Protein AF-0000000086527488 (afdb_homodimer)

Secondary structure (DSSP, 8-state):
-HHHHHHHHHHHHHHHHT--SEEEE-TTS-EEESS--SS-SEEEEE--GGGHHHHHS--HHHHHHHHHTTSEEEES-HHHHHHHHHHHHHHH---HHHHS---------HHHHHHHHHHHH-S-HHHHHTTS-TT---S----SSS---HHHHHHHHHHHHHHHTT--TT-EEEEET-TTSHHHHHHHHHH--EEEEEES-HHHHHHHHHHHHHHT-TTTEEEEE--GGG--S-EEEEEEES-GGGT-GGGHHHHHHHHHHHEEEEEEEEEEEEEESSTT-PPPGGGHHHHHHHHT-TT----BHHHHHHHHHHTTEEEEEEEE-HHHHHHHHHHHHHHHHHTHHHHHHHS-HHHHHHHHHHHHHHHHHHHTTSEEEEEEEEEETT--GGGS-S-GGGGTS-----/-HHHHHHHHHHHHHHHHT--SEEEE-TTS-EEESS--SS-SEEEEE--GGGHHHHHS--HHHHHHHHHTTSEEEEE-HHHHHHHHHHHHHHH---HHHHS---------HHHHHHHHHHHH-S-HHHHHTTS-TT---S----SSS---HHHHHHHHHHHHHHHTT--TT-EEEEET-TTSHHHHHHHHHH--EEEEEES-HHHHHHHHHHHHHHT-TTTEEEEE--GGG--S-EEEEEEES-GGGT-GGGHHHHHHHHHHHEEEEEEEEEEEEEESSTT-PPPGGGHHHHHHHHT-TT----BHHHHHHHHHHTTEEEEEEEE-HHHHHHHHHHHHHHHHHTHHHHHHHS-HHHHHHHHHHHHHHHHHHHTTSEEEEEEEEEETT--GGGS-S-GGGGTS-----

Foldseek 3Di:
DVLVVLVQVLLVQLQVPPAALEWEAECVGDIGGNHDDPHGQKYKYANDPVLRVLLQQLFVQSVLVCQLVVRIDMDHDLLSVLVVSVSSLVRRHDDPVQQDQDDDFDDADPVVLLVLQCQFQVLDPLLQPLQADPLSDPAFFADPPVPDDRNVRNLLRLLLQCLQQPQAAAFEEEEEACFLPSNVVCCCPQRNAAYEYEHQYPNSQVNSVVVCVVVVNVVRYDYYNDHLLPDDAAGQEYEYAACQQSQTLVCLLVVLLSVQRRYDQNHKYKYKYKAALDQQQGAFHSCLRVLCCVQHGPRTGHHHPVSNCVSNVSSQKDWDDKDWPLVRRLVSLVSSLVSCVVCLVVSCVSDPSSNSSSVNSNSSNVSVCSVVRRMTIMMTMIHGPPDDPVSDDPDCVSSPDPPRPD/DVLVVLVQVLLVQLQVQPAALEWEAECVGDIGGNHDDPHGQKYKYANDPVLRVLLQQLFVLSVLVCQLVPRIDMDHDLLSVLVVSVSSLVRRHDDPVQQDQDDDFDDADPVVLLVLQCQFQVLDPLLLCLQADPLSDPAFFADPPVPDDRNVRNLLRLLLQCLQQPQAAAFEEEEEACFLPSNVVCCCPQRNAAYEYEHQYPNSQVNSVVVCVVVVNVVRYDYYNDHLLPDDAAGQEYEYAACQQSQTLVCLLVVLLSVQRRYDQNHKYKYKYKAALDQQQGAFHSCLRVLCCVQHGPRTGHHHPVSNCVSNVSSQKDWDDKDWPLVRRLVSLVSSLVSCVVCVVVSCVSDPSSNSSSVNSNSSNVSVCSVVRRMTIMMTMIHGPPDDPVSDDPDCVSSPDPPRPD

Radius of gyration: 30.01 Å; Cα contacts (8 Å, |Δi|>4): 1661; chains: 2; bounding box: 63×93×67 Å

Solvent-accessible surface area (backbone atoms only — not comparable to full-atom values): 40622 Å² total; per-residue (Å²): 107,73,64,57,52,50,49,51,51,50,27,51,50,41,25,73,73,67,45,40,52,33,31,40,32,41,71,86,67,52,74,44,53,22,32,87,65,95,64,62,61,25,38,38,35,32,66,41,78,83,30,46,74,30,62,78,49,26,27,42,30,31,47,46,46,28,43,35,70,56,25,28,48,77,45,58,53,65,69,55,44,46,51,48,46,52,51,49,16,70,72,59,52,70,52,62,71,42,61,34,51,53,73,78,86,65,86,70,46,76,66,56,41,40,53,36,49,37,65,54,66,58,78,39,70,71,60,50,53,61,33,40,36,95,60,46,63,90,59,67,32,32,33,62,83,67,75,60,55,69,55,57,11,39,51,45,29,47,50,45,51,45,44,65,51,60,64,44,65,69,37,37,34,36,28,43,45,31,55,47,31,49,57,54,52,48,38,33,72,77,39,41,23,32,29,38,31,23,25,75,36,66,68,29,42,53,52,20,45,49,51,35,52,75,69,68,34,63,88,36,43,45,74,41,82,41,63,76,92,72,63,82,68,71,20,44,28,38,40,28,55,65,40,58,34,60,52,27,70,90,41,36,35,58,53,31,30,50,52,40,64,32,36,34,86,87,16,28,33,37,44,32,31,58,18,21,63,32,65,82,29,16,37,39,50,40,26,48,39,56,37,38,35,74,74,54,40,54,67,57,35,36,42,13,64,25,54,53,50,29,21,28,36,68,15,42,27,36,75,51,36,37,41,52,45,29,44,29,32,18,50,40,26,47,49,34,35,51,33,40,60,75,36,40,72,63,46,52,72,73,39,56,71,45,60,47,44,44,53,56,51,48,36,44,44,49,17,50,30,22,29,46,42,46,31,39,30,35,41,37,34,29,27,54,51,64,49,56,23,84,78,52,77,59,48,74,56,68,61,72,51,82,69,68,84,128,107,71,64,57,52,50,49,49,50,52,25,50,50,40,25,72,72,67,45,40,50,33,32,39,32,41,73,86,66,52,74,45,53,24,32,87,62,96,64,62,60,25,40,38,36,32,66,42,80,84,28,47,74,32,60,77,49,25,27,43,30,30,46,48,48,28,42,35,71,56,25,28,48,79,45,57,52,64,70,54,45,45,52,48,46,52,51,51,16,68,73,59,52,71,54,62,70,41,62,35,50,53,71,78,86,66,86,69,46,75,65,54,40,39,52,36,49,37,66,53,67,57,77,40,70,72,60,50,51,60,33,40,38,95,60,45,63,90,58,68,32,32,34,63,84,66,75,60,53,68,55,57,12,39,53,46,28,47,50,44,52,45,44,66,51,61,64,44,65,69,36,35,34,37,28,43,45,32,56,45,30,50,58,54,53,47,38,33,72,76,40,41,24,31,28,39,30,23,24,73,37,67,68,30,41,53,49,19,45,50,49,35,53,76,69,68,35,63,91,37,44,45,74,40,82,40,63,75,92,73,64,82,68,70,20,44,29,38,40,27,55,66,39,59,34,62,52,28,71,88,40,36,35,58,54,31,29,50,51,39,65,32,36,35,87,86,17,29,34,36,44,30,31,57,18,21,64,31,64,82,26,16,37,39,49,39,26,46,40,56,38,39,35,74,74,53,40,54,66,56,35,37,43,12,66,26,55,52,48,29,22,27,36,68,15,43,27,37,76,51,37,38,40,50,43,29,44,29,31,17,51,42,26,47,50,34,34,50,33,40,61,76,36,40,71,64,47,54,73,74,38,57,70,45,58,47,43,43,52,56,50,48,36,42,45,48,17,51,31,23,28,45,44,46,32,37,30,36,40,37,34,29,28,53,50,63,48,55,24,83,78,52,76,59,48,74,56,68,60,69,52,80,70,67,82,130

Sequence (812 aa):
MFWEKKLAQWADEVRAKANIPARLVLWNGDQLDFGTFSAPQVTLKVNSASALPLLLEPSLDNLGEAYVKGKIDIEGKLSDIINIGYSLARSTVTSASKLARVKRYFNHSKSTDKKAIQYHYDVSNEFYKLWLDENMVYSCAYFENGDEDLATAQIKKIDHILTKIRLQPGQRLLDIGCGWGALVLRAAQKFGAQCLGVTLSQNQFDLATARVKAAGLEDRIEIRLQDYREIDGQFDRITSVGMFEHVGRKNLPLYFSRIHDLLADDGIAMNHGITSTDAESGETALGGGEFIDRYVFPDGELPHISLALEAAQRGGLEAIDVESLRRHYARTLDIWTENFEAKADAARQLVDDEKFRIWRVYLAGCAYAFEHDDVSIFQIVCRKAGQSAKTLPWSRRYMYEHALPRMFWEKKLAQWADEVRAKANIPARLVLWNGDQLDFGTFSAPQVTLKVNSASALPLLLEPSLDNLGEAYVKGKIDIEGKLSDIINIGYSLARSTVTSASKLARVKRYFNHSKSTDKKAIQYHYDVSNEFYKLWLDENMVYSCAYFENGDEDLATAQIKKIDHILTKIRLQPGQRLLDIGCGWGALVLRAAQKFGAQCLGVTLSQNQFDLATARVKAAGLEDRIEIRLQDYREIDGQFDRITSVGMFEHVGRKNLPLYFSRIHDLLADDGIAMNHGITSTDAESGETALGGGEFIDRYVFPDGELPHISLALEAAQRGGLEAIDVESLRRHYARTLDIWTENFEAKADAARQLVDDEKFRIWRVYLAGCAYAFEHDDVSIFQIVCRKAGQSAKTLPWSRRYMYEHALPR

pLDDT: mean 93.49, std 8.95, range [26.16, 98.94]

InterPro domains:
  IPR003333 Cyclopropane mycolic acid synthase [PIRSF003085] (13-395)
  IPR029063 S-adenosyl-L-methionine-dependent methyltransferase superfamily [G3DSA:3.40.50.150] (101-384)
  IPR029063 S-adenosyl-L-methionine-dependent methyltransferase superfamily [SSF53335] (118-384)
  IPR050723 Cyclopropane Fatty Acid Synthase/Methyltransferase [PTHR43667] (60-387)
  IPR057206 Domain of unknown function DUF7884 [PF25371] (15-95)

Organism: NCBI:txid488447

Nearest PDB structures (foldseek):
  6p3m-assembly1_A-2  TM=7.517E-01  e=9.419E-21  Glaucium flavum
  6p3o-assembly1_A-2  TM=7.442E-01  e=7.537E-21  Glaucium flavum
  5kok-assembly1_B  TM=7.699E-01  e=1.156E-19  Thalictrum flavum subsp. glaucum
  6p3n-assembly1_A-2  TM=7.453E-01  e=7.828E-20  Glaucium flavum
  5koc-assembly1_A  TM=7.478E-01  e=6.153E-19  Thalictrum flavum subsp. glaucum

Structure (mmCIF, N/CA/C/O backbone):
data_AF-0000000086527488-model_v1
#
loop_
_entity.id
_entity.type
_entity.pdbx_description
1 polymer 'Class I SAM-dependent methyltransferase'
#
loop_
_atom_site.group_PDB
_atom_site.id
_atom_site.type_symbol
_atom_site.label_atom_id
_atom_site.label_alt_id
_atom_site.label_comp_id
_atom_site.label_asym_id
_atom_site.label_entity_id
_atom_site.label_seq_id
_atom_site.pdbx_PDB_ins_code
_atom_site.Cartn_x
_atom_site.Cartn_y
_atom_site.Cartn_z
_atom_site.occupancy
_atom_site.B_iso_or_equiv
_atom_site.auth_seq_id
_atom_site.auth_comp_id
_atom_site.auth_asym_id
_atom_site.auth_atom_id
_atom_site.pdbx_PDB_model_num
ATOM 1 N N . MET A 1 1 ? 17.203 -34.125 -41.031 1 71.44 1 MET A N 1
ATOM 2 C CA . MET A 1 1 ? 18.594 -33.688 -41.125 1 71.44 1 MET A CA 1
ATOM 3 C C . MET A 1 1 ? 18.719 -32.219 -40.812 1 71.44 1 MET A C 1
ATOM 5 O O . MET A 1 1 ? 19.422 -31.812 -39.875 1 71.44 1 MET A O 1
ATOM 9 N N . PHE A 1 2 ? 17.984 -31.391 -41.531 1 78.56 2 PHE A N 1
ATOM 10 C CA . PHE A 1 2 ? 18.094 -29.953 -41.344 1 78.56 2 PHE A CA 1
ATOM 11 C C . PHE A 1 2 ? 17.672 -29.547 -39.938 1 78.56 2 PHE A C 1
ATOM 13 O O . PHE A 1 2 ? 18.406 -28.844 -39.25 1 78.56 2 PHE A O 1
ATOM 20 N N . TRP A 1 3 ? 16.672 -30.156 -39.5 1 80.06 3 TRP A N 1
ATOM 21 C CA . TRP A 1 3 ? 16.125 -29.797 -38.188 1 80.06 3 TRP A CA 1
ATOM 22 C C . TRP A 1 3 ? 17 -30.312 -37.062 1 80.06 3 TRP A C 1
ATOM 24 O O . TRP A 1 3 ? 17.156 -29.656 -36.031 1 80.06 3 TRP A O 1
ATOM 34 N N . GLU A 1 4 ? 17.547 -31.422 -37.281 1 81.38 4 GLU A N 1
ATOM 35 C CA . GLU A 1 4 ? 18.438 -31.984 -36.281 1 81.38 4 GLU A CA 1
ATOM 36 C C . GLU A 1 4 ? 19.688 -31.125 -36.094 1 81.38 4 GLU A C 1
ATOM 38 O O . GLU A 1 4 ? 20.156 -30.938 -34.969 1 81.38 4 GLU A O 1
ATOM 43 N N . LYS A 1 5 ? 20.125 -30.641 -37.188 1 85.75 5 LYS A N 1
ATOM 44 C CA . LYS A 1 5 ? 21.281 -29.75 -37.125 1 85.75 5 LYS A CA 1
ATOM 45 C C . LYS A 1 5 ? 20.953 -28.453 -36.375 1 85.75 5 LYS A C 1
ATOM 47 O O . LYS A 1 5 ? 21.766 -27.953 -35.594 1 85.75 5 LYS A O 1
ATOM 52 N N . LYS A 1 6 ? 19.828 -28 -36.688 1 88.94 6 LYS A N 1
ATOM 53 C CA . LYS A 1 6 ? 19.391 -26.766 -36.031 1 88.94 6 LYS A CA 1
ATOM 54 C C . LYS A 1 6 ? 19.234 -26.984 -34.531 1 88.94 6 LYS A C 1
ATOM 56 O O . LYS A 1 6 ? 19.562 -26.109 -33.719 1 88.94 6 LYS A O 1
ATOM 61 N N . LEU A 1 7 ? 18.734 -28.047 -34.188 1 90.12 7 LEU A N 1
ATOM 62 C CA . LEU A 1 7 ? 18.562 -28.359 -32.75 1 90.12 7 LEU A CA 1
ATOM 63 C C . LEU A 1 7 ? 19.906 -28.531 -32.062 1 90.12 7 LEU A C 1
ATOM 65 O O . LEU A 1 7 ? 20.062 -28.125 -30.922 1 90.12 7 LEU A O 1
ATOM 69 N N . ALA A 1 8 ? 20.734 -29.172 -32.75 1 90.62 8 ALA A N 1
ATOM 70 C CA . ALA A 1 8 ? 22.078 -29.344 -32.219 1 90.62 8 ALA A CA 1
ATOM 71 C C . ALA A 1 8 ? 22.75 -28 -31.984 1 90.62 8 ALA A C 1
ATOM 73 O O . ALA A 1 8 ? 23.422 -27.797 -30.969 1 90.62 8 ALA A O 1
ATOM 74 N N . GLN A 1 9 ? 22.594 -27.141 -32.906 1 92.38 9 GLN A N 1
ATOM 75 C CA . GLN A 1 9 ? 23.141 -25.797 -32.781 1 92.38 9 GLN A CA 1
ATOM 76 C C . GLN A 1 9 ? 22.5 -25.062 -31.594 1 92.38 9 GLN A C 1
ATOM 78 O O . GLN A 1 9 ? 23.188 -24.375 -30.844 1 92.38 9 GLN A O 1
ATOM 83 N N . TRP A 1 10 ? 21.188 -25.172 -31.594 1 91.94 10 TRP A N 1
ATOM 84 C CA . TRP A 1 10 ? 20.469 -24.562 -30.484 1 91.94 10 TRP A CA 1
ATOM 85 C C . TRP A 1 10 ? 20.969 -25.094 -29.156 1 91.94 10 TRP A C 1
ATOM 87 O O . TRP A 1 10 ? 21.234 -24.328 -28.219 1 91.94 10 TRP A O 1
ATOM 97 N N . ALA A 1 11 ? 21.141 -26.312 -29 1 92.81 11 ALA A N 1
ATOM 98 C CA . ALA A 1 11 ? 21.609 -26.938 -27.766 1 92.81 11 ALA A CA 1
ATOM 99 C C . ALA A 1 11 ? 23.016 -26.438 -27.406 1 92.81 11 ALA A C 1
ATOM 101 O O . ALA A 1 11 ? 23.297 -26.188 -26.234 1 92.81 11 ALA A O 1
ATOM 102 N N . ASP A 1 12 ? 23.828 -26.312 -28.375 1 93.44 12 ASP A N 1
ATOM 103 C CA . ASP A 1 12 ? 25.188 -25.812 -28.172 1 93.44 12 ASP A CA 1
ATOM 104 C C . ASP A 1 12 ? 25.172 -24.375 -27.672 1 93.44 12 ASP A C 1
ATOM 106 O O . ASP A 1 12 ? 25.953 -24.016 -26.781 1 93.44 12 ASP A O 1
ATOM 110 N N . GLU A 1 13 ? 24.375 -23.672 -28.234 1 92.69 13 GLU A N 1
ATOM 111 C CA . GLU A 1 13 ? 24.266 -22.266 -27.828 1 92.69 13 GLU A CA 1
ATOM 112 C C . GLU A 1 13 ? 23.781 -22.141 -26.391 1 92.69 13 GLU A C 1
ATOM 114 O O . GLU A 1 13 ? 24.312 -21.328 -25.625 1 92.69 13 GLU A O 1
ATOM 119 N N . VAL A 1 14 ? 22.766 -22.875 -26.078 1 92.88 14 VAL A N 1
ATOM 120 C CA . VAL A 1 14 ? 22.219 -22.844 -24.719 1 92.88 14 VAL A CA 1
ATOM 121 C C . VAL A 1 14 ? 23.281 -23.328 -23.734 1 92.88 14 VAL A C 1
ATOM 123 O O . VAL A 1 14 ? 23.422 -22.766 -22.641 1 92.88 14 VAL A O 1
ATOM 126 N N . ARG A 1 15 ? 23.953 -24.344 -24.094 1 94 15 ARG A N 1
ATOM 127 C CA . ARG A 1 15 ? 25.016 -24.875 -23.234 1 94 15 ARG A CA 1
ATOM 128 C C . ARG A 1 15 ? 26.078 -23.812 -22.969 1 94 15 ARG A C 1
ATOM 130 O O . ARG A 1 15 ? 26.531 -23.656 -21.844 1 94 15 ARG A O 1
ATOM 137 N N . ALA A 1 16 ? 26.438 -23.047 -23.891 1 93.38 16 ALA A N 1
ATOM 138 C CA . ALA A 1 16 ? 27.453 -22.016 -23.781 1 93.38 16 ALA A CA 1
ATOM 139 C C . ALA A 1 16 ? 26.969 -2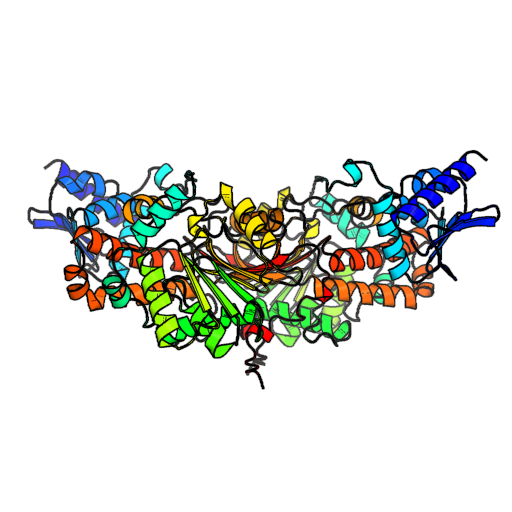0.844 -22.922 1 93.38 16 ALA A C 1
ATOM 141 O O . ALA A 1 16 ? 27.75 -20.281 -22.156 1 93.38 16 ALA A O 1
ATOM 142 N N . LYS A 1 17 ? 25.812 -20.594 -23.047 1 92.12 17 LYS A N 1
ATOM 143 C CA . LYS A 1 17 ? 25.281 -19.391 -22.422 1 92.12 17 LYS A CA 1
ATOM 144 C C . LYS A 1 17 ? 24.812 -19.672 -21 1 92.12 17 LYS A C 1
ATOM 146 O O . LYS A 1 17 ? 24.984 -18.828 -20.109 1 92.12 17 LYS A O 1
ATOM 151 N N . ALA A 1 18 ? 24.203 -20.812 -20.797 1 92.81 18 ALA A N 1
ATOM 152 C CA . ALA A 1 18 ? 23.484 -21 -19.531 1 92.81 18 ALA A CA 1
ATOM 153 C C . ALA A 1 18 ? 23.891 -22.297 -18.875 1 92.81 18 ALA A C 1
ATOM 155 O O . ALA A 1 18 ? 23.734 -22.469 -17.656 1 92.81 18 ALA A O 1
ATOM 156 N N . ASN A 1 19 ? 24.406 -23.281 -19.578 1 95.75 19 ASN A N 1
ATOM 157 C CA . ASN A 1 19 ? 24.844 -24.562 -19.047 1 95.75 19 ASN A CA 1
ATOM 158 C C . ASN A 1 19 ? 23.781 -25.203 -18.156 1 95.75 19 ASN A C 1
ATOM 160 O O . ASN A 1 19 ? 24.047 -25.484 -16.984 1 95.75 19 ASN A O 1
ATOM 164 N N . ILE A 1 20 ? 22.656 -25.578 -18.719 1 95.81 20 ILE A N 1
ATOM 165 C CA . ILE A 1 20 ? 21.453 -26.047 -18.016 1 95.81 20 ILE A CA 1
ATOM 166 C C . ILE A 1 20 ? 21.484 -27.562 -17.906 1 95.81 20 ILE A C 1
ATOM 168 O O . ILE A 1 20 ? 21.859 -28.266 -18.844 1 95.81 20 ILE A O 1
ATOM 172 N N . PRO A 1 21 ? 21.125 -28.109 -16.766 1 96.69 21 PRO A N 1
ATOM 173 C CA . PRO A 1 21 ? 21.141 -29.562 -16.594 1 96.69 21 PRO A CA 1
ATOM 174 C C . PRO A 1 21 ? 19.922 -30.25 -17.219 1 96.69 21 PRO A C 1
ATOM 176 O O . PRO A 1 21 ? 19.156 -30.922 -16.531 1 96.69 21 PRO A O 1
ATOM 179 N N . ALA A 1 22 ? 19.812 -30.141 -18.5 1 97.25 22 ALA A N 1
ATOM 180 C CA . ALA A 1 22 ? 18.688 -30.719 -19.234 1 97.25 22 ALA A CA 1
ATOM 181 C C . ALA A 1 22 ? 19.156 -31.406 -20.516 1 97.25 22 ALA A C 1
ATOM 183 O O . ALA A 1 22 ? 20.188 -31.031 -21.078 1 97.25 22 ALA A O 1
ATOM 184 N N . ARG A 1 23 ? 18.469 -32.438 -20.875 1 97.69 23 ARG A N 1
ATOM 185 C CA . ARG A 1 23 ? 18.75 -33.219 -22.078 1 97.69 23 ARG A CA 1
ATOM 186 C C . ARG A 1 23 ? 17.531 -33.281 -22.984 1 97.69 23 ARG A C 1
ATOM 188 O O . ARG A 1 23 ? 16.391 -33.406 -22.516 1 97.69 23 ARG A O 1
ATOM 195 N N . LEU A 1 24 ? 17.781 -33.062 -24.25 1 95.81 24 LEU A N 1
ATOM 196 C CA . LEU A 1 24 ? 16.766 -33.281 -25.281 1 95.81 24 LEU A CA 1
ATOM 197 C C . LEU A 1 24 ? 16.938 -34.625 -25.953 1 95.81 24 LEU A C 1
ATOM 199 O O . LEU A 1 24 ? 18.031 -34.969 -26.422 1 95.81 24 LEU A O 1
ATOM 203 N N . VAL A 1 25 ? 15.852 -35.406 -25.938 1 96.5 25 VAL A N 1
ATOM 204 C CA . VAL A 1 25 ? 15.852 -36.688 -26.625 1 96.5 25 VAL A CA 1
ATOM 205 C C . VAL A 1 25 ? 14.891 -36.625 -27.812 1 96.5 25 VAL A C 1
ATOM 207 O O . VAL A 1 25 ? 13.688 -36.438 -27.625 1 96.5 25 VAL A O 1
ATOM 210 N N . LEU A 1 26 ? 15.383 -36.906 -28.953 1 93.81 26 LEU A N 1
ATOM 211 C CA . LEU A 1 26 ? 14.586 -36.812 -30.172 1 93.81 26 LEU A CA 1
ATOM 212 C C . LEU A 1 26 ? 13.875 -38.125 -30.484 1 93.81 26 LEU A C 1
ATOM 214 O O . LEU A 1 26 ? 14.188 -39.156 -29.891 1 93.81 26 LEU A O 1
ATOM 218 N N . TRP A 1 27 ? 12.898 -38.094 -31.391 1 90.62 27 TRP A N 1
ATOM 219 C CA . TRP A 1 27 ? 12.062 -39.25 -31.734 1 90.62 27 TRP A CA 1
ATOM 220 C C . TRP A 1 27 ? 12.898 -40.375 -32.344 1 90.62 27 TRP A C 1
ATOM 222 O O . TRP A 1 27 ? 12.5 -41.531 -32.281 1 90.62 27 TRP A O 1
ATOM 232 N N . ASN A 1 28 ? 14.102 -40 -32.844 1 88.81 28 ASN A N 1
ATOM 233 C CA . ASN A 1 28 ? 14.969 -41 -33.438 1 88.81 28 ASN A CA 1
ATOM 234 C C . ASN A 1 28 ? 15.992 -41.531 -32.438 1 88.81 28 ASN A C 1
ATOM 236 O O . ASN A 1 28 ? 16.875 -42.312 -32.781 1 88.81 28 ASN A O 1
ATOM 240 N N . GLY A 1 29 ? 15.969 -41.031 -31.188 1 91.25 29 GLY A N 1
ATOM 241 C CA . GLY A 1 29 ? 16.844 -41.531 -30.141 1 91.25 29 GLY A CA 1
ATOM 242 C C . GLY A 1 29 ? 18.062 -40.656 -29.906 1 91.25 29 GLY A C 1
ATOM 243 O O . GLY A 1 29 ? 18.75 -40.781 -28.906 1 91.25 29 GLY A O 1
ATOM 244 N N . ASP A 1 30 ? 18.297 -39.719 -30.844 1 93.25 30 ASP A N 1
ATOM 245 C CA . ASP A 1 30 ? 19.406 -38.781 -30.656 1 93.25 30 ASP A CA 1
ATOM 246 C C . ASP A 1 30 ? 19.219 -37.969 -29.375 1 93.25 30 ASP A C 1
ATOM 248 O O . ASP A 1 30 ? 18.094 -37.594 -29.031 1 93.25 30 ASP A O 1
ATOM 252 N N . GLN A 1 31 ? 20.344 -37.75 -28.75 1 95.94 31 GLN A N 1
ATOM 253 C CA . GLN A 1 31 ? 20.328 -36.969 -27.5 1 95.94 31 GLN A CA 1
ATOM 254 C C . GLN A 1 31 ? 21.188 -35.719 -27.625 1 95.94 31 GLN A C 1
ATOM 256 O O . GLN A 1 31 ? 22.266 -35.75 -28.203 1 95.94 31 GLN A O 1
ATOM 261 N N . LEU A 1 32 ? 20.625 -34.594 -27.172 1 96 32 LEU A N 1
ATOM 262 C CA . LEU A 1 32 ? 21.312 -33.312 -27.109 1 96 32 LEU A CA 1
ATOM 263 C C . LEU A 1 32 ? 21.312 -32.719 -25.703 1 96 32 LEU A C 1
ATOM 265 O O . LEU A 1 32 ? 20.234 -32.531 -25.109 1 96 32 LEU A O 1
ATOM 269 N N . ASP A 1 33 ? 22.469 -32.406 -25.172 1 96.75 33 ASP A N 1
ATOM 270 C CA . ASP A 1 33 ? 22.562 -31.891 -23.812 1 96.75 33 ASP A CA 1
ATOM 271 C C . ASP A 1 33 ? 22.688 -30.375 -23.828 1 96.75 33 ASP A C 1
ATOM 273 O O . ASP A 1 33 ? 23.438 -29.797 -24.625 1 96.75 33 ASP A O 1
ATOM 277 N N . PHE A 1 34 ? 21.953 -29.703 -22.969 1 96.19 34 PHE A N 1
ATOM 278 C CA . PHE A 1 34 ? 21.984 -28.25 -22.859 1 96.19 34 PHE A CA 1
ATOM 279 C C . PHE A 1 34 ? 23.047 -27.797 -21.859 1 96.19 34 PHE A C 1
ATOM 281 O O . PHE A 1 34 ? 23.203 -26.594 -21.625 1 96.19 34 PHE A O 1
ATOM 288 N N . GLY A 1 35 ? 23.781 -28.688 -21.25 1 96.12 35 GLY A N 1
ATOM 289 C CA . GLY A 1 35 ? 24.828 -28.406 -20.281 1 96.12 35 GLY A CA 1
ATOM 290 C C . GLY A 1 35 ? 25.719 -29.594 -19.984 1 96.12 35 GLY A C 1
ATOM 291 O O . GLY A 1 35 ? 25.625 -30.625 -20.656 1 96.12 35 GLY A O 1
ATOM 292 N N . THR A 1 36 ? 26.672 -29.297 -19 1 95.81 36 THR A N 1
ATOM 293 C CA . THR A 1 36 ? 27.547 -30.359 -18.531 1 95.81 36 THR A CA 1
ATOM 294 C C . THR A 1 36 ? 27.062 -30.922 -17.203 1 95.81 36 THR A C 1
ATOM 296 O O . THR A 1 36 ? 26.969 -30.203 -16.203 1 95.81 36 THR A O 1
ATOM 299 N N . PHE A 1 37 ? 26.703 -32.219 -17.25 1 96.12 37 PHE A N 1
ATOM 300 C CA . PHE A 1 37 ? 26.172 -32.875 -16.062 1 96.12 37 PHE A CA 1
ATOM 301 C C . PHE A 1 37 ? 26.391 -34.375 -16.125 1 96.12 37 PHE A C 1
ATOM 303 O O . PHE A 1 37 ? 26.625 -34.938 -17.219 1 96.12 37 PHE A O 1
ATOM 310 N N . SER A 1 38 ? 26.469 -35.062 -14.984 1 96.25 38 SER A N 1
ATOM 311 C CA . SER A 1 38 ? 26.547 -36.5 -14.953 1 96.25 38 SER A CA 1
ATOM 312 C C . SER A 1 38 ? 25.219 -37.156 -15.367 1 96.25 38 SER A C 1
ATOM 314 O O . SER A 1 38 ? 25.203 -38.156 -16.094 1 96.25 38 SER A O 1
ATOM 316 N N . ALA A 1 39 ? 24.141 -36.594 -14.836 1 96.25 39 ALA A N 1
ATOM 317 C CA . ALA A 1 39 ? 22.781 -36.938 -15.227 1 96.25 39 ALA A CA 1
ATOM 318 C C . ALA A 1 39 ? 21.891 -35.719 -15.352 1 96.25 39 ALA A C 1
ATOM 320 O O . ALA A 1 39 ? 22.031 -34.75 -14.57 1 96.25 39 ALA A O 1
ATOM 321 N N . PRO A 1 40 ? 21.062 -35.719 -16.359 1 96.56 40 PRO A N 1
ATOM 322 C CA . PRO A 1 40 ? 20.188 -34.562 -16.484 1 96.56 40 PRO A CA 1
ATOM 323 C C . PRO A 1 40 ? 19.156 -34.469 -15.359 1 96.56 40 PRO A C 1
ATOM 325 O O . PRO A 1 40 ? 18.625 -35.5 -14.922 1 96.56 40 PRO A O 1
ATOM 328 N N . GLN A 1 41 ? 18.859 -33.281 -14.867 1 96.81 41 GLN A N 1
ATOM 329 C CA . GLN A 1 41 ? 17.766 -33.062 -13.938 1 96.81 41 GLN A CA 1
ATOM 330 C C . GLN A 1 41 ? 16.406 -33.188 -14.633 1 96.81 41 GLN A C 1
ATOM 332 O O . GLN A 1 41 ? 15.438 -33.625 -14.016 1 96.81 41 GLN A O 1
ATOM 337 N N . VAL A 1 42 ? 16.391 -32.719 -15.875 1 97.31 42 VAL A N 1
ATOM 338 C CA . VAL A 1 42 ? 15.172 -32.75 -16.672 1 97.31 42 VAL A CA 1
ATOM 339 C C . VAL A 1 42 ? 15.477 -33.312 -18.047 1 97.31 42 VAL A C 1
ATOM 341 O O . VAL A 1 42 ? 16.5 -33 -18.656 1 97.31 42 VAL A O 1
ATOM 344 N N . THR A 1 43 ? 14.672 -34.219 -18.516 1 97.75 43 THR A N 1
ATOM 345 C CA . THR A 1 43 ? 14.734 -34.719 -19.875 1 97.75 43 THR A CA 1
ATOM 346 C C . THR A 1 43 ? 13.492 -34.344 -20.672 1 97.75 43 THR A C 1
ATOM 348 O O . THR A 1 43 ? 12.367 -34.625 -20.25 1 97.75 43 THR A O 1
ATOM 351 N N . LEU A 1 44 ? 13.711 -33.656 -21.75 1 96.5 44 LEU A N 1
ATOM 352 C CA . LEU A 1 44 ? 12.648 -33.375 -22.703 1 96.5 44 LEU A CA 1
ATOM 353 C C . LEU A 1 44 ? 12.625 -34.406 -23.812 1 96.5 44 LEU A C 1
ATOM 355 O O . LEU A 1 44 ? 13.594 -34.531 -24.562 1 96.5 44 LEU A O 1
ATOM 359 N N . LYS A 1 45 ? 11.555 -35.094 -23.922 1 97.06 45 LYS A N 1
ATOM 360 C CA . LYS A 1 45 ? 11.391 -36.094 -24.984 1 97.06 45 LYS A CA 1
ATOM 36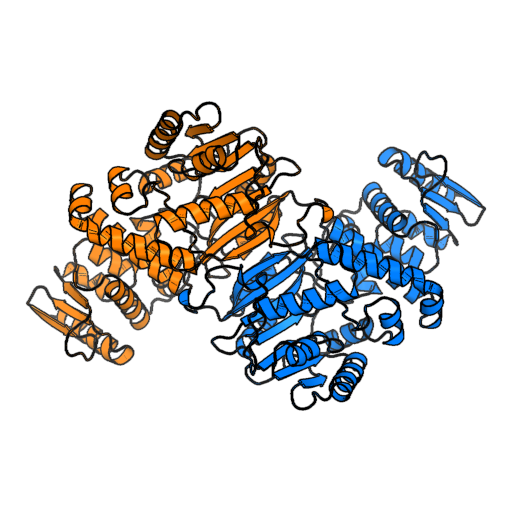1 C C . LYS A 1 45 ? 10.539 -35.531 -26.125 1 97.06 45 LYS A C 1
ATOM 363 O O . LYS A 1 45 ? 9.352 -35.25 -25.938 1 97.06 45 LYS A O 1
ATOM 368 N N . VAL A 1 46 ? 11.141 -35.438 -27.25 1 95.5 46 VAL A N 1
ATOM 369 C CA . VAL A 1 46 ? 10.445 -34.906 -28.422 1 95.5 46 VAL A CA 1
ATOM 370 C C . VAL A 1 46 ? 9.758 -36.062 -29.156 1 95.5 46 VAL A C 1
ATOM 372 O O . VAL A 1 46 ? 10.414 -36.875 -29.781 1 95.5 46 VAL A O 1
ATOM 375 N N . ASN A 1 47 ? 8.477 -36 -29.188 1 93.12 47 ASN A N 1
ATOM 376 C CA . ASN A 1 47 ? 7.695 -37.125 -29.719 1 93.12 47 ASN A CA 1
ATOM 377 C C . ASN A 1 47 ? 7.566 -37.031 -31.234 1 93.12 47 ASN A C 1
ATOM 379 O O . ASN A 1 47 ? 7.316 -38.031 -31.906 1 93.12 47 ASN A O 1
ATOM 383 N N . SER A 1 48 ? 7.578 -35.75 -31.688 1 86.75 48 SER A N 1
ATOM 384 C CA . SER A 1 48 ? 7.414 -35.594 -33.125 1 86.75 48 SER A CA 1
ATOM 385 C C . SER A 1 48 ? 8.141 -34.312 -33.625 1 86.75 48 SER A C 1
ATOM 387 O O . SER A 1 48 ? 8.328 -33.375 -32.844 1 86.75 48 SER A O 1
ATOM 389 N N . ALA A 1 49 ? 8.398 -34.312 -34.875 1 87.62 49 ALA A N 1
ATOM 390 C CA . ALA A 1 49 ? 9.078 -33.188 -35.5 1 87.62 49 ALA A CA 1
ATOM 391 C C . ALA A 1 49 ? 8.195 -31.938 -35.5 1 87.62 49 ALA A C 1
ATOM 393 O O . ALA A 1 49 ? 8.695 -30.812 -35.656 1 87.62 49 ALA A O 1
ATOM 394 N N . SER A 1 50 ? 6.969 -32.094 -35.281 1 89.44 50 SER A N 1
ATOM 395 C CA . SER A 1 50 ? 6.055 -30.969 -35.219 1 89.44 50 SER A CA 1
ATOM 396 C C . SER A 1 50 ? 6.332 -30.078 -34.031 1 89.44 50 SER A C 1
ATOM 398 O O . SER A 1 50 ? 5.848 -28.953 -33.969 1 89.44 50 SER A O 1
ATOM 400 N N . ALA A 1 51 ? 7.102 -30.5 -33.094 1 92.38 51 ALA A N 1
ATOM 401 C CA . ALA A 1 51 ? 7.465 -29.719 -31.906 1 92.38 51 ALA A CA 1
ATOM 402 C C . ALA A 1 51 ? 8.555 -28.703 -32.219 1 92.38 51 ALA A C 1
ATOM 404 O O . ALA A 1 51 ? 8.773 -27.766 -31.469 1 92.38 51 ALA A O 1
ATOM 405 N N . LEU A 1 52 ? 9.195 -28.875 -33.25 1 90.12 52 LEU A N 1
ATOM 406 C CA . LEU A 1 52 ? 10.469 -28.219 -33.5 1 90.12 52 LEU A CA 1
ATOM 407 C C . LEU A 1 52 ? 10.289 -26.703 -33.625 1 90.12 52 LEU A C 1
ATOM 409 O O . LEU A 1 52 ? 11.039 -25.938 -33 1 90.12 52 LEU A O 1
ATOM 413 N N . PRO A 1 53 ? 9.273 -26.234 -34.344 1 88.69 53 PRO A N 1
ATOM 414 C CA . PRO A 1 53 ? 9.117 -24.781 -34.406 1 88.69 53 PRO A CA 1
ATOM 415 C C . PRO A 1 53 ? 8.914 -24.141 -33.031 1 88.69 53 PRO A C 1
ATOM 417 O O . PRO A 1 53 ? 9.359 -23.031 -32.781 1 88.69 53 PRO A O 1
ATOM 420 N N . LEU A 1 54 ? 8.258 -24.781 -32.156 1 90.44 54 LEU A N 1
ATOM 421 C CA . LEU A 1 54 ? 8 -24.297 -30.797 1 90.44 54 LEU A CA 1
ATOM 422 C C . LEU A 1 54 ? 9.273 -24.344 -29.953 1 90.44 54 LEU A C 1
ATOM 424 O O . LEU A 1 54 ? 9.539 -23.422 -29.172 1 90.44 54 LEU A O 1
ATOM 428 N N . LEU A 1 55 ? 10.086 -25.344 -30.141 1 90.56 55 LEU A N 1
ATOM 429 C CA . LEU A 1 55 ? 11.281 -25.562 -29.328 1 90.56 55 LEU A CA 1
ATOM 430 C C . LEU A 1 55 ? 12.398 -24.594 -29.734 1 90.56 55 LEU A C 1
ATOM 432 O O . LEU A 1 55 ? 13.234 -24.219 -28.906 1 90.56 55 LEU A O 1
ATOM 436 N N . LEU A 1 56 ? 12.398 -24.219 -30.984 1 88.81 56 LEU A N 1
ATOM 437 C CA . LEU A 1 56 ? 13.453 -23.344 -31.484 1 88.81 56 LEU A CA 1
ATOM 438 C C . LEU A 1 56 ? 13.172 -21.891 -31.109 1 88.81 56 LEU A C 1
ATOM 440 O O . LEU A 1 56 ? 14.07 -21.031 -31.188 1 88.81 56 LEU A O 1
ATOM 444 N N . GLU A 1 57 ? 12.023 -21.547 -30.719 1 88.06 57 GLU A N 1
ATOM 445 C CA . GLU A 1 57 ? 11.633 -20.312 -30.047 1 88.06 57 GLU A CA 1
ATOM 446 C C . GLU A 1 57 ? 10.961 -20.594 -28.703 1 88.06 57 GLU A C 1
ATOM 448 O O . GLU A 1 57 ? 9.773 -20.328 -28.531 1 88.06 57 GLU A O 1
ATOM 453 N N . PRO A 1 58 ? 11.789 -20.922 -27.812 1 89.56 58 PRO A N 1
ATOM 454 C CA . PRO A 1 58 ? 11.25 -21.516 -26.594 1 89.56 58 PRO A CA 1
ATOM 455 C C . PRO A 1 58 ? 10.781 -20.469 -25.578 1 89.56 58 PRO A C 1
ATOM 457 O O . PRO A 1 58 ? 11.242 -20.469 -24.438 1 89.56 58 PRO A O 1
ATOM 460 N N . SER A 1 59 ? 9.766 -19.625 -26.031 1 90.25 59 SER A N 1
ATOM 461 C CA . SER A 1 59 ? 9.039 -18.875 -25.016 1 90.25 59 SER A CA 1
ATOM 462 C C . SER A 1 59 ? 8.266 -19.812 -24.094 1 90.25 59 SER A C 1
ATOM 464 O O . SER A 1 59 ? 8.055 -20.984 -24.422 1 90.25 59 SER A O 1
ATOM 466 N N . LEU A 1 60 ? 7.914 -19.328 -23 1 92.12 60 LEU A N 1
ATOM 467 C CA . LEU A 1 60 ? 7.148 -20.172 -22.078 1 92.12 60 LEU A CA 1
ATOM 468 C C . LEU A 1 60 ? 5.832 -20.594 -22.703 1 92.12 60 LEU A C 1
ATOM 470 O O . LEU A 1 60 ? 5.348 -21.703 -22.453 1 92.12 60 LEU A O 1
ATOM 474 N N . ASP A 1 61 ? 5.273 -19.734 -23.5 1 90.88 61 ASP A N 1
ATOM 475 C CA . ASP A 1 61 ? 4.055 -20.094 -24.219 1 90.88 61 ASP A CA 1
ATOM 476 C C . ASP A 1 61 ? 4.309 -21.234 -25.203 1 90.88 61 ASP A C 1
ATOM 478 O O . ASP A 1 61 ? 3.523 -22.172 -25.266 1 90.88 61 ASP A O 1
ATOM 482 N N . ASN A 1 62 ? 5.418 -21.141 -25.953 1 91.81 62 ASN A N 1
ATOM 483 C CA . ASN A 1 62 ? 5.746 -22.172 -26.922 1 91.81 62 ASN A CA 1
ATOM 484 C C . ASN A 1 62 ? 6.094 -23.484 -26.25 1 91.81 62 ASN A C 1
ATOM 486 O O . ASN A 1 62 ? 5.648 -24.562 -26.688 1 91.81 62 ASN A O 1
ATOM 490 N N . LEU A 1 63 ? 6.887 -23.375 -25.25 1 93.56 63 LEU A N 1
ATOM 491 C CA . LEU A 1 63 ? 7.223 -24.578 -24.5 1 93.56 63 LEU A CA 1
ATOM 492 C C . LEU A 1 63 ? 5.973 -25.203 -23.891 1 93.56 63 LEU A C 1
ATOM 494 O O . LEU A 1 63 ? 5.805 -26.422 -23.922 1 93.56 63 LEU A O 1
ATOM 498 N N . GLY A 1 64 ? 5.109 -24.359 -23.328 1 94.19 64 GLY A N 1
ATOM 499 C CA . GLY A 1 64 ? 3.834 -24.828 -22.797 1 94.19 64 GLY A CA 1
ATOM 500 C C . GLY A 1 64 ? 2.963 -25.5 -23.844 1 94.19 64 GLY A C 1
ATOM 501 O O . GLY A 1 64 ? 2.383 -26.562 -23.594 1 94.19 64 GLY A O 1
ATOM 502 N N . GLU A 1 65 ? 2.914 -24.891 -24.984 1 93.25 65 GLU A N 1
ATOM 503 C CA . GLU A 1 65 ? 2.121 -25.453 -26.062 1 93.25 65 GLU A CA 1
ATOM 504 C C . GLU A 1 65 ? 2.664 -26.828 -26.484 1 93.25 65 GLU A C 1
ATOM 506 O O . GLU A 1 65 ? 1.896 -27.766 -26.688 1 93.25 65 GLU A O 1
ATOM 511 N N . ALA A 1 66 ? 3.953 -26.922 -26.641 1 94.44 66 ALA A N 1
ATOM 512 C CA . ALA A 1 66 ? 4.574 -28.188 -27.016 1 94.44 66 ALA A CA 1
ATOM 513 C C . ALA A 1 66 ? 4.23 -29.297 -26.016 1 94.44 66 ALA A C 1
ATOM 515 O O . ALA A 1 66 ? 3.953 -30.422 -26.406 1 94.44 66 ALA A O 1
ATOM 516 N N . TYR A 1 67 ? 4.258 -28.984 -24.781 1 96 67 TYR A N 1
ATOM 517 C CA . TYR A 1 67 ? 3.957 -29.938 -23.719 1 96 67 TYR A CA 1
ATOM 518 C C . TYR A 1 67 ? 2.471 -30.266 -23.688 1 96 67 TYR A C 1
ATOM 520 O O . TYR A 1 67 ? 2.094 -31.438 -23.703 1 96 67 TYR A O 1
ATOM 528 N N . VAL A 1 68 ? 1.612 -29.266 -23.734 1 95.56 68 VAL A N 1
ATOM 529 C CA . VAL A 1 68 ? 0.167 -29.406 -23.594 1 95.56 68 VAL A CA 1
ATOM 530 C C . VAL A 1 68 ? -0.392 -30.219 -24.766 1 95.56 68 VAL A C 1
ATOM 532 O O . VAL A 1 68 ? -1.283 -31.047 -24.578 1 95.56 68 VAL A O 1
ATOM 535 N N . LYS A 1 69 ? 0.206 -30.031 -25.922 1 94.19 69 LYS A N 1
ATOM 536 C CA . LYS A 1 69 ? -0.284 -30.719 -27.109 1 94.19 69 LYS A CA 1
ATOM 537 C C . LYS A 1 69 ? 0.374 -32.062 -27.281 1 94.19 69 LYS A C 1
ATOM 539 O O . LYS A 1 69 ? 0.16 -32.75 -28.297 1 94.19 69 LYS A O 1
ATOM 544 N N . GLY A 1 70 ? 1.188 -32.438 -26.375 1 93.94 70 GLY A N 1
ATOM 545 C CA . GLY A 1 70 ? 1.774 -33.75 -26.391 1 93.94 70 GLY A CA 1
ATOM 546 C C . GLY A 1 70 ? 2.904 -33.906 -27.391 1 93.94 70 GLY A C 1
ATOM 547 O O . GLY A 1 70 ? 3.303 -35.031 -27.734 1 93.94 70 GLY A O 1
ATOM 548 N N . LYS A 1 71 ? 3.34 -32.844 -27.859 1 94.19 71 LYS A N 1
ATOM 549 C CA . LYS A 1 71 ? 4.457 -32.875 -28.797 1 94.19 71 LYS A CA 1
ATOM 550 C C . LYS A 1 71 ? 5.766 -33.188 -28.078 1 94.19 71 LYS A C 1
ATOM 552 O O . LYS A 1 71 ? 6.699 -33.719 -28.703 1 94.19 71 LYS A O 1
ATOM 557 N N . ILE A 1 72 ? 5.816 -32.812 -26.875 1 95.69 72 ILE A N 1
ATOM 558 C CA . ILE A 1 72 ? 6.945 -33.219 -26.031 1 95.69 72 ILE A CA 1
ATOM 559 C C . ILE A 1 72 ? 6.434 -33.781 -24.719 1 95.69 72 ILE A C 1
ATOM 561 O O . ILE A 1 72 ? 5.324 -33.469 -24.281 1 95.69 72 ILE A O 1
ATOM 565 N N . ASP A 1 73 ? 7.191 -34.625 -24.125 1 96.56 73 ASP A N 1
ATOM 566 C CA . ASP A 1 73 ? 7.055 -35.031 -22.75 1 96.56 73 ASP A CA 1
ATOM 567 C C . ASP A 1 73 ? 8.258 -34.625 -21.906 1 96.56 73 ASP A C 1
ATOM 569 O O . ASP A 1 73 ? 9.336 -34.344 -22.453 1 96.56 73 ASP A O 1
ATOM 573 N N . ILE A 1 74 ? 7.98 -34.5 -20.656 1 95.88 74 ILE A N 1
ATOM 574 C CA . ILE A 1 74 ? 9.047 -34 -19.797 1 95.88 74 ILE A CA 1
ATOM 575 C C . ILE A 1 74 ? 9.188 -34.906 -18.578 1 95.88 74 ILE A C 1
ATOM 577 O O . ILE A 1 74 ? 8.188 -35.281 -17.953 1 95.88 74 ILE A O 1
ATOM 581 N N . GLU A 1 75 ? 10.391 -35.219 -18.25 1 95.44 75 GLU A N 1
ATOM 582 C CA . GLU A 1 75 ? 10.727 -36.031 -17.078 1 95.44 75 GLU A CA 1
ATOM 583 C C . GLU A 1 75 ? 11.617 -35.25 -16.109 1 95.44 75 GLU A C 1
ATOM 585 O O . GLU A 1 75 ? 12.547 -34.562 -16.531 1 95.44 75 GLU A O 1
ATOM 590 N N . GLY A 1 76 ? 11.281 -35.375 -14.844 1 94.88 76 GLY A N 1
ATOM 591 C CA . GLY A 1 76 ? 11.992 -34.656 -13.789 1 94.88 76 GLY A CA 1
ATOM 592 C C . GLY A 1 76 ? 11.062 -34.062 -12.75 1 94.88 76 GLY A C 1
ATOM 593 O O . GLY A 1 76 ? 9.836 -34.156 -12.875 1 94.88 76 GLY A O 1
ATOM 594 N N . LYS A 1 77 ? 11.711 -33.5 -11.727 1 93.94 77 LYS A N 1
ATOM 595 C CA . LYS A 1 77 ? 10.906 -32.781 -10.742 1 93.94 77 LYS A CA 1
ATOM 596 C C . LYS A 1 77 ? 10.258 -31.562 -11.359 1 93.94 77 LYS A C 1
ATOM 598 O O . LYS A 1 77 ? 10.883 -30.828 -12.133 1 93.94 77 LYS A O 1
ATOM 603 N N . LEU A 1 78 ? 9.055 -31.438 -11.023 1 95 78 LEU A N 1
ATOM 604 C CA . LEU A 1 78 ? 8.281 -30.375 -11.664 1 95 78 LEU A CA 1
ATOM 605 C C . LEU A 1 78 ? 8.922 -29.016 -11.438 1 95 78 LEU A C 1
ATOM 607 O O . LEU A 1 78 ? 8.938 -28.172 -12.336 1 95 78 LEU A O 1
ATOM 611 N N . SER A 1 79 ? 9.445 -28.75 -10.242 1 94.25 79 SER A N 1
ATOM 612 C CA . SER A 1 79 ? 10.133 -27.5 -9.969 1 94.25 79 SER A CA 1
ATOM 613 C C . SER A 1 79 ? 11.336 -27.312 -10.898 1 94.25 79 SER A C 1
ATOM 615 O O . SER A 1 79 ? 11.586 -26.219 -11.391 1 94.25 79 SER A O 1
ATOM 617 N N . ASP A 1 80 ? 12.031 -28.391 -11.148 1 95.62 80 ASP A N 1
ATOM 618 C CA . ASP A 1 80 ? 13.172 -28.344 -12.062 1 95.62 80 ASP A CA 1
ATOM 619 C C . ASP A 1 80 ? 12.711 -28.078 -13.492 1 95.62 80 ASP A C 1
ATOM 621 O O . ASP A 1 80 ? 13.367 -27.359 -14.242 1 95.62 80 ASP A O 1
ATOM 625 N N . ILE A 1 81 ? 11.656 -28.734 -13.812 1 96.12 81 ILE A N 1
ATOM 626 C CA . ILE A 1 81 ? 11.094 -28.578 -15.148 1 96.12 81 ILE A CA 1
ATOM 627 C C . ILE A 1 81 ? 10.773 -27.109 -15.398 1 96.12 81 ILE A C 1
ATOM 629 O O . ILE A 1 81 ? 11.141 -26.562 -16.438 1 96.12 81 ILE A O 1
ATOM 633 N N . ILE A 1 82 ? 10.133 -26.484 -14.453 1 96.75 82 ILE A N 1
ATOM 634 C CA . ILE A 1 82 ? 9.75 -25.094 -14.594 1 96.75 82 ILE A CA 1
ATOM 635 C C . ILE A 1 82 ? 11.008 -24.219 -14.633 1 96.75 82 ILE A C 1
ATOM 637 O O . ILE A 1 82 ? 11.125 -23.328 -15.477 1 96.75 82 ILE A O 1
ATOM 641 N N . ASN A 1 83 ? 11.93 -24.453 -13.758 1 95.69 83 ASN A N 1
ATOM 642 C CA . ASN A 1 83 ? 13.188 -23.703 -13.742 1 95.69 83 ASN A CA 1
ATOM 643 C C . ASN A 1 83 ? 13.898 -23.781 -15.086 1 95.69 83 ASN A C 1
ATOM 645 O O . ASN A 1 83 ? 14.414 -22.781 -15.578 1 95.69 83 ASN A O 1
ATOM 649 N N . ILE A 1 84 ? 13.977 -24.922 -15.625 1 94.62 84 ILE A N 1
ATOM 650 C CA . ILE A 1 84 ? 14.641 -25.141 -16.906 1 94.62 84 ILE A CA 1
ATOM 651 C C . ILE A 1 84 ? 13.867 -24.422 -18.016 1 94.62 84 ILE A C 1
ATOM 653 O O . ILE A 1 84 ? 14.477 -23.844 -18.922 1 94.62 84 ILE A O 1
ATOM 657 N N . GLY A 1 85 ? 12.531 -24.578 -17.984 1 94.75 85 GLY A N 1
ATOM 658 C CA . GLY A 1 85 ? 11.734 -23.828 -18.938 1 94.75 85 GLY A CA 1
ATOM 659 C C . GLY A 1 85 ? 12.047 -22.344 -18.969 1 94.75 85 GLY A C 1
ATOM 660 O O . GLY A 1 85 ? 12.234 -21.75 -20.031 1 94.75 85 GLY A O 1
ATOM 661 N N . TYR A 1 86 ? 12.141 -21.75 -17.828 1 93.56 86 TYR A N 1
ATOM 662 C CA . TYR A 1 86 ? 12.469 -20.328 -17.719 1 93.56 86 TYR A CA 1
ATOM 663 C C . TYR A 1 86 ? 13.883 -20.047 -18.219 1 93.56 86 TYR A C 1
ATOM 665 O O . TYR A 1 86 ? 14.125 -19.047 -18.891 1 93.56 86 TYR A O 1
ATOM 673 N N . SER A 1 87 ? 14.789 -20.906 -17.891 1 93.31 87 SER A N 1
ATOM 674 C CA . SER A 1 87 ? 16.172 -20.734 -18.312 1 93.31 87 SER A CA 1
ATOM 675 C C . SER A 1 87 ? 16.297 -20.812 -19.828 1 93.31 87 SER A C 1
ATOM 677 O O . SER A 1 87 ? 17.047 -20.031 -20.438 1 93.31 87 SER A O 1
ATOM 679 N N . LEU A 1 88 ? 15.648 -21.781 -20.406 1 92.5 88 LEU A N 1
ATOM 680 C CA . LEU A 1 88 ? 15.648 -21.906 -21.859 1 92.5 88 LEU A CA 1
ATOM 681 C C . LEU A 1 88 ? 15.062 -20.672 -22.516 1 92.5 88 LEU A C 1
ATOM 683 O O . LEU A 1 88 ? 15.617 -20.141 -23.484 1 92.5 88 LEU A O 1
ATOM 687 N N . ALA A 1 89 ? 13.992 -20.219 -21.984 1 90.88 89 ALA A N 1
ATOM 688 C CA . ALA A 1 89 ? 13.344 -19.031 -22.531 1 90.88 89 ALA A CA 1
ATOM 689 C C . ALA A 1 89 ? 14.258 -17.812 -22.422 1 90.88 89 ALA A C 1
ATOM 691 O O . ALA A 1 89 ? 14.414 -17.062 -23.391 1 90.88 89 ALA A O 1
ATOM 692 N N . ARG A 1 90 ? 14.852 -17.594 -21.312 1 88.75 90 ARG A N 1
ATOM 693 C CA . ARG A 1 90 ? 15.719 -16.438 -21.062 1 88.75 90 ARG A CA 1
ATOM 694 C C . ARG A 1 90 ? 16.938 -16.469 -21.969 1 88.75 90 ARG A C 1
ATOM 696 O O . ARG A 1 90 ? 17.422 -15.414 -22.406 1 88.75 90 ARG A O 1
ATOM 703 N N . SER A 1 91 ? 17.406 -17.594 -22.266 1 86.38 91 SER A N 1
ATOM 704 C CA . SER A 1 91 ? 18.672 -17.75 -23 1 86.38 91 SER A CA 1
ATOM 705 C C . SER A 1 91 ? 18.453 -17.703 -24.5 1 86.38 91 SER A C 1
ATOM 707 O O . SER A 1 91 ? 19.391 -17.5 -25.266 1 86.38 91 SER A O 1
ATOM 709 N N . THR A 1 92 ? 17.266 -17.859 -24.906 1 82.88 92 THR A N 1
ATOM 710 C CA . THR A 1 92 ? 17.078 -18.094 -26.328 1 82.88 92 THR A CA 1
ATOM 711 C C . THR A 1 92 ? 16.156 -17.016 -26.938 1 82.88 92 THR A C 1
ATOM 713 O O . THR A 1 92 ? 16.406 -16.531 -28.047 1 82.88 92 THR A O 1
ATOM 716 N N . VAL A 1 93 ? 15.25 -16.609 -26.156 1 74.75 93 VAL A N 1
ATOM 717 C CA . VAL A 1 93 ? 14.242 -15.711 -26.734 1 74.75 93 VAL A CA 1
ATOM 718 C C . VAL A 1 93 ? 14.875 -14.352 -27.031 1 74.75 93 VAL A C 1
ATOM 720 O O . VAL A 1 93 ? 15.539 -13.766 -26.156 1 74.75 93 VAL A O 1
ATOM 723 N N . THR A 1 94 ? 14.75 -13.984 -28.156 1 71.31 94 THR A N 1
ATOM 724 C CA . THR A 1 94 ? 15.336 -12.719 -28.594 1 71.31 94 THR A CA 1
ATOM 725 C C . THR A 1 94 ? 14.242 -11.742 -29.016 1 71.31 94 THR A C 1
ATOM 727 O O . THR A 1 94 ? 14.492 -10.539 -29.141 1 71.31 94 THR A O 1
ATOM 730 N N . SER A 1 95 ? 13.094 -12.344 -29.266 1 64.44 95 SER A N 1
ATOM 731 C CA . SER A 1 95 ? 11.992 -11.484 -29.703 1 64.44 95 SER A CA 1
ATOM 732 C C . SER A 1 95 ? 11.633 -10.469 -28.609 1 64.44 95 SER A C 1
ATOM 734 O O . SER A 1 95 ? 11.375 -10.844 -27.469 1 64.44 95 SER A O 1
ATOM 736 N N . ALA A 1 96 ? 11.727 -9.258 -29.078 1 60.06 96 ALA A N 1
ATOM 737 C CA . ALA A 1 96 ? 11.469 -8.148 -28.156 1 60.06 96 ALA A CA 1
ATOM 738 C C . ALA A 1 96 ? 10.078 -8.266 -27.531 1 60.06 96 ALA A C 1
ATOM 740 O O . ALA A 1 96 ? 9.906 -7.988 -26.344 1 60.06 96 ALA A O 1
ATOM 741 N N . SER A 1 97 ? 9.172 -8.695 -28.312 1 58.59 97 SER A N 1
ATOM 742 C CA . SER A 1 97 ? 7.793 -8.781 -27.844 1 58.59 97 SER A CA 1
ATOM 743 C C . SER A 1 97 ? 7.648 -9.836 -26.75 1 58.59 97 SER A C 1
ATOM 745 O O . SER A 1 97 ? 6.871 -9.656 -25.812 1 58.59 97 SER A O 1
ATOM 747 N N . LYS A 1 98 ? 8.375 -10.805 -26.922 1 64.12 98 LYS A N 1
ATOM 748 C CA . LYS A 1 98 ? 8.273 -11.867 -25.938 1 64.12 98 LYS A CA 1
ATOM 749 C C . LYS A 1 98 ? 9.07 -11.523 -24.672 1 64.12 98 LYS A C 1
ATOM 751 O O . LYS A 1 98 ? 8.734 -11.969 -23.578 1 64.12 98 LYS A O 1
ATOM 756 N N . LEU A 1 99 ? 10 -10.742 -24.984 1 70.88 99 LEU A N 1
ATOM 757 C CA . LEU A 1 99 ? 10.844 -10.336 -23.859 1 70.88 99 LEU A CA 1
ATOM 758 C C . LEU A 1 99 ? 10.172 -9.242 -23.031 1 70.88 99 LEU A C 1
ATOM 760 O O . LEU A 1 99 ? 10.414 -9.117 -21.828 1 70.88 99 LEU A O 1
ATOM 764 N N . ALA A 1 100 ? 9.227 -8.633 -23.812 1 70.5 100 ALA A N 1
ATOM 765 C CA . ALA A 1 100 ? 8.617 -7.453 -23.203 1 70.5 100 ALA A CA 1
ATOM 766 C C . ALA A 1 100 ? 7.383 -7.832 -22.391 1 70.5 100 ALA A C 1
ATOM 768 O O . ALA A 1 100 ? 6.762 -8.867 -22.641 1 70.5 100 ALA A O 1
ATOM 769 N N . ARG A 1 101 ? 7.227 -7.125 -21.375 1 79.06 101 ARG A N 1
ATOM 770 C CA . ARG A 1 101 ? 5.961 -7.215 -20.641 1 79.06 101 ARG A CA 1
ATOM 771 C C . ARG A 1 101 ? 4.887 -6.355 -21.312 1 79.06 101 ARG A C 1
ATOM 773 O O . ARG A 1 101 ? 4.793 -5.16 -21.031 1 79.06 101 ARG A O 1
ATOM 780 N N . VAL A 1 102 ? 4.07 -7 -22.188 1 74.75 102 VAL A N 1
ATOM 781 C CA . VAL A 1 102 ? 3.117 -6.277 -23.016 1 74.75 102 VAL A CA 1
ATOM 782 C C . VAL A 1 102 ? 1.8 -6.102 -22.266 1 74.75 102 VAL A C 1
ATOM 784 O O . VAL A 1 102 ? 1.362 -7.004 -21.547 1 74.75 102 VAL A O 1
ATOM 787 N N . LYS A 1 103 ? 1.29 -4.91 -22.5 1 76.81 103 LYS A N 1
ATOM 788 C CA . LYS A 1 103 ? -0.049 -4.641 -21.984 1 76.81 103 LYS A CA 1
ATOM 789 C C . LYS A 1 103 ? -1.12 -5.125 -22.953 1 76.81 103 LYS A C 1
ATOM 791 O O . LYS A 1 103 ? -1.168 -4.684 -24.094 1 76.81 103 LYS A O 1
ATOM 796 N N . ARG A 1 104 ? -1.872 -6.121 -22.516 1 75 104 ARG A N 1
ATOM 797 C CA . ARG A 1 104 ? -2.998 -6.578 -23.312 1 75 104 ARG A CA 1
ATOM 798 C C . ARG A 1 104 ? -4.324 -6.164 -22.688 1 75 104 ARG A C 1
ATOM 800 O O . ARG A 1 104 ? -4.465 -6.152 -21.469 1 75 104 ARG A O 1
ATOM 807 N N . TYR A 1 105 ? -5.242 -5.645 -23.578 1 75.25 105 TYR A N 1
ATOM 808 C CA . TYR A 1 105 ? -6.57 -5.25 -23.125 1 75.25 105 TYR A CA 1
ATOM 809 C C . TYR A 1 105 ? -7.637 -6.203 -23.656 1 75.25 105 TYR A C 1
ATOM 811 O O . TYR A 1 105 ? -7.574 -6.621 -24.812 1 75.25 105 TYR A O 1
ATOM 819 N N . PHE A 1 106 ? -8.469 -6.504 -22.734 1 79.69 106 PHE A N 1
ATOM 820 C CA . PHE A 1 106 ? -9.602 -7.344 -23.094 1 79.69 106 PHE A CA 1
ATOM 821 C C . PHE A 1 106 ? -10.914 -6.656 -22.766 1 79.69 106 PHE A C 1
ATOM 823 O O . PHE A 1 106 ? -10.961 -5.785 -21.891 1 79.69 106 PHE A O 1
ATOM 830 N N . ASN A 1 107 ? -11.867 -6.996 -23.453 1 77.62 107 ASN A N 1
ATOM 831 C CA . ASN A 1 107 ? -13.195 -6.477 -23.156 1 77.62 107 ASN A CA 1
ATOM 832 C C . ASN A 1 107 ? -13.883 -7.293 -22.062 1 77.62 107 ASN A C 1
ATOM 834 O O . ASN A 1 107 ? -14.047 -8.508 -22.188 1 77.62 107 ASN A O 1
ATOM 838 N N . HIS A 1 108 ? -14.258 -6.656 -21.047 1 78.38 108 HIS A N 1
ATOM 839 C CA . HIS A 1 108 ? -14.93 -7.293 -19.922 1 78.38 108 HIS A CA 1
ATOM 840 C C . HIS A 1 108 ? -16.391 -6.852 -19.828 1 78.38 108 HIS A C 1
ATOM 842 O O . HIS A 1 108 ? -16.672 -5.652 -19.781 1 78.38 108 HIS A O 1
ATOM 848 N N . SER A 1 109 ? -17.25 -7.742 -19.906 1 81.31 109 SER A N 1
ATOM 849 C CA . SER A 1 109 ? -18.688 -7.598 -19.688 1 81.31 109 SER A CA 1
ATOM 850 C C . SER A 1 109 ? -19.219 -8.664 -18.734 1 81.31 109 SER A C 1
ATOM 852 O O . SER A 1 109 ? -18.5 -9.602 -18.391 1 81.31 109 SER A O 1
ATOM 854 N N . LYS A 1 110 ? -20.453 -8.508 -18.312 1 82.56 110 LYS A N 1
ATOM 855 C CA . LYS A 1 110 ? -21.047 -9.531 -17.453 1 82.56 110 LYS A CA 1
ATOM 856 C C . LYS A 1 110 ? -21.031 -10.898 -18.125 1 82.56 110 LYS A C 1
ATOM 858 O O . LYS A 1 110 ? -20.688 -11.898 -17.5 1 82.56 110 LYS A O 1
ATOM 863 N N . SER A 1 111 ? -21.344 -10.867 -19.328 1 82.38 111 SER A N 1
ATOM 864 C CA . SER A 1 111 ? -21.422 -12.117 -20.078 1 82.38 111 SER A CA 1
ATOM 865 C C . SER A 1 111 ? -20.047 -12.734 -20.281 1 82.38 111 SER A C 1
ATOM 867 O O . SER A 1 111 ? -19.859 -13.93 -20.031 1 82.38 111 SER A O 1
ATOM 869 N N . THR A 1 112 ? -19.078 -11.984 -20.703 1 82.25 112 THR A N 1
ATOM 870 C CA . THR A 1 112 ? -17.75 -12.516 -20.953 1 82.25 112 THR A CA 1
ATOM 871 C C . THR A 1 112 ? -17.078 -12.938 -19.656 1 82.25 112 THR A C 1
ATOM 873 O O . THR A 1 112 ? -16.375 -13.945 -19.625 1 82.25 112 THR A O 1
ATOM 876 N N . ASP A 1 113 ? -17.312 -12.195 -18.656 1 82.25 113 ASP A N 1
ATOM 877 C CA . ASP A 1 113 ? -16.734 -12.555 -17.359 1 82.25 113 ASP A CA 1
ATOM 878 C C . ASP A 1 113 ? -17.328 -13.875 -16.844 1 82.25 113 ASP A C 1
ATOM 880 O O . ASP A 1 113 ? -16.594 -14.711 -16.312 1 82.25 113 ASP A O 1
ATOM 884 N N . LYS A 1 114 ? -18.594 -14.008 -16.969 1 82.38 114 LYS A N 1
ATOM 885 C CA . LYS A 1 114 ? -19.234 -15.258 -16.562 1 82.38 114 LYS A CA 1
ATOM 886 C C . LYS A 1 114 ? -18.656 -16.453 -17.328 1 82.38 114 LYS A C 1
ATOM 888 O O . LYS A 1 114 ? -18.359 -17.484 -16.719 1 82.38 114 LYS A O 1
ATOM 893 N N . LYS A 1 115 ? -18.453 -16.328 -18.609 1 82.19 115 LYS A N 1
ATOM 894 C CA . LYS A 1 115 ? -17.906 -17.406 -19.438 1 82.19 115 LYS A CA 1
ATOM 895 C C . LYS A 1 115 ? -16.484 -17.766 -19 1 82.19 115 LYS A C 1
ATOM 897 O O . LYS A 1 115 ? -16.141 -18.938 -18.891 1 82.19 115 LYS A O 1
ATOM 902 N N . ALA A 1 116 ? -15.758 -16.797 -18.75 1 79.06 116 ALA A N 1
ATOM 903 C CA . ALA A 1 116 ? -14.383 -17.016 -18.312 1 79.06 116 ALA A CA 1
ATOM 904 C C . ALA A 1 116 ? -14.336 -17.719 -16.969 1 79.06 116 ALA A C 1
ATOM 906 O O . ALA A 1 116 ? -13.539 -18.641 -16.766 1 79.06 116 ALA A O 1
ATOM 907 N N . ILE A 1 117 ? -15.148 -17.281 -16.109 1 79.25 117 ILE A N 1
ATOM 908 C CA . ILE A 1 117 ? -15.211 -17.859 -14.773 1 79.25 117 ILE A CA 1
ATOM 909 C C . ILE A 1 117 ? -15.664 -19.312 -14.867 1 79.25 117 ILE A C 1
ATOM 911 O O . ILE A 1 117 ? -15.07 -20.188 -14.242 1 79.25 117 ILE A O 1
ATOM 915 N N . GLN A 1 118 ? -16.578 -19.594 -15.641 1 79.88 118 GLN A N 1
ATOM 916 C CA . GLN A 1 118 ? -17.078 -20.969 -15.812 1 79.88 118 GLN A CA 1
ATOM 917 C C . GLN A 1 118 ? -16.016 -21.859 -16.453 1 79.88 118 GLN A C 1
ATOM 919 O O . GLN A 1 118 ? -15.844 -23.016 -16.047 1 79.88 118 GLN A O 1
ATOM 924 N N . TYR A 1 119 ? -15.344 -21.312 -17.391 1 80.38 119 TYR A N 1
ATOM 925 C CA . TYR A 1 119 ? -14.273 -22.062 -18.047 1 80.38 119 TYR A CA 1
ATOM 926 C C . TYR A 1 119 ? -13.234 -22.531 -17.031 1 80.38 119 TYR A C 1
ATOM 928 O O . TYR A 1 119 ? -12.836 -23.703 -17.047 1 80.38 119 TYR A O 1
ATOM 936 N N . HIS A 1 120 ? -12.875 -21.75 -16.125 1 81.75 120 HIS A N 1
ATOM 937 C CA . HIS A 1 120 ? -11.789 -22.031 -15.195 1 81.75 120 HIS A CA 1
ATOM 938 C C . HIS A 1 120 ? -12.281 -22.844 -14.008 1 81.75 120 HIS A C 1
ATOM 940 O O . HIS A 1 120 ? -11.586 -23.75 -13.531 1 81.75 120 HIS A O 1
ATOM 946 N N . TYR A 1 121 ? -13.477 -22.547 -13.539 1 82.88 121 TYR A N 1
ATOM 947 C CA . TYR A 1 121 ? -13.867 -23.062 -12.234 1 82.88 121 TYR A CA 1
ATOM 948 C C . TYR A 1 121 ? -14.805 -24.25 -12.375 1 82.88 121 TYR A C 1
ATOM 950 O O . TYR A 1 121 ? -15.047 -24.969 -11.406 1 82.88 121 TYR A O 1
ATOM 958 N N . ASP A 1 122 ? -15.242 -24.5 -13.57 1 81.5 122 ASP A N 1
ATOM 959 C CA . ASP A 1 122 ? -16.219 -25.562 -13.695 1 81.5 122 ASP A CA 1
ATOM 960 C C . ASP A 1 122 ? -15.602 -26.812 -14.312 1 81.5 122 ASP A C 1
ATOM 962 O O . ASP A 1 122 ? -16.25 -27.531 -15.086 1 81.5 122 ASP A O 1
ATOM 966 N N . VAL A 1 123 ? -14.281 -27 -14.062 1 87.56 123 VAL A N 1
ATOM 967 C CA . VAL A 1 123 ? -13.711 -28.312 -14.391 1 87.56 123 VAL A CA 1
ATOM 968 C C . VAL A 1 123 ? -14.469 -29.406 -13.648 1 87.56 123 VAL A C 1
ATOM 970 O O . VAL A 1 123 ? -15.117 -30.25 -14.266 1 87.56 123 VAL A O 1
ATOM 973 N N . SER A 1 124 ? -14.461 -29.391 -12.352 1 90.69 124 SER A N 1
ATOM 974 C CA . SER A 1 124 ? -15.359 -30.125 -11.469 1 90.69 124 SER A CA 1
ATOM 975 C C . SER A 1 124 ? -14.93 -30.016 -10.016 1 90.69 124 SER A C 1
ATOM 977 O O . SER A 1 124 ? -13.75 -29.781 -9.727 1 90.69 124 SER A O 1
ATOM 979 N N . ASN A 1 125 ? -15.867 -30.109 -9.141 1 94.75 125 ASN A N 1
ATOM 980 C CA . ASN A 1 125 ? -15.547 -30.109 -7.719 1 94.75 125 ASN A CA 1
ATOM 981 C C . ASN A 1 125 ? -14.609 -31.25 -7.344 1 94.75 125 ASN A C 1
ATOM 983 O O . ASN A 1 125 ? -13.703 -31.078 -6.527 1 94.75 125 ASN A O 1
ATOM 987 N N . GLU A 1 126 ? -14.82 -32.375 -7.961 1 96 126 GLU A N 1
ATOM 988 C CA . GLU A 1 126 ? -13.992 -33.531 -7.695 1 96 126 GLU A CA 1
ATOM 989 C C . GLU A 1 126 ? -12.539 -33.281 -8.07 1 96 126 GLU A C 1
ATOM 991 O O . GLU A 1 126 ? -11.617 -33.719 -7.371 1 96 126 GLU A O 1
ATOM 996 N N . PHE A 1 127 ? -12.352 -32.625 -9.156 1 97.06 127 PHE A N 1
ATOM 997 C CA . PHE A 1 127 ? -11.016 -32.281 -9.625 1 97.06 127 PHE A CA 1
ATOM 998 C C . PHE A 1 127 ? -10.305 -31.375 -8.625 1 97.06 127 PHE A C 1
ATOM 1000 O O . PHE A 1 127 ? -9.164 -31.641 -8.242 1 97.06 127 PHE A O 1
ATOM 1007 N N . TYR A 1 128 ? -10.961 -30.297 -8.188 1 97.56 128 TYR A N 1
ATOM 1008 C CA . TYR A 1 128 ? -10.359 -29.312 -7.301 1 97.56 128 TYR A CA 1
ATOM 1009 C C . TYR A 1 128 ? -10.109 -29.906 -5.918 1 97.56 128 TYR A C 1
ATOM 1011 O O . TYR A 1 128 ? -9.141 -29.562 -5.246 1 97.56 128 TYR A O 1
ATOM 1019 N N . LYS A 1 129 ? -10.922 -30.812 -5.492 1 97.38 129 LYS A N 1
ATOM 1020 C CA . LYS A 1 129 ? -10.797 -31.453 -4.188 1 97.38 129 LYS A CA 1
ATOM 1021 C C . LYS A 1 129 ? -9.508 -32.25 -4.094 1 97.38 129 LYS A C 1
ATOM 1023 O O . LYS A 1 129 ? -9.008 -32.5 -2.996 1 97.38 129 LYS A O 1
ATOM 1028 N N . LEU A 1 130 ? -8.984 -32.656 -5.223 1 97.5 130 LEU A N 1
ATOM 1029 C CA . LEU A 1 130 ? -7.793 -33.5 -5.246 1 97.5 130 LEU A CA 1
ATOM 1030 C C . LEU A 1 130 ? -6.59 -32.75 -4.672 1 97.5 130 LEU A C 1
ATOM 1032 O O . LEU A 1 130 ? -5.699 -33.375 -4.082 1 97.5 130 LEU A O 1
ATOM 1036 N N . TRP A 1 131 ? -6.586 -31.438 -4.828 1 97.81 131 TRP A N 1
ATOM 1037 C CA . TRP A 1 131 ? -5.324 -30.766 -4.516 1 97.81 131 TRP A CA 1
ATOM 1038 C C . TRP A 1 131 ? -5.551 -29.531 -3.662 1 97.81 131 TRP A C 1
ATOM 1040 O O . TRP A 1 131 ? -4.605 -28.953 -3.115 1 97.81 131 TRP A O 1
ATOM 1050 N N . LEU A 1 132 ? -6.77 -29.078 -3.49 1 98.44 132 LEU A N 1
ATOM 1051 C CA . LEU A 1 132 ? -7.086 -28.016 -2.545 1 98.44 132 LEU A CA 1
ATOM 1052 C C . LEU A 1 132 ? -7.281 -28.578 -1.14 1 98.44 132 LEU A C 1
ATOM 1054 O O . LEU A 1 132 ? -7.16 -29.781 -0.927 1 98.44 132 LEU A O 1
ATOM 1058 N N . ASP A 1 133 ? -7.441 -27.703 -0.135 1 98.19 133 ASP A N 1
ATOM 1059 C CA . ASP A 1 133 ? -7.766 -28.125 1.227 1 98.19 133 ASP A CA 1
ATOM 1060 C C . ASP A 1 133 ? -9.219 -28.578 1.331 1 98.19 133 ASP A C 1
ATOM 1062 O O . ASP A 1 133 ? -9.977 -28.484 0.365 1 98.19 133 ASP A O 1
ATOM 1066 N N . GLU A 1 134 ? -9.602 -29.031 2.484 1 96.81 134 GLU A N 1
ATOM 1067 C CA . GLU A 1 134 ? -10.922 -29.625 2.688 1 96.81 134 GLU A CA 1
ATOM 1068 C C . GLU A 1 134 ? -12.031 -28.609 2.455 1 96.81 134 GLU A C 1
ATOM 1070 O O . GLU A 1 134 ? -13.141 -28.953 2.045 1 96.81 134 GLU A O 1
ATOM 1075 N N . ASN A 1 135 ? -11.711 -27.328 2.678 1 97.44 135 ASN A N 1
ATOM 1076 C CA . ASN A 1 135 ? -12.695 -26.281 2.477 1 97.44 135 ASN A CA 1
ATOM 1077 C C . ASN A 1 135 ? -12.672 -25.766 1.04 1 97.44 135 ASN A C 1
ATOM 1079 O O . ASN A 1 135 ? -13.477 -24.906 0.676 1 97.44 135 ASN A O 1
ATOM 1083 N N . MET A 1 136 ? -11.773 -26.266 0.214 1 97.88 136 MET A N 1
ATOM 1084 C CA . MET A 1 136 ? -11.633 -25.938 -1.202 1 97.88 136 MET A CA 1
ATOM 1085 C C . MET A 1 136 ? -11.445 -24.438 -1.397 1 97.88 136 MET A C 1
ATOM 1087 O O . MET A 1 136 ? -12.141 -23.828 -2.205 1 97.88 136 MET A O 1
ATOM 1091 N N . VAL A 1 137 ? -10.562 -23.906 -0.602 1 98.5 137 VAL A N 1
ATOM 1092 C CA . VAL A 1 137 ? -10.219 -22.5 -0.773 1 98.5 137 VAL A CA 1
ATOM 1093 C C . VAL A 1 137 ? -9.203 -22.359 -1.899 1 98.5 137 VAL A C 1
ATOM 1095 O O . VAL A 1 137 ? -8.055 -22.781 -1.765 1 98.5 137 VAL A O 1
ATOM 1098 N N . TYR A 1 138 ? -9.617 -21.797 -3 1 97.56 138 TYR A N 1
ATOM 1099 C CA . TYR A 1 138 ? -8.781 -21.656 -4.184 1 97.56 138 TYR A CA 1
ATOM 1100 C C . TYR A 1 138 ? -8.242 -20.234 -4.312 1 97.56 138 TYR A C 1
ATOM 1102 O O . TYR A 1 138 ? -8.516 -19.547 -5.297 1 97.56 138 TYR A O 1
ATOM 1110 N N . SER A 1 139 ? -7.504 -19.766 -3.314 1 98.12 139 SER A N 1
ATOM 1111 C CA . SER A 1 139 ? -6.777 -18.5 -3.219 1 98.12 139 SER A CA 1
ATOM 1112 C C . SER A 1 139 ? -5.59 -18.625 -2.271 1 98.12 139 SER A C 1
ATOM 1114 O O . SER A 1 139 ? -5.391 -19.656 -1.642 1 98.12 139 SER A O 1
ATOM 1116 N N . CYS A 1 140 ? -4.816 -17.625 -2.195 1 98.69 140 CYS A N 1
ATOM 1117 C CA . CYS A 1 140 ? -3.604 -17.562 -1.384 1 98.69 140 CYS A CA 1
ATOM 1118 C C . CYS A 1 140 ? -3.912 -17.875 0.076 1 98.69 140 CYS A C 1
ATOM 1120 O O . CYS A 1 140 ? -4.844 -17.312 0.653 1 98.69 140 CYS A O 1
ATOM 1122 N N . ALA A 1 141 ? -3.15 -18.797 0.665 1 98.88 141 ALA A N 1
ATOM 1123 C CA . ALA A 1 141 ? -3.221 -19.062 2.102 1 98.88 141 ALA A CA 1
ATOM 1124 C C . ALA A 1 141 ? -2.314 -18.109 2.873 1 98.88 141 ALA A C 1
ATOM 1126 O O . ALA A 1 141 ? -1.692 -17.219 2.285 1 98.88 141 ALA A O 1
ATOM 1127 N N . TYR A 1 142 ? -2.357 -18.172 4.188 1 98.81 142 TYR A N 1
ATOM 1128 C CA . TYR A 1 142 ? -1.525 -17.359 5.066 1 98.81 142 TYR A CA 1
ATOM 1129 C C . TYR A 1 142 ? -0.745 -18.234 6.039 1 98.81 142 TYR A C 1
ATOM 1131 O O . TYR A 1 142 ? -1.319 -18.797 6.973 1 98.81 142 TYR A O 1
ATOM 1139 N N . PHE A 1 143 ? 0.577 -18.328 5.793 1 98.56 143 PHE A N 1
ATOM 1140 C CA . PHE A 1 143 ? 1.485 -19.078 6.645 1 98.56 143 PHE A CA 1
ATOM 1141 C C . PHE A 1 143 ? 2.141 -18.172 7.68 1 98.56 143 PHE A C 1
ATOM 1143 O O . PHE A 1 143 ? 3.314 -17.812 7.547 1 98.56 143 PHE A O 1
ATOM 1150 N N . GLU A 1 144 ? 1.444 -17.938 8.734 1 96.56 144 GLU A N 1
ATOM 1151 C CA . GLU A 1 144 ? 1.832 -16.938 9.727 1 96.56 144 GLU A CA 1
ATOM 1152 C C . GLU A 1 144 ? 3.201 -17.25 10.32 1 96.56 144 GLU A C 1
ATOM 1154 O O . GLU A 1 144 ? 4.008 -16.344 10.547 1 96.56 144 GLU A O 1
ATOM 1159 N N . ASN A 1 145 ? 3.453 -18.531 10.602 1 95.88 145 ASN A N 1
ATOM 1160 C CA . ASN A 1 145 ? 4.699 -18.953 11.227 1 95.88 145 ASN A CA 1
ATOM 1161 C C . ASN A 1 145 ? 5.586 -19.719 10.242 1 95.88 145 ASN A C 1
ATOM 1163 O O . ASN A 1 145 ? 6.727 -20.047 10.562 1 95.88 145 ASN A O 1
ATOM 1167 N N . GLY A 1 146 ? 5.105 -20.047 9.141 1 96.94 146 GLY A N 1
ATOM 1168 C CA . GLY A 1 146 ? 5.875 -20.703 8.094 1 96.94 146 GLY A CA 1
ATOM 1169 C C . GLY A 1 146 ? 5.832 -22.219 8.172 1 96.94 146 GLY A C 1
ATOM 1170 O O . GLY A 1 146 ? 6.289 -22.906 7.262 1 96.94 146 GLY A O 1
ATOM 1171 N N . ASP A 1 147 ? 5.129 -22.75 9.219 1 97.44 147 ASP A N 1
ATOM 1172 C CA . ASP A 1 147 ? 5.172 -24.188 9.414 1 97.44 147 ASP A CA 1
ATOM 1173 C C . ASP A 1 147 ? 3.779 -24.797 9.297 1 97.44 147 ASP A C 1
ATOM 1175 O O . ASP A 1 147 ? 3.6 -26 9.531 1 97.44 147 ASP A O 1
ATOM 1179 N N . GLU A 1 148 ? 2.818 -24.094 8.883 1 98.25 148 GLU A N 1
ATOM 1180 C CA . GLU A 1 148 ? 1.447 -24.578 8.781 1 98.25 148 GLU A CA 1
ATOM 1181 C C . GLU A 1 148 ? 1.285 -25.531 7.602 1 98.25 148 GLU A C 1
ATOM 1183 O O . GLU A 1 148 ? 1.926 -25.344 6.562 1 98.25 148 GLU A O 1
ATOM 1188 N N . ASP A 1 149 ? 0.396 -26.484 7.809 1 98.44 149 ASP A N 1
ATOM 1189 C CA . ASP A 1 149 ? -0.097 -27.188 6.625 1 98.44 149 ASP A CA 1
ATOM 1190 C C . ASP A 1 149 ? -1.112 -26.328 5.867 1 98.44 149 ASP A C 1
ATOM 1192 O O . ASP A 1 149 ? -1.494 -25.266 6.332 1 98.44 149 ASP A O 1
ATOM 1196 N N . LEU A 1 150 ? -1.521 -26.75 4.691 1 98.75 150 LEU A N 1
ATOM 1197 C CA . LEU A 1 150 ? -2.367 -25.953 3.811 1 98.75 150 LEU A CA 1
ATOM 1198 C C . LEU A 1 150 ? -3.703 -25.641 4.473 1 98.75 150 LEU A C 1
ATOM 1200 O O . LEU A 1 150 ? -4.176 -24.5 4.434 1 98.75 150 LEU A O 1
ATOM 1204 N N . ALA A 1 151 ? -4.348 -26.688 5.031 1 98.69 151 ALA A N 1
ATOM 1205 C CA . ALA A 1 151 ? -5.66 -26.5 5.641 1 98.69 151 ALA A CA 1
ATOM 1206 C C . ALA A 1 151 ? -5.609 -25.438 6.742 1 98.69 151 ALA A C 1
ATOM 1208 O O . ALA A 1 151 ? -6.453 -24.547 6.797 1 98.69 151 ALA A O 1
ATOM 1209 N N . THR A 1 152 ? -4.609 -25.531 7.59 1 98.75 152 THR A N 1
ATOM 1210 C CA . THR A 1 152 ? -4.422 -24.578 8.68 1 98.75 152 THR A CA 1
ATOM 1211 C C . THR A 1 152 ? -4.141 -23.188 8.141 1 98.75 152 THR A C 1
ATOM 1213 O O . THR A 1 152 ? -4.703 -22.203 8.617 1 98.75 152 THR A O 1
ATOM 1216 N N . ALA A 1 153 ? -3.301 -23.078 7.164 1 98.81 153 ALA A N 1
ATOM 1217 C CA . ALA A 1 153 ? -2.916 -21.781 6.59 1 98.81 153 ALA A CA 1
ATOM 1218 C C . ALA A 1 153 ? -4.109 -21.109 5.93 1 98.81 153 ALA A C 1
ATOM 1220 O O . ALA A 1 153 ? -4.219 -19.875 5.953 1 98.81 153 ALA A O 1
ATOM 1221 N N . GLN A 1 154 ? -4.98 -21.922 5.332 1 98.88 154 GLN A N 1
ATOM 1222 C CA . GLN A 1 154 ? -6.168 -21.359 4.703 1 98.88 154 GLN A CA 1
ATOM 1223 C C . GLN A 1 154 ? -7.117 -20.766 5.742 1 98.88 154 GLN A C 1
ATOM 1225 O O . GLN A 1 154 ? -7.66 -19.688 5.547 1 98.88 154 GLN A O 1
ATOM 1230 N N . ILE A 1 155 ? -7.305 -21.453 6.816 1 98.62 155 ILE A N 1
ATOM 1231 C CA . ILE A 1 155 ? -8.148 -20.938 7.891 1 98.62 155 ILE A CA 1
ATOM 1232 C C . ILE A 1 155 ? -7.539 -19.672 8.469 1 98.62 155 ILE A C 1
ATOM 1234 O O . ILE A 1 155 ? -8.25 -18.688 8.719 1 98.62 155 ILE A O 1
ATOM 1238 N N . LYS A 1 156 ? -6.227 -19.656 8.664 1 98.38 156 LYS A N 1
ATOM 1239 C CA . LYS A 1 156 ? -5.543 -18.484 9.18 1 98.38 156 LYS A CA 1
ATOM 1240 C C . LYS A 1 156 ? -5.695 -17.297 8.234 1 98.38 156 LYS A C 1
ATOM 1242 O O . LYS A 1 156 ? -5.824 -16.141 8.68 1 98.38 156 LYS A O 1
ATOM 1247 N N . LYS A 1 157 ? -5.629 -17.594 6.965 1 98.75 157 LYS A N 1
ATOM 1248 C CA . LYS A 1 157 ? -5.836 -16.516 5.996 1 98.75 157 LYS A CA 1
ATOM 1249 C C . LYS A 1 157 ? -7.234 -15.914 6.125 1 98.75 157 LYS A C 1
ATOM 1251 O O . LYS A 1 157 ? -7.395 -14.695 6.129 1 98.75 157 LYS A O 1
ATOM 1256 N N . ILE A 1 158 ? -8.242 -16.75 6.211 1 98.81 158 ILE A N 1
ATOM 1257 C CA . ILE A 1 158 ? -9.617 -16.281 6.34 1 98.81 158 ILE A CA 1
ATOM 1258 C C . ILE A 1 158 ? -9.773 -15.477 7.633 1 98.81 158 ILE A C 1
ATOM 1260 O O . ILE A 1 158 ? -10.344 -14.383 7.629 1 98.81 158 ILE A O 1
ATOM 1264 N N . ASP A 1 159 ? -9.242 -16 8.711 1 98.5 159 ASP A N 1
ATOM 1265 C CA . ASP A 1 159 ? -9.289 -15.289 9.984 1 98.5 159 ASP A CA 1
ATOM 1266 C C . ASP A 1 159 ? -8.57 -13.945 9.891 1 98.5 159 ASP A C 1
ATOM 1268 O O . ASP A 1 159 ? -9.047 -12.938 10.43 1 98.5 159 ASP A O 1
ATOM 1272 N N . HIS A 1 160 ? -7.426 -13.953 9.258 1 98.5 160 HIS A N 1
ATOM 1273 C CA . HIS A 1 160 ? -6.645 -12.734 9.086 1 98.5 160 HIS A CA 1
ATOM 1274 C C . HIS A 1 160 ? -7.441 -11.672 8.336 1 98.5 160 HIS A C 1
ATOM 1276 O O . HIS A 1 160 ? -7.453 -10.508 8.727 1 98.5 160 HIS A O 1
ATOM 1282 N N . ILE A 1 161 ? -8.125 -12.094 7.328 1 98.75 161 ILE A N 1
ATOM 1283 C CA . ILE A 1 161 ? -8.953 -11.195 6.527 1 98.75 161 ILE A CA 1
ATOM 1284 C C . ILE A 1 161 ? -10.078 -10.625 7.391 1 98.75 161 ILE A C 1
ATOM 1286 O O . ILE A 1 161 ? -10.273 -9.406 7.438 1 98.75 161 ILE A O 1
ATOM 1290 N N . LEU A 1 162 ? -10.773 -11.477 8.062 1 98.81 162 LEU A N 1
ATOM 1291 C CA . LEU A 1 162 ? -11.945 -11.07 8.828 1 98.81 162 LEU A CA 1
ATOM 1292 C C . LEU A 1 162 ? -11.539 -10.203 10.016 1 98.81 162 LEU A C 1
ATOM 1294 O O . LEU A 1 162 ? -12.273 -9.289 10.406 1 98.81 162 LEU A O 1
ATOM 1298 N N . THR A 1 163 ? -10.367 -10.43 10.578 1 98.38 163 THR A N 1
ATOM 1299 C CA . THR A 1 163 ? -9.82 -9.602 11.648 1 98.38 163 THR A CA 1
ATOM 1300 C C . THR A 1 163 ? -9.406 -8.234 11.117 1 98.38 163 THR A C 1
ATOM 1302 O O . THR A 1 163 ? -9.656 -7.211 11.758 1 98.38 163 THR A O 1
ATOM 1305 N N . LYS A 1 164 ? -8.766 -8.211 9.969 1 98.19 164 LYS A N 1
ATOM 1306 C CA . LYS A 1 164 ? -8.328 -6.965 9.352 1 98.19 164 LYS A CA 1
ATOM 1307 C C . LYS A 1 164 ? -9.492 -6 9.172 1 98.19 164 LYS A C 1
ATOM 1309 O O . LYS A 1 164 ? -9.344 -4.793 9.375 1 98.19 164 LYS A O 1
ATOM 1314 N N . ILE A 1 165 ? -10.625 -6.555 8.828 1 98.62 165 ILE A N 1
ATOM 1315 C CA . ILE A 1 165 ? -11.75 -5.672 8.562 1 98.62 165 ILE A CA 1
ATOM 1316 C C . ILE A 1 165 ? -12.586 -5.504 9.836 1 98.62 165 ILE A C 1
ATOM 1318 O O . ILE A 1 165 ? -13.68 -4.941 9.797 1 98.62 165 ILE A O 1
ATOM 1322 N N . ARG A 1 166 ? -12.141 -6.078 10.93 1 97.75 166 ARG A N 1
ATOM 1323 C CA . ARG A 1 166 ? -12.742 -5.918 12.25 1 97.75 166 ARG A CA 1
ATOM 1324 C C . ARG A 1 166 ? -14.203 -6.348 12.25 1 97.75 166 ARG A C 1
ATOM 1326 O O . ARG A 1 166 ? -15.07 -5.617 12.727 1 97.75 166 ARG A O 1
ATOM 1333 N N . LEU A 1 167 ? -14.445 -7.445 11.688 1 98.56 167 LEU A N 1
ATOM 1334 C CA . LEU A 1 167 ? -15.797 -7.98 11.641 1 98.56 167 LEU A CA 1
ATOM 1335 C C . LEU A 1 167 ? -16.328 -8.266 13.039 1 98.56 167 LEU A C 1
ATOM 1337 O O . LEU A 1 167 ? -15.633 -8.875 13.859 1 98.56 167 LEU A O 1
ATOM 1341 N N . GLN A 1 168 ? -17.516 -7.797 13.305 1 98.12 168 GLN A N 1
ATOM 1342 C CA . GLN A 1 168 ? -18.156 -7.965 14.602 1 98.12 168 GLN A CA 1
ATOM 1343 C C . GLN A 1 168 ? -19.438 -8.797 14.484 1 98.12 168 GLN A C 1
ATOM 1345 O O . GLN A 1 168 ? -20.031 -8.883 13.414 1 98.12 168 GLN A O 1
ATOM 1350 N N . PRO A 1 169 ? -19.781 -9.406 15.641 1 98.5 169 PRO A N 1
ATOM 1351 C CA . PRO A 1 169 ? -21.031 -10.156 15.609 1 98.5 169 PRO A CA 1
ATOM 1352 C C . PRO A 1 169 ? -22.234 -9.297 15.203 1 98.5 169 PRO A C 1
ATOM 1354 O O . PRO A 1 169 ? -22.344 -8.148 15.633 1 98.5 169 PRO A O 1
ATOM 1357 N N . GLY A 1 170 ? -23.016 -9.828 14.328 1 98.5 170 GLY A N 1
ATOM 1358 C CA . GLY A 1 170 ? -24.234 -9.156 13.914 1 98.5 170 GLY A CA 1
ATOM 1359 C C . GLY A 1 170 ? -24.047 -8.281 12.688 1 98.5 170 GLY A C 1
ATOM 1360 O O . GLY A 1 170 ? -25.016 -7.895 12.039 1 98.5 170 GLY A O 1
ATOM 1361 N N . GLN A 1 171 ? -22.859 -7.98 12.32 1 98.75 171 GLN A N 1
ATOM 1362 C CA . GLN A 1 171 ? -22.609 -7.148 11.148 1 98.75 171 GLN A CA 1
ATOM 1363 C C . GLN A 1 171 ? -22.906 -7.91 9.859 1 98.75 171 GLN A C 1
ATOM 1365 O O . GLN A 1 171 ? -22.812 -9.141 9.828 1 98.75 171 GLN A O 1
ATOM 1370 N N . ARG A 1 172 ? -23.25 -7.211 8.859 1 98.88 172 ARG A N 1
ATOM 1371 C CA . ARG A 1 172 ? -23.516 -7.777 7.535 1 98.88 172 ARG A CA 1
ATOM 1372 C C . ARG A 1 172 ? -22.25 -7.785 6.688 1 98.88 172 ARG A C 1
ATOM 1374 O O . ARG A 1 172 ? -21.609 -6.742 6.492 1 98.88 172 ARG A O 1
ATOM 1381 N N . LEU A 1 173 ? -21.938 -8.961 6.188 1 98.94 173 LEU A N 1
ATOM 1382 C CA . LEU A 1 173 ? -20.766 -9.148 5.344 1 98.94 173 LEU A CA 1
ATOM 1383 C C . LEU A 1 173 ? -21.156 -9.586 3.939 1 98.94 173 LEU A C 1
ATOM 1385 O O . LEU A 1 173 ? -21.938 -10.531 3.777 1 98.94 173 LEU A O 1
ATOM 1389 N N . LEU A 1 174 ? -20.672 -8.859 2.916 1 98.94 174 LEU A N 1
ATOM 1390 C CA . LEU A 1 174 ? -20.75 -9.297 1.526 1 98.94 174 LEU A CA 1
ATOM 1391 C C . LEU A 1 174 ? -19.406 -9.867 1.07 1 98.94 174 LEU A C 1
ATOM 1393 O O . LEU A 1 174 ? -18.375 -9.203 1.184 1 98.94 174 LEU A O 1
ATOM 1397 N N . ASP A 1 175 ? -19.469 -11.094 0.63 1 98.94 175 ASP A N 1
ATOM 1398 C CA . ASP A 1 175 ? -18.281 -11.695 0.025 1 98.94 175 ASP A CA 1
ATOM 1399 C C . ASP A 1 175 ? -18.453 -11.828 -1.487 1 98.94 175 ASP A C 1
ATOM 1401 O O . ASP A 1 175 ? -19.188 -12.703 -1.965 1 98.94 175 ASP A O 1
ATOM 1405 N N . ILE A 1 176 ? -17.719 -10.977 -2.229 1 98.75 176 ILE A N 1
ATOM 1406 C CA . ILE A 1 176 ? -17.766 -10.945 -3.686 1 98.75 176 ILE A CA 1
ATOM 1407 C C . ILE A 1 176 ? -16.844 -12.016 -4.258 1 98.75 176 ILE A C 1
ATOM 1409 O O . ILE A 1 176 ? -15.617 -11.93 -4.113 1 98.75 176 ILE A O 1
ATOM 1413 N N . GLY A 1 177 ? -17.391 -12.953 -5.012 1 97.69 177 GLY A N 1
ATOM 1414 C CA . GLY A 1 177 ? -16.625 -14.125 -5.398 1 97.69 177 GLY A CA 1
ATOM 1415 C C . GLY A 1 177 ? -16.359 -15.07 -4.242 1 97.69 177 GLY A C 1
ATOM 1416 O O . GLY A 1 177 ? -15.203 -15.367 -3.928 1 97.69 177 GLY A O 1
ATOM 1417 N N . CYS A 1 178 ? -17.469 -15.672 -3.736 1 98.44 178 CYS A N 1
ATOM 1418 C CA . CYS A 1 178 ? -17.375 -16.344 -2.445 1 98.44 178 CYS A CA 1
ATOM 1419 C C . CYS A 1 178 ? -16.859 -17.766 -2.607 1 98.44 178 CYS A C 1
ATOM 1421 O O . CYS A 1 178 ? -16.672 -18.484 -1.621 1 98.44 178 CYS A O 1
ATOM 1423 N N . GLY A 1 179 ? -16.594 -18.188 -3.846 1 97.25 179 GLY A N 1
ATOM 1424 C CA . GLY A 1 179 ? -16.141 -19.547 -4.055 1 97.25 179 GLY A CA 1
ATOM 1425 C C . GLY A 1 179 ? -17.078 -20.594 -3.471 1 97.25 179 GLY A C 1
ATOM 1426 O O . GLY A 1 179 ? -18.297 -20.516 -3.656 1 97.25 179 GLY A O 1
ATOM 1427 N N . TRP A 1 180 ? -16.516 -21.562 -2.885 1 98.31 180 TRP A N 1
ATOM 1428 C CA . TRP A 1 180 ? -17.297 -22.672 -2.352 1 98.31 180 TRP A CA 1
ATOM 1429 C C . TRP A 1 180 ? -17.781 -22.359 -0.934 1 98.31 180 TRP A C 1
ATOM 1431 O O . TRP A 1 180 ? -18.172 -23.266 -0.198 1 98.31 180 TRP A O 1
ATOM 1441 N N . GLY A 1 181 ? -17.641 -21.109 -0.447 1 98.75 181 GLY A N 1
ATOM 1442 C CA . GLY A 1 181 ? -18.344 -20.609 0.717 1 98.75 181 GLY A CA 1
ATOM 1443 C C . GLY A 1 181 ? -17.531 -20.656 1.99 1 98.75 181 GLY A C 1
ATOM 1444 O O . GLY A 1 181 ? -18.031 -20.344 3.072 1 98.75 181 GLY A O 1
ATOM 1445 N N . ALA A 1 182 ? -16.25 -20.969 1.904 1 98.88 182 ALA A N 1
ATOM 1446 C CA . ALA A 1 182 ? -15.422 -21.172 3.1 1 98.88 182 ALA A CA 1
ATOM 1447 C C . ALA A 1 182 ? -15.383 -19.906 3.949 1 98.88 182 ALA A C 1
ATOM 1449 O O . ALA A 1 182 ? -15.523 -19.969 5.172 1 98.88 182 ALA A O 1
ATOM 1450 N N . LEU A 1 183 ? -15.195 -18.75 3.346 1 98.94 183 LEU A N 1
ATOM 1451 C CA . LEU A 1 183 ? -15.023 -17.5 4.082 1 98.94 183 LEU A CA 1
ATOM 1452 C C . LEU A 1 183 ? -16.312 -17.109 4.781 1 98.94 183 LEU A C 1
ATOM 1454 O O . LEU A 1 183 ? -16.312 -16.75 5.965 1 98.94 183 LEU A O 1
ATOM 1458 N N . VAL A 1 184 ? -17.469 -17.172 4.125 1 98.94 184 VAL A N 1
ATOM 1459 C CA . VAL A 1 184 ? -18.734 -16.766 4.746 1 98.94 184 VAL A CA 1
ATOM 1460 C C . VAL A 1 184 ? -19.109 -17.75 5.855 1 98.94 184 VAL A C 1
ATOM 1462 O O . VAL A 1 184 ? -19.688 -17.359 6.867 1 98.94 184 VAL A O 1
ATOM 1465 N N . LEU A 1 185 ? -18.812 -19.062 5.641 1 98.94 185 LEU A N 1
ATOM 1466 C CA . LEU A 1 185 ? -19.062 -20.031 6.699 1 98.94 185 LEU A CA 1
ATOM 1467 C C . LEU A 1 185 ? -18.266 -19.688 7.953 1 98.94 185 LEU A C 1
ATOM 1469 O O . LEU A 1 185 ? -18.812 -19.688 9.062 1 98.94 185 LEU A O 1
ATOM 1473 N N . ARG A 1 186 ? -16.969 -19.375 7.766 1 98.81 186 ARG A N 1
ATOM 1474 C CA . ARG A 1 186 ? -16.109 -19 8.891 1 98.81 186 ARG A CA 1
ATOM 1475 C C . ARG A 1 186 ? -16.594 -17.719 9.539 1 98.81 186 ARG A C 1
ATOM 1477 O O . ARG A 1 186 ? -16.609 -17.594 10.766 1 98.81 186 ARG A O 1
ATOM 1484 N N . ALA A 1 187 ? -16.984 -16.719 8.789 1 98.88 187 ALA A N 1
ATOM 1485 C CA . ALA A 1 187 ? -17.484 -15.43 9.266 1 98.88 187 ALA A CA 1
ATOM 1486 C C . ALA A 1 187 ? -18.703 -15.602 10.156 1 98.88 187 ALA A C 1
ATOM 1488 O O . ALA A 1 187 ? -18.812 -14.961 11.203 1 98.88 187 ALA A O 1
ATOM 1489 N N . ALA A 1 188 ? -19.594 -16.438 9.703 1 98.88 188 ALA A N 1
ATOM 1490 C CA . ALA A 1 188 ? -20.812 -16.672 10.477 1 98.88 188 ALA A CA 1
ATOM 1491 C C . ALA A 1 188 ? -20.516 -17.484 11.727 1 98.88 188 ALA A C 1
ATOM 1493 O O . ALA A 1 188 ? -21 -17.156 12.82 1 98.88 188 ALA A O 1
ATOM 1494 N N . GLN A 1 189 ? -19.75 -18.547 11.602 1 98.62 189 GLN A N 1
ATOM 1495 C CA . GLN A 1 189 ? -19.547 -19.484 12.688 1 98.62 189 GLN A CA 1
ATOM 1496 C C . GLN A 1 189 ? -18.672 -18.875 13.781 1 98.62 189 GLN A C 1
ATOM 1498 O O . GLN A 1 189 ? -19.016 -18.953 14.969 1 98.62 189 GLN A O 1
ATOM 1503 N N . LYS A 1 190 ? -17.594 -18.281 13.391 1 98.12 190 LYS A N 1
ATOM 1504 C CA . LYS A 1 190 ? -16.609 -17.828 14.375 1 98.12 190 LYS A CA 1
ATOM 1505 C C . LYS A 1 190 ? -16.844 -16.375 14.758 1 98.12 190 LYS A C 1
ATOM 1507 O O . LYS A 1 190 ? -16.641 -15.992 15.914 1 98.12 190 LYS A O 1
ATOM 1512 N N . PHE A 1 191 ? -17.312 -15.523 13.859 1 98.19 191 PHE A N 1
ATOM 1513 C CA . PHE A 1 191 ? -17.391 -14.094 14.109 1 98.19 191 PHE A CA 1
ATOM 1514 C C . PHE A 1 191 ? -18.828 -13.656 14.32 1 98.19 191 PHE A C 1
ATOM 1516 O O . PHE A 1 191 ? -19.094 -12.508 14.688 1 98.19 191 PHE A O 1
ATOM 1523 N N . GLY A 1 192 ? -19.75 -14.5 14.008 1 98.56 192 GLY A N 1
ATOM 1524 C CA . GLY A 1 192 ? -21.156 -14.227 14.297 1 98.56 192 GLY A CA 1
ATOM 1525 C C . GLY A 1 192 ? -21.781 -13.258 13.312 1 98.56 192 GLY A C 1
ATOM 1526 O O . GLY A 1 192 ? -22.734 -12.562 13.648 1 98.56 192 GLY A O 1
ATOM 1527 N N . ALA A 1 193 ? -21.344 -13.25 12.094 1 98.75 193 ALA A N 1
ATOM 1528 C CA . ALA A 1 193 ? -21.812 -12.281 11.109 1 98.75 193 ALA A CA 1
ATOM 1529 C C . ALA A 1 193 ? -23.016 -12.805 10.352 1 98.75 193 ALA A C 1
ATOM 1531 O O . ALA A 1 193 ? -23.312 -14.008 10.391 1 98.75 193 ALA A O 1
ATOM 1532 N N . GLN A 1 194 ? -23.734 -11.898 9.75 1 98.88 194 GLN A N 1
ATOM 1533 C CA . GLN A 1 194 ? -24.703 -12.188 8.703 1 98.88 194 GLN A CA 1
ATOM 1534 C C . GLN A 1 194 ? -24.078 -12.023 7.32 1 98.88 194 GLN A C 1
ATOM 1536 O O . GLN A 1 194 ? -23.562 -10.953 6.984 1 98.88 194 GLN A O 1
ATOM 1541 N N . CYS A 1 195 ? -24.234 -13.102 6.516 1 98.88 195 CYS A N 1
ATOM 1542 C CA . CYS A 1 195 ? -23.375 -13.086 5.332 1 98.88 195 CYS A CA 1
ATOM 1543 C C . CYS A 1 195 ? -24.203 -13.242 4.062 1 98.88 195 CYS A C 1
ATOM 1545 O O . CYS A 1 195 ? -25.188 -13.969 4.051 1 98.88 195 CYS A O 1
ATOM 1547 N N . LEU A 1 196 ? -23.766 -12.516 3.027 1 98.94 196 LEU A N 1
ATOM 1548 C CA . LEU A 1 196 ? -24.125 -12.773 1.637 1 98.94 196 LEU A CA 1
ATOM 1549 C C . LEU A 1 196 ? -22.891 -13.109 0.806 1 98.94 196 LEU A C 1
ATOM 1551 O O . LEU A 1 196 ? -21.953 -12.32 0.753 1 98.94 196 LEU A O 1
ATOM 1555 N N . GLY A 1 197 ? -22.875 -14.312 0.258 1 98.88 197 GLY A N 1
ATOM 1556 C CA . GLY A 1 197 ? -21.859 -14.672 -0.721 1 98.88 197 GLY A CA 1
ATOM 1557 C C . GLY A 1 197 ? -22.406 -14.727 -2.139 1 98.88 197 GLY A C 1
ATOM 1558 O O . GLY A 1 197 ? -23.484 -15.258 -2.379 1 98.88 197 GLY A O 1
ATOM 1559 N N . VAL A 1 198 ? -21.609 -14.164 -3.088 1 98.69 198 VAL A N 1
ATOM 1560 C CA . VAL A 1 198 ? -22.062 -14.211 -4.473 1 98.69 198 VAL A CA 1
ATOM 1561 C C . VAL A 1 198 ? -21 -14.859 -5.352 1 98.69 198 VAL A C 1
ATOM 1563 O O . VAL A 1 198 ? -19.797 -14.664 -5.129 1 98.69 198 VAL A O 1
ATOM 1566 N N . THR A 1 199 ? -21.406 -15.617 -6.297 1 97.06 199 THR A N 1
ATOM 1567 C CA . THR A 1 199 ? -20.547 -16.266 -7.277 1 97.06 199 THR A CA 1
ATOM 1568 C C . THR A 1 199 ? -21.234 -16.344 -8.641 1 97.06 199 THR A C 1
ATOM 1570 O O . THR A 1 199 ? -22.438 -16.109 -8.742 1 97.06 199 THR A O 1
ATOM 1573 N N . LEU A 1 200 ? -20.438 -16.578 -9.672 1 94.62 200 LEU A N 1
ATOM 1574 C CA . LEU A 1 200 ? -20.984 -16.734 -11.016 1 94.62 200 LEU A CA 1
ATOM 1575 C C . LEU A 1 200 ? -20.891 -18.172 -11.492 1 94.62 200 LEU A C 1
ATOM 1577 O O . LEU A 1 200 ? -21.297 -18.5 -12.609 1 94.62 200 LEU A O 1
ATOM 1581 N N . SER A 1 201 ? -20.328 -19.047 -10.664 1 94.31 201 SER A N 1
ATOM 1582 C CA . SER A 1 201 ? -20.188 -20.469 -10.969 1 94.31 201 SER A CA 1
ATOM 1583 C C . SER A 1 201 ? -21.312 -21.281 -10.352 1 94.31 201 SER A C 1
ATOM 1585 O O . SER A 1 201 ? -21.5 -21.266 -9.133 1 94.31 201 SER A O 1
ATOM 1587 N N . GLN A 1 202 ? -22 -22.078 -11.203 1 95.31 202 GLN A N 1
ATOM 1588 C CA . GLN A 1 202 ? -23.078 -22.922 -10.719 1 95.31 202 GLN A CA 1
ATOM 1589 C C . GLN A 1 202 ? -22.562 -23.984 -9.742 1 95.31 202 GLN A C 1
ATOM 1591 O O . GLN A 1 202 ? -23.203 -24.25 -8.719 1 95.31 202 GLN A O 1
ATOM 1596 N N . ASN A 1 203 ? -21.391 -24.547 -10.086 1 95.81 203 ASN A N 1
ATOM 1597 C CA . ASN A 1 203 ? -20.812 -25.547 -9.211 1 95.81 203 ASN A CA 1
ATOM 1598 C C . ASN A 1 203 ? -20.484 -24.984 -7.836 1 95.81 203 ASN A C 1
ATOM 1600 O O . ASN A 1 203 ? -20.734 -25.625 -6.816 1 95.81 203 ASN A O 1
ATOM 1604 N N . GLN A 1 204 ? -19.953 -23.781 -7.797 1 97.12 204 GLN A N 1
ATOM 1605 C CA . GLN A 1 204 ? -19.641 -23.125 -6.535 1 97.12 204 GLN A CA 1
ATOM 1606 C C . GLN A 1 204 ? -20.906 -22.812 -5.75 1 97.12 204 GLN A C 1
ATOM 1608 O O . GLN A 1 204 ? -20.984 -23.062 -4.547 1 97.12 204 GLN A O 1
ATOM 1613 N N . PHE A 1 205 ? -21.891 -22.312 -6.449 1 97.94 205 PHE A N 1
ATOM 1614 C CA . PHE A 1 205 ? -23.156 -21.969 -5.832 1 97.94 205 PHE A CA 1
ATOM 1615 C C . PHE A 1 205 ? -23.781 -23.188 -5.164 1 97.94 205 PHE A C 1
ATOM 1617 O O . PHE A 1 205 ? -24.188 -23.125 -3.996 1 97.94 205 PHE A O 1
ATOM 1624 N N . ASP A 1 206 ? -23.828 -24.281 -5.883 1 98.12 206 ASP A N 1
ATOM 1625 C CA . ASP A 1 206 ? -24.5 -25.484 -5.391 1 98.12 206 ASP A CA 1
ATOM 1626 C C . ASP A 1 206 ? -23.797 -26.016 -4.145 1 98.12 206 ASP A C 1
ATOM 1628 O O . ASP A 1 206 ? -24.438 -26.297 -3.133 1 98.12 206 ASP A O 1
ATOM 1632 N N . LEU A 1 207 ? -22.531 -26.109 -4.254 1 98.19 207 LEU A N 1
ATOM 1633 C CA . LEU A 1 207 ? -21.797 -26.703 -3.139 1 98.19 207 LEU A CA 1
ATOM 1634 C C . LEU A 1 207 ? -21.797 -25.766 -1.935 1 98.19 207 LEU A C 1
ATOM 1636 O O . LEU A 1 207 ? -21.922 -26.219 -0.794 1 98.19 207 LEU A O 1
ATOM 1640 N N . ALA A 1 208 ? -21.609 -24.5 -2.139 1 98.69 208 ALA A N 1
ATOM 1641 C CA . ALA A 1 208 ? -21.641 -23.531 -1.038 1 98.69 208 ALA A CA 1
ATOM 1642 C C . ALA A 1 208 ? -22.984 -23.562 -0.325 1 98.69 208 ALA A C 1
ATOM 1644 O O . ALA A 1 208 ? -23.047 -23.547 0.907 1 98.69 208 ALA A O 1
ATOM 1645 N N . THR A 1 209 ? -24.016 -23.594 -1.109 1 98.81 209 THR A N 1
ATOM 1646 C CA . THR A 1 209 ? -25.359 -23.641 -0.547 1 98.81 209 THR A CA 1
ATOM 1647 C C . THR A 1 209 ? -25.547 -24.922 0.275 1 98.81 209 THR A C 1
ATOM 1649 O O . THR A 1 209 ? -26.109 -24.875 1.372 1 98.81 209 THR A O 1
ATOM 1652 N N . ALA A 1 210 ? -25.094 -26 -0.254 1 98.75 210 ALA A N 1
ATOM 1653 C CA . ALA A 1 210 ? -25.188 -27.266 0.453 1 98.75 210 ALA A CA 1
ATOM 1654 C C . ALA A 1 210 ? -24.422 -27.219 1.77 1 98.75 210 ALA A C 1
ATOM 1656 O O . ALA A 1 210 ? -24.875 -27.766 2.781 1 98.75 210 ALA A O 1
ATOM 1657 N N . ARG A 1 211 ? -23.297 -26.625 1.759 1 98.75 211 ARG A N 1
ATOM 1658 C CA . ARG A 1 211 ? -22.469 -26.516 2.955 1 98.75 211 ARG A CA 1
ATOM 1659 C C . ARG A 1 211 ? -23.141 -25.656 4.016 1 98.75 211 ARG A C 1
ATOM 1661 O O . ARG A 1 211 ? -23.078 -25.969 5.207 1 98.75 211 ARG A O 1
ATOM 1668 N N . VAL A 1 212 ? -23.734 -24.609 3.564 1 98.88 212 VAL A N 1
ATOM 1669 C CA . VAL A 1 212 ? -24.453 -23.719 4.48 1 98.88 212 VAL A CA 1
ATOM 1670 C C . VAL A 1 212 ? -25.578 -24.5 5.148 1 98.88 212 VAL A C 1
ATOM 1672 O O . VAL A 1 212 ? -25.766 -24.422 6.367 1 98.88 212 VAL A O 1
ATOM 1675 N N . LYS A 1 213 ? -26.312 -25.234 4.375 1 98.75 213 LYS A N 1
ATOM 1676 C CA . LYS A 1 213 ? -27.406 -26.047 4.891 1 98.75 213 LYS A CA 1
ATOM 1677 C C . LYS A 1 213 ? -26.906 -27.094 5.875 1 98.75 213 LYS A C 1
ATOM 1679 O O . LYS A 1 213 ? -27.469 -27.281 6.949 1 98.75 213 LYS A O 1
ATOM 1684 N N . ALA A 1 214 ? -25.891 -27.75 5.469 1 98.69 214 ALA A N 1
ATOM 1685 C CA . ALA A 1 214 ? -25.312 -28.812 6.305 1 98.69 214 ALA A CA 1
ATOM 1686 C C . ALA A 1 214 ? -24.844 -28.25 7.648 1 98.69 214 ALA A C 1
ATOM 1688 O O . ALA A 1 214 ? -24.922 -28.938 8.672 1 98.69 214 ALA A O 1
ATOM 1689 N N . ALA A 1 215 ? -24.453 -26.984 7.648 1 98.5 215 ALA A N 1
ATOM 1690 C CA . ALA A 1 215 ? -23.938 -26.344 8.867 1 98.5 215 ALA A CA 1
ATOM 1691 C C . ALA A 1 215 ? -25.078 -25.75 9.688 1 98.5 215 ALA A C 1
ATOM 1693 O O . ALA A 1 215 ? -24.875 -25.297 10.812 1 98.5 215 ALA A O 1
ATOM 1694 N N . GLY A 1 216 ? -26.281 -25.719 9.141 1 98.62 216 GLY A N 1
ATOM 1695 C CA . GLY A 1 216 ? -27.422 -25.141 9.828 1 98.62 216 GLY A CA 1
ATOM 1696 C C . GLY A 1 216 ? -27.375 -23.625 9.898 1 98.62 216 GLY A C 1
ATOM 1697 O O . GLY A 1 216 ? -27.797 -23.031 10.891 1 98.62 216 GLY A O 1
ATOM 1698 N N . LEU A 1 217 ? -26.797 -23.016 8.906 1 98.75 217 LEU A N 1
ATOM 1699 C CA . LEU A 1 217 ? -26.562 -21.578 8.969 1 98.75 217 LEU A CA 1
ATOM 1700 C C . LEU A 1 217 ? -27.391 -20.844 7.922 1 98.75 217 LEU A C 1
ATOM 1702 O O . LEU A 1 217 ? -27.016 -19.75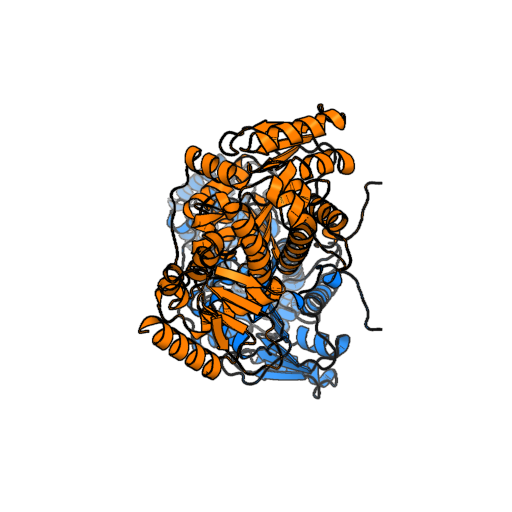 7.496 1 98.75 217 LEU A O 1
ATOM 1706 N N . GLU A 1 218 ? -28.484 -21.406 7.523 1 98.5 218 GLU A N 1
ATOM 1707 C CA . GLU A 1 218 ? -29.312 -20.812 6.484 1 98.5 218 GLU A CA 1
ATOM 1708 C C . GLU A 1 218 ? -29.938 -19.5 6.953 1 98.5 218 GLU A C 1
ATOM 1710 O O . GLU A 1 218 ? -30.359 -18.688 6.137 1 98.5 218 GLU A O 1
ATOM 1715 N N . ASP A 1 219 ? -30 -19.312 8.203 1 98.25 219 ASP A N 1
ATOM 1716 C CA . ASP A 1 219 ? -30.562 -18.094 8.758 1 98.25 219 ASP A CA 1
ATOM 1717 C C . ASP A 1 219 ? -29.531 -16.969 8.781 1 98.25 219 ASP A C 1
ATOM 1719 O O . ASP A 1 219 ? -29.875 -15.805 8.953 1 98.25 219 ASP A O 1
ATOM 1723 N N . ARG A 1 220 ? -28.266 -17.281 8.555 1 98.56 220 ARG A N 1
ATOM 1724 C CA . ARG A 1 220 ? -27.188 -16.297 8.688 1 98.56 220 ARG A CA 1
ATOM 1725 C C . ARG A 1 220 ? -26.469 -16.109 7.359 1 98.56 220 ARG A C 1
ATOM 1727 O O . ARG A 1 220 ? -25.812 -15.07 7.152 1 98.56 220 ARG A O 1
ATOM 1734 N N . ILE A 1 221 ? -26.531 -17.078 6.516 1 98.94 221 ILE A N 1
ATOM 1735 C CA . ILE A 1 221 ? -25.781 -17.016 5.273 1 98.94 221 ILE A CA 1
ATOM 1736 C C . ILE A 1 221 ? -26.719 -17.219 4.082 1 98.94 221 ILE A C 1
ATOM 1738 O O . ILE A 1 221 ? -27.469 -18.188 4.043 1 98.94 221 ILE A O 1
ATOM 1742 N N . GLU A 1 222 ? -26.625 -16.328 3.189 1 98.88 222 GLU A N 1
ATOM 1743 C CA . GLU A 1 222 ? -27.25 -16.484 1.876 1 98.88 222 GLU A CA 1
ATOM 1744 C C . GLU A 1 222 ? -26.188 -16.578 0.776 1 98.88 222 GLU A C 1
ATOM 1746 O O . GLU A 1 222 ? -25.203 -15.852 0.795 1 98.88 222 GLU A O 1
ATOM 1751 N N . ILE A 1 223 ? -26.359 -17.547 -0.092 1 98.88 223 ILE A N 1
ATOM 1752 C CA . ILE A 1 223 ? -25.531 -17.672 -1.283 1 98.88 223 ILE A CA 1
ATOM 1753 C C . ILE A 1 223 ? -26.359 -17.344 -2.525 1 98.88 223 ILE A C 1
ATOM 1755 O O . ILE A 1 223 ? -27.469 -17.859 -2.686 1 98.88 223 ILE A O 1
ATOM 1759 N N . ARG A 1 224 ? -25.766 -16.5 -3.41 1 98.81 224 ARG A N 1
ATOM 1760 C CA . ARG A 1 224 ? -26.469 -16.156 -4.637 1 98.81 224 ARG A CA 1
ATOM 1761 C C . ARG A 1 224 ? -25.594 -16.391 -5.863 1 98.81 224 ARG A C 1
ATOM 1763 O O . ARG A 1 224 ? -24.375 -16.141 -5.82 1 98.81 224 ARG A O 1
ATOM 1770 N N . LEU A 1 225 ? -26.203 -16.969 -6.91 1 97.69 225 LEU A N 1
ATOM 1771 C CA . LEU A 1 225 ? -25.609 -16.938 -8.242 1 97.69 225 LEU A CA 1
ATOM 1772 C C . LEU A 1 225 ? -25.906 -15.609 -8.938 1 97.69 225 LEU A C 1
ATOM 1774 O O . LEU A 1 225 ? -26.875 -15.5 -9.688 1 97.69 225 LEU A O 1
ATOM 1778 N N . GLN A 1 226 ? -25 -14.648 -8.695 1 96.94 226 GLN A N 1
ATOM 1779 C CA . GLN A 1 226 ? -25.312 -13.281 -9.094 1 96.94 226 GLN A CA 1
ATOM 1780 C C . GLN A 1 226 ? -24.031 -12.453 -9.258 1 96.94 226 GLN A C 1
ATOM 1782 O O . GLN A 1 226 ? -23.094 -12.617 -8.484 1 96.94 226 GLN A O 1
ATOM 1787 N N . ASP A 1 227 ? -24.094 -11.586 -10.266 1 96.25 227 ASP A N 1
ATOM 1788 C CA . ASP A 1 227 ? -23 -10.633 -10.477 1 96.25 227 ASP A CA 1
ATOM 1789 C C . ASP A 1 227 ? -23.016 -9.539 -9.414 1 96.25 227 ASP A C 1
ATOM 1791 O O . ASP A 1 227 ? -24.078 -9.023 -9.055 1 96.25 227 ASP A O 1
ATOM 1795 N N . TYR A 1 228 ? -21.812 -9.18 -8.914 1 95.88 228 TYR A N 1
ATOM 1796 C CA . TYR A 1 228 ? -21.703 -8.188 -7.852 1 95.88 228 TYR A CA 1
ATOM 1797 C C . TYR A 1 228 ? -22.281 -6.852 -8.297 1 95.88 228 TYR A C 1
ATOM 1799 O O . TYR A 1 228 ? -22.75 -6.062 -7.473 1 95.88 228 TYR A O 1
ATOM 1807 N N . ARG A 1 229 ? -22.266 -6.531 -9.586 1 96.44 229 ARG A N 1
ATOM 1808 C CA . ARG A 1 229 ? -22.734 -5.273 -10.156 1 96.44 229 ARG A CA 1
ATOM 1809 C C . ARG A 1 229 ? -24.25 -5.141 -10.023 1 96.44 229 ARG A C 1
ATOM 1811 O O . ARG A 1 229 ? -24.812 -4.051 -10.203 1 96.44 229 ARG A O 1
ATOM 1818 N N . GLU A 1 230 ? -24.922 -6.195 -9.57 1 97.06 230 GLU A N 1
ATOM 1819 C CA . GLU A 1 230 ? -26.391 -6.199 -9.492 1 97.06 230 GLU A CA 1
ATOM 1820 C C . GLU A 1 230 ? -26.859 -6.297 -8.039 1 97.06 230 GLU A C 1
ATOM 1822 O O . GLU A 1 230 ? -28.062 -6.402 -7.781 1 97.06 230 GLU A O 1
ATOM 1827 N N . ILE A 1 231 ? -25.969 -6.281 -7.219 1 97.38 231 ILE A N 1
ATOM 1828 C CA . ILE A 1 231 ? -26.312 -6.41 -5.809 1 97.38 231 ILE A CA 1
ATOM 1829 C C . ILE A 1 231 ? -26.828 -5.074 -5.277 1 97.38 231 ILE A C 1
ATOM 1831 O O . ILE A 1 231 ? -26.297 -4.016 -5.633 1 97.38 231 ILE A O 1
ATOM 1835 N N . ASP A 1 232 ? -27.812 -5.188 -4.422 1 96.88 232 ASP A N 1
ATOM 1836 C CA . ASP A 1 232 ? -28.344 -4.008 -3.74 1 96.88 232 ASP A CA 1
ATOM 1837 C C . ASP A 1 232 ? -28.125 -4.102 -2.23 1 96.88 232 ASP A C 1
ATOM 1839 O O . ASP A 1 232 ? -27.797 -5.172 -1.712 1 96.88 232 ASP A O 1
ATOM 1843 N N . GLY A 1 233 ? -28.281 -2.918 -1.6 1 96.56 233 GLY A N 1
ATOM 1844 C CA . GLY A 1 233 ? -28.172 -2.871 -0.149 1 96.56 233 GLY A CA 1
ATOM 1845 C C . GLY A 1 233 ? -26.875 -2.254 0.339 1 96.56 233 GLY A C 1
ATOM 1846 O O . GLY A 1 233 ? -26.172 -1.595 -0.427 1 96.56 233 GLY A O 1
ATOM 1847 N N . GLN A 1 234 ? -26.75 -2.34 1.713 1 97.56 234 GLN A N 1
ATOM 1848 C CA . GLN A 1 234 ? -25.562 -1.841 2.396 1 97.56 234 GLN A CA 1
ATOM 1849 C C . GLN A 1 234 ? -24.969 -2.904 3.314 1 97.56 234 GLN A C 1
ATOM 1851 O O . GLN A 1 234 ? -25.703 -3.682 3.93 1 97.56 234 GLN A O 1
ATOM 1856 N N . PHE A 1 235 ? -23.734 -2.918 3.334 1 98.88 235 PHE A N 1
ATOM 1857 C CA . PHE A 1 235 ? -23 -3.893 4.133 1 98.88 235 PHE A CA 1
ATOM 1858 C C . PHE A 1 235 ? -21.984 -3.201 5.035 1 98.88 235 PHE A C 1
ATOM 1860 O O . PHE A 1 235 ? -21.375 -2.205 4.641 1 98.88 235 PHE A O 1
ATOM 1867 N N . ASP A 1 236 ? -21.812 -3.758 6.238 1 98.94 236 ASP A N 1
ATOM 1868 C CA . ASP A 1 236 ? -20.812 -3.23 7.172 1 98.94 236 ASP A CA 1
ATOM 1869 C C . ASP A 1 236 ? -19.391 -3.574 6.723 1 98.94 236 ASP A C 1
ATOM 1871 O O . ASP A 1 236 ? -18.469 -2.811 6.965 1 98.94 236 ASP A O 1
ATOM 1875 N N . ARG A 1 237 ? -19.312 -4.754 6.172 1 98.94 237 ARG A N 1
ATOM 1876 C CA . ARG A 1 237 ? -18.016 -5.254 5.699 1 98.94 237 ARG A CA 1
ATOM 1877 C C . ARG A 1 237 ? -18.156 -5.906 4.328 1 98.94 237 ARG A C 1
ATOM 1879 O O . ARG A 1 237 ? -19.172 -6.531 4.031 1 98.94 237 ARG A O 1
ATOM 1886 N N . ILE A 1 238 ? -17.109 -5.758 3.484 1 98.94 238 ILE A N 1
ATOM 1887 C CA . ILE A 1 238 ? -17.062 -6.395 2.172 1 98.94 238 ILE A CA 1
ATOM 1888 C C . ILE A 1 238 ? -15.711 -7.051 1.951 1 98.94 238 ILE A C 1
ATOM 1890 O O . ILE A 1 238 ? -14.672 -6.441 2.217 1 98.94 238 ILE A O 1
ATOM 1894 N N . THR A 1 239 ? -15.727 -8.289 1.559 1 98.94 239 THR A N 1
ATOM 1895 C CA . THR A 1 239 ? -14.516 -8.984 1.14 1 98.94 239 THR A CA 1
ATOM 1896 C C . THR A 1 239 ? -14.594 -9.375 -0.332 1 98.94 239 THR A C 1
ATOM 1898 O O . THR A 1 239 ? -15.68 -9.703 -0.833 1 98.94 239 THR A O 1
ATOM 1901 N N . SER A 1 240 ? -13.516 -9.289 -0.993 1 98.81 240 SER A N 1
ATOM 1902 C CA . SER A 1 240 ? -13.305 -9.789 -2.348 1 98.81 240 SER A CA 1
ATOM 1903 C C . SER A 1 240 ? -11.953 -10.484 -2.477 1 98.81 240 SER A C 1
ATOM 1905 O O . SER A 1 240 ? -10.906 -9.828 -2.535 1 98.81 240 SER A O 1
ATOM 1907 N N . VAL A 1 241 ? -12 -11.773 -2.559 1 98.56 241 VAL A N 1
ATOM 1908 C CA . VAL A 1 241 ? -10.773 -12.57 -2.547 1 98.56 241 VAL A CA 1
ATOM 1909 C C . VAL A 1 241 ? -10.641 -13.344 -3.855 1 98.56 241 VAL A C 1
ATOM 1911 O O . VAL A 1 241 ? -11.414 -14.273 -4.113 1 98.56 241 VAL A O 1
ATOM 1914 N N . GLY A 1 242 ? -9.695 -12.977 -4.664 1 96 242 GLY A N 1
ATOM 1915 C CA . GLY A 1 242 ? -9.43 -13.688 -5.902 1 96 242 GLY A CA 1
ATOM 1916 C C . GLY A 1 242 ? -10.422 -13.359 -7.004 1 96 242 GLY A C 1
ATOM 1917 O O . GLY A 1 242 ? -10.586 -14.125 -7.949 1 96 242 GLY A O 1
ATOM 1918 N N . MET A 1 243 ? -11.141 -12.375 -6.84 1 92.75 243 MET A N 1
ATOM 1919 C CA . MET A 1 243 ? -12.133 -11.945 -7.816 1 92.75 243 MET A CA 1
ATOM 1920 C C . MET A 1 243 ? -11.602 -10.797 -8.664 1 92.75 243 MET A C 1
ATOM 1922 O O . MET A 1 243 ? -11.984 -10.648 -9.828 1 92.75 243 MET A O 1
ATOM 1926 N N . PHE A 1 244 ? -10.68 -10.078 -8.109 1 89.06 244 PHE A N 1
ATOM 1927 C CA . PHE A 1 244 ? -10.078 -8.852 -8.609 1 89.06 244 PHE A CA 1
ATOM 1928 C C . PHE A 1 244 ? -9.484 -9.062 -9.992 1 89.06 244 PHE A C 1
ATOM 1930 O O . PHE A 1 244 ? -9.578 -8.188 -10.859 1 89.06 244 PHE A O 1
ATOM 1937 N N . GLU A 1 245 ? -9 -10.172 -10.32 1 88.62 245 GLU A N 1
ATOM 1938 C CA . GLU A 1 245 ? -8.305 -10.539 -11.547 1 88.62 245 GLU A CA 1
ATOM 1939 C C . GLU A 1 245 ? -9.266 -10.586 -12.727 1 88.62 245 GLU A C 1
ATOM 1941 O O . GLU A 1 245 ? -8.844 -10.508 -13.883 1 88.62 245 GLU A O 1
ATOM 1946 N N . HIS A 1 246 ? -10.523 -10.664 -12.453 1 88.88 246 HIS A N 1
ATOM 1947 C CA . HIS A 1 246 ? -11.531 -10.859 -13.492 1 88.88 246 HIS A CA 1
ATOM 1948 C C . HIS A 1 246 ? -12.172 -9.531 -13.883 1 88.88 246 HIS A C 1
ATOM 1950 O O . HIS A 1 246 ? -13 -9.492 -14.797 1 88.88 246 HIS A O 1
ATOM 1956 N N . VAL A 1 247 ? -11.852 -8.508 -13.258 1 90.25 247 VAL A N 1
ATOM 1957 C CA . VAL A 1 247 ? -12.539 -7.23 -13.422 1 90.25 247 VAL A CA 1
ATOM 1958 C C . VAL A 1 247 ? -12.039 -6.539 -14.695 1 90.25 247 VAL A C 1
ATOM 1960 O O . VAL A 1 247 ? -12.828 -5.922 -15.414 1 90.25 247 VAL A O 1
ATOM 1963 N N . GLY A 1 248 ? -10.773 -6.719 -14.969 1 90.56 248 GLY A N 1
ATOM 1964 C CA . GLY A 1 248 ? -10.156 -5.957 -16.031 1 90.56 248 GLY A CA 1
ATOM 1965 C C . GLY A 1 248 ? -9.68 -4.586 -15.594 1 90.56 248 GLY A C 1
ATOM 1966 O O . GLY A 1 248 ? -10.375 -3.891 -14.852 1 90.56 248 GLY A O 1
ATOM 1967 N N . ARG A 1 249 ? -8.609 -4.129 -16.109 1 91.69 249 ARG A N 1
ATOM 1968 C CA . ARG A 1 249 ? -7.934 -2.91 -15.672 1 91.69 249 ARG A CA 1
ATOM 1969 C C . ARG A 1 249 ? -8.805 -1.682 -15.922 1 91.69 249 ARG A C 1
ATOM 1971 O O . ARG A 1 249 ? -8.906 -0.806 -15.062 1 91.69 249 ARG A O 1
ATOM 1978 N N . LYS A 1 250 ? -9.461 -1.629 -17.047 1 91.25 250 LYS A N 1
ATOM 1979 C CA . LYS A 1 250 ? -10.266 -0.47 -17.422 1 91.25 250 LYS A CA 1
ATOM 1980 C C . LYS A 1 250 ? -11.477 -0.313 -16.516 1 91.25 250 LYS A C 1
ATOM 1982 O O . LYS A 1 250 ? -11.984 0.796 -16.328 1 91.25 250 LYS A O 1
ATOM 1987 N N . ASN A 1 251 ? -11.883 -1.394 -15.93 1 94.62 251 ASN A N 1
ATOM 1988 C CA . ASN A 1 251 ? -13.125 -1.395 -15.156 1 94.62 251 ASN A CA 1
ATOM 1989 C C . ASN A 1 251 ? -12.844 -1.251 -13.656 1 94.62 251 ASN A C 1
ATOM 1991 O O . ASN A 1 251 ? -13.781 -1.205 -12.852 1 94.62 251 ASN A O 1
ATOM 1995 N N . LEU A 1 252 ? -11.648 -1.099 -13.305 1 96 252 LEU A N 1
ATOM 1996 C CA . LEU A 1 252 ? -11.281 -1.108 -11.891 1 96 252 LEU A CA 1
ATOM 1997 C C . LEU A 1 252 ? -11.938 0.053 -11.148 1 96 252 LEU A C 1
ATOM 1999 O O . LEU A 1 252 ? -12.453 -0.124 -10.047 1 96 252 LEU A O 1
ATOM 2003 N N . PRO A 1 253 ? -11.945 1.308 -11.703 1 96.5 253 PRO A N 1
ATOM 2004 C CA . PRO A 1 253 ? -12.625 2.385 -10.977 1 96.5 253 PRO A CA 1
ATOM 2005 C C . PRO A 1 253 ? -14.102 2.096 -10.734 1 96.5 253 PRO A C 1
ATOM 2007 O O . PRO A 1 253 ? -14.617 2.383 -9.656 1 96.5 253 PRO A O 1
ATOM 2010 N N . LEU A 1 254 ? -14.75 1.5 -11.703 1 96.56 254 LEU A N 1
ATOM 2011 C CA . LEU A 1 254 ? -16.156 1.146 -11.539 1 96.56 254 LEU A CA 1
ATOM 2012 C C . LEU A 1 254 ? -16.328 0.049 -10.492 1 96.56 254 LEU A C 1
ATOM 2014 O O . LEU A 1 254 ? -17.281 0.073 -9.711 1 96.56 254 LEU A O 1
ATOM 2018 N N . TYR A 1 255 ? -15.461 -0.9 -10.531 1 97.75 255 TYR A N 1
ATOM 2019 C CA . TYR A 1 255 ? -15.461 -1.976 -9.547 1 97.75 255 TYR A CA 1
ATOM 2020 C C . TYR A 1 255 ? -15.367 -1.418 -8.125 1 97.75 255 TYR A C 1
ATOM 2022 O O . TYR A 1 255 ? -16.188 -1.754 -7.27 1 97.75 255 TYR A O 1
ATOM 2030 N N . PHE A 1 256 ? -14.484 -0.496 -7.883 1 98.62 256 PHE A N 1
ATOM 2031 C CA . PHE A 1 256 ? -14.297 0.059 -6.547 1 98.62 256 PHE A CA 1
ATOM 2032 C C . PHE A 1 256 ? -15.422 1.027 -6.199 1 98.62 256 PHE A C 1
ATOM 2034 O O . PHE A 1 256 ? -15.812 1.14 -5.035 1 98.62 256 PHE A O 1
ATOM 2041 N N . SER A 1 257 ? -15.969 1.712 -7.176 1 98.5 257 SER A N 1
ATOM 2042 C CA . SER A 1 257 ? -17.141 2.551 -6.938 1 98.5 257 SER A CA 1
ATOM 2043 C C . SER A 1 257 ? -18.328 1.721 -6.469 1 98.5 257 SER A C 1
ATOM 2045 O O . SER A 1 257 ? -19.094 2.158 -5.613 1 98.5 257 SER A O 1
ATOM 2047 N N . ARG A 1 258 ? -18.422 0.54 -7.078 1 98.31 258 ARG A N 1
ATOM 2048 C CA . ARG A 1 258 ? -19.5 -0.355 -6.656 1 98.31 258 ARG A CA 1
ATOM 2049 C C . ARG A 1 258 ? -19.312 -0.795 -5.207 1 98.31 258 ARG A C 1
ATOM 2051 O O . ARG A 1 258 ? -20.266 -0.838 -4.434 1 98.31 258 ARG A O 1
ATOM 2058 N N . ILE A 1 259 ? -18.156 -1.146 -4.879 1 98.75 259 ILE A N 1
ATOM 2059 C CA . ILE A 1 259 ? -17.859 -1.487 -3.494 1 98.75 259 ILE A CA 1
ATOM 2060 C C . ILE A 1 259 ? -18.203 -0.314 -2.584 1 98.75 259 ILE A C 1
ATOM 2062 O O . ILE A 1 259 ? -18.859 -0.497 -1.548 1 98.75 259 ILE A O 1
ATOM 2066 N N . HIS A 1 260 ? -17.781 0.865 -2.955 1 98.75 260 HIS A N 1
ATOM 2067 C CA . HIS A 1 260 ? -18.109 2.078 -2.213 1 98.75 260 HIS A CA 1
ATOM 2068 C C . HIS A 1 260 ? -19.609 2.197 -1.978 1 98.75 260 HIS A C 1
ATOM 2070 O O . H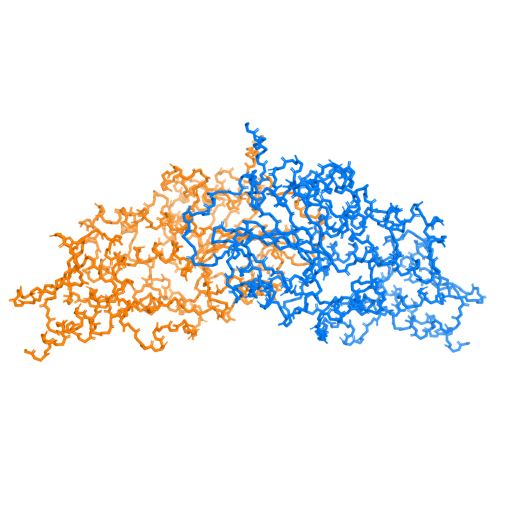IS A 1 260 ? -20.047 2.436 -0.851 1 98.75 260 HIS A O 1
ATOM 2076 N N . ASP A 1 261 ? -20.359 1.993 -3.014 1 98.62 261 ASP A N 1
ATOM 2077 C CA . ASP A 1 261 ? -21.812 2.18 -2.945 1 98.62 261 ASP A CA 1
ATOM 2078 C C . ASP A 1 261 ? -22.453 1.142 -2.031 1 98.62 261 ASP A C 1
ATOM 2080 O O . ASP A 1 261 ? -23.469 1.416 -1.395 1 98.62 261 ASP A O 1
ATOM 2084 N N . LEU A 1 262 ? -21.875 0.017 -2.002 1 98.75 262 LEU A N 1
ATOM 2085 C CA . LEU A 1 262 ? -22.438 -1.08 -1.22 1 98.75 262 LEU A CA 1
ATOM 2086 C C . LEU A 1 262 ? -21.984 -0.999 0.234 1 98.75 262 LEU A C 1
ATOM 2088 O O . LEU A 1 262 ? -22.547 -1.662 1.104 1 98.75 262 LEU A O 1
ATOM 2092 N N . LEU A 1 263 ? -21.016 -0.254 0.501 1 98.69 263 LEU A N 1
ATOM 2093 C CA . LEU A 1 263 ? -20.453 -0.149 1.839 1 98.69 263 LEU A CA 1
ATOM 2094 C C . LEU A 1 263 ? -21.234 0.843 2.689 1 98.69 263 LEU A C 1
ATOM 2096 O O . LEU A 1 263 ? -21.578 1.93 2.223 1 98.69 263 LEU A O 1
ATOM 2100 N N . ALA A 1 264 ? -21.5 0.446 3.93 1 98.5 264 ALA A N 1
ATOM 2101 C CA . ALA A 1 264 ? -22.031 1.406 4.895 1 98.5 264 ALA A CA 1
ATOM 2102 C C . ALA A 1 264 ? -21.047 2.539 5.141 1 98.5 264 ALA A C 1
ATOM 2104 O O . ALA A 1 264 ? -19.859 2.424 4.801 1 98.5 264 ALA A O 1
ATOM 2105 N N . ASP A 1 265 ? -21.5 3.609 5.727 1 97 265 ASP A N 1
ATOM 2106 C CA . ASP A 1 265 ? -20.656 4.797 5.891 1 97 265 ASP A CA 1
ATOM 2107 C C . ASP A 1 265 ? -19.438 4.492 6.758 1 97 265 ASP A C 1
ATOM 2109 O O . ASP A 1 265 ? -18.344 4.973 6.48 1 97 265 ASP A O 1
ATOM 2113 N N . ASP A 1 266 ? -19.609 3.68 7.695 1 96.38 266 ASP A N 1
ATOM 2114 C CA . ASP A 1 266 ? -18.484 3.322 8.562 1 96.38 266 ASP A CA 1
ATOM 2115 C C . ASP A 1 266 ? -17.953 1.938 8.219 1 96.38 266 ASP A C 1
ATOM 2117 O O . ASP A 1 266 ? -17.297 1.299 9.047 1 96.38 266 ASP A O 1
ATOM 2121 N N . GLY A 1 267 ? -18.297 1.449 7.047 1 98.62 267 GLY A N 1
ATOM 2122 C CA . GLY A 1 267 ? -17.906 0.112 6.633 1 98.62 267 GLY A CA 1
ATOM 2123 C C . GLY A 1 267 ? -16.438 0.01 6.27 1 98.62 267 GLY A C 1
ATOM 2124 O O . GLY A 1 267 ? -15.75 1.026 6.117 1 98.62 267 GLY A O 1
ATOM 2125 N N . ILE A 1 268 ? -15.93 -1.213 6.262 1 98.88 268 ILE A N 1
ATOM 2126 C CA . ILE A 1 268 ? -14.57 -1.526 5.848 1 98.88 268 ILE A CA 1
ATOM 2127 C C . ILE A 1 268 ? -14.586 -2.643 4.805 1 98.88 268 ILE A C 1
ATOM 2129 O O . ILE A 1 268 ? -15.359 -3.598 4.926 1 98.88 268 ILE A O 1
ATOM 2133 N N . ALA A 1 269 ? -13.789 -2.482 3.77 1 98.88 269 ALA A N 1
ATOM 2134 C CA . ALA A 1 269 ? -13.68 -3.494 2.723 1 98.88 269 ALA A CA 1
ATOM 2135 C C . ALA A 1 269 ? -12.242 -3.99 2.596 1 98.88 269 ALA A C 1
ATOM 2137 O O . ALA A 1 269 ? -11.305 -3.316 3.029 1 98.88 269 ALA A O 1
ATOM 2138 N N . MET A 1 270 ? -12.086 -5.145 2.086 1 98.75 270 MET A N 1
ATOM 2139 C CA . MET A 1 270 ? -10.766 -5.711 1.8 1 98.75 270 MET A CA 1
ATOM 2140 C C . MET A 1 270 ? -10.75 -6.375 0.428 1 98.75 270 MET A C 1
ATOM 2142 O O . MET A 1 270 ? -11.578 -7.234 0.138 1 98.75 270 MET A O 1
ATOM 2146 N N . ASN A 1 271 ? -9.859 -5.934 -0.428 1 98.81 271 ASN A N 1
ATOM 2147 C CA . ASN A 1 271 ? -9.594 -6.562 -1.719 1 98.81 271 ASN A CA 1
ATOM 2148 C C . ASN A 1 271 ? -8.297 -7.367 -1.696 1 98.81 271 ASN A C 1
ATOM 2150 O O . ASN A 1 271 ? -7.234 -6.828 -1.377 1 98.81 271 ASN A O 1
ATOM 2154 N N . HIS A 1 272 ? -8.406 -8.586 -1.914 1 98.69 272 HIS A N 1
ATOM 2155 C CA . HIS A 1 272 ? -7.301 -9.531 -1.996 1 98.69 272 HIS A CA 1
ATOM 2156 C C . HIS A 1 272 ? -7.113 -10.039 -3.424 1 98.69 272 HIS A C 1
ATOM 2158 O O . HIS A 1 272 ? -7.91 -10.836 -3.914 1 98.69 272 HIS A O 1
ATOM 2164 N N . GLY A 1 273 ? -5.984 -9.516 -4.102 1 98 273 GLY A N 1
ATOM 2165 C CA . GLY A 1 273 ? -5.863 -9.852 -5.512 1 98 273 GLY A CA 1
ATOM 2166 C C . GLY A 1 273 ? -4.426 -9.859 -5.996 1 98 273 GLY A C 1
ATOM 2167 O O . GLY A 1 273 ? -3.557 -9.227 -5.398 1 98 273 GLY A O 1
ATOM 2168 N N . ILE A 1 274 ? -4.227 -10.609 -7.082 1 97.81 274 ILE A N 1
ATOM 2169 C CA . ILE A 1 274 ? -2.926 -10.727 -7.73 1 97.81 274 ILE A CA 1
ATOM 2170 C C . ILE A 1 274 ? -2.621 -9.453 -8.516 1 97.81 274 ILE A C 1
ATOM 2172 O O . ILE A 1 274 ? -3.516 -8.875 -9.133 1 97.81 274 ILE A O 1
ATOM 2176 N N . THR A 1 275 ? -1.389 -9.055 -8.484 1 97.62 275 THR A N 1
ATOM 2177 C CA . THR A 1 275 ? -0.972 -7.844 -9.188 1 97.62 275 THR A CA 1
ATOM 2178 C C . THR A 1 275 ? 0.25 -8.117 -10.055 1 97.62 275 THR A C 1
ATOM 2180 O O . THR A 1 275 ? 1.002 -9.062 -9.805 1 97.62 275 THR A O 1
ATOM 2183 N N . SER A 1 276 ? 0.388 -7.32 -11.094 1 96.12 276 SER A N 1
ATOM 2184 C CA . SER A 1 276 ? 1.605 -7.289 -11.898 1 96.12 276 SER A CA 1
ATOM 2185 C C . SER A 1 276 ? 2.754 -6.633 -11.141 1 96.12 276 SER A C 1
ATOM 2187 O O . SER A 1 276 ? 2.529 -5.766 -10.297 1 96.12 276 SER A O 1
ATOM 2189 N N . THR A 1 277 ? 3.945 -7.066 -11.461 1 96.62 277 THR A N 1
ATOM 2190 C CA . THR A 1 277 ? 5.113 -6.402 -10.898 1 96.62 277 THR A CA 1
ATOM 2191 C C . THR A 1 277 ? 5.715 -5.414 -11.891 1 96.62 277 THR A C 1
ATOM 2193 O O . THR A 1 277 ? 6.82 -4.914 -11.688 1 96.62 277 THR A O 1
ATOM 2196 N N . ASP A 1 278 ? 5.012 -5.211 -12.969 1 94.56 278 ASP A N 1
ATOM 2197 C CA . ASP A 1 278 ? 5.34 -4.172 -13.938 1 94.56 278 ASP A CA 1
ATOM 2198 C C . ASP A 1 278 ? 4.598 -2.875 -13.625 1 94.56 278 ASP A C 1
ATOM 2200 O O . ASP A 1 278 ? 3.365 -2.857 -13.57 1 94.56 278 ASP A O 1
ATOM 2204 N N . ALA A 1 279 ? 5.359 -1.795 -13.539 1 94.19 279 ALA A N 1
ATOM 2205 C CA . ALA A 1 279 ? 4.773 -0.504 -13.18 1 94.19 279 ALA A CA 1
ATOM 2206 C C . ALA A 1 279 ? 3.684 -0.108 -14.172 1 94.19 279 ALA A C 1
ATOM 2208 O O . ALA A 1 279 ? 2.75 0.616 -13.82 1 94.19 279 ALA A O 1
ATOM 2209 N N . GLU A 1 280 ? 3.736 -0.596 -15.359 1 92 280 GLU A N 1
ATOM 2210 C CA . GLU A 1 280 ? 2.754 -0.274 -16.391 1 92 280 GLU A CA 1
ATOM 2211 C C . GLU A 1 280 ? 1.659 -1.335 -16.469 1 92 280 GLU A C 1
ATOM 2213 O O . GLU A 1 280 ? 0.811 -1.302 -17.359 1 92 280 GLU A O 1
ATOM 2218 N N . SER A 1 281 ? 1.718 -2.297 -15.602 1 92.19 281 SER A N 1
ATOM 2219 C CA . SER A 1 281 ? 0.725 -3.361 -15.508 1 92.19 281 SER A CA 1
ATOM 2220 C C . SER A 1 281 ? 0.795 -4.289 -16.719 1 92.19 281 SER A C 1
ATOM 2222 O O . SER A 1 281 ? -0.233 -4.773 -17.188 1 92.19 281 SER A O 1
ATOM 2224 N N . GLY A 1 282 ? 1.975 -4.473 -17.156 1 87.75 282 GLY A N 1
ATOM 2225 C CA . GLY A 1 282 ? 2.184 -5.441 -18.219 1 87.75 282 GLY A CA 1
ATOM 2226 C C . GLY A 1 282 ? 2.111 -6.879 -17.734 1 87.75 282 GLY A C 1
ATOM 2227 O O . GLY A 1 282 ? 2.223 -7.145 -16.547 1 87.75 282 GLY A O 1
ATOM 2228 N N . GLU A 1 283 ? 1.94 -7.777 -18.719 1 83.12 283 GLU A N 1
ATOM 2229 C CA . GLU A 1 283 ? 1.878 -9.203 -18.422 1 83.12 283 GLU A CA 1
ATOM 2230 C C . GLU A 1 283 ? 3.256 -9.758 -18.062 1 83.12 283 GLU A C 1
ATOM 2232 O O . GLU A 1 283 ? 4.27 -9.078 -18.25 1 83.12 283 GLU A O 1
ATOM 2237 N N . THR A 1 284 ? 3.168 -10.953 -17.516 1 84.88 284 THR A N 1
ATOM 2238 C CA . THR A 1 284 ? 4.434 -11.586 -17.156 1 84.88 284 THR A CA 1
ATOM 2239 C C . THR A 1 284 ? 5.309 -11.766 -18.406 1 84.88 284 THR A C 1
ATOM 2241 O O . THR A 1 284 ? 4.801 -12.016 -19.5 1 84.88 284 THR A O 1
ATOM 2244 N N . ALA A 1 285 ? 6.555 -11.867 -18.141 1 80.12 285 ALA A N 1
ATOM 2245 C CA . ALA A 1 285 ? 7.527 -11.906 -19.234 1 80.12 285 ALA A CA 1
ATOM 2246 C C . ALA A 1 285 ? 7.645 -13.312 -19.812 1 80.12 285 ALA A C 1
ATOM 2248 O O . ALA A 1 285 ? 6.957 -14.234 -19.359 1 80.12 285 ALA A O 1
ATOM 2249 N N . LEU A 1 286 ? 8.336 -13.406 -20.969 1 85.25 286 LEU A N 1
ATOM 2250 C CA . LEU A 1 286 ? 8.797 -14.633 -21.609 1 85.25 286 LEU A CA 1
ATOM 2251 C C . LEU A 1 286 ? 7.625 -15.445 -22.156 1 85.25 286 LEU A C 1
ATOM 2253 O O . LEU A 1 286 ? 7.77 -16.641 -22.438 1 85.25 286 LEU A O 1
ATOM 2257 N N . GLY A 1 287 ? 6.391 -14.828 -22.047 1 79.94 287 GLY A N 1
ATOM 2258 C CA . GLY A 1 287 ? 5.234 -15.5 -22.609 1 79.94 287 GLY A CA 1
ATOM 2259 C C . GLY A 1 287 ? 4.383 -16.203 -21.562 1 79.94 287 GLY A C 1
ATOM 2260 O O . GLY A 1 287 ? 3.424 -16.891 -21.906 1 79.94 287 GLY A O 1
ATOM 2261 N N . GLY A 1 288 ? 4.719 -16.047 -20.375 1 84.06 288 GLY A N 1
ATOM 2262 C CA . GLY A 1 288 ? 3.922 -16.641 -19.312 1 84.06 288 GLY A CA 1
ATOM 2263 C C . GLY A 1 288 ? 2.482 -16.172 -19.312 1 84.06 288 GLY A C 1
ATOM 2264 O O . GLY A 1 288 ? 1.557 -16.969 -19.188 1 84.06 288 GLY A O 1
ATOM 2265 N N . GLY A 1 289 ? 2.328 -14.906 -19.453 1 85.81 289 GLY A N 1
ATOM 2266 C CA . GLY A 1 289 ? 0.991 -14.336 -19.516 1 85.81 289 GLY A CA 1
ATOM 2267 C C . GLY A 1 289 ? 0.182 -14.867 -20.688 1 85.81 289 GLY A C 1
ATOM 2268 O O . GLY A 1 289 ? -1.018 -15.117 -20.562 1 85.81 289 GLY A O 1
ATOM 2269 N N . GLU A 1 290 ? 0.81 -15.086 -21.781 1 84.31 290 GLU A N 1
ATOM 2270 C CA . GLU A 1 290 ? 0.15 -15.617 -22.969 1 84.31 290 GLU A CA 1
ATOM 2271 C C . GLU A 1 290 ? -0.37 -17.031 -22.734 1 84.31 290 GLU A C 1
ATOM 2273 O O . GLU A 1 290 ? -1.476 -17.375 -23.156 1 84.31 290 GLU A O 1
ATOM 2278 N N . PHE A 1 291 ? 0.434 -17.797 -22.156 1 88.31 291 PHE A N 1
ATOM 2279 C CA . PHE A 1 291 ? 0.031 -19.156 -21.828 1 88.31 291 PHE A CA 1
ATOM 2280 C C . PHE A 1 291 ? -1.211 -19.172 -20.953 1 88.31 291 PHE A C 1
ATOM 2282 O O . PHE A 1 291 ? -2.158 -19.922 -21.203 1 88.31 291 PHE A O 1
ATOM 2289 N N . ILE A 1 292 ? -1.19 -18.359 -19.906 1 88.56 292 ILE A N 1
ATOM 2290 C CA . ILE A 1 292 ? -2.293 -18.312 -18.953 1 88.56 292 ILE A CA 1
ATOM 2291 C C . ILE A 1 292 ? -3.564 -17.844 -19.656 1 88.56 292 ILE A C 1
ATOM 2293 O O . ILE A 1 292 ? -4.641 -18.406 -19.438 1 88.56 292 ILE A O 1
ATOM 2297 N N . ASP A 1 293 ? -3.443 -16.875 -20.453 1 86.25 293 ASP A N 1
ATOM 2298 C CA . ASP A 1 293 ? -4.586 -16.344 -21.188 1 86.25 293 ASP A CA 1
ATOM 2299 C C . ASP A 1 293 ? -5.176 -17.391 -22.125 1 86.25 293 ASP A C 1
ATOM 2301 O O . ASP A 1 293 ? -6.398 -17.516 -22.234 1 86.25 293 ASP A O 1
ATOM 2305 N N . ARG A 1 294 ? -4.383 -18.156 -22.75 1 85.69 294 ARG A N 1
ATOM 2306 C CA . ARG A 1 294 ? -4.809 -19.094 -23.766 1 85.69 294 ARG A CA 1
ATOM 2307 C C . ARG A 1 294 ? -5.43 -20.344 -23.141 1 85.69 294 ARG A C 1
ATOM 2309 O O . ARG A 1 294 ? -6.438 -20.859 -23.625 1 85.69 294 ARG A O 1
ATOM 2316 N N . TYR A 1 295 ? -4.891 -20.75 -22.016 1 87.62 295 TYR A N 1
ATOM 2317 C CA . TYR A 1 295 ? -5.219 -22.109 -21.594 1 87.62 295 TYR A CA 1
ATOM 2318 C C . TYR A 1 295 ? -5.91 -22.094 -20.234 1 87.62 295 TYR A C 1
ATOM 2320 O O . TYR A 1 295 ? -6.562 -23.078 -19.859 1 87.62 295 TYR A O 1
ATOM 2328 N N . VAL A 1 296 ? -5.762 -21.031 -19.469 1 87.75 296 VAL A N 1
ATOM 2329 C CA . VAL A 1 296 ? -6.148 -21.156 -18.062 1 87.75 296 VAL A CA 1
ATOM 2330 C C . VAL A 1 296 ? -7.195 -20.094 -17.719 1 87.75 296 VAL A C 1
ATOM 2332 O O . VAL A 1 296 ? -8.289 -20.422 -17.25 1 87.75 296 VAL A O 1
ATOM 2335 N N . PHE A 1 297 ? -6.824 -18.859 -17.891 1 85.69 297 PHE A N 1
ATOM 2336 C CA . PHE A 1 297 ? -7.68 -17.734 -17.516 1 85.69 297 PHE A CA 1
ATOM 2337 C C . PHE A 1 297 ? -7.805 -16.75 -18.672 1 85.69 297 PHE A C 1
ATOM 2339 O O . PHE A 1 297 ? -7.145 -15.703 -18.672 1 85.69 297 PHE A O 1
ATOM 2346 N N . PRO A 1 298 ? -8.742 -17.062 -19.516 1 83.81 298 PRO A N 1
ATOM 2347 C CA . PRO A 1 298 ? -8.938 -16.109 -20.609 1 83.81 298 PRO A CA 1
ATOM 2348 C C . PRO A 1 298 ? -9.352 -14.727 -20.109 1 83.81 298 PRO A C 1
ATOM 2350 O O . PRO A 1 298 ? -10.125 -14.617 -19.156 1 83.81 298 PRO A O 1
ATOM 2353 N N . ASP A 1 299 ? -8.711 -13.688 -20.594 1 80.75 299 ASP A N 1
ATOM 2354 C CA . ASP A 1 299 ? -9.07 -12.289 -20.391 1 80.75 299 ASP A CA 1
ATOM 2355 C C . ASP A 1 299 ? -8.641 -11.812 -19 1 80.75 299 ASP A C 1
ATOM 2357 O O . ASP A 1 299 ? -9.148 -10.805 -18.5 1 80.75 299 ASP A O 1
ATOM 2361 N N . GLY A 1 300 ? -7.801 -12.57 -18.422 1 83.62 300 GLY A N 1
ATOM 2362 C CA . GLY A 1 300 ? -7.273 -12.109 -17.141 1 83.62 300 GLY A CA 1
ATOM 2363 C C . GLY A 1 300 ? -6.301 -10.953 -17.281 1 83.62 300 GLY A C 1
ATOM 2364 O O . GLY A 1 300 ? -5.508 -10.914 -18.234 1 83.62 300 GLY A O 1
ATOM 2365 N N . GLU A 1 301 ? -6.441 -9.93 -16.438 1 88.62 301 GLU A N 1
ATOM 2366 C CA . GLU A 1 301 ? -5.516 -8.805 -16.391 1 88.62 301 GLU A CA 1
ATOM 2367 C C . GLU A 1 301 ? -5.086 -8.508 -14.953 1 88.62 301 GLU A C 1
ATOM 2369 O O . GLU A 1 301 ? -5.914 -8.5 -14.039 1 88.62 301 GLU A O 1
ATOM 2374 N N . LEU A 1 302 ? -3.828 -8.328 -14.828 1 93.69 302 LEU A N 1
ATOM 2375 C CA . LEU A 1 302 ? -3.293 -8.055 -13.5 1 93.69 302 LEU A CA 1
ATOM 2376 C C . LEU A 1 302 ? -2.797 -6.613 -13.398 1 93.69 302 LEU A C 1
ATOM 2378 O O . LEU A 1 302 ? -1.776 -6.262 -13.992 1 93.69 302 LEU A O 1
ATOM 2382 N N . PRO A 1 303 ? -3.459 -5.805 -12.664 1 96.38 303 PRO A N 1
ATOM 2383 C CA . PRO A 1 303 ? -2.947 -4.453 -12.438 1 96.38 303 PRO A CA 1
ATOM 2384 C C . PRO A 1 303 ? -1.767 -4.422 -11.469 1 96.38 303 PRO A C 1
ATOM 2386 O O . PRO A 1 303 ? -1.685 -5.254 -10.562 1 96.38 303 PRO A O 1
ATOM 2389 N N . HIS A 1 304 ? -0.856 -3.477 -11.75 1 97.56 304 HIS A N 1
ATOM 2390 C CA . HIS A 1 304 ? 0.094 -3.168 -10.68 1 97.56 304 HIS A CA 1
ATOM 2391 C C . HIS A 1 304 ? -0.616 -2.611 -9.453 1 97.56 304 HIS A C 1
ATOM 2393 O O . HIS A 1 304 ? -1.686 -2.008 -9.57 1 97.56 304 HIS A O 1
ATOM 2399 N N . ILE A 1 305 ? -0.067 -2.803 -8.32 1 98.69 305 ILE A N 1
ATOM 2400 C CA . ILE A 1 305 ? -0.65 -2.348 -7.062 1 98.69 305 ILE A CA 1
ATOM 2401 C C . ILE A 1 305 ? -0.917 -0.847 -7.129 1 98.69 305 ILE A C 1
ATOM 2403 O O . ILE A 1 305 ? -1.896 -0.358 -6.559 1 98.69 305 ILE A O 1
ATOM 2407 N N . SER A 1 306 ? -0.095 -0.062 -7.789 1 98.5 306 SER A N 1
ATOM 2408 C CA . SER A 1 306 ? -0.317 1.369 -7.965 1 98.5 306 SER A CA 1
ATOM 2409 C C . SER A 1 306 ? -1.646 1.642 -8.664 1 98.5 306 SER A C 1
ATOM 2411 O O . SER A 1 306 ? -2.412 2.508 -8.234 1 98.5 306 SER A O 1
ATOM 2413 N N . LEU A 1 307 ? -1.919 0.919 -9.664 1 97.88 307 LEU A N 1
ATOM 2414 C CA . LEU A 1 307 ? -3.164 1.104 -10.398 1 97.88 307 LEU A CA 1
ATOM 2415 C C . LEU A 1 307 ? -4.367 0.727 -9.539 1 97.88 307 LEU A C 1
ATOM 2417 O O . LEU A 1 307 ? -5.414 1.374 -9.609 1 97.88 307 LEU A O 1
ATOM 2421 N N . ALA A 1 308 ? -4.227 -0.315 -8.836 1 98.5 308 ALA A N 1
ATOM 2422 C CA . ALA A 1 308 ? -5.305 -0.718 -7.934 1 98.5 308 ALA A CA 1
ATOM 2423 C C . ALA A 1 308 ? -5.629 0.391 -6.938 1 98.5 308 ALA A C 1
ATOM 2425 O O . ALA A 1 308 ? -6.801 0.715 -6.719 1 98.5 308 ALA A O 1
ATOM 2426 N N . LEU A 1 309 ? -4.617 0.965 -6.367 1 98.75 309 LEU A N 1
ATOM 2427 C CA . LEU A 1 309 ? -4.828 1.994 -5.355 1 98.75 309 LEU A CA 1
ATOM 2428 C C . LEU A 1 309 ? -5.375 3.271 -5.984 1 98.75 309 LEU A C 1
ATOM 2430 O O . LEU A 1 309 ? -6.203 3.957 -5.383 1 98.75 309 LEU A O 1
ATOM 2434 N N . GLU A 1 310 ? -4.891 3.592 -7.121 1 98.5 310 GLU A N 1
ATOM 2435 C CA . GLU A 1 310 ? -5.445 4.727 -7.855 1 98.5 310 GLU A CA 1
ATOM 2436 C C . GLU A 1 310 ? -6.934 4.523 -8.133 1 98.5 310 GLU A C 1
ATOM 2438 O O . GLU A 1 310 ? -7.738 5.434 -7.926 1 98.5 310 GLU A O 1
ATOM 2443 N N . ALA A 1 311 ? -7.227 3.363 -8.617 1 98.44 311 ALA A N 1
ATOM 2444 C CA . ALA A 1 311 ? -8.609 3.045 -8.961 1 98.44 311 ALA A CA 1
ATOM 2445 C C . ALA A 1 311 ? -9.5 3.068 -7.723 1 98.44 311 ALA A C 1
ATOM 2447 O O . ALA A 1 311 ? -10.648 3.521 -7.781 1 98.44 311 ALA A O 1
ATOM 2448 N N . ALA A 1 312 ? -9.023 2.537 -6.629 1 98.69 312 ALA A N 1
ATOM 2449 C CA . ALA A 1 312 ? -9.781 2.584 -5.383 1 98.69 312 ALA A CA 1
ATOM 2450 C C . ALA A 1 312 ? -10.109 4.023 -4.996 1 98.69 312 ALA A C 1
ATOM 2452 O O . ALA A 1 312 ? -11.25 4.332 -4.645 1 98.69 312 ALA A O 1
ATOM 2453 N N . GLN A 1 313 ? -9.102 4.848 -5.062 1 98.44 313 GLN A N 1
ATOM 2454 C CA . GLN A 1 313 ? -9.312 6.254 -4.742 1 98.44 313 GLN A CA 1
ATOM 2455 C C . GLN A 1 313 ? -10.344 6.883 -5.68 1 98.44 313 GLN A C 1
ATOM 2457 O O . GLN A 1 313 ? -11.227 7.617 -5.234 1 98.44 313 GLN A O 1
ATOM 2462 N N . ARG A 1 314 ? -10.258 6.613 -6.938 1 97.88 314 ARG A N 1
ATOM 2463 C CA . ARG A 1 314 ? -11.219 7.125 -7.91 1 97.88 314 ARG A CA 1
ATOM 2464 C C . ARG A 1 314 ? -12.625 6.617 -7.621 1 97.88 314 ARG A C 1
ATOM 2466 O O . ARG A 1 314 ? -13.602 7.324 -7.859 1 97.88 314 ARG A O 1
ATOM 2473 N N . GLY A 1 315 ? -12.609 5.453 -7.102 1 98.31 315 GLY A N 1
ATOM 2474 C CA . GLY A 1 315 ? -13.891 4.859 -6.746 1 98.31 315 GLY A CA 1
ATOM 2475 C C . GLY A 1 315 ? -14.438 5.367 -5.426 1 98.31 315 GLY A C 1
ATOM 2476 O O . GLY A 1 315 ? -15.508 4.949 -4.992 1 98.31 315 GLY A O 1
ATOM 2477 N N . GLY A 1 316 ? -13.734 6.207 -4.77 1 98.38 316 GLY A N 1
ATOM 2478 C CA . GLY A 1 316 ? -14.219 6.82 -3.543 1 98.38 316 GLY A CA 1
ATOM 2479 C C . GLY A 1 316 ? -13.773 6.09 -2.291 1 98.38 316 GLY A C 1
ATOM 2480 O O . GLY A 1 316 ? -14.391 6.223 -1.233 1 98.38 316 GLY A O 1
ATOM 2481 N N . LEU A 1 317 ? -12.711 5.309 -2.43 1 98.75 317 LEU A N 1
ATOM 2482 C CA . LEU A 1 317 ? -12.234 4.535 -1.286 1 98.75 317 LEU A CA 1
ATOM 2483 C C . LEU A 1 317 ? -10.828 4.969 -0.886 1 98.75 317 LEU A C 1
ATOM 2485 O O . LEU A 1 317 ? -9.984 5.23 -1.748 1 98.75 317 LEU A O 1
ATOM 2489 N N . GLU A 1 318 ? -10.594 5.094 0.393 1 98.31 318 GLU A N 1
ATOM 2490 C CA . GLU A 1 318 ? -9.273 5.312 0.98 1 98.31 318 GLU A CA 1
ATOM 2491 C C . GLU A 1 318 ? -8.625 3.994 1.389 1 98.31 318 GLU A C 1
ATOM 2493 O O . GLU A 1 318 ? -9.188 3.24 2.188 1 98.31 318 GLU A O 1
ATOM 2498 N N . ALA A 1 319 ? -7.445 3.719 0.817 1 98.69 319 ALA A N 1
ATOM 2499 C CA . ALA A 1 319 ? -6.676 2.572 1.299 1 98.69 319 ALA A CA 1
ATOM 2500 C C . ALA A 1 319 ? -5.973 2.896 2.611 1 98.69 319 ALA A C 1
ATOM 2502 O O . ALA A 1 319 ? -5.277 3.91 2.715 1 98.69 319 ALA A O 1
ATOM 2503 N N . ILE A 1 320 ? -6.055 1.983 3.615 1 98.25 320 ILE A N 1
ATOM 2504 C CA . ILE A 1 320 ? -5.492 2.324 4.918 1 98.25 320 ILE A CA 1
ATOM 2505 C C . ILE A 1 320 ? -4.438 1.295 5.312 1 98.25 320 ILE A C 1
ATOM 2507 O O . ILE A 1 320 ? -3.654 1.522 6.238 1 98.25 320 ILE A O 1
ATOM 2511 N N . ASP A 1 321 ? -4.426 0.184 4.652 1 98.62 321 ASP A N 1
ATOM 2512 C CA . ASP A 1 321 ? -3.451 -0.877 4.879 1 98.62 321 ASP A CA 1
ATOM 2513 C C . ASP A 1 321 ? -3.242 -1.711 3.617 1 98.62 321 ASP A C 1
ATOM 2515 O O . ASP A 1 321 ? -4.207 -2.111 2.965 1 98.62 321 ASP A O 1
ATOM 2519 N N . VAL A 1 322 ? -1.966 -1.938 3.227 1 98.81 322 VAL A N 1
ATOM 2520 C CA . VAL A 1 322 ? -1.612 -2.75 2.068 1 98.81 322 VAL A CA 1
ATOM 2521 C C . VAL A 1 322 ? -0.535 -3.76 2.455 1 98.81 322 VAL A C 1
ATOM 2523 O O . VAL A 1 322 ? 0.579 -3.379 2.824 1 98.81 322 VAL A O 1
ATOM 2526 N N . GLU A 1 323 ? -0.868 -5.035 2.344 1 98.62 323 GLU A N 1
ATOM 2527 C CA . GLU A 1 323 ? 0.037 -6.105 2.748 1 98.62 323 GLU A CA 1
ATOM 2528 C C . GLU A 1 323 ? 0.36 -7.027 1.573 1 98.62 323 GLU A C 1
ATOM 2530 O O . GLU A 1 323 ? -0.545 -7.578 0.942 1 98.62 323 GLU A O 1
ATOM 2535 N N . SER A 1 324 ? 1.632 -7.18 1.294 1 98.69 324 SER A N 1
ATOM 2536 C CA . SER A 1 324 ? 2.037 -8.172 0.305 1 98.69 324 SER A CA 1
ATOM 2537 C C . SER A 1 324 ? 2.012 -9.578 0.893 1 98.69 324 SER A C 1
ATOM 2539 O O . SER A 1 324 ? 2.527 -9.812 1.988 1 98.69 324 SER A O 1
ATOM 2541 N N . LEU A 1 325 ? 1.429 -10.469 0.16 1 98.75 325 LEU A N 1
ATOM 2542 C CA . LEU A 1 325 ? 1.405 -11.867 0.578 1 98.75 325 LEU A CA 1
ATOM 2543 C C . LEU A 1 325 ? 2.115 -12.75 -0.442 1 98.75 325 LEU A C 1
ATOM 2545 O O . LEU A 1 325 ? 1.783 -13.93 -0.585 1 98.75 325 LEU A O 1
ATOM 2549 N N . ARG A 1 326 ? 3.041 -12.172 -1.139 1 98.56 326 ARG A N 1
ATOM 2550 C CA . ARG A 1 326 ? 3.715 -12.867 -2.232 1 98.56 326 ARG A CA 1
ATOM 2551 C C . ARG A 1 326 ? 4.324 -14.18 -1.756 1 98.56 326 ARG A C 1
ATOM 2553 O O . ARG A 1 326 ? 4.152 -15.219 -2.396 1 98.56 326 ARG A O 1
ATOM 2560 N N . ARG A 1 327 ? 4.984 -14.211 -0.607 1 98.75 327 ARG A N 1
ATOM 2561 C CA . ARG A 1 327 ? 5.609 -15.414 -0.077 1 98.75 327 ARG A CA 1
ATOM 2562 C C . ARG A 1 327 ? 4.566 -16.484 0.21 1 98.75 327 ARG A C 1
ATOM 2564 O O . ARG A 1 327 ? 4.82 -17.672 0.006 1 98.75 327 ARG A O 1
ATOM 2571 N N . HIS A 1 328 ? 3.465 -16.078 0.683 1 98.88 328 HIS A N 1
ATOM 2572 C CA . HIS A 1 328 ? 2.393 -17 1.051 1 98.88 328 HIS A CA 1
ATOM 2573 C C . HIS A 1 328 ? 1.81 -17.688 -0.179 1 98.88 328 HIS A C 1
ATOM 2575 O O . HIS A 1 328 ? 1.537 -18.891 -0.153 1 98.88 328 HIS A O 1
ATOM 2581 N N . TYR A 1 329 ? 1.648 -16.906 -1.224 1 98.81 329 TYR A N 1
ATOM 2582 C CA . TYR A 1 329 ? 1.039 -17.516 -2.395 1 98.81 329 TYR A CA 1
ATOM 2583 C C . TYR A 1 329 ? 2.035 -18.422 -3.115 1 98.81 329 TYR A C 1
ATOM 2585 O O . TYR A 1 329 ? 1.655 -19.453 -3.672 1 98.81 329 TYR A O 1
ATOM 2593 N N . ALA A 1 330 ? 3.303 -18.047 -3.096 1 98.75 330 ALA A N 1
ATOM 2594 C CA . ALA A 1 330 ? 4.32 -18.969 -3.596 1 98.75 330 ALA A CA 1
ATOM 2595 C C . ALA A 1 330 ? 4.246 -20.297 -2.871 1 98.75 330 ALA A C 1
ATOM 2597 O O . ALA A 1 330 ? 4.211 -21.359 -3.508 1 98.75 330 ALA A O 1
ATOM 2598 N N . ARG A 1 331 ? 4.152 -20.25 -1.604 1 98.81 331 ARG A N 1
ATOM 2599 C CA . ARG A 1 331 ? 4.098 -21.453 -0.793 1 98.81 331 ARG A CA 1
ATOM 2600 C C . ARG A 1 331 ? 2.799 -22.219 -1.034 1 98.81 331 ARG A C 1
ATOM 2602 O O . ARG A 1 331 ? 2.799 -23.453 -1.12 1 98.81 331 ARG A O 1
ATOM 2609 N N . THR A 1 332 ? 1.691 -21.484 -1.104 1 98.88 332 THR A N 1
ATOM 2610 C CA . THR A 1 332 ? 0.405 -22.109 -1.399 1 98.88 332 THR A CA 1
ATOM 2611 C C . THR A 1 332 ? 0.474 -22.891 -2.701 1 98.88 332 THR A C 1
ATOM 2613 O O . THR A 1 332 ? 0.068 -24.062 -2.748 1 98.88 332 THR A O 1
ATOM 2616 N N . LEU A 1 333 ? 1.015 -22.281 -3.709 1 98.75 333 LEU A N 1
ATOM 2617 C CA . LEU A 1 333 ? 1.098 -22.875 -5.039 1 98.75 333 LEU A CA 1
ATOM 2618 C C . LEU A 1 333 ? 2.07 -24.062 -5.043 1 98.75 333 LEU A C 1
ATOM 2620 O O . LEU A 1 333 ? 1.848 -25.047 -5.742 1 98.75 333 LEU A O 1
ATOM 2624 N N . ASP A 1 334 ? 3.115 -23.984 -4.266 1 98.38 334 ASP A N 1
ATOM 2625 C CA . ASP A 1 334 ? 4.012 -25.125 -4.117 1 98.38 334 ASP A CA 1
ATOM 2626 C C . ASP A 1 334 ? 3.271 -26.344 -3.568 1 98.38 334 ASP A C 1
ATOM 2628 O O . ASP A 1 334 ? 3.418 -27.453 -4.086 1 98.38 334 ASP A O 1
ATOM 2632 N N . ILE A 1 335 ? 2.506 -26.109 -2.576 1 98.69 335 ILE A N 1
ATOM 2633 C CA . ILE A 1 335 ? 1.766 -27.203 -1.953 1 98.69 335 ILE A CA 1
ATOM 2634 C C . ILE A 1 335 ? 0.718 -27.734 -2.926 1 98.69 335 ILE A C 1
ATOM 2636 O O . ILE A 1 335 ? 0.553 -28.953 -3.062 1 98.69 335 ILE A O 1
ATOM 2640 N N . TRP A 1 336 ? -0.024 -26.828 -3.625 1 98.69 336 TRP A N 1
ATOM 2641 C CA . TRP A 1 336 ? -0.998 -27.266 -4.621 1 98.69 336 TRP A CA 1
ATOM 2642 C C . TRP A 1 336 ? -0.333 -28.109 -5.699 1 98.69 336 TRP A C 1
ATOM 2644 O O . TRP A 1 336 ? -0.894 -29.125 -6.137 1 98.69 336 TRP A O 1
ATOM 2654 N N . THR A 1 337 ? 0.855 -27.703 -6.125 1 98 337 THR A N 1
ATOM 2655 C CA . THR A 1 337 ? 1.614 -28.438 -7.125 1 98 337 THR A CA 1
ATOM 2656 C C . THR A 1 337 ? 1.949 -29.844 -6.617 1 98 337 THR A C 1
ATOM 2658 O O . THR A 1 337 ? 1.763 -30.828 -7.336 1 98 337 THR A O 1
ATOM 2661 N N . GLU A 1 338 ? 2.398 -29.922 -5.438 1 97.94 338 GLU A N 1
ATOM 2662 C CA . GLU A 1 338 ? 2.748 -31.219 -4.836 1 97.94 338 GLU A CA 1
ATOM 2663 C C . GLU A 1 338 ? 1.52 -32.094 -4.684 1 97.94 338 GLU A C 1
ATOM 2665 O O . GLU A 1 338 ? 1.569 -33.312 -4.984 1 97.94 338 GLU A O 1
ATOM 2670 N N . ASN A 1 339 ? 0.494 -31.547 -4.188 1 98.44 339 ASN A N 1
ATOM 2671 C CA . ASN A 1 339 ? -0.752 -32.281 -4.039 1 98.44 339 ASN A CA 1
ATOM 2672 C C . ASN A 1 339 ? -1.253 -32.812 -5.379 1 98.44 339 ASN A C 1
ATOM 2674 O O . ASN A 1 339 ? -1.674 -33.969 -5.48 1 98.44 339 ASN A O 1
ATOM 2678 N N . PHE A 1 340 ? -1.206 -31.938 -6.375 1 97.81 340 PHE A N 1
ATOM 2679 C CA . PHE A 1 340 ? -1.672 -32.281 -7.707 1 97.81 340 PHE A CA 1
ATOM 2680 C C . PHE A 1 340 ? -0.861 -33.469 -8.266 1 97.81 340 PHE A C 1
ATOM 2682 O O . PHE A 1 340 ? -1.425 -34.406 -8.805 1 97.81 340 PHE A O 1
ATOM 2689 N N . GLU A 1 341 ? 0.444 -33.406 -8.086 1 96.81 341 GLU A N 1
ATOM 2690 C CA . GLU A 1 341 ? 1.322 -34.469 -8.562 1 96.81 341 GLU A CA 1
ATOM 2691 C C . GLU A 1 341 ? 1.062 -35.781 -7.816 1 96.81 341 GLU A C 1
ATOM 2693 O O . GLU A 1 341 ? 1.066 -36.844 -8.422 1 96.81 341 GLU A O 1
ATOM 2698 N N . ALA A 1 342 ? 0.831 -35.656 -6.566 1 97.56 342 ALA A N 1
ATOM 2699 C CA . ALA A 1 342 ? 0.599 -36.812 -5.734 1 97.56 342 ALA A CA 1
ATOM 2700 C C . ALA A 1 342 ? -0.703 -37.531 -6.125 1 97.56 342 ALA A C 1
ATOM 2702 O O . ALA A 1 342 ? -0.86 -38.719 -5.906 1 97.56 342 ALA A O 1
ATOM 2703 N N . LYS A 1 343 ? -1.574 -36.781 -6.688 1 98 343 LYS A N 1
ATOM 2704 C CA . LYS A 1 343 ? -2.871 -37.312 -7.078 1 98 343 LYS A CA 1
ATOM 2705 C C . LYS A 1 343 ? -3.014 -37.375 -8.594 1 98 343 LYS A C 1
ATOM 2707 O O . LYS A 1 343 ? -4.121 -37.281 -9.125 1 98 343 LYS A O 1
ATOM 2712 N N . ALA A 1 344 ? -1.966 -37.5 -9.297 1 96.75 344 ALA A N 1
ATOM 2713 C CA . ALA A 1 344 ? -1.927 -37.406 -10.75 1 96.75 344 ALA A CA 1
ATOM 2714 C C . ALA A 1 344 ? -2.824 -38.469 -11.383 1 96.75 344 ALA A C 1
ATOM 2716 O O . ALA A 1 344 ? -3.551 -38.188 -12.344 1 96.75 344 ALA A O 1
ATOM 2717 N N . ASP A 1 345 ? -2.787 -39.688 -10.883 1 97.5 345 ASP A N 1
ATOM 2718 C CA . ASP A 1 345 ? -3.582 -40.781 -11.461 1 97.5 345 ASP A CA 1
ATOM 2719 C C . ASP A 1 345 ? -5.074 -40.469 -11.344 1 97.5 345 ASP A C 1
ATOM 2721 O O . ASP A 1 345 ? -5.832 -40.656 -12.297 1 97.5 345 ASP A O 1
ATOM 2725 N N . ALA A 1 346 ? -5.457 -40.031 -10.203 1 98 346 ALA A N 1
ATOM 2726 C CA . ALA A 1 346 ? -6.855 -39.656 -10 1 98 346 ALA A CA 1
ATOM 2727 C C . ALA A 1 346 ? -7.254 -38.469 -10.883 1 98 346 ALA A C 1
ATOM 2729 O O . ALA A 1 346 ? -8.352 -38.469 -11.445 1 98 346 ALA A O 1
ATOM 2730 N N . ALA A 1 347 ? -6.414 -37.531 -11.008 1 97.31 347 ALA A N 1
ATOM 2731 C CA . ALA A 1 347 ? -6.688 -36.344 -11.828 1 97.31 347 ALA A CA 1
ATOM 2732 C C . ALA A 1 347 ? -6.867 -36.719 -13.289 1 97.31 347 ALA A C 1
ATOM 2734 O O . ALA A 1 347 ? -7.75 -36.188 -13.977 1 97.31 347 ALA A O 1
ATOM 2735 N N . ARG A 1 348 ? -6.086 -37.688 -13.75 1 96.62 348 ARG A N 1
ATOM 2736 C CA . ARG A 1 348 ? -6.125 -38.094 -15.141 1 96.62 348 ARG A CA 1
ATOM 2737 C C . ARG A 1 348 ? -7.43 -38.812 -15.461 1 96.62 348 ARG A C 1
ATOM 2739 O O . ARG A 1 348 ? -7.824 -38.938 -16.625 1 96.62 348 ARG A O 1
ATOM 2746 N N . GLN A 1 349 ? -8.078 -39.312 -14.453 1 97.44 349 GLN A N 1
ATOM 2747 C CA . GLN A 1 349 ? -9.367 -39.969 -14.656 1 97.44 349 GLN A CA 1
ATOM 2748 C C . GLN A 1 349 ? -10.492 -38.938 -14.758 1 97.44 349 GLN A C 1
ATOM 2750 O O . GLN A 1 349 ? -11.562 -39.25 -15.289 1 97.44 349 GLN A O 1
ATOM 2755 N N . LEU A 1 350 ? -10.258 -37.781 -14.289 1 95.94 350 LEU A N 1
ATOM 2756 C CA . LEU A 1 350 ? -11.32 -36.781 -14.195 1 95.94 350 LEU A CA 1
ATOM 2757 C C . LEU A 1 350 ? -11.266 -35.812 -15.383 1 95.94 350 LEU A C 1
ATOM 2759 O O . LEU A 1 350 ? -12.266 -35.156 -15.703 1 95.94 350 LEU A O 1
ATOM 2763 N N . VAL A 1 351 ? -10.102 -35.719 -16.031 1 95.25 351 VAL A N 1
ATOM 2764 C CA . VAL A 1 351 ? -9.953 -34.781 -17.141 1 95.25 351 VAL A CA 1
ATOM 2765 C C . VAL A 1 351 ? -9.156 -35.469 -18.266 1 95.25 351 VAL A C 1
ATOM 2767 O O . VAL A 1 351 ? -8.492 -36.469 -18.047 1 95.25 351 VAL A O 1
ATOM 2770 N N . ASP A 1 352 ? -9.258 -34.875 -19.453 1 94.38 352 ASP A N 1
ATOM 2771 C CA . ASP A 1 352 ? -8.461 -35.406 -20.547 1 94.38 352 ASP A CA 1
ATOM 2772 C C . ASP A 1 352 ? -6.988 -35.031 -20.391 1 94.38 352 ASP A C 1
ATOM 2774 O O . ASP A 1 352 ? -6.633 -34.25 -19.5 1 94.38 352 ASP A O 1
ATOM 2778 N N . ASP A 1 353 ? -6.188 -35.531 -21.172 1 94.75 353 ASP A N 1
ATOM 2779 C CA . ASP A 1 353 ? -4.738 -35.406 -21.031 1 94.75 353 ASP A CA 1
ATOM 2780 C C . ASP A 1 353 ? -4.297 -33.938 -21.219 1 94.75 353 ASP A C 1
ATOM 2782 O O . ASP A 1 353 ? -3.406 -33.469 -20.5 1 94.75 353 ASP A O 1
ATOM 2786 N N . GLU A 1 354 ? -4.789 -33.25 -22.141 1 94.19 354 GLU A N 1
ATOM 2787 C CA . GLU A 1 354 ? -4.441 -31.859 -22.375 1 94.19 354 GLU A CA 1
ATOM 2788 C C . GLU A 1 354 ? -4.719 -31.016 -21.125 1 94.19 354 GLU A C 1
ATOM 2790 O O . GLU A 1 354 ? -3.869 -30.234 -20.703 1 94.19 354 GLU A O 1
ATOM 2795 N N . LYS A 1 355 ? -5.875 -31.203 -20.609 1 95.12 355 LYS A N 1
ATOM 2796 C CA . LYS A 1 355 ? -6.242 -30.438 -19.422 1 95.12 355 LYS A CA 1
ATOM 2797 C C . LYS A 1 355 ? -5.34 -30.797 -18.234 1 95.12 355 LYS A C 1
ATOM 2799 O O . LYS A 1 355 ? -4.945 -29.922 -17.469 1 95.12 355 LYS A O 1
ATOM 2804 N N . PHE A 1 356 ? -5.086 -32.062 -18.094 1 96.19 356 PHE A N 1
ATOM 2805 C CA . PHE A 1 356 ? -4.164 -32.5 -17.031 1 96.19 356 PHE A CA 1
ATOM 2806 C C . PHE A 1 356 ? -2.824 -31.781 -17.188 1 96.19 356 PHE A C 1
ATOM 2808 O O . PHE A 1 356 ? -2.295 -31.234 -16.203 1 96.19 356 PHE A O 1
ATOM 2815 N N . ARG A 1 357 ? -2.271 -31.719 -18.406 1 95.56 357 ARG A N 1
ATOM 2816 C CA . ARG A 1 357 ? -0.974 -31.109 -18.688 1 95.56 357 ARG A CA 1
ATOM 2817 C C . ARG A 1 357 ? -1.003 -29.609 -18.438 1 95.56 357 ARG A C 1
ATOM 2819 O O . ARG A 1 357 ? -0.033 -29.047 -17.922 1 95.56 357 ARG A O 1
ATOM 2826 N N . ILE A 1 358 ? -2.078 -29 -18.781 1 95.5 358 ILE A N 1
ATOM 2827 C CA . ILE A 1 358 ? -2.242 -27.562 -18.562 1 95.5 358 ILE A CA 1
ATOM 2828 C C . ILE A 1 358 ? -2.123 -27.25 -17.078 1 95.5 358 ILE A C 1
ATOM 2830 O O . ILE A 1 358 ? -1.294 -26.438 -16.672 1 95.5 358 ILE A O 1
ATOM 2834 N N . TRP A 1 359 ? -2.889 -27.891 -16.266 1 96.75 359 TRP A N 1
ATOM 2835 C CA . TRP A 1 359 ? -2.955 -27.578 -14.852 1 96.75 359 TRP A CA 1
ATOM 2836 C C . TRP A 1 359 ? -1.634 -27.906 -14.156 1 96.75 359 TRP A C 1
ATOM 2838 O O . TRP A 1 359 ? -1.221 -27.203 -13.234 1 96.75 359 TRP A O 1
ATOM 2848 N N . ARG A 1 360 ? -0.995 -28.969 -14.625 1 96.44 360 ARG A N 1
ATOM 2849 C CA . ARG A 1 360 ? 0.287 -29.391 -14.07 1 96.44 360 ARG A CA 1
ATOM 2850 C C . ARG A 1 360 ? 1.327 -28.281 -14.195 1 96.44 360 ARG A C 1
ATOM 2852 O O . ARG A 1 360 ? 1.947 -27.891 -13.203 1 96.44 360 ARG A O 1
ATOM 2859 N N . VAL A 1 361 ? 1.423 -27.672 -15.344 1 95.56 361 VAL A N 1
ATOM 2860 C CA . VAL A 1 361 ? 2.463 -26.672 -15.547 1 95.56 361 VAL A CA 1
ATOM 2861 C C . VAL A 1 361 ? 1.967 -25.312 -15.086 1 95.56 361 VAL A C 1
ATOM 2863 O O . VAL A 1 361 ? 2.762 -24.453 -14.688 1 95.56 361 VAL A O 1
ATOM 2866 N N . TYR A 1 362 ? 0.649 -25.141 -15.094 1 95.94 362 TYR A N 1
ATOM 2867 C CA . TYR A 1 362 ? 0.059 -23.906 -14.609 1 95.94 362 TYR A CA 1
ATOM 2868 C C . TYR A 1 362 ? 0.374 -23.688 -13.141 1 95.94 362 TYR A C 1
ATOM 2870 O O . TYR A 1 362 ? 0.889 -22.625 -12.758 1 95.94 362 TYR A O 1
ATOM 2878 N N . LEU A 1 363 ? 0.088 -24.609 -12.297 1 97.38 363 LEU A N 1
ATOM 2879 C CA . LEU A 1 363 ? 0.311 -24.5 -10.859 1 97.38 363 LEU A CA 1
ATOM 2880 C C . LEU A 1 363 ? 1.789 -24.281 -10.555 1 97.38 363 LEU A C 1
ATOM 2882 O O . LEU A 1 363 ? 2.148 -23.359 -9.82 1 97.38 363 LEU A O 1
ATOM 2886 N N . ALA A 1 364 ? 2.613 -25.078 -11.156 1 97.19 364 ALA A N 1
ATOM 2887 C CA . ALA A 1 364 ? 4.051 -24.984 -10.914 1 97.19 364 ALA A CA 1
ATOM 2888 C C . ALA A 1 364 ? 4.625 -23.688 -11.453 1 97.19 364 ALA A C 1
ATOM 2890 O O . ALA A 1 364 ? 5.504 -23.078 -10.836 1 97.19 364 ALA A O 1
ATOM 2891 N N . GLY A 1 365 ? 4.184 -23.344 -12.641 1 96.75 365 GLY A N 1
ATOM 2892 C CA . GLY A 1 365 ? 4.625 -22.078 -13.211 1 96.75 365 GLY A CA 1
ATOM 2893 C C . GLY A 1 365 ? 4.25 -20.875 -12.367 1 96.75 365 GLY A C 1
ATOM 2894 O O . GLY A 1 365 ? 5.043 -19.953 -12.227 1 96.75 365 GLY A O 1
ATOM 2895 N N . CYS A 1 366 ? 3.041 -20.891 -11.828 1 97.31 366 CYS A N 1
ATOM 2896 C CA . CYS A 1 366 ? 2.611 -19.797 -10.961 1 97.31 366 CYS A CA 1
ATOM 2897 C C . CYS A 1 366 ? 3.434 -19.75 -9.68 1 97.31 366 CYS A C 1
ATOM 2899 O O . CYS A 1 366 ? 3.764 -18.672 -9.188 1 97.31 366 CYS A O 1
ATOM 2901 N N . ALA A 1 367 ? 3.725 -20.922 -9.141 1 98 367 ALA A N 1
ATOM 2902 C CA . ALA A 1 367 ? 4.602 -20.969 -7.969 1 98 367 ALA A CA 1
ATOM 2903 C C . ALA A 1 367 ? 5.926 -20.25 -8.25 1 98 367 ALA A C 1
ATOM 2905 O O . ALA A 1 367 ? 6.383 -19.438 -7.449 1 98 367 ALA A O 1
ATOM 2906 N N . TYR A 1 368 ? 6.508 -20.562 -9.367 1 97.38 368 TYR A N 1
ATOM 2907 C CA . TYR A 1 368 ? 7.754 -19.938 -9.781 1 97.38 368 TYR A CA 1
ATOM 2908 C C . TYR A 1 368 ? 7.582 -18.422 -9.922 1 97.38 368 TYR A C 1
ATOM 2910 O O . TYR A 1 368 ? 8.438 -17.656 -9.477 1 97.38 368 TYR A O 1
ATOM 2918 N N . ALA A 1 369 ? 6.512 -18 -10.57 1 97.12 369 ALA A N 1
ATOM 2919 C CA . ALA A 1 369 ? 6.281 -16.594 -10.859 1 97.12 369 ALA A CA 1
ATOM 2920 C C . ALA A 1 369 ? 6.195 -15.781 -9.57 1 97.12 369 ALA A C 1
ATOM 2922 O O . ALA A 1 369 ? 6.781 -14.703 -9.469 1 97.12 369 ALA A O 1
ATOM 2923 N N . PHE A 1 370 ? 5.488 -16.281 -8.57 1 98.25 370 PHE A N 1
ATOM 2924 C CA . PHE A 1 370 ? 5.395 -15.586 -7.293 1 98.25 370 PHE A CA 1
ATOM 2925 C C . PHE A 1 370 ? 6.73 -15.617 -6.559 1 98.25 370 PHE A C 1
ATOM 2927 O O . PHE A 1 370 ? 7.125 -14.625 -5.941 1 98.25 370 PHE A O 1
ATOM 2934 N N . GLU A 1 371 ? 7.406 -16.688 -6.594 1 98.12 371 GLU A N 1
ATOM 2935 C CA . GLU A 1 371 ? 8.695 -16.812 -5.918 1 98.12 371 GLU A CA 1
ATOM 2936 C C . GLU A 1 371 ? 9.711 -15.82 -6.473 1 98.12 371 GLU A C 1
ATOM 2938 O O . GLU A 1 371 ? 10.516 -15.273 -5.723 1 98.12 371 GLU A O 1
ATOM 2943 N N . HIS A 1 372 ? 9.594 -15.539 -7.734 1 96.88 372 HIS A N 1
ATOM 2944 C CA . HIS A 1 372 ? 10.664 -14.781 -8.391 1 96.88 372 HIS A CA 1
ATOM 2945 C C . HIS A 1 372 ? 10.195 -13.383 -8.758 1 96.88 372 HIS A C 1
ATOM 2947 O O . HIS A 1 372 ? 10.758 -12.742 -9.648 1 96.88 372 HIS A O 1
ATOM 2953 N N . ASP A 1 373 ? 9.141 -12.906 -8.172 1 97.19 373 ASP A N 1
ATOM 2954 C CA . ASP A 1 373 ? 8.68 -11.531 -8.297 1 97.19 373 ASP A CA 1
ATOM 2955 C C . ASP A 1 373 ? 8.266 -11.219 -9.734 1 97.19 373 ASP A C 1
ATOM 2957 O O . ASP A 1 373 ? 8.492 -10.109 -10.227 1 97.19 373 ASP A O 1
ATOM 2961 N N . ASP A 1 374 ? 7.695 -12.242 -10.477 1 95.62 374 ASP A N 1
ATOM 2962 C CA . ASP A 1 374 ? 7.074 -12.008 -11.773 1 95.62 374 ASP A CA 1
ATOM 2963 C C . ASP A 1 374 ? 5.656 -11.469 -11.617 1 95.62 374 ASP A C 1
ATOM 2965 O O . ASP A 1 374 ? 5.168 -10.727 -12.469 1 95.62 374 ASP A O 1
ATOM 2969 N N . VAL A 1 375 ? 4.992 -11.883 -10.602 1 96.88 375 VAL A N 1
ATOM 2970 C CA . VAL A 1 375 ? 3.684 -11.414 -10.172 1 96.88 375 VAL A CA 1
ATOM 2971 C C . VAL A 1 375 ? 3.664 -11.266 -8.648 1 96.88 375 VAL A C 1
ATOM 2973 O O . VAL A 1 375 ? 4.555 -11.773 -7.961 1 96.88 375 VAL A O 1
ATOM 2976 N N . SER A 1 376 ? 2.744 -10.523 -8.195 1 98.06 376 SER A N 1
ATOM 2977 C CA . SER A 1 376 ? 2.582 -10.312 -6.758 1 98.06 376 SER A CA 1
ATOM 2978 C C . SER A 1 376 ? 1.115 -10.391 -6.352 1 98.06 376 SER A C 1
ATOM 2980 O O . SER A 1 376 ? 0.268 -10.812 -7.137 1 98.06 376 SER A O 1
ATOM 2982 N N . ILE A 1 377 ? 0.873 -10.211 -5.09 1 98.69 377 ILE A N 1
ATOM 2983 C CA . ILE A 1 377 ? -0.479 -10.25 -4.543 1 98.69 377 ILE A CA 1
ATOM 2984 C C . ILE A 1 377 ? -0.55 -9.391 -3.283 1 98.69 377 ILE A C 1
ATOM 2986 O O . ILE A 1 377 ? 0.385 -9.383 -2.479 1 98.69 377 ILE A O 1
ATOM 2990 N N . PHE A 1 378 ? -1.661 -8.688 -3.131 1 98.88 378 PHE A N 1
ATOM 2991 C CA . PHE A 1 378 ? -1.808 -7.777 -2 1 98.88 378 PHE A CA 1
ATOM 2992 C C . PHE A 1 378 ? -3.193 -7.902 -1.38 1 98.88 378 PHE A C 1
ATOM 2994 O O . PHE A 1 378 ? -4.176 -8.141 -2.084 1 98.88 378 PHE A O 1
ATOM 3001 N N . GLN A 1 379 ? -3.229 -7.777 -0.079 1 98.88 379 GLN A N 1
ATOM 3002 C CA . GLN A 1 379 ? -4.449 -7.402 0.626 1 98.88 379 GLN A CA 1
ATOM 3003 C C . GLN A 1 379 ? -4.527 -5.891 0.823 1 98.88 379 GLN A C 1
ATOM 3005 O O . GLN A 1 379 ? -3.621 -5.285 1.396 1 98.88 379 GLN A O 1
ATOM 3010 N N . ILE A 1 380 ? -5.574 -5.309 0.313 1 98.88 380 ILE A N 1
ATOM 3011 C CA . ILE A 1 380 ? -5.82 -3.877 0.458 1 98.88 380 ILE A CA 1
ATOM 3012 C C . ILE A 1 380 ? -7.043 -3.652 1.347 1 98.88 380 ILE A C 1
ATOM 3014 O O . ILE A 1 380 ? -8.156 -4.059 1 1 98.88 380 ILE A O 1
ATOM 3018 N N . VAL A 1 381 ? -6.836 -3.049 2.504 1 98.94 381 VAL A N 1
ATOM 3019 C CA . VAL A 1 381 ? -7.961 -2.65 3.348 1 98.94 381 VAL A CA 1
ATOM 3020 C C . VAL A 1 381 ? -8.359 -1.213 3.025 1 98.94 381 VAL A C 1
ATOM 3022 O O . VAL A 1 381 ? -7.516 -0.317 2.99 1 98.94 381 VAL A O 1
ATOM 3025 N N . CYS A 1 382 ? -9.625 -1.021 2.803 1 98.5 382 CYS A N 1
ATOM 3026 C CA . CYS A 1 382 ? -10.07 0.318 2.438 1 98.5 382 CYS A CA 1
ATOM 3027 C C . CYS A 1 382 ? -11.391 0.659 3.123 1 98.5 382 CYS A C 1
ATOM 3029 O O . CYS A 1 382 ? -12.086 -0.232 3.607 1 98.5 382 CYS A O 1
ATOM 3031 N N . ARG A 1 383 ? -11.703 1.87 3.166 1 98.75 383 ARG A N 1
ATOM 3032 C CA . ARG A 1 383 ? -12.961 2.441 3.639 1 98.75 383 ARG A CA 1
ATOM 3033 C C . ARG A 1 383 ? -13.391 3.615 2.768 1 98.75 383 ARG A C 1
ATOM 3035 O O . ARG A 1 383 ? -12.664 4.012 1.852 1 98.75 383 ARG A O 1
ATOM 3042 N N . LYS A 1 384 ? -14.609 4.031 2.998 1 98.69 384 LYS A N 1
ATOM 3043 C CA . LYS A 1 384 ? -15.023 5.211 2.24 1 98.69 384 LYS A CA 1
ATOM 3044 C C . LYS A 1 384 ? -14.102 6.395 2.52 1 98.69 384 LYS A C 1
ATOM 3046 O O . LYS A 1 384 ? -13.75 6.66 3.672 1 98.69 384 LYS A O 1
ATOM 3051 N N . ALA A 1 385 ? -13.68 7.082 1.487 1 98.06 385 ALA A N 1
ATOM 3052 C CA . ALA A 1 385 ? -12.82 8.258 1.601 1 98.06 385 ALA A CA 1
ATOM 3053 C C . ALA A 1 385 ? -13.555 9.406 2.281 1 98.06 385 ALA A C 1
ATOM 3055 O O . ALA A 1 385 ? -14.789 9.43 2.32 1 98.06 385 ALA A O 1
ATOM 3056 N N . GLY A 1 386 ? -12.789 10.281 2.879 1 96.5 386 GLY A N 1
ATOM 3057 C CA . GLY A 1 386 ? -13.359 11.492 3.449 1 96.5 386 GLY A CA 1
ATOM 3058 C C . GLY A 1 386 ? -13.734 11.344 4.91 1 96.5 386 GLY A C 1
ATOM 3059 O O . GLY A 1 386 ? -14.195 12.297 5.539 1 96.5 386 GLY A O 1
ATOM 3060 N N . GLN A 1 387 ? -13.453 10.156 5.469 1 97.19 387 GLN A N 1
ATOM 3061 C CA . GLN A 1 387 ? -13.805 9.93 6.867 1 97.19 387 GLN A CA 1
ATOM 3062 C C . GLN A 1 387 ? -12.75 10.508 7.801 1 97.19 387 GLN A C 1
ATOM 3064 O O . GLN A 1 387 ? -11.586 10.633 7.426 1 97.19 387 GLN A O 1
ATOM 3069 N N . SER A 1 388 ? -13.164 10.805 9.008 1 97.94 388 SER A N 1
ATOM 3070 C CA . SER A 1 388 ? -12.258 11.32 10.031 1 97.94 388 SER A CA 1
ATOM 3071 C C . SER A 1 388 ? -11.164 10.312 10.359 1 97.94 388 SER A C 1
ATOM 3073 O O . SER A 1 388 ? -11.422 9.109 10.445 1 97.94 388 SER A O 1
ATOM 3075 N N . ALA A 1 389 ? -9.961 10.828 10.547 1 98.12 389 ALA A N 1
ATOM 3076 C CA . ALA A 1 389 ? -8.844 9.969 10.93 1 98.12 389 ALA A CA 1
ATOM 3077 C C . ALA A 1 389 ? -9.086 9.328 12.297 1 98.12 389 ALA A C 1
ATOM 3079 O O . ALA A 1 389 ? -8.5 8.297 12.617 1 98.12 389 ALA A O 1
ATOM 3080 N N . LYS A 1 390 ? -9.953 9.859 13.086 1 97.38 390 LYS A N 1
ATOM 3081 C CA . LYS A 1 390 ? -10.195 9.391 14.445 1 97.38 390 LYS A CA 1
ATOM 3082 C C . LYS A 1 390 ? -10.828 8 14.453 1 97.38 390 LYS A C 1
ATOM 3084 O O . LYS A 1 390 ? -10.789 7.305 15.469 1 97.38 390 LYS A O 1
ATOM 3089 N N . THR A 1 391 ? -11.398 7.633 13.352 1 97 391 THR A N 1
ATOM 3090 C CA . THR A 1 391 ? -12.07 6.34 13.297 1 97 391 THR A CA 1
ATOM 3091 C C . THR A 1 391 ? -11.102 5.246 12.859 1 97 391 THR A C 1
ATOM 3093 O O . THR A 1 391 ? -11.461 4.066 12.844 1 97 391 THR A O 1
ATOM 3096 N N . LEU A 1 392 ? -9.875 5.586 12.523 1 97.88 392 LEU A N 1
ATOM 3097 C CA . LEU A 1 392 ? -8.852 4.605 12.18 1 97.88 392 LEU A CA 1
ATOM 3098 C C . LEU A 1 392 ? -8.234 3.998 13.43 1 97.88 392 LEU A C 1
ATOM 3100 O O . LEU A 1 392 ? -8.117 4.672 14.461 1 97.88 392 LEU A O 1
ATOM 3104 N N . PRO A 1 393 ? -7.871 2.746 13.391 1 96.69 393 PRO A N 1
ATOM 3105 C CA . PRO A 1 393 ? -7.184 2.168 14.555 1 96.69 393 PRO A CA 1
ATOM 3106 C C . PRO A 1 393 ? -5.828 2.82 14.82 1 96.69 393 PRO A C 1
ATOM 3108 O O . PRO A 1 393 ? -5.18 3.307 13.891 1 96.69 393 PRO A O 1
ATOM 3111 N N . TRP A 1 394 ? -5.379 2.781 16.031 1 97 394 TRP A N 1
ATOM 3112 C CA . TRP A 1 394 ? -4.105 3.375 16.422 1 97 394 TRP A CA 1
ATOM 3113 C C . TRP A 1 394 ? -2.936 2.537 15.922 1 97 394 TRP A C 1
ATOM 3115 O O . TRP A 1 394 ? -1.855 3.066 15.656 1 97 394 TRP A O 1
ATOM 3125 N N . SER A 1 395 ? -3.15 1.245 15.844 1 95.75 395 SER A N 1
ATOM 3126 C CA . SER A 1 395 ? -2.064 0.379 15.398 1 95.75 395 SER A CA 1
ATOM 3127 C C . SER A 1 395 ? -2.604 -0.884 14.734 1 95.75 395 SER A C 1
ATOM 3129 O O . SER A 1 395 ? -3.773 -1.232 14.906 1 95.75 395 SER A O 1
ATOM 3131 N N . ARG A 1 396 ? -1.768 -1.537 13.977 1 96.62 396 ARG A N 1
ATOM 3132 C CA . ARG A 1 396 ? -2.121 -2.789 13.312 1 96.62 396 ARG A CA 1
ATOM 3133 C C . ARG A 1 396 ? -1.993 -3.969 14.273 1 96.62 396 ARG A C 1
ATOM 3135 O O . ARG A 1 396 ? -2.15 -5.121 13.867 1 96.62 396 ARG A O 1
ATOM 3142 N N . ARG A 1 397 ? -1.721 -3.709 15.523 1 94.12 397 ARG A N 1
ATOM 3143 C CA . ARG A 1 397 ? -1.567 -4.762 16.516 1 94.12 397 ARG A CA 1
ATOM 3144 C C . ARG A 1 397 ? -2.828 -5.617 16.609 1 94.12 397 ARG A C 1
ATOM 3146 O O . ARG A 1 397 ? -2.752 -6.82 16.859 1 94.12 397 ARG A O 1
ATOM 3153 N N . TYR A 1 398 ? -3.977 -5.012 16.359 1 94.56 398 TYR A N 1
ATOM 3154 C CA . TYR A 1 398 ? -5.246 -5.719 16.484 1 94.56 398 TYR A CA 1
ATOM 3155 C C . TYR A 1 398 ? -5.316 -6.875 15.492 1 94.56 398 TYR A C 1
ATOM 3157 O O . TYR A 1 398 ? -6.066 -7.836 15.695 1 94.56 398 TYR A O 1
ATOM 3165 N N . MET A 1 399 ? -4.543 -6.836 14.469 1 96.06 399 MET A N 1
ATOM 3166 C CA . MET A 1 399 ? -4.555 -7.875 13.445 1 96.06 399 MET A CA 1
ATOM 3167 C C . MET A 1 399 ? -3.861 -9.141 13.938 1 96.06 399 MET A C 1
ATOM 3169 O O . MET A 1 399 ? -4.023 -10.211 13.359 1 96.06 399 MET A O 1
ATOM 3173 N N . TYR A 1 400 ? -3.053 -8.977 15.008 1 93.12 400 TYR A N 1
ATOM 3174 C CA . TYR A 1 400 ? -2.184 -10.078 15.398 1 93.12 400 TYR A CA 1
ATOM 3175 C C . TYR A 1 400 ? -2.439 -10.484 16.844 1 93.12 400 TYR A C 1
ATOM 3177 O O . TYR A 1 400 ? -1.923 -11.508 17.312 1 93.12 400 TYR A O 1
ATOM 3185 N N . GLU A 1 401 ? -3.102 -9.617 17.641 1 82.12 401 GLU A N 1
ATOM 3186 C CA . GLU A 1 401 ? -3.357 -9.938 19.047 1 82.12 401 GLU A CA 1
ATOM 3187 C C . GLU A 1 401 ? -4.676 -10.688 19.203 1 82.12 401 GLU A C 1
ATOM 3189 O O . GLU A 1 401 ? -5.625 -10.453 18.453 1 82.12 401 GLU A O 1
ATOM 3194 N N . HIS A 1 402 ? -4.707 -11.938 19.359 1 62.06 402 HIS A N 1
ATOM 3195 C CA . HIS A 1 402 ? -5.84 -12.844 19.531 1 62.06 402 HIS A CA 1
ATOM 3196 C C . HIS A 1 402 ? -6.828 -12.297 20.562 1 62.06 402 HIS A C 1
ATOM 3198 O O . HIS A 1 402 ? -6.52 -12.219 21.75 1 62.06 402 HIS A O 1
ATOM 3204 N N . ALA A 1 403 ? -7.578 -11.188 20.406 1 44.91 403 ALA A N 1
ATOM 3205 C CA . ALA A 1 403 ? -8.625 -11.047 21.406 1 44.91 403 ALA A CA 1
ATOM 3206 C C . ALA A 1 403 ? -9.734 -12.07 21.188 1 44.91 403 ALA A C 1
ATOM 3208 O O . ALA A 1 403 ? -10.391 -12.078 20.141 1 44.91 403 ALA A O 1
ATOM 3209 N N . LEU A 1 404 ? -9.641 -13.312 21.438 1 38.5 404 LEU A N 1
ATOM 3210 C CA . LEU A 1 404 ? -10.93 -14.008 21.422 1 38.5 404 LEU A CA 1
ATOM 3211 C C . LEU A 1 404 ? -12.008 -13.156 22.078 1 38.5 404 LEU A C 1
ATOM 3213 O O . LEU A 1 404 ? -11.734 -12.445 23.047 1 38.5 404 LEU A O 1
ATOM 3217 N N . PRO A 1 405 ? -13.148 -12.977 21.234 1 37.25 405 PRO A N 1
ATOM 3218 C CA . PRO A 1 405 ? -14.242 -12.32 21.953 1 37.25 405 PRO A CA 1
ATOM 3219 C C . PRO A 1 405 ? -14.32 -12.727 23.422 1 37.25 405 PRO A C 1
ATOM 3221 O O . PRO A 1 405 ? -14.117 -13.898 23.75 1 37.25 405 PRO A O 1
ATOM 3224 N N . ARG A 1 406 ? -14.25 -11.688 24.359 1 26.25 406 ARG A N 1
ATOM 3225 C CA . ARG A 1 406 ? -14.742 -12.016 25.688 1 26.25 406 ARG A CA 1
ATOM 3226 C C . ARG A 1 406 ? -16.141 -12.602 25.625 1 26.25 406 ARG A C 1
ATOM 3228 O O . ARG A 1 406 ? -16.969 -12.164 24.828 1 26.25 406 ARG A O 1
ATOM 3235 N N . MET B 1 1 ? -19.516 52.156 2.465 1 71.56 1 MET B N 1
ATOM 3236 C CA . MET B 1 1 ? -20.938 51.875 2.244 1 71.56 1 MET B CA 1
ATOM 3237 C C . MET B 1 1 ? -21.109 50.688 1.305 1 71.56 1 MET B C 1
ATOM 3239 O O . MET B 1 1 ? -21.734 49.688 1.671 1 71.56 1 MET B O 1
ATOM 3243 N N . PHE B 1 2 ? -20.516 50.781 0.137 1 78.56 2 PHE B N 1
ATOM 3244 C CA . PHE B 1 2 ? -20.688 49.719 -0.845 1 78.56 2 PHE B CA 1
ATOM 3245 C C . PHE B 1 2 ? -20.141 48.406 -0.319 1 78.56 2 PHE B C 1
ATOM 3247 O O . PHE B 1 2 ? -20.828 47.375 -0.337 1 78.56 2 PHE B O 1
ATOM 3254 N N . TRP B 1 3 ? -19.062 48.5 0.306 1 80.12 3 TRP B N 1
ATOM 3255 C CA . TRP B 1 3 ? -18.391 47.281 0.777 1 80.12 3 TRP B CA 1
ATOM 3256 C C . TRP B 1 3 ? -19.109 46.688 1.99 1 80.12 3 TRP B C 1
ATOM 3258 O O . TRP B 1 3 ? -19.172 45.469 2.152 1 80.12 3 TRP B O 1
ATOM 3268 N N . GLU B 1 4 ? -19.609 47.531 2.77 1 81.5 4 GLU B N 1
ATOM 3269 C CA . GLU B 1 4 ? -20.359 47.094 3.938 1 81.5 4 GLU B CA 1
ATOM 3270 C C . GLU B 1 4 ? -21.609 46.344 3.525 1 81.5 4 GLU B C 1
ATOM 3272 O O . GLU B 1 4 ? -21.969 45.344 4.141 1 81.5 4 GLU B O 1
ATOM 3277 N N . LYS B 1 5 ? -22.203 46.812 2.52 1 85.75 5 LYS B N 1
ATOM 3278 C CA . LYS B 1 5 ? -23.391 46.156 2.012 1 85.75 5 LYS B CA 1
ATOM 3279 C C . LYS B 1 5 ? -23.047 44.781 1.444 1 85.75 5 LYS B C 1
ATOM 3281 O O . LYS B 1 5 ? -23.797 43.812 1.629 1 85.75 5 LYS B O 1
ATOM 3286 N N . LYS B 1 6 ? -22 44.781 0.764 1 89 6 LYS B N 1
ATOM 3287 C CA . LYS B 1 6 ? -21.562 43.531 0.187 1 89 6 LYS B CA 1
ATOM 3288 C C . LYS B 1 6 ? -21.234 42.5 1.277 1 89 6 LYS B C 1
ATOM 3290 O O . LYS B 1 6 ? -21.516 41.312 1.138 1 89 6 LYS B O 1
ATOM 3295 N N . LEU B 1 7 ? -20.625 42.938 2.254 1 90.25 7 LEU B N 1
ATOM 3296 C CA . LEU B 1 7 ? -20.281 42.062 3.369 1 90.25 7 LEU B CA 1
ATOM 3297 C C . LEU B 1 7 ? -21.531 41.562 4.086 1 90.25 7 LEU B C 1
ATOM 3299 O O . LEU B 1 7 ? -21.578 40.406 4.516 1 90.25 7 LEU B O 1
ATOM 3303 N N . ALA B 1 8 ? -22.406 42.469 4.227 1 90.69 8 ALA B N 1
ATOM 3304 C CA . ALA B 1 8 ? -23.656 42.062 4.859 1 90.69 8 ALA B CA 1
ATOM 3305 C C . ALA B 1 8 ? -24.391 41 4.035 1 90.69 8 ALA B C 1
ATOM 3307 O O . ALA B 1 8 ? -24.953 40.062 4.59 1 90.69 8 ALA B O 1
ATOM 3308 N N . GLN B 1 9 ? -24.359 41.188 2.789 1 92.56 9 GLN B N 1
ATOM 3309 C CA . GLN B 1 9 ? -24.969 40.219 1.896 1 92.56 9 GLN B CA 1
ATOM 3310 C C . GLN B 1 9 ? -24.234 38.875 1.995 1 92.56 9 GLN B C 1
ATOM 3312 O O . GLN B 1 9 ? -24.875 37.812 2.027 1 92.56 9 GLN B O 1
ATOM 3317 N N . TRP B 1 10 ? -22.938 39 1.933 1 92.06 10 TRP B N 1
ATOM 3318 C CA . TRP B 1 10 ? -22.125 37.812 2.074 1 92.06 10 TRP B CA 1
ATOM 3319 C C . TRP B 1 10 ? -22.453 37.094 3.381 1 92.06 10 TRP B C 1
ATOM 3321 O O . TRP B 1 10 ? -22.656 35.875 3.393 1 92.06 10 TRP B O 1
ATOM 3331 N N . ALA B 1 11 ? -22.531 37.719 4.434 1 93.06 11 ALA B N 1
ATOM 3332 C CA . ALA B 1 11 ? -22.844 37.156 5.738 1 93.06 11 ALA B CA 1
ATOM 3333 C C . ALA B 1 11 ? -24.203 36.469 5.734 1 93.06 11 ALA B C 1
ATOM 3335 O O . ALA B 1 11 ? -24.391 35.406 6.305 1 93.06 11 ALA B O 1
ATOM 3336 N N . ASP B 1 12 ? -25.141 37.125 5.125 1 93.56 12 ASP B N 1
ATOM 3337 C CA . ASP B 1 12 ? -26.484 36.562 5.031 1 93.56 12 ASP B CA 1
ATOM 3338 C C . ASP B 1 12 ? -26.5 35.25 4.227 1 93.56 12 ASP B C 1
ATOM 3340 O O . ASP B 1 12 ? -27.188 34.312 4.59 1 93.56 12 ASP B O 1
ATOM 3344 N N . GLU B 1 13 ? -25.812 35.281 3.242 1 92.88 13 GLU B N 1
ATOM 3345 C CA . GLU B 1 13 ? -25.734 34.094 2.396 1 92.88 13 GLU B CA 1
ATOM 3346 C C . GLU B 1 13 ? -25.109 32.938 3.141 1 92.88 13 GLU B C 1
ATOM 3348 O O . GLU B 1 13 ? -25.578 31.797 3.055 1 92.88 13 GLU B O 1
ATOM 3353 N N . VAL B 1 14 ? -24.031 33.219 3.787 1 93 14 VAL B N 1
ATOM 3354 C CA . VAL B 1 14 ? -23.328 32.188 4.555 1 93 14 VAL B CA 1
ATOM 3355 C C . VAL B 1 14 ? -24.25 31.672 5.668 1 93 14 VAL B C 1
ATOM 3357 O O . VAL B 1 14 ? -24.297 30.469 5.93 1 93 14 VAL B O 1
ATOM 3360 N N . ARG B 1 15 ? -24.891 32.562 6.305 1 94.06 15 ARG B N 1
ATOM 3361 C CA . ARG B 1 15 ? -25.828 32.188 7.359 1 94.06 15 ARG B CA 1
ATOM 3362 C C . ARG B 1 15 ? -26.906 31.25 6.828 1 94.06 15 ARG B C 1
ATOM 3364 O O . ARG B 1 15 ? -27.234 30.25 7.469 1 94.06 15 ARG B O 1
ATOM 3371 N N . ALA B 1 16 ? -27.391 31.453 5.703 1 93.5 16 ALA B N 1
ATOM 3372 C CA . ALA B 1 16 ? -28.453 30.656 5.094 1 93.5 16 ALA B CA 1
ATOM 3373 C C . ALA B 1 16 ? -27.953 29.281 4.672 1 93.5 16 ALA B C 1
ATOM 3375 O O . ALA B 1 16 ? -28.656 28.281 4.797 1 93.5 16 ALA B O 1
ATOM 3376 N N . LYS B 1 17 ? -26.828 29.281 4.266 1 92.38 17 LYS B N 1
ATOM 3377 C CA . LYS B 1 17 ? -26.281 28.062 3.666 1 92.38 17 LYS B CA 1
ATOM 3378 C C . LYS B 1 17 ? -25.656 27.172 4.723 1 92.38 17 LYS B C 1
ATOM 3380 O O . LYS B 1 17 ? -25.75 25.938 4.645 1 92.38 17 LYS B O 1
ATOM 3385 N N . ALA B 1 18 ? -24.969 27.75 5.648 1 92.94 18 ALA B N 1
ATOM 3386 C CA . ALA B 1 18 ? -24.109 26.938 6.5 1 92.94 18 ALA B CA 1
ATOM 3387 C C . ALA B 1 18 ? -24.359 27.219 7.977 1 92.94 18 ALA B C 1
ATOM 3389 O O . ALA B 1 18 ? -24.062 26.391 8.844 1 92.94 18 ALA B O 1
ATOM 3390 N N . ASN B 1 19 ? -24.891 28.359 8.344 1 95.88 19 ASN B N 1
ATOM 3391 C CA . ASN B 1 19 ? -25.203 28.75 9.719 1 95.88 19 ASN B CA 1
ATOM 3392 C C . ASN B 1 19 ? -24.016 28.531 10.648 1 95.88 19 ASN B C 1
ATOM 3394 O O . ASN B 1 19 ? -24.125 27.781 11.625 1 95.88 19 ASN B O 1
ATOM 3398 N N . ILE B 1 20 ? -22.922 29.25 10.469 1 95.88 20 ILE B N 1
ATOM 3399 C CA . ILE B 1 20 ? -21.641 29.078 11.125 1 95.88 20 ILE B CA 1
ATOM 3400 C C . ILE B 1 20 ? -21.562 29.938 12.375 1 95.88 20 ILE B C 1
ATOM 3402 O O . ILE B 1 20 ? -22 31.094 12.367 1 95.88 20 ILE B O 1
ATOM 3406 N N . PRO B 1 21 ? -21.062 29.438 13.453 1 96.69 21 PRO B N 1
ATOM 3407 C CA . PRO B 1 21 ? -20.969 30.219 14.688 1 96.69 21 PRO B CA 1
ATOM 3408 C C . PRO B 1 21 ? -19.797 31.188 14.68 1 96.69 21 PRO B C 1
ATOM 3410 O O . PRO B 1 21 ? -18.938 31.125 15.562 1 96.69 21 PRO B O 1
ATOM 3413 N N . ALA B 1 22 ? -19.844 32.125 13.797 1 97.31 22 ALA B N 1
ATOM 3414 C CA . ALA B 1 22 ? -18.781 33.125 13.656 1 97.31 22 ALA B CA 1
ATOM 3415 C C . ALA B 1 22 ? -19.359 34.5 13.445 1 97.31 22 ALA B C 1
ATOM 3417 O O . ALA B 1 22 ? -20.453 34.656 12.914 1 97.31 22 ALA B O 1
ATOM 3418 N N . ARG B 1 23 ? -18.656 35.469 13.93 1 97.69 23 ARG B N 1
ATOM 3419 C CA . ARG B 1 23 ? -19.016 36.875 13.82 1 97.69 23 ARG B CA 1
ATOM 3420 C C . ARG B 1 23 ? -17.906 37.688 13.156 1 97.69 23 ARG B C 1
ATOM 3422 O O . ARG B 1 23 ? -16.719 37.469 13.438 1 97.69 23 ARG B O 1
ATOM 3429 N N . LEU B 1 24 ? -18.281 38.531 12.242 1 95.81 24 LEU B N 1
ATOM 3430 C CA . LEU B 1 24 ? -17.391 39.5 11.633 1 95.81 24 LEU B CA 1
ATOM 3431 C C . LEU B 1 24 ? -17.562 40.875 12.281 1 95.81 24 LEU B C 1
ATOM 3433 O O . LEU B 1 24 ? -18.672 41.375 12.367 1 95.81 24 LEU B O 1
ATOM 3437 N N . VAL B 1 25 ? -16.453 41.406 12.773 1 96.56 25 VAL B N 1
ATOM 3438 C CA . VAL B 1 25 ? -16.453 42.75 13.328 1 96.56 25 VAL B CA 1
ATOM 3439 C C . VAL B 1 25 ? -15.641 43.688 12.438 1 96.56 25 VAL B C 1
ATOM 3441 O O . VAL B 1 25 ? -14.438 43.469 12.266 1 96.56 25 VAL B O 1
ATOM 3444 N N . LEU B 1 26 ? -16.25 44.719 11.984 1 93.81 26 LEU B N 1
ATOM 3445 C CA . LEU B 1 26 ? -15.594 45.625 11.047 1 93.81 26 LEU B CA 1
ATOM 3446 C C . LEU B 1 26 ? -14.852 46.75 11.781 1 93.81 26 LEU B C 1
ATOM 3448 O O . LEU B 1 26 ? -15.039 46.938 12.984 1 93.81 26 LEU B O 1
ATOM 3452 N N . TRP B 1 27 ? -13.984 47.469 11.102 1 90.56 27 TRP B N 1
ATOM 3453 C CA . TRP B 1 27 ? -13.133 48.531 11.672 1 90.56 27 TRP B CA 1
ATOM 3454 C C . TRP B 1 27 ? -13.977 49.656 12.266 1 90.56 27 TRP B C 1
ATOM 3456 O O . TRP B 1 27 ? -13.516 50.375 13.148 1 90.56 27 TRP B O 1
ATOM 3466 N N . ASN B 1 28 ? -15.242 49.75 11.797 1 88.75 28 ASN B N 1
ATOM 3467 C CA . ASN B 1 28 ? -16.125 50.781 12.289 1 88.75 28 ASN B CA 1
ATOM 3468 C C . ASN B 1 28 ? -17 50.281 13.445 1 88.75 28 ASN B C 1
ATOM 3470 O O . ASN B 1 28 ? -17.859 51.031 13.922 1 88.75 28 ASN B O 1
ATOM 3474 N N . GLY B 1 29 ? -16.859 49.031 13.836 1 91.25 29 GLY B N 1
ATOM 3475 C CA . GLY B 1 29 ? -17.594 48.469 14.969 1 91.25 29 GLY B CA 1
ATOM 3476 C C . GLY B 1 29 ? -18.812 47.688 14.57 1 91.25 29 GLY B C 1
ATOM 3477 O O . GLY B 1 29 ? -19.375 46.938 15.383 1 91.25 29 GLY B O 1
ATOM 3478 N N . ASP B 1 30 ? -19.203 47.781 13.289 1 93.25 30 ASP B N 1
ATOM 3479 C CA . ASP B 1 30 ? -20.328 47 12.82 1 93.25 30 ASP B CA 1
ATOM 3480 C C . ASP B 1 30 ? -20.047 45.5 12.961 1 93.25 30 ASP B C 1
ATOM 3482 O O . ASP B 1 30 ? -18.922 45.062 12.773 1 93.25 30 ASP B O 1
ATOM 3486 N N . GLN B 1 31 ? -21.094 44.812 13.32 1 95.94 31 GLN B N 1
ATOM 3487 C CA . GLN B 1 31 ? -20.984 43.375 13.508 1 95.94 31 GLN B CA 1
ATOM 3488 C C . GLN B 1 31 ? -21.922 42.625 12.562 1 95.94 31 GLN B C 1
ATOM 3490 O O . GLN B 1 31 ? -23.047 43.031 12.336 1 95.94 31 GLN B O 1
ATOM 3495 N N . LEU B 1 32 ? -21.375 41.594 11.898 1 96.06 32 LEU B N 1
ATOM 3496 C CA . LEU B 1 32 ? -22.125 40.688 11.016 1 96.06 32 LEU B CA 1
ATOM 3497 C C . LEU B 1 32 ? -21.984 39.25 11.461 1 96.06 32 LEU B C 1
ATOM 3499 O O . 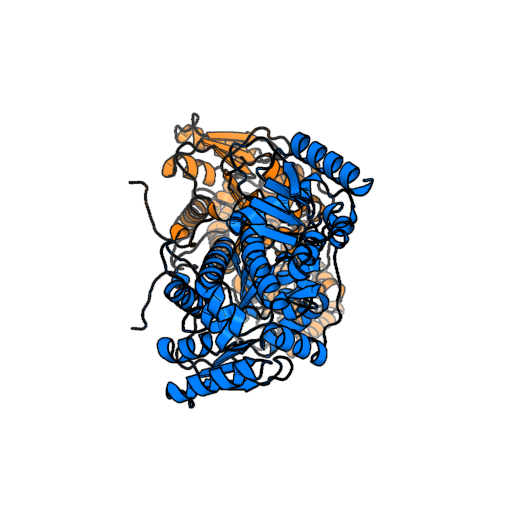LEU B 1 32 ? -20.859 38.719 11.555 1 96.06 32 LEU B O 1
ATOM 3503 N N . ASP B 1 33 ? -23.094 38.594 11.688 1 96.81 33 ASP B N 1
ATOM 3504 C CA . ASP B 1 33 ? -23.062 37.188 12.133 1 96.81 33 ASP B CA 1
ATOM 3505 C C . ASP B 1 33 ? -23.266 36.219 10.961 1 96.81 33 ASP B C 1
ATOM 3507 O O . ASP B 1 33 ? -24.125 36.438 10.109 1 96.81 33 ASP B O 1
ATOM 3511 N N . PHE B 1 34 ? -22.484 35.188 10.922 1 96.25 34 PHE B N 1
ATOM 3512 C CA . PHE B 1 34 ? -22.578 34.188 9.867 1 96.25 34 PHE B CA 1
ATOM 3513 C C . PHE B 1 34 ? -23.547 33.062 10.258 1 96.25 34 PHE B C 1
ATOM 3515 O O . PHE B 1 34 ? -23.75 32.125 9.5 1 96.25 34 PHE B O 1
ATOM 3522 N N . GLY B 1 35 ? -24.172 33.125 11.406 1 96.25 35 GLY B N 1
ATOM 3523 C CA . GLY B 1 35 ? -25.109 32.125 11.906 1 96.25 35 GLY B CA 1
ATOM 3524 C C . GLY B 1 35 ? -25.891 32.594 13.117 1 96.25 35 GLY B C 1
ATOM 3525 O O . GLY B 1 35 ? -25.812 33.781 13.484 1 96.25 35 GLY B O 1
ATOM 3526 N N . THR B 1 36 ? -26.75 31.609 13.617 1 95.81 36 THR B N 1
ATOM 3527 C CA . THR B 1 36 ? -27.516 31.859 14.828 1 95.81 36 THR B CA 1
ATOM 3528 C C . THR B 1 36 ? -26.844 31.219 16.031 1 95.81 36 THR B C 1
ATOM 3530 O O . THR B 1 36 ? -26.656 30 16.078 1 95.81 36 THR B O 1
ATOM 3533 N N . PHE B 1 37 ? -26.422 32.094 16.969 1 96.12 37 PHE B N 1
ATOM 3534 C CA . PHE B 1 37 ? -25.719 31.625 18.156 1 96.12 37 PHE B CA 1
ATOM 3535 C C . PHE B 1 37 ? -25.875 32.594 19.297 1 96.12 37 PHE B C 1
ATOM 3537 O O . PHE B 1 37 ? -26.188 33.781 19.078 1 96.12 37 PHE B O 1
ATOM 3544 N N . SER B 1 38 ? -25.781 32.125 20.547 1 96.31 38 SER B N 1
ATOM 3545 C CA . SER B 1 38 ? -25.781 33.031 21.703 1 96.31 38 SER B CA 1
ATOM 3546 C C . SER B 1 38 ? -24.484 33.812 21.781 1 96.31 38 SER B C 1
ATOM 3548 O O . SER B 1 38 ? -24.5 35 22.094 1 96.31 38 SER B O 1
ATOM 3550 N N . ALA B 1 39 ? -23.375 33.094 21.547 1 96.31 39 ALA B N 1
ATOM 3551 C CA . ALA B 1 39 ? -22.047 33.719 21.438 1 96.31 39 ALA B CA 1
ATOM 3552 C C . ALA B 1 39 ? -21.25 33.062 20.312 1 96.31 39 ALA B C 1
ATOM 3554 O O . ALA B 1 39 ? -21.359 31.875 20.078 1 96.31 39 ALA B O 1
ATOM 3555 N N . PRO B 1 40 ? -20.531 33.938 19.594 1 96.56 40 PRO B N 1
ATOM 3556 C CA . PRO B 1 40 ? -19.734 33.312 18.516 1 96.56 40 PRO B CA 1
ATOM 3557 C C . PRO B 1 40 ? -18.594 32.469 19.047 1 96.56 40 PRO B C 1
ATOM 3559 O O . PRO B 1 40 ? -17.969 32.812 20.047 1 96.56 40 PRO B O 1
ATOM 3562 N N . GLN B 1 41 ? -18.312 31.344 18.375 1 96.88 41 GLN B N 1
ATOM 3563 C CA . GLN B 1 41 ? -17.141 30.531 18.672 1 96.88 41 GLN B CA 1
ATOM 3564 C C . GLN B 1 41 ? -15.867 31.234 18.188 1 96.88 41 GLN B C 1
ATOM 3566 O O . GLN B 1 41 ? -14.797 31.078 18.797 1 96.88 41 GLN B O 1
ATOM 3571 N N . VAL B 1 42 ? -16 31.906 17.047 1 97.31 42 VAL B N 1
ATOM 3572 C CA . VAL B 1 42 ? -14.883 32.625 16.453 1 97.31 42 VAL B CA 1
ATOM 3573 C C . VAL B 1 42 ? -15.305 34.031 16.062 1 97.31 42 VAL B C 1
ATOM 3575 O O . VAL B 1 42 ? -16.406 34.219 15.539 1 97.31 42 VAL B O 1
ATOM 3578 N N . THR B 1 43 ? -14.516 35 16.359 1 97.75 43 THR B N 1
ATOM 3579 C CA . THR B 1 43 ? -14.703 36.375 15.922 1 97.75 43 THR B CA 1
ATOM 3580 C C . THR B 1 43 ? -13.578 36.812 14.984 1 97.75 43 THR B C 1
ATOM 3582 O O . THR B 1 43 ? -12.398 36.719 15.344 1 97.75 43 THR B O 1
ATOM 3585 N N . LEU B 1 44 ? -13.953 37.188 13.805 1 96.5 44 LEU B N 1
ATOM 3586 C CA . LEU B 1 44 ? -13.016 37.781 12.867 1 96.5 44 LEU B CA 1
ATOM 3587 C C . LEU B 1 44 ? -13.07 39.312 12.953 1 96.5 44 LEU B C 1
ATOM 3589 O O . LEU B 1 44 ? -14.109 39.906 12.695 1 96.5 44 LEU B O 1
ATOM 3593 N N . LYS B 1 45 ? -11.977 39.875 13.305 1 97.12 45 LYS B N 1
ATOM 3594 C CA . LYS B 1 45 ? -11.875 41.344 13.383 1 97.12 45 LYS B CA 1
ATOM 3595 C C . LYS B 1 45 ? -11.188 41.906 12.148 1 97.12 45 LYS B C 1
ATOM 3597 O O . LYS B 1 45 ? -10.008 41.625 11.906 1 97.12 45 LYS B O 1
ATOM 3602 N N . VAL B 1 46 ? -11.93 42.688 11.438 1 95.5 46 VAL B N 1
ATOM 3603 C CA . VAL B 1 46 ? -11.391 43.312 10.219 1 95.5 46 VAL B CA 1
ATOM 3604 C C . VAL B 1 46 ? -10.734 44.625 10.555 1 95.5 46 VAL B C 1
ATOM 3606 O O . VAL B 1 46 ? -11.414 45.594 10.883 1 95.5 46 VAL B O 1
ATOM 3609 N N . ASN B 1 47 ? -9.461 44.688 10.375 1 93 47 ASN B N 1
ATOM 3610 C CA . ASN B 1 47 ? -8.688 45.844 10.805 1 93 47 ASN B CA 1
ATOM 3611 C C . ASN B 1 47 ? -8.727 46.969 9.766 1 93 47 ASN B C 1
ATOM 3613 O O . ASN B 1 47 ? -8.492 48.125 10.094 1 93 47 ASN B O 1
ATOM 3617 N N . SER B 1 48 ? -8.844 46.5 8.516 1 86.56 48 SER B N 1
ATOM 3618 C CA . SER B 1 48 ? -8.836 47.5 7.445 1 86.56 48 SER B CA 1
ATOM 3619 C C . SER B 1 48 ? -9.695 47.031 6.266 1 86.56 48 SER B C 1
ATOM 3621 O O . SER B 1 48 ? -9.844 45.844 6.023 1 86.56 48 SER B O 1
ATOM 3623 N N . ALA B 1 49 ? -10.094 48 5.492 1 87.5 49 ALA B N 1
ATOM 3624 C CA . ALA B 1 49 ? -10.914 47.75 4.309 1 87.5 49 ALA B CA 1
ATOM 3625 C C . ALA B 1 49 ? -10.109 46.969 3.252 1 87.5 49 ALA B C 1
ATOM 3627 O O . ALA B 1 49 ? -10.688 46.375 2.348 1 87.5 49 ALA B O 1
ATOM 3628 N N . SER B 1 50 ? -8.859 47 3.371 1 89.31 50 SER B N 1
ATOM 3629 C CA . SER B 1 50 ? -8.016 46.281 2.416 1 89.31 50 SER B CA 1
ATOM 3630 C C . SER B 1 50 ? -8.203 44.781 2.514 1 89.31 50 SER B C 1
ATOM 3632 O O . SER B 1 50 ? -7.773 44.031 1.628 1 89.31 50 SER B O 1
ATOM 3634 N N . ALA B 1 51 ? -8.836 44.281 3.521 1 92.25 51 ALA B N 1
ATOM 3635 C CA . ALA B 1 51 ? -9.102 42.844 3.701 1 92.25 51 ALA B CA 1
ATOM 3636 C C . ALA B 1 51 ? -10.273 42.406 2.834 1 92.25 51 ALA B C 1
ATOM 3638 O O . ALA B 1 51 ? -10.453 41.219 2.596 1 92.25 51 ALA B O 1
ATOM 3639 N N . LEU B 1 52 ? -11.016 43.281 2.395 1 90.12 52 LEU B N 1
ATOM 3640 C CA . LEU B 1 52 ? -12.344 42.969 1.869 1 90.12 52 LEU B CA 1
ATOM 3641 C C . LEU B 1 52 ? -12.258 42.125 0.617 1 90.12 52 LEU B C 1
ATOM 3643 O O . LEU B 1 52 ? -12.977 41.125 0.49 1 90.12 52 LEU B O 1
ATOM 3647 N N . PRO B 1 53 ? -11.367 42.438 -0.324 1 88.69 53 PRO B N 1
ATOM 3648 C CA . PRO B 1 53 ? -11.297 41.562 -1.5 1 88.69 53 PRO B CA 1
ATOM 3649 C C . PRO B 1 53 ? -10.969 40.094 -1.143 1 88.69 53 PRO B C 1
ATOM 3651 O O . PRO B 1 53 ? -11.445 39.188 -1.803 1 88.69 53 PRO B O 1
ATOM 3654 N N . LEU B 1 54 ? -10.188 39.875 -0.173 1 90.5 54 LEU B N 1
ATOM 3655 C CA . LEU B 1 54 ? -9.805 38.531 0.274 1 90.5 54 LEU B CA 1
ATOM 3656 C C . LEU B 1 54 ? -10.969 37.844 0.984 1 90.5 54 LEU B C 1
ATOM 3658 O O . LEU B 1 54 ? -11.195 36.656 0.801 1 90.5 54 LEU B O 1
ATOM 3662 N N . LEU B 1 55 ? -11.75 38.562 1.726 1 90.56 55 LEU B N 1
ATOM 3663 C CA . LEU B 1 55 ? -12.836 38.031 2.535 1 90.56 55 LEU B CA 1
ATOM 3664 C C . LEU B 1 55 ? -14.039 37.688 1.666 1 90.56 55 LEU B C 1
ATOM 3666 O O . LEU B 1 55 ? -14.797 36.75 1.989 1 90.56 55 LEU B O 1
ATOM 3670 N N . LEU B 1 56 ? -14.203 38.375 0.591 1 89 56 LEU B N 1
ATOM 3671 C CA . LEU B 1 56 ? -15.352 38.156 -0.271 1 89 56 LEU B CA 1
ATOM 3672 C C . LEU B 1 56 ? -15.117 36.969 -1.193 1 89 56 LEU B C 1
ATOM 3674 O O . LEU B 1 56 ? -16.062 36.438 -1.79 1 89 56 LEU B O 1
ATOM 3678 N N . GLU B 1 57 ? -13.945 36.531 -1.339 1 88.12 57 GLU B N 1
ATOM 3679 C CA . GLU B 1 57 ? -13.547 35.25 -1.921 1 88.12 57 GLU B CA 1
ATOM 3680 C C . GLU B 1 57 ? -12.711 34.438 -0.941 1 88.12 57 GLU B C 1
ATOM 3682 O O . GLU B 1 57 ? -11.523 34.188 -1.178 1 88.12 57 GLU B O 1
ATOM 3687 N N . PRO B 1 58 ? -13.406 33.906 -0.047 1 89.81 58 PRO B N 1
ATOM 3688 C CA . PRO B 1 58 ? -12.695 33.375 1.12 1 89.81 58 PRO B CA 1
ATOM 3689 C C . PRO B 1 58 ? -12.172 31.953 0.904 1 89.81 58 PRO B C 1
ATOM 3691 O O . PRO B 1 58 ? -12.492 31.047 1.68 1 89.81 58 PRO B O 1
ATOM 3694 N N . SER B 1 59 ? -11.281 31.812 -0.154 1 90.38 59 SER B N 1
ATOM 3695 C CA . SER B 1 59 ? -10.477 30.594 -0.173 1 90.38 59 SER B CA 1
ATOM 3696 C C . SER B 1 59 ? -9.555 30.516 1.039 1 90.38 59 SER B C 1
ATOM 3698 O O . SER B 1 59 ? -9.328 31.531 1.715 1 90.38 59 SER B O 1
ATOM 3700 N N . LEU B 1 60 ? -9.109 29.375 1.311 1 92.25 60 LEU B N 1
ATOM 3701 C CA . LEU B 1 60 ? -8.203 29.25 2.445 1 92.25 60 LEU B CA 1
ATOM 3702 C C . LEU B 1 60 ? -6.941 30.078 2.234 1 92.25 60 LEU B C 1
ATOM 3704 O O . LEU B 1 60 ? -6.371 30.609 3.193 1 92.25 60 LEU B O 1
ATOM 3708 N N . ASP B 1 61 ? -6.516 30.156 1.017 1 90.94 61 ASP B N 1
ATOM 3709 C CA . ASP B 1 61 ? -5.367 31 0.702 1 90.94 61 ASP B CA 1
ATOM 3710 C C . ASP B 1 61 ? -5.672 32.469 0.993 1 90.94 61 ASP B C 1
ATOM 3712 O O . ASP B 1 61 ? -4.848 33.188 1.585 1 90.94 61 ASP B O 1
ATOM 3716 N N . ASN B 1 62 ? -6.859 32.938 0.583 1 91.94 62 ASN B N 1
ATOM 3717 C CA . ASN B 1 62 ? -7.246 34.312 0.806 1 91.94 62 ASN B CA 1
ATOM 3718 C C . ASN B 1 62 ? -7.438 34.625 2.289 1 91.94 62 ASN B C 1
ATOM 3720 O O . ASN B 1 62 ? -6.996 35.656 2.783 1 91.94 62 ASN B O 1
ATOM 3724 N N . LEU B 1 63 ? -8.125 33.75 2.916 1 93.62 63 LEU B N 1
ATOM 3725 C CA . LEU B 1 63 ? -8.305 33.906 4.355 1 93.62 63 LEU B CA 1
ATOM 3726 C C . LEU B 1 63 ? -6.965 33.906 5.078 1 93.62 63 LEU B C 1
ATOM 3728 O O . LEU B 1 63 ? -6.734 34.688 5.98 1 93.62 63 LEU B O 1
ATOM 3732 N N . GLY B 1 64 ? -6.094 32.969 4.676 1 94.25 64 GLY B N 1
ATOM 3733 C CA . GLY B 1 64 ? -4.746 32.938 5.223 1 94.25 64 GLY B CA 1
ATOM 3734 C C . GLY B 1 64 ? -3.961 34.219 4.988 1 94.25 64 GLY B C 1
ATOM 3735 O O . GLY B 1 64 ? -3.295 34.719 5.898 1 94.25 64 GLY B O 1
ATOM 3736 N N . GLU B 1 65 ? -4.066 34.688 3.805 1 93.25 65 GLU B N 1
ATOM 3737 C CA . GLU B 1 65 ? -3.367 35.938 3.479 1 93.25 65 GLU B CA 1
ATOM 3738 C C . GLU B 1 65 ? -3.881 37.094 4.328 1 93.25 65 GLU B C 1
ATOM 3740 O O . GLU B 1 65 ? -3.092 37.906 4.84 1 93.25 65 GLU B O 1
ATOM 3745 N N . ALA B 1 66 ? -5.168 37.219 4.445 1 94.38 66 ALA B N 1
ATOM 3746 C CA . ALA B 1 66 ? -5.758 38.281 5.258 1 94.38 66 ALA B CA 1
ATOM 3747 C C . ALA B 1 66 ? -5.246 38.219 6.691 1 94.38 66 ALA B C 1
ATOM 3749 O O . ALA B 1 66 ? -4.957 39.25 7.297 1 94.38 66 ALA B O 1
ATOM 3750 N N . TYR B 1 67 ? -5.16 37.062 7.23 1 95.94 67 TYR B N 1
ATOM 3751 C CA . TYR B 1 67 ? -4.695 36.875 8.594 1 95.94 67 TYR B CA 1
ATOM 3752 C C . TYR B 1 67 ? -3.199 37.156 8.703 1 95.94 67 TYR B C 1
ATOM 3754 O O . TYR B 1 67 ? -2.764 37.906 9.57 1 95.94 67 TYR B O 1
ATOM 3762 N N . VAL B 1 68 ? -2.404 36.562 7.809 1 95.56 68 VAL B N 1
ATOM 3763 C CA . VAL B 1 68 ? -0.948 36.625 7.848 1 95.56 68 VAL B CA 1
ATOM 3764 C C . VAL B 1 68 ? -0.483 38.062 7.68 1 95.56 68 VAL B C 1
ATOM 3766 O O . VAL B 1 68 ? 0.468 38.5 8.336 1 95.56 68 VAL B O 1
ATOM 3769 N N . LYS B 1 69 ? -1.208 38.844 6.887 1 94.19 69 LYS B N 1
ATOM 3770 C CA . LYS B 1 69 ? -0.823 40.219 6.602 1 94.19 69 LYS B CA 1
ATOM 3771 C C . LYS B 1 69 ? -1.423 41.156 7.621 1 94.19 69 LYS B C 1
ATOM 3773 O O . LYS B 1 69 ? -1.291 42.375 7.488 1 94.19 69 LYS B O 1
ATOM 3778 N N . GLY B 1 70 ? -2.104 40.656 8.555 1 93.94 70 GLY B N 1
ATOM 3779 C CA . GLY B 1 70 ? -2.619 41.469 9.641 1 93.94 70 GLY B CA 1
ATOM 3780 C C . GLY B 1 70 ? -3.846 42.281 9.25 1 93.94 70 GLY B C 1
ATOM 3781 O O . GLY B 1 70 ? -4.219 43.219 9.938 1 93.94 70 GLY B O 1
ATOM 3782 N N . LYS B 1 71 ? -4.395 41.938 8.18 1 94.12 71 LYS B N 1
ATOM 3783 C CA . LYS B 1 71 ? -5.609 42.625 7.746 1 94.12 71 LYS B CA 1
ATOM 3784 C C . LYS B 1 71 ? -6.809 42.188 8.586 1 94.12 71 LYS B C 1
ATOM 3786 O O . LYS B 1 71 ? -7.777 42.938 8.711 1 94.12 71 LYS B O 1
ATOM 3791 N N . ILE B 1 72 ? -6.742 41.031 9.055 1 95.69 72 ILE B N 1
ATOM 3792 C CA . ILE B 1 72 ? -7.746 40.562 10.008 1 95.69 72 ILE B CA 1
ATOM 3793 C C . ILE B 1 72 ? -7.059 39.938 11.219 1 95.69 72 ILE B C 1
ATOM 3795 O O . ILE B 1 72 ? -5.93 39.438 11.117 1 95.69 72 ILE B O 1
ATOM 3799 N N . ASP B 1 73 ? -7.703 39.969 12.32 1 96.56 73 ASP B N 1
ATOM 3800 C CA . ASP B 1 73 ? -7.387 39.188 13.508 1 96.56 73 ASP B CA 1
ATOM 3801 C C . ASP B 1 73 ? -8.508 38.219 13.828 1 96.56 73 ASP B C 1
ATOM 3803 O O . ASP B 1 73 ? -9.648 38.406 13.406 1 96.56 73 ASP B O 1
ATOM 3807 N N . ILE B 1 74 ? -8.086 37.188 14.492 1 95.88 74 ILE B N 1
ATOM 3808 C CA . ILE B 1 74 ? -9.078 36.125 14.766 1 95.88 74 ILE B CA 1
ATOM 3809 C C . ILE B 1 74 ? -9.031 35.75 16.25 1 95.88 74 ILE B C 1
ATOM 3811 O O . ILE B 1 74 ? -7.953 35.594 16.828 1 95.88 74 ILE B O 1
ATOM 3815 N N . GLU B 1 75 ? -10.18 35.656 16.828 1 95.5 75 GLU B N 1
ATOM 3816 C CA . GLU B 1 75 ? -10.336 35.25 18.219 1 95.5 75 GLU B CA 1
ATOM 3817 C C . GLU B 1 75 ? -11.148 33.969 18.328 1 95.5 75 GLU B C 1
ATOM 3819 O O . GLU B 1 75 ? -12.156 33.812 17.641 1 95.5 75 GLU B O 1
ATOM 3824 N N . GLY B 1 76 ? -10.68 33.062 19.172 1 94.88 76 GLY B N 1
ATOM 3825 C CA . GLY B 1 76 ? -11.297 31.766 19.359 1 94.88 76 GLY B CA 1
ATOM 3826 C C . GLY B 1 76 ? -10.297 30.641 19.438 1 94.88 76 GLY B C 1
ATOM 3827 O O . GLY B 1 76 ? -9.086 30.859 19.297 1 94.88 76 GLY B O 1
ATOM 3828 N N . LYS B 1 77 ? -10.852 29.469 19.734 1 93.94 77 LYS B N 1
ATOM 3829 C CA . LYS B 1 77 ? -9.984 28.297 19.703 1 93.94 77 LYS B CA 1
ATOM 3830 C C . LYS B 1 77 ? -9.469 28.016 18.297 1 93.94 77 LYS B C 1
ATOM 3832 O O . LYS B 1 77 ? -10.219 28.141 17.328 1 93.94 77 LYS B O 1
ATOM 3837 N N . LEU B 1 78 ? -8.25 27.75 18.281 1 95 78 LEU B N 1
ATOM 3838 C CA . LEU B 1 78 ? -7.609 27.625 16.984 1 95 78 LEU B CA 1
ATOM 3839 C C . LEU B 1 78 ? -8.297 26.547 16.141 1 95 78 LEU B C 1
ATOM 3841 O O . LEU B 1 78 ? -8.445 26.703 14.93 1 95 78 LEU B O 1
ATOM 3845 N N . SER B 1 79 ? -8.68 25.422 16.734 1 94.31 79 SER B N 1
ATOM 3846 C CA . SER B 1 79 ? -9.406 24.391 16.016 1 94.31 79 SER B CA 1
ATOM 3847 C C . SER B 1 79 ? -10.711 24.922 15.43 1 94.31 79 SER B C 1
ATOM 3849 O O . SER B 1 79 ? -11.07 24.594 14.297 1 94.31 79 SER B O 1
ATOM 3851 N N . ASP B 1 80 ? -11.383 25.75 16.188 1 95.62 80 ASP B N 1
ATOM 3852 C CA . ASP B 1 80 ? -12.609 26.375 15.703 1 95.62 80 ASP B CA 1
ATOM 3853 C C . ASP B 1 80 ? -12.328 27.328 14.555 1 95.62 80 ASP B C 1
ATOM 3855 O O . ASP B 1 80 ? -13.102 27.422 13.602 1 95.62 80 ASP B O 1
ATOM 3859 N N . ILE B 1 81 ? -11.281 28.047 14.75 1 96.06 81 ILE B N 1
ATOM 3860 C CA . ILE B 1 81 ? -10.883 29 13.727 1 96.06 81 ILE B CA 1
ATOM 3861 C C . ILE B 1 81 ? -10.672 28.281 12.398 1 96.06 81 ILE B C 1
ATOM 3863 O O . ILE B 1 81 ? -11.18 28.719 11.359 1 96.06 81 ILE B O 1
ATOM 3867 N N . ILE B 1 82 ? -9.969 27.203 12.438 1 96.75 82 ILE B N 1
ATOM 3868 C CA . ILE B 1 82 ? -9.68 26.438 11.227 1 96.75 82 ILE B CA 1
ATOM 3869 C C . ILE B 1 82 ? -10.977 25.859 10.672 1 96.75 82 ILE B C 1
ATOM 3871 O O . ILE B 1 82 ? -11.234 25.938 9.469 1 96.75 82 ILE B O 1
ATOM 3875 N N . ASN B 1 83 ? -11.773 25.281 11.508 1 95.81 83 ASN B N 1
ATOM 3876 C CA . ASN B 1 83 ? -13.055 24.734 11.078 1 95.81 83 ASN B CA 1
ATOM 3877 C C . ASN B 1 83 ? -13.914 25.781 10.375 1 95.81 83 ASN B C 1
ATOM 3879 O O . ASN B 1 83 ? -14.539 25.484 9.352 1 95.81 83 ASN B O 1
ATOM 3883 N N . ILE B 1 84 ? -14 26.891 10.922 1 94.69 84 ILE B N 1
ATOM 3884 C CA . ILE B 1 84 ? -14.781 28 10.375 1 94.69 84 ILE B CA 1
ATOM 3885 C C . ILE B 1 84 ? -14.188 28.438 9.039 1 94.69 84 ILE B C 1
ATOM 3887 O O . ILE B 1 84 ? -14.914 28.734 8.094 1 94.69 84 ILE B O 1
ATOM 3891 N N . GLY B 1 85 ? -12.844 28.578 9.023 1 94.88 85 GLY B N 1
ATOM 3892 C CA . GLY B 1 85 ? -12.203 28.891 7.754 1 94.88 85 GLY B CA 1
ATOM 3893 C C . GLY B 1 85 ? -12.602 27.953 6.633 1 94.88 85 GLY B C 1
ATOM 3894 O O . GLY B 1 85 ? -12.93 28.391 5.531 1 94.88 85 GLY B O 1
ATOM 3895 N N . TYR B 1 86 ? -12.594 26.703 6.887 1 93.62 86 TYR B N 1
ATOM 3896 C CA . TYR B 1 86 ? -12.984 25.688 5.902 1 93.62 86 TYR B CA 1
ATOM 3897 C C . TYR B 1 86 ? -14.461 25.828 5.539 1 93.62 86 TYR B C 1
ATOM 3899 O O . TYR B 1 86 ? -14.828 25.703 4.371 1 93.62 86 TYR B O 1
ATOM 3907 N N . SER B 1 87 ? -15.273 26.062 6.512 1 93.5 87 SER B N 1
ATOM 3908 C CA . SER B 1 87 ? -16.703 26.219 6.277 1 93.5 87 SER B CA 1
ATOM 3909 C C . SER B 1 87 ? -17 27.422 5.398 1 93.5 87 SER B C 1
ATOM 3911 O O . SER B 1 87 ? -17.844 27.359 4.5 1 93.5 87 SER B O 1
ATOM 3913 N N . LEU B 1 88 ? -16.375 28.516 5.707 1 92.62 88 LEU B N 1
ATOM 3914 C CA . LEU B 1 88 ? -16.531 29.719 4.898 1 92.62 88 LEU B CA 1
ATOM 3915 C C . LEU B 1 88 ? -16.094 29.484 3.461 1 92.62 88 LEU B C 1
ATOM 3917 O O . LEU B 1 88 ? -16.781 29.875 2.52 1 92.62 88 LEU B O 1
ATOM 3921 N N . ALA B 1 89 ? -14.992 28.844 3.328 1 91 89 ALA B N 1
ATOM 3922 C CA . ALA B 1 89 ? -14.477 28.547 1.996 1 91 89 ALA B CA 1
ATOM 3923 C C . ALA B 1 89 ? -15.438 27.656 1.225 1 91 89 ALA B C 1
ATOM 3925 O O . ALA B 1 89 ? -15.75 27.922 0.063 1 91 89 ALA B O 1
ATOM 3926 N N . ARG B 1 90 ? -15.914 26.609 1.807 1 89.06 90 ARG B N 1
ATOM 3927 C CA . ARG B 1 90 ? -16.797 25.656 1.17 1 89.06 90 ARG B CA 1
ATOM 3928 C C . ARG B 1 90 ? -18.125 26.312 0.763 1 89.06 90 ARG B C 1
ATOM 3930 O O . ARG B 1 90 ? -18.703 25.938 -0.258 1 89.06 90 ARG B O 1
ATOM 3937 N N . SER B 1 91 ? -18.562 27.219 1.517 1 86.81 91 SER B N 1
ATOM 3938 C CA . SER B 1 91 ? -19.875 27.812 1.322 1 86.81 91 SER B CA 1
ATOM 3939 C C . SER B 1 91 ? -19.844 28.953 0.322 1 86.81 91 SER B C 1
ATOM 3941 O O . SER B 1 91 ? -20.875 29.375 -0.194 1 86.81 91 SER B O 1
ATOM 3943 N N . THR B 1 92 ? -18.688 29.422 0.052 1 83.06 92 THR B N 1
ATOM 3944 C CA . THR B 1 92 ? -18.656 30.688 -0.692 1 83.06 92 THR B CA 1
ATOM 3945 C C . THR B 1 92 ? -17.891 30.516 -1.998 1 83.06 92 THR B C 1
ATOM 3947 O O . THR B 1 92 ? -18.281 31.047 -3.035 1 83.06 92 THR B O 1
ATOM 3950 N N . VAL B 1 93 ? -16.891 29.719 -1.933 1 76.25 93 VAL B N 1
ATOM 3951 C CA . VAL B 1 93 ? -16 29.656 -3.092 1 76.25 93 VAL B CA 1
ATOM 3952 C C . VAL B 1 93 ? -16.719 28.969 -4.254 1 76.25 93 VAL B C 1
ATOM 3954 O O . VAL B 1 93 ? -17.297 27.906 -4.086 1 76.25 93 VAL B O 1
ATOM 3957 N N . THR B 1 94 ? -16.75 29.609 -5.266 1 71.75 94 THR B N 1
ATOM 3958 C CA . THR B 1 94 ? -17.438 29.094 -6.438 1 71.75 94 THR B CA 1
ATOM 3959 C C . THR B 1 94 ? -16.453 28.875 -7.586 1 71.75 94 THR B C 1
ATOM 3961 O O . THR B 1 94 ? -16.781 28.188 -8.562 1 71.75 94 THR B O 1
ATOM 3964 N N . SER B 1 95 ? -15.32 29.531 -7.426 1 66.12 95 SER B N 1
ATOM 3965 C CA . SER B 1 95 ? -14.328 29.375 -8.484 1 66.12 95 SER B CA 1
ATOM 3966 C C . SER B 1 95 ? -13.891 27.922 -8.633 1 66.12 95 SER B C 1
ATOM 3968 O O . SER B 1 95 ? -13.484 27.281 -7.66 1 66.12 95 SER B O 1
ATOM 3970 N N . ALA B 1 96 ? -14.078 27.5 -9.852 1 61.66 96 ALA B N 1
ATOM 3971 C CA . ALA B 1 96 ? -13.766 26.109 -10.164 1 61.66 96 ALA B CA 1
ATOM 3972 C C . ALA B 1 96 ? -12.312 25.797 -9.836 1 61.66 96 ALA B C 1
ATOM 3974 O O . ALA B 1 96 ? -12.016 24.703 -9.328 1 61.66 96 ALA B O 1
ATOM 3975 N N . SER B 1 97 ? -11.484 26.719 -10.086 1 59.81 97 SER B N 1
ATOM 3976 C CA . SER B 1 97 ? -10.055 26.484 -9.867 1 59.81 97 SER B CA 1
ATOM 3977 C C . SER B 1 97 ? -9.75 26.312 -8.383 1 59.81 97 SER B C 1
ATOM 3979 O O . SER B 1 97 ? -8.883 25.516 -8.016 1 59.81 97 SER B O 1
ATOM 3981 N N . LYS B 1 98 ? -10.445 27.016 -7.66 1 65.5 98 LYS B N 1
ATOM 3982 C CA . LYS B 1 98 ? -10.195 26.922 -6.223 1 65.5 98 LYS B CA 1
ATOM 3983 C C . LYS B 1 98 ? -10.852 25.672 -5.629 1 65.5 98 LYS B C 1
ATOM 3985 O O . LYS B 1 98 ? -10.375 25.141 -4.625 1 65.5 98 LYS B O 1
ATOM 3990 N N . LEU B 1 99 ? -11.844 25.344 -6.34 1 71.31 99 LEU B N 1
ATOM 3991 C CA . LEU B 1 99 ? -12.57 24.172 -5.863 1 71.31 99 LEU B CA 1
ATOM 3992 C C . LEU B 1 99 ? -11.859 22.891 -6.281 1 71.31 99 LEU B C 1
ATOM 3994 O O . LEU B 1 99 ? -11.969 21.875 -5.602 1 71.31 99 LEU B O 1
ATOM 3998 N N . ALA B 1 100 ? -11.047 23.156 -7.34 1 70.75 100 ALA B N 1
ATOM 3999 C CA . ALA B 1 100 ? -10.43 21.984 -7.934 1 70.75 100 ALA B CA 1
ATOM 4000 C C . ALA B 1 100 ? -9.094 21.656 -7.258 1 70.75 100 ALA B C 1
ATOM 4002 O O . ALA B 1 100 ? -8.461 22.547 -6.676 1 70.75 100 ALA B O 1
ATOM 4003 N N . ARG B 1 101 ? -8.867 20.438 -7.188 1 79.25 101 ARG B N 1
ATOM 4004 C CA . ARG B 1 101 ? -7.527 20 -6.797 1 79.25 101 ARG B CA 1
ATOM 4005 C C . ARG B 1 101 ? -6.574 20.031 -7.984 1 79.25 101 ARG B C 1
ATOM 4007 O O . ARG B 1 101 ? -6.492 19.062 -8.742 1 79.25 101 ARG B O 1
ATOM 4014 N N . VAL B 1 102 ? -5.828 21.156 -8.133 1 75.06 102 VAL B N 1
ATOM 4015 C CA . VAL B 1 102 ? -5.016 21.406 -9.32 1 75.06 102 VAL B CA 1
ATOM 4016 C C . VAL B 1 102 ? -3.631 20.781 -9.133 1 75.06 102 VAL B C 1
ATOM 4018 O O . VAL B 1 102 ? -3.062 20.828 -8.039 1 75.06 102 VAL B O 1
ATOM 4021 N N . LYS B 1 103 ? -3.219 20.203 -10.25 1 76.81 103 LYS B N 1
ATOM 4022 C CA . LYS B 1 103 ? -1.846 19.703 -10.281 1 76.81 103 LYS B CA 1
ATOM 4023 C C . LYS B 1 103 ? -0.869 20.828 -10.641 1 76.81 103 LYS B C 1
ATOM 4025 O O . LYS B 1 103 ? -0.981 21.438 -11.703 1 76.81 103 LYS B O 1
ATOM 4030 N N . ARG B 1 104 ? -0.017 21.172 -9.688 1 75.38 104 ARG B N 1
ATOM 4031 C CA . ARG B 1 104 ? 1.032 22.156 -9.969 1 75.38 104 ARG B CA 1
ATOM 4032 C C . ARG B 1 104 ? 2.396 21.469 -10.055 1 75.38 104 ARG B C 1
ATOM 4034 O O . ARG B 1 104 ? 2.676 20.531 -9.32 1 75.38 104 ARG B O 1
ATOM 4041 N N . TYR B 1 105 ? 3.184 21.859 -11.109 1 75.12 105 TYR B N 1
ATOM 4042 C CA . TYR B 1 105 ? 4.531 21.328 -11.281 1 75.12 105 TYR B CA 1
ATOM 4043 C C . TYR B 1 105 ? 5.578 22.406 -11.008 1 75.12 105 TYR B C 1
ATOM 4045 O O . TYR B 1 105 ? 5.406 23.562 -11.398 1 75.12 105 TYR B O 1
ATOM 4053 N N . PHE B 1 106 ? 6.516 21.922 -10.289 1 79.75 106 PHE B N 1
ATOM 4054 C CA . PHE B 1 106 ? 7.645 22.797 -9.992 1 79.75 106 PHE B CA 1
ATOM 4055 C C . PHE B 1 106 ? 8.953 22.172 -10.461 1 79.75 106 PHE B C 1
ATOM 4057 O O . PHE B 1 106 ? 9.047 20.953 -10.594 1 79.75 106 PHE B O 1
ATOM 4064 N N . ASN B 1 107 ? 9.852 22.969 -10.75 1 77.62 107 ASN B N 1
ATOM 4065 C CA . ASN B 1 107 ? 11.172 22.484 -11.102 1 77.62 107 ASN B CA 1
ATOM 4066 C C . ASN B 1 107 ? 12.016 22.188 -9.859 1 77.62 107 ASN B C 1
ATOM 4068 O O . ASN B 1 107 ? 12.227 23.062 -9.023 1 77.62 107 ASN B O 1
ATOM 4072 N N . HIS B 1 108 ? 12.461 21.031 -9.758 1 78.62 108 HIS B N 1
ATOM 4073 C CA . HIS B 1 108 ? 13.281 20.594 -8.641 1 78.62 108 HIS B CA 1
ATOM 4074 C C . HIS B 1 108 ? 14.719 20.328 -9.078 1 78.62 108 HIS B C 1
ATOM 4076 O O . HIS B 1 108 ? 14.953 19.531 -10 1 78.62 108 HIS B O 1
ATOM 4082 N N . SER B 1 109 ? 15.617 21 -8.531 1 81.56 109 SER B N 1
ATOM 4083 C CA . SER B 1 109 ? 17.062 20.812 -8.664 1 81.56 109 SER B CA 1
ATOM 4084 C C . SER B 1 109 ? 17.734 20.781 -7.301 1 81.56 109 SER B C 1
ATOM 4086 O O . SER B 1 109 ? 17.109 21.078 -6.281 1 81.56 109 SER B O 1
ATOM 4088 N N . LYS B 1 110 ? 19.016 20.422 -7.293 1 82.81 110 LYS B N 1
ATOM 4089 C CA . LYS B 1 110 ? 19.75 20.438 -6.031 1 82.81 110 LYS B CA 1
ATOM 4090 C C . LYS B 1 110 ? 19.719 21.828 -5.402 1 82.81 110 LYS B C 1
ATOM 4092 O O . LYS B 1 110 ? 19.5 21.969 -4.195 1 82.81 110 LYS B O 1
ATOM 4097 N N . SER B 1 111 ? 19.891 22.75 -6.215 1 82.31 111 SER B N 1
ATOM 4098 C CA . SER B 1 111 ? 19.953 24.125 -5.73 1 82.31 111 SER B CA 1
ATOM 4099 C C . SER B 1 111 ? 18.594 24.594 -5.223 1 82.31 111 SER B C 1
ATOM 4101 O O . SER B 1 111 ? 18.484 25.156 -4.129 1 82.31 111 SER B O 1
ATOM 4103 N N . THR B 1 112 ? 17.547 24.406 -5.957 1 82.25 112 THR B N 1
ATOM 4104 C CA . THR B 1 112 ? 16.219 24.859 -5.559 1 82.25 112 THR B CA 1
ATOM 4105 C C . THR B 1 112 ? 15.727 24.094 -4.34 1 82.25 112 THR B C 1
ATOM 4107 O O . THR B 1 112 ? 15.086 24.656 -3.457 1 82.25 112 THR B O 1
ATOM 4110 N N . ASP B 1 113 ? 16.031 22.844 -4.312 1 82.19 113 ASP B N 1
ATOM 4111 C CA . ASP B 1 113 ? 15.633 22.047 -3.162 1 82.19 113 ASP B CA 1
ATOM 4112 C C . ASP B 1 113 ? 16.328 22.516 -1.891 1 82.19 113 ASP B C 1
ATOM 4114 O O . ASP B 1 113 ? 15.711 22.609 -0.828 1 82.19 113 ASP B O 1
ATOM 4118 N N . LYS B 1 114 ? 17.594 22.781 -2.008 1 82.38 114 LYS B N 1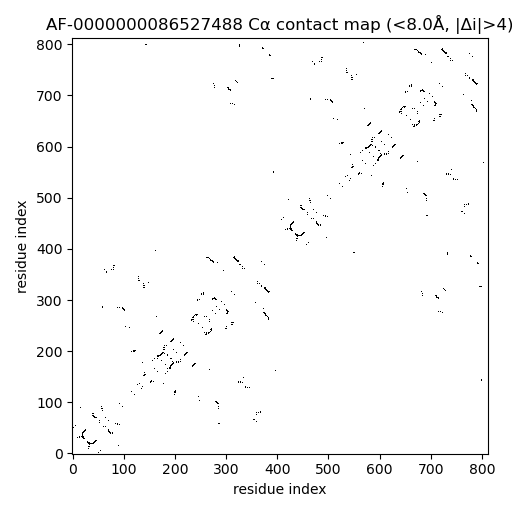
ATOM 4119 C CA . LYS B 1 114 ? 18.344 23.281 -0.868 1 82.38 114 LYS B CA 1
ATOM 4120 C C . LYS B 1 114 ? 17.75 24.594 -0.357 1 82.38 114 LYS B C 1
ATOM 4122 O O . LYS B 1 114 ? 17.562 24.766 0.85 1 82.38 114 LYS B O 1
ATOM 4127 N N . LYS B 1 115 ? 17.375 25.5 -1.229 1 82.19 115 LYS B N 1
ATOM 4128 C CA . LYS B 1 115 ? 16.797 26.797 -0.854 1 82.19 115 LYS B CA 1
ATOM 4129 C C . LYS B 1 115 ? 15.461 26.609 -0.145 1 82.19 115 LYS B C 1
ATOM 4131 O O . LYS B 1 115 ? 15.195 27.25 0.868 1 82.19 115 LYS B O 1
ATOM 4136 N N . ALA B 1 116 ? 14.719 25.75 -0.66 1 79.12 116 ALA B N 1
ATOM 4137 C CA . ALA B 1 116 ? 13.406 25.484 -0.067 1 79.12 116 ALA B CA 1
ATOM 4138 C C . ALA B 1 116 ? 13.547 24.891 1.332 1 79.12 116 ALA B C 1
ATOM 4140 O O . ALA B 1 116 ? 12.828 25.281 2.254 1 79.12 116 ALA B O 1
ATOM 4141 N N . ILE B 1 117 ? 14.43 24 1.433 1 79.25 117 ILE B N 1
ATOM 4142 C CA . ILE B 1 117 ? 14.664 23.344 2.713 1 79.25 117 ILE B CA 1
ATOM 4143 C C . ILE B 1 117 ? 15.18 24.359 3.73 1 79.25 117 ILE B C 1
ATOM 4145 O O . ILE B 1 117 ? 14.703 24.406 4.867 1 79.25 117 ILE B O 1
ATOM 4149 N N . GLN B 1 118 ? 16.031 25.188 3.361 1 79.56 118 GLN B N 1
ATOM 4150 C CA . GLN B 1 118 ? 16.562 26.203 4.254 1 79.56 118 GLN B CA 1
ATOM 4151 C C . GLN B 1 118 ? 15.492 27.203 4.66 1 79.56 118 GLN B C 1
ATOM 4153 O O . GLN B 1 118 ? 15.438 27.625 5.816 1 79.56 118 GLN B O 1
ATOM 4158 N N . TYR B 1 119 ? 14.688 27.547 3.74 1 80.06 119 TYR B N 1
ATOM 4159 C CA . TYR B 1 119 ? 13.594 28.469 4.023 1 80.06 119 TYR B CA 1
ATOM 4160 C C . TYR B 1 119 ? 12.703 27.922 5.137 1 80.06 119 TYR B C 1
ATOM 4162 O O . TYR B 1 119 ? 12.352 28.656 6.07 1 80.06 119 TYR B O 1
ATOM 4170 N N . HIS B 1 120 ? 12.406 26.719 5.141 1 81.62 120 HIS B N 1
ATOM 4171 C CA . HIS B 1 120 ? 11.453 26.109 6.059 1 81.62 120 HIS B CA 1
ATOM 4172 C C . HIS B 1 120 ? 12.117 25.734 7.379 1 81.62 120 HIS B C 1
ATOM 4174 O O . HIS B 1 120 ? 11.523 25.891 8.445 1 81.62 120 HIS B O 1
ATOM 4180 N N . TYR B 1 121 ? 13.352 25.25 7.297 1 82.88 121 TYR B N 1
ATOM 4181 C CA . TYR B 1 121 ? 13.914 24.594 8.469 1 82.88 121 TYR B CA 1
ATOM 4182 C C . TYR B 1 121 ? 14.898 25.5 9.188 1 82.88 121 TYR B C 1
ATOM 4184 O O . TYR B 1 121 ? 15.297 25.219 10.32 1 82.88 121 TYR B O 1
ATOM 4192 N N . ASP B 1 122 ? 15.195 26.609 8.586 1 81.81 122 ASP B N 1
ATOM 4193 C CA . ASP B 1 122 ? 16.219 27.438 9.219 1 81.81 122 ASP B CA 1
ATOM 4194 C C . ASP B 1 122 ? 15.594 28.672 9.867 1 81.81 122 ASP B C 1
ATOM 4196 O O . ASP B 1 122 ? 16.188 29.75 9.852 1 81.81 122 ASP B O 1
ATOM 4200 N N . VAL B 1 123 ? 14.336 28.531 10.328 1 87.81 123 VAL B N 1
ATOM 4201 C CA . VAL B 1 123 ? 13.805 29.578 11.203 1 87.81 123 VAL B CA 1
ATOM 4202 C C . VAL B 1 123 ? 14.703 29.734 12.422 1 87.81 123 VAL B C 1
ATOM 4204 O O . VAL B 1 123 ? 15.344 30.766 12.602 1 87.81 123 VAL B O 1
ATOM 4207 N N . SER B 1 124 ? 14.836 28.734 13.234 1 90.75 124 SER B N 1
ATOM 4208 C CA . SER B 1 124 ? 15.867 28.562 14.25 1 90.75 124 SER B CA 1
ATOM 4209 C C . SER B 1 124 ? 15.594 27.359 15.125 1 90.75 124 SER B C 1
ATOM 4211 O O . SER B 1 124 ? 14.453 26.922 15.258 1 90.75 124 SER B O 1
ATOM 4213 N N . ASN B 1 125 ? 16.641 26.797 15.641 1 94.75 125 ASN B N 1
ATOM 4214 C CA . ASN B 1 125 ? 16.469 25.672 16.562 1 94.75 125 ASN B CA 1
ATOM 4215 C C . ASN B 1 125 ? 15.641 26.062 17.781 1 94.75 125 ASN B C 1
ATOM 4217 O O . ASN B 1 125 ? 14.828 25.266 18.266 1 94.75 125 ASN B O 1
ATOM 4221 N N . GLU B 1 126 ? 15.836 27.25 18.234 1 96 126 GLU B N 1
ATOM 4222 C CA . GLU B 1 126 ? 15.102 27.734 19.391 1 96 126 GLU B CA 1
ATOM 4223 C C . GLU B 1 126 ? 13.602 27.781 19.125 1 96 126 GLU B C 1
ATOM 4225 O O . GLU B 1 126 ? 12.797 27.469 20 1 96 126 GLU B O 1
ATOM 4230 N N . PHE B 1 127 ? 13.273 28.188 17.969 1 97.06 127 PHE B N 1
ATOM 4231 C CA . PHE B 1 127 ? 11.875 28.266 17.562 1 97.06 127 PHE B CA 1
ATOM 4232 C C . PHE B 1 127 ? 11.234 26.875 17.562 1 97.06 127 PHE B C 1
ATOM 4234 O O . PHE B 1 127 ? 10.156 26.688 18.141 1 97.06 127 PHE B O 1
ATOM 4241 N N . TYR B 1 128 ? 11.875 25.906 16.938 1 97.5 128 TYR B N 1
ATOM 4242 C CA . TYR B 1 128 ? 11.32 24.562 16.797 1 97.5 128 TYR B CA 1
ATOM 4243 C C . TYR B 1 128 ? 11.266 23.859 18.156 1 97.5 128 TYR B C 1
ATOM 4245 O O . TYR B 1 128 ? 10.359 23.062 18.406 1 97.5 128 TYR B O 1
ATOM 4253 N N . LYS B 1 129 ? 12.172 24.141 19.016 1 97.38 129 LYS B N 1
ATOM 4254 C CA . LYS B 1 129 ? 12.227 23.547 20.344 1 97.38 129 LYS B CA 1
ATOM 4255 C C . LYS B 1 129 ? 11 23.906 21.172 1 97.38 129 LYS B C 1
ATOM 4257 O O . LYS B 1 129 ? 10.641 23.203 22.109 1 97.38 129 LYS B O 1
ATOM 4262 N N . LEU B 1 130 ? 10.367 25.016 20.828 1 97.5 130 LEU B N 1
ATOM 4263 C CA . LEU B 1 130 ? 9.227 25.5 21.594 1 97.5 130 LEU B CA 1
ATOM 4264 C C . LEU B 1 130 ? 8.062 24.516 21.516 1 97.5 130 LEU B C 1
ATOM 4266 O O . LEU B 1 130 ? 7.277 24.406 22.469 1 97.5 130 LEU B O 1
ATOM 4270 N N . TRP B 1 131 ? 7.969 23.797 20.406 1 97.81 131 TRP B N 1
ATOM 4271 C CA . TRP B 1 131 ? 6.711 23.078 20.234 1 97.81 131 TRP B CA 1
ATOM 4272 C C . TRP B 1 131 ? 6.969 21.641 19.781 1 97.81 131 TRP B C 1
ATOM 4274 O O . TRP B 1 131 ? 6.059 20.812 19.797 1 97.81 131 TRP B O 1
ATOM 4284 N N . LEU B 1 132 ? 8.172 21.297 19.406 1 98.44 132 LEU B N 1
ATOM 4285 C CA . LEU B 1 132 ? 8.531 19.906 19.141 1 98.44 132 LEU B CA 1
ATOM 4286 C C . LEU B 1 132 ? 8.914 19.188 20.438 1 98.44 132 LEU B C 1
ATOM 4288 O O . LEU B 1 132 ? 8.875 19.781 21.516 1 98.44 132 LEU B O 1
ATOM 4292 N N . ASP B 1 133 ? 9.148 17.875 20.375 1 98.19 133 ASP B N 1
ATOM 4293 C CA . ASP B 1 133 ? 9.641 17.094 21.5 1 98.19 133 ASP B CA 1
ATOM 4294 C C . ASP B 1 133 ? 11.125 17.375 21.75 1 98.19 133 ASP B C 1
ATOM 4296 O O . ASP B 1 133 ? 11.758 18.094 20.984 1 98.19 133 ASP B O 1
ATOM 4300 N N . GLU B 1 134 ? 11.664 16.797 22.781 1 96.75 134 GLU B N 1
ATOM 4301 C CA . GLU B 1 134 ? 13.023 17.078 23.219 1 96.75 134 GLU B CA 1
ATOM 4302 C C . GLU B 1 134 ? 14.039 16.672 22.156 1 96.75 134 GLU B C 1
ATOM 4304 O O . GLU B 1 134 ? 15.109 17.281 22.047 1 96.75 134 GLU B O 1
ATOM 4309 N N . ASN B 1 135 ? 13.68 15.68 21.359 1 97.44 135 ASN B N 1
ATOM 4310 C CA . ASN B 1 135 ? 14.578 15.219 20.297 1 97.44 135 ASN B CA 1
ATOM 4311 C C . ASN B 1 135 ? 14.375 16 19.016 1 97.44 135 ASN B C 1
ATOM 4313 O O . ASN B 1 135 ? 15.086 15.773 18.031 1 97.44 135 ASN B O 1
ATOM 4317 N N . MET B 1 136 ? 13.414 16.906 18.984 1 97.88 136 MET B N 1
ATOM 4318 C CA . MET B 1 136 ? 13.094 17.797 17.859 1 97.88 136 MET B CA 1
ATOM 4319 C C . MET B 1 136 ? 12.805 16.984 16.594 1 97.88 136 MET B C 1
ATOM 4321 O O . MET B 1 136 ? 13.367 17.25 15.539 1 97.88 136 MET B O 1
ATOM 4325 N N . VAL B 1 137 ? 12 15.984 16.781 1 98.44 137 VAL B N 1
ATOM 4326 C CA . VAL B 1 137 ? 11.562 15.203 15.633 1 98.44 137 VAL B CA 1
ATOM 4327 C C . VAL B 1 137 ? 10.414 15.93 14.922 1 98.44 137 VAL B C 1
ATOM 4329 O O . VAL B 1 137 ? 9.312 16.031 15.469 1 98.44 137 VAL B O 1
ATOM 4332 N N . TYR B 1 138 ? 10.672 16.453 13.758 1 97.56 138 TYR B N 1
ATOM 4333 C CA . TYR B 1 138 ? 9.695 17.234 13.008 1 97.56 138 TYR B CA 1
ATOM 4334 C C . TYR B 1 138 ? 9.078 16.406 11.891 1 97.56 138 TYR B C 1
ATOM 4336 O O . TYR B 1 138 ? 9.203 16.734 10.711 1 97.56 138 TYR B O 1
ATOM 4344 N N . SER B 1 139 ? 8.43 15.297 12.234 1 98.12 139 SER B N 1
ATOM 4345 C CA . SER B 1 139 ? 7.656 14.383 11.398 1 98.12 139 SER B CA 1
ATOM 4346 C C . SER B 1 139 ? 6.586 13.664 12.219 1 98.12 139 SER B C 1
ATOM 4348 O O . SER B 1 139 ? 6.516 13.828 13.438 1 98.12 139 SER B O 1
ATOM 4350 N N . CYS B 1 140 ? 5.773 12.93 11.586 1 98.69 140 CYS B N 1
ATOM 4351 C CA . CYS B 1 140 ? 4.664 12.203 12.188 1 98.69 140 CYS B CA 1
ATOM 4352 C C . CYS B 1 140 ? 5.152 11.297 13.305 1 98.69 140 CYS B C 1
ATOM 4354 O O . CYS B 1 140 ? 6.117 10.547 13.133 1 98.69 140 CYS B O 1
ATOM 4356 N N . ALA B 1 141 ? 4.508 11.383 14.477 1 98.88 141 ALA B N 1
ATOM 4357 C CA . ALA B 1 141 ? 4.754 10.438 15.562 1 98.88 141 ALA B CA 1
ATOM 4358 C C . ALA B 1 141 ? 3.895 9.188 15.414 1 98.88 141 ALA B C 1
ATOM 4360 O O . ALA B 1 141 ? 3.17 9.039 14.422 1 98.88 141 ALA B O 1
ATOM 4361 N N . TYR B 1 142 ? 4.082 8.211 16.281 1 98.75 142 TYR B N 1
ATOM 4362 C CA . TYR B 1 142 ? 3.314 6.973 16.297 1 98.75 142 TYR B CA 1
ATOM 4363 C C . TYR B 1 142 ? 2.697 6.73 17.672 1 98.75 142 TYR B C 1
ATOM 4365 O O . TYR B 1 142 ? 3.402 6.387 18.625 1 98.75 142 TYR B O 1
ATOM 4373 N N . PHE B 1 143 ? 1.371 6.922 17.734 1 98.5 143 PHE B N 1
ATOM 4374 C CA . PHE B 1 143 ? 0.608 6.695 18.953 1 98.5 143 PHE B CA 1
ATOM 4375 C C . PHE B 1 143 ? 0.031 5.285 18.969 1 98.5 143 PHE B C 1
ATOM 4377 O O . PHE B 1 143 ? -1.166 5.094 18.75 1 98.5 143 PHE B O 1
ATOM 4384 N N . GLU B 1 144 ? 0.828 4.363 19.375 1 96.38 144 GLU B N 1
ATOM 4385 C CA . GLU B 1 144 ? 0.512 2.941 19.281 1 96.38 144 GLU B CA 1
ATOM 4386 C C . GLU B 1 144 ? -0.767 2.607 20.047 1 96.38 144 GLU B C 1
ATOM 4388 O O . GLU B 1 144 ? -1.586 1.814 19.578 1 96.38 144 GLU B O 1
ATOM 4393 N N . ASN B 1 145 ? -0.932 3.182 21.234 1 95.75 145 ASN B N 1
ATOM 4394 C CA . ASN B 1 145 ? -2.08 2.904 22.094 1 95.75 145 ASN B CA 1
ATOM 4395 C C . ASN B 1 145 ? -3.029 4.098 22.156 1 95.75 145 ASN B C 1
ATOM 4397 O O . ASN B 1 145 ? -4.105 4.004 22.75 1 95.75 145 ASN B O 1
ATOM 4401 N N . GLY B 1 146 ? -2.67 5.176 21.656 1 96.88 146 GLY B N 1
ATOM 4402 C CA . GLY B 1 146 ? -3.516 6.355 21.594 1 96.88 146 GLY B CA 1
ATOM 4403 C C . GLY B 1 146 ? -3.385 7.254 22.812 1 96.88 146 GLY B C 1
ATOM 4404 O O . GLY B 1 146 ? -3.908 8.367 22.828 1 96.88 146 GLY B O 1
ATOM 4405 N N . ASP B 1 147 ? -2.535 6.832 23.797 1 97.31 147 ASP B N 1
ATOM 4406 C CA . ASP B 1 147 ? -2.48 7.59 25.031 1 97.31 147 ASP B CA 1
ATOM 4407 C C . ASP B 1 147 ? -1.081 8.148 25.281 1 97.31 147 ASP B C 1
ATOM 4409 O O . ASP B 1 147 ? -0.814 8.734 26.328 1 97.31 147 ASP B O 1
ATOM 4413 N N . GLU B 1 148 ? -0.207 8.055 24.359 1 98.25 148 GLU B N 1
ATOM 4414 C CA . GLU B 1 148 ? 1.167 8.523 24.531 1 98.25 148 GLU B CA 1
ATOM 4415 C C . GLU B 1 148 ? 1.245 10.047 24.5 1 98.25 148 GLU B C 1
ATOM 4417 O O . GLU B 1 148 ? 0.485 10.695 23.781 1 98.25 148 GLU B O 1
ATOM 4422 N N . ASP B 1 149 ? 2.197 10.547 25.266 1 98.44 149 ASP B N 1
ATOM 4423 C CA . ASP B 1 149 ? 2.588 11.93 25.016 1 98.44 149 ASP B CA 1
ATOM 4424 C C . ASP B 1 149 ? 3.467 12.023 23.766 1 98.44 149 ASP B C 1
ATOM 4426 O O . ASP B 1 149 ? 3.838 11.008 23.188 1 98.44 149 ASP B O 1
ATOM 4430 N N . LEU B 1 150 ? 3.77 13.219 23.312 1 98.69 150 LEU B N 1
ATOM 4431 C CA . LEU B 1 150 ? 4.473 13.445 22.047 1 98.69 150 LEU B CA 1
ATOM 4432 C C . LEU B 1 150 ? 5.855 12.805 22.078 1 98.69 150 LEU B C 1
ATOM 4434 O O . LEU B 1 150 ? 6.258 12.141 21.125 1 98.69 150 LEU B O 1
ATOM 4438 N N . ALA B 1 151 ? 6.609 13.055 23.156 1 98.69 151 ALA B N 1
ATOM 4439 C CA . ALA B 1 151 ? 7.969 12.531 23.25 1 98.69 151 ALA B CA 1
ATOM 4440 C C . ALA B 1 151 ? 7.984 11.016 23.141 1 98.69 151 ALA B C 1
ATOM 4442 O O . ALA B 1 151 ? 8.781 10.453 22.375 1 98.69 151 ALA B O 1
ATOM 4443 N N . THR B 1 152 ? 7.098 10.367 23.844 1 98.75 152 THR B N 1
ATOM 4444 C CA . THR B 1 152 ? 6.984 8.914 23.812 1 98.75 152 THR B CA 1
ATOM 4445 C C . THR B 1 152 ? 6.566 8.438 22.422 1 98.75 152 THR B C 1
ATOM 4447 O O . THR B 1 152 ? 7.129 7.469 21.906 1 98.75 152 THR B O 1
ATOM 4450 N N . ALA B 1 153 ? 5.613 9.078 21.828 1 98.81 153 ALA B N 1
ATOM 4451 C CA . ALA B 1 153 ? 5.098 8.688 20.516 1 98.81 153 ALA B CA 1
ATOM 4452 C C . ALA B 1 153 ? 6.172 8.82 19.438 1 98.81 153 ALA B C 1
ATOM 4454 O O . ALA B 1 153 ? 6.219 8.031 18.484 1 98.81 153 ALA B O 1
ATOM 4455 N N . GLN B 1 154 ? 7.016 9.852 19.594 1 98.88 154 GLN B N 1
ATOM 4456 C CA . GLN B 1 154 ? 8.086 10.047 18.625 1 98.88 154 GLN B CA 1
ATOM 4457 C C . GLN B 1 154 ? 9.117 8.922 18.719 1 98.88 154 GLN B C 1
ATOM 4459 O O . GLN B 1 154 ? 9.57 8.406 17.703 1 98.88 154 GLN B O 1
ATOM 4464 N N . ILE B 1 155 ? 9.461 8.531 19.891 1 98.56 155 ILE B N 1
ATOM 4465 C CA . ILE B 1 155 ? 10.391 7.422 20.078 1 98.56 155 ILE B CA 1
ATOM 4466 C C . ILE B 1 155 ? 9.781 6.137 19.531 1 98.56 155 ILE B C 1
ATOM 4468 O O . ILE B 1 155 ? 10.461 5.363 18.844 1 98.56 155 ILE B O 1
ATOM 4472 N N . LYS B 1 156 ? 8.508 5.91 19.781 1 98.31 156 LYS B N 1
ATOM 4473 C CA . LYS B 1 156 ? 7.82 4.727 19.281 1 98.31 156 LYS B CA 1
ATOM 4474 C C . LYS B 1 156 ? 7.801 4.711 17.75 1 98.31 156 LYS B C 1
ATOM 4476 O O . LYS B 1 156 ? 7.918 3.652 17.141 1 98.31 156 LYS B O 1
ATOM 4481 N N . LYS B 1 157 ? 7.605 5.879 17.188 1 98.75 157 LYS B N 1
ATOM 4482 C CA . LYS B 1 157 ? 7.645 5.957 15.734 1 98.75 157 LYS B CA 1
ATOM 4483 C C . LYS B 1 157 ? 9.016 5.555 15.195 1 98.75 157 LYS B C 1
ATOM 4485 O O . LYS B 1 157 ? 9.109 4.785 14.242 1 98.75 157 LYS B O 1
ATOM 4490 N N . ILE B 1 158 ? 10.07 6.066 15.781 1 98.81 158 ILE B N 1
ATOM 4491 C CA . ILE B 1 158 ? 11.422 5.746 15.344 1 98.81 158 ILE B CA 1
ATOM 4492 C C . ILE B 1 158 ? 11.68 4.25 15.516 1 98.81 158 ILE B C 1
ATOM 4494 O O . ILE B 1 158 ? 12.18 3.59 14.609 1 98.81 158 ILE B O 1
ATOM 4498 N N . ASP B 1 159 ? 11.312 3.719 16.656 1 98.44 159 ASP B N 1
ATOM 4499 C CA . ASP B 1 159 ? 11.461 2.285 16.891 1 98.44 159 ASP B CA 1
ATOM 4500 C C . ASP B 1 159 ? 10.664 1.474 15.875 1 98.44 159 ASP B C 1
ATOM 4502 O O . ASP B 1 159 ? 11.141 0.447 15.383 1 98.44 159 ASP B O 1
ATOM 4506 N N . HIS B 1 160 ? 9.453 1.898 15.625 1 98.5 160 HIS B N 1
ATOM 4507 C CA . HIS B 1 160 ? 8.594 1.219 14.656 1 98.5 160 HIS B CA 1
ATOM 4508 C C . HIS B 1 160 ? 9.242 1.171 13.281 1 98.5 160 HIS B C 1
ATOM 4510 O O . HIS B 1 160 ? 9.242 0.127 12.625 1 98.5 160 HIS B O 1
ATOM 4516 N N . ILE B 1 161 ? 9.828 2.256 12.891 1 98.75 161 ILE B N 1
ATOM 4517 C CA . ILE B 1 161 ? 10.508 2.348 11.609 1 98.75 161 ILE B CA 1
ATOM 4518 C C . ILE B 1 161 ? 11.688 1.38 11.578 1 98.75 161 ILE B C 1
ATOM 4520 O O . ILE B 1 161 ? 11.828 0.583 10.648 1 98.75 161 ILE B O 1
ATOM 4524 N N . LEU B 1 162 ? 12.508 1.439 12.578 1 98.81 162 LEU B N 1
ATOM 4525 C CA . LEU B 1 162 ? 13.734 0.648 12.617 1 98.81 162 LEU B CA 1
ATOM 4526 C C . LEU B 1 162 ? 13.414 -0.839 12.734 1 98.81 162 LEU B C 1
ATOM 4528 O O . LEU B 1 162 ? 14.141 -1.678 12.195 1 98.81 162 LEU B O 1
ATOM 4532 N N . THR B 1 163 ? 12.336 -1.192 13.391 1 98.38 163 THR B N 1
ATOM 4533 C CA . THR B 1 163 ? 11.867 -2.572 13.484 1 98.38 163 THR B CA 1
ATOM 4534 C C . THR B 1 163 ? 11.32 -3.051 12.141 1 98.38 163 THR B C 1
ATOM 4536 O O . THR B 1 163 ? 11.586 -4.18 11.719 1 98.38 163 THR B O 1
ATOM 4539 N N . LYS B 1 164 ? 10.562 -2.215 11.469 1 98.19 164 LYS B N 1
ATOM 4540 C CA . LYS B 1 164 ? 9.984 -2.551 10.172 1 98.19 164 LYS B CA 1
ATOM 4541 C C . LYS B 1 164 ? 11.07 -2.963 9.18 1 98.19 164 LYS B C 1
ATOM 4543 O O . LYS B 1 164 ? 10.875 -3.889 8.391 1 98.19 164 LYS B O 1
ATOM 4548 N N . ILE B 1 165 ? 12.188 -2.283 9.273 1 98.62 165 ILE B N 1
ATOM 4549 C CA . ILE B 1 165 ? 13.227 -2.58 8.297 1 98.62 165 ILE B CA 1
ATOM 4550 C C . ILE B 1 165 ? 14.18 -3.625 8.867 1 98.62 165 ILE B C 1
ATOM 4552 O O . ILE B 1 165 ? 15.234 -3.893 8.281 1 98.62 165 ILE B O 1
ATOM 4556 N N . ARG B 1 166 ? 13.898 -4.133 10.039 1 97.69 166 ARG B N 1
ATOM 4557 C CA . ARG B 1 166 ? 14.633 -5.223 10.672 1 97.69 166 ARG B CA 1
ATOM 4558 C C . ARG B 1 166 ? 16.109 -4.871 10.844 1 97.69 166 ARG B C 1
ATOM 4560 O O . ARG B 1 166 ? 16.984 -5.656 10.477 1 97.69 166 ARG B O 1
ATOM 4567 N N . LEU B 1 167 ? 16.344 -3.73 11.32 1 98.56 167 LEU B N 1
ATOM 4568 C CA . LEU B 1 167 ? 17.703 -3.277 11.547 1 98.56 167 LEU B CA 1
ATOM 4569 C C . LEU B 1 167 ? 18.406 -4.152 12.586 1 98.56 167 LEU B C 1
ATOM 4571 O O . LEU B 1 167 ? 17.844 -4.43 13.648 1 98.56 167 LEU B O 1
ATOM 4575 N N . GLN B 1 168 ? 19.594 -4.578 12.258 1 98.06 168 GLN B N 1
ATOM 4576 C CA . GLN B 1 168 ? 20.375 -5.441 13.133 1 98.06 168 GLN B CA 1
ATOM 4577 C C . GLN B 1 168 ? 21.672 -4.758 13.555 1 98.06 168 GLN B C 1
ATOM 4579 O O . GLN B 1 168 ? 22.156 -3.842 12.883 1 98.06 168 GLN B O 1
ATOM 4584 N N . PRO B 1 169 ? 22.188 -5.242 14.711 1 98.5 169 PRO B N 1
ATOM 4585 C CA . PRO B 1 169 ? 23.469 -4.676 15.133 1 98.5 169 PRO B CA 1
ATOM 4586 C C . PRO B 1 169 ? 24.562 -4.84 14.078 1 98.5 169 PRO B C 1
ATOM 4588 O O . PRO B 1 169 ? 24.656 -5.895 13.445 1 98.5 169 PRO B O 1
ATOM 4591 N N . GLY B 1 170 ? 25.266 -3.783 13.852 1 98.5 170 GLY B N 1
ATOM 4592 C CA . GLY B 1 170 ? 26.391 -3.83 12.938 1 98.5 170 GLY B CA 1
ATOM 4593 C C . GLY B 1 170 ? 26.031 -3.451 11.516 1 98.5 170 GLY B C 1
ATOM 4594 O O . GLY B 1 170 ? 26.891 -3.141 10.703 1 98.5 170 GLY B O 1
ATOM 4595 N N . GLN B 1 171 ? 24.781 -3.422 11.188 1 98.81 171 GLN B N 1
ATOM 4596 C CA . GLN B 1 171 ? 24.359 -3.057 9.836 1 98.81 171 GLN B CA 1
ATOM 4597 C C . GLN B 1 171 ? 24.547 -1.564 9.586 1 98.81 171 GLN B C 1
ATOM 4599 O O . GLN B 1 171 ? 24.516 -0.762 10.523 1 98.81 171 GLN B O 1
ATOM 4604 N N . ARG B 1 172 ? 24.75 -1.218 8.375 1 98.88 172 ARG B N 1
ATOM 4605 C CA . ARG B 1 172 ? 24.891 0.174 7.957 1 98.88 172 ARG B CA 1
ATOM 4606 C C . ARG B 1 172 ? 23.547 0.768 7.57 1 98.88 172 ARG B C 1
ATOM 4608 O O . ARG B 1 172 ? 22.844 0.223 6.719 1 98.88 172 ARG B O 1
ATOM 4615 N N . LEU B 1 173 ? 23.25 1.882 8.203 1 98.94 173 LEU B N 1
ATOM 4616 C CA . LEU B 1 173 ? 22 2.586 7.949 1 98.94 173 LEU B CA 1
ATOM 4617 C C . LEU B 1 173 ? 22.25 3.971 7.363 1 98.94 173 LEU B C 1
ATOM 4619 O O . LEU B 1 173 ? 23.047 4.738 7.91 1 98.94 173 LEU B O 1
ATOM 4623 N N . LEU B 1 174 ? 21.609 4.27 6.219 1 98.94 174 LEU B N 1
ATOM 4624 C CA . LEU B 1 174 ? 21.547 5.625 5.684 1 98.94 174 LEU B CA 1
ATOM 4625 C C . LEU B 1 174 ? 20.203 6.266 5.988 1 98.94 174 LEU B C 1
ATOM 4627 O O . LEU B 1 174 ? 19.156 5.703 5.664 1 98.94 174 LEU B O 1
ATOM 4631 N N . ASP B 1 175 ? 20.281 7.391 6.652 1 98.94 175 ASP B N 1
ATOM 4632 C CA . ASP B 1 175 ? 19.078 8.18 6.875 1 98.94 175 ASP B CA 1
ATOM 4633 C C . ASP B 1 175 ? 19.062 9.438 6.012 1 98.94 175 ASP B C 1
ATOM 4635 O O . ASP B 1 175 ? 19.781 10.398 6.305 1 98.94 175 ASP B O 1
ATOM 4639 N N . ILE B 1 176 ? 18.219 9.422 4.969 1 98.75 176 ILE B N 1
ATOM 4640 C CA . ILE B 1 176 ? 18.094 10.531 4.027 1 98.75 176 ILE B CA 1
ATOM 4641 C C . ILE B 1 176 ? 17.172 11.602 4.598 1 98.75 176 ILE B C 1
ATOM 4643 O O . ILE B 1 176 ? 15.969 11.367 4.762 1 98.75 176 ILE B O 1
ATOM 4647 N N . GLY B 1 177 ? 17.672 12.797 4.781 1 97.69 177 GLY B N 1
ATOM 4648 C CA . GLY B 1 177 ? 16.938 13.805 5.531 1 97.69 177 GLY B CA 1
ATOM 4649 C C . GLY B 1 177 ? 16.859 13.5 7.016 1 97.69 177 GLY B C 1
ATOM 4650 O O . GLY B 1 177 ? 15.758 13.391 7.57 1 97.69 177 GLY B O 1
ATOM 4651 N N . CYS B 1 178 ? 18.047 13.547 7.676 1 98.44 178 CYS B N 1
ATOM 4652 C CA . CYS B 1 178 ? 18.141 12.969 9.008 1 98.44 178 CYS B CA 1
ATOM 4653 C C . CYS B 1 178 ? 17.672 13.969 10.062 1 98.44 178 CYS B C 1
ATOM 4655 O O . CYS B 1 178 ? 17.625 13.648 11.25 1 98.44 178 CYS B O 1
ATOM 4657 N N . GLY B 1 179 ? 17.297 15.18 9.648 1 97.31 179 GLY B N 1
ATOM 4658 C CA . GLY B 1 179 ? 16.891 16.188 10.625 1 97.31 179 GLY B CA 1
ATOM 4659 C C . GLY B 1 179 ? 17.953 16.438 11.688 1 97.31 179 GLY B C 1
ATOM 4660 O O . GLY B 1 179 ? 19.125 16.609 11.375 1 97.31 179 GLY B O 1
ATOM 4661 N N . TRP B 1 180 ? 17.5 16.578 12.867 1 98.31 180 TRP B N 1
ATOM 4662 C CA . TRP B 1 180 ? 18.406 16.906 13.969 1 98.31 180 TRP B CA 1
ATOM 4663 C C . TRP B 1 180 ? 19.016 15.648 14.562 1 98.31 180 TRP B C 1
ATOM 4665 O O . TRP B 1 180 ? 19.547 15.672 15.68 1 98.31 180 TRP B O 1
ATOM 4675 N N . GLY B 1 181 ? 18.859 14.469 13.914 1 98.75 181 GLY B N 1
ATOM 4676 C CA . GLY B 1 181 ? 19.688 13.297 14.18 1 98.75 181 GLY B CA 1
ATOM 4677 C C . GLY B 1 181 ? 19.016 12.297 15.109 1 98.75 181 GLY B C 1
ATOM 4678 O O . GLY B 1 181 ? 19.609 11.289 15.477 1 98.75 181 GLY B O 1
ATOM 4679 N N . ALA B 1 182 ? 17.75 12.492 15.445 1 98.88 182 ALA B N 1
ATOM 4680 C CA . ALA B 1 182 ? 17.078 11.648 16.438 1 98.88 182 ALA B CA 1
ATOM 4681 C C . ALA B 1 182 ? 17.062 10.188 16 1 98.88 182 ALA B C 1
ATOM 4683 O O . ALA B 1 182 ? 17.344 9.289 16.797 1 98.88 182 ALA B O 1
ATOM 4684 N N . LEU B 1 183 ? 16.75 9.914 14.75 1 98.94 183 LEU B N 1
ATOM 4685 C CA . LEU B 1 183 ? 16.594 8.539 14.266 1 98.94 183 LEU B CA 1
ATOM 4686 C C . LEU B 1 183 ? 17.938 7.82 14.25 1 98.94 183 LEU B C 1
ATOM 4688 O O . LEU B 1 183 ? 18.047 6.684 14.711 1 98.94 183 LEU B O 1
ATOM 4692 N N . VAL B 1 184 ? 19.016 8.445 13.766 1 98.94 184 VAL B N 1
ATOM 4693 C CA . VAL B 1 184 ? 20.312 7.773 13.695 1 98.94 184 VAL B CA 1
ATOM 4694 C C . VAL B 1 184 ? 20.859 7.559 15.102 1 98.94 184 VAL B C 1
ATOM 4696 O O . VAL B 1 184 ? 21.531 6.566 15.367 1 98.94 184 VAL B O 1
ATOM 4699 N N . LEU B 1 185 ? 20.609 8.547 16.016 1 98.94 185 LEU B N 1
ATOM 4700 C CA . LEU B 1 185 ? 21.031 8.352 17.406 1 98.94 185 LEU B CA 1
ATOM 4701 C C . LEU B 1 185 ? 20.359 7.129 18.016 1 98.94 185 LEU B C 1
ATOM 4703 O O . LEU B 1 185 ? 21.031 6.301 18.641 1 98.94 185 LEU B O 1
ATOM 4707 N N . ARG B 1 186 ? 19.047 7 17.797 1 98.81 186 ARG B N 1
ATOM 4708 C CA . ARG B 1 186 ? 18.297 5.852 18.297 1 98.81 186 ARG B CA 1
ATOM 4709 C C . ARG B 1 186 ? 18.781 4.559 17.656 1 98.81 186 ARG B C 1
ATOM 4711 O O . ARG B 1 186 ? 18.938 3.537 18.328 1 98.81 186 ARG B O 1
ATOM 4718 N N . ALA B 1 187 ? 19.031 4.527 16.375 1 98.88 187 ALA B N 1
ATOM 4719 C CA . ALA B 1 187 ? 19.5 3.367 15.625 1 98.88 187 ALA B CA 1
ATOM 4720 C C . ALA B 1 187 ? 20.828 2.854 16.172 1 98.88 187 ALA B C 1
ATOM 4722 O O . ALA B 1 187 ? 21.016 1.644 16.328 1 98.88 187 ALA B O 1
ATOM 4723 N N . ALA B 1 188 ? 21.703 3.781 16.438 1 98.88 188 ALA B N 1
ATOM 4724 C CA . ALA B 1 188 ? 23.016 3.396 16.953 1 98.88 188 ALA B CA 1
ATOM 4725 C C . ALA B 1 188 ? 22.922 2.932 18.406 1 98.88 188 ALA B C 1
ATOM 4727 O O . ALA B 1 188 ? 23.5 1.91 18.781 1 98.88 188 ALA B O 1
ATOM 4728 N N . GLN B 1 189 ? 22.203 3.65 19.234 1 98.62 189 GLN B N 1
ATOM 4729 C CA . GLN B 1 189 ? 22.156 3.402 20.672 1 98.62 189 GLN B CA 1
ATOM 4730 C C . GLN B 1 189 ? 21.391 2.123 20.984 1 98.62 189 GLN B C 1
ATOM 4732 O O . GLN B 1 189 ? 21.859 1.277 21.75 1 98.62 189 GLN B O 1
ATOM 4737 N N . LYS B 1 190 ? 20.25 1.989 20.391 1 98.06 190 LYS B N 1
ATOM 4738 C CA . LYS B 1 190 ? 19.359 0.892 20.766 1 98.06 190 LYS B CA 1
ATOM 4739 C C . LYS B 1 190 ? 19.562 -0.316 19.859 1 98.06 190 LYS B C 1
ATOM 4741 O O . LYS B 1 190 ? 19.469 -1.46 20.312 1 98.06 190 LYS B O 1
ATOM 4746 N N . PHE B 1 191 ? 19.875 -0.133 18.594 1 98.12 191 PHE B N 1
ATOM 4747 C CA . PHE B 1 191 ? 19.906 -1.233 17.641 1 98.12 191 PHE B CA 1
ATOM 4748 C C . PHE B 1 191 ? 21.344 -1.596 17.281 1 98.12 191 PHE B C 1
ATOM 4750 O O . PHE B 1 191 ? 21.578 -2.594 16.594 1 98.12 191 PHE B O 1
ATOM 4757 N N . GLY B 1 192 ? 22.266 -0.761 17.625 1 98.56 192 GLY B N 1
ATOM 4758 C CA . GLY B 1 192 ? 23.672 -1.08 17.422 1 98.56 192 GLY B CA 1
ATOM 4759 C C . GLY B 1 192 ? 24.125 -0.902 15.992 1 98.56 192 GLY B C 1
ATOM 4760 O O . GLY B 1 192 ? 25.078 -1.558 15.555 1 98.56 192 GLY B O 1
ATOM 4761 N N . ALA B 1 193 ? 23.547 0.007 15.281 1 98.75 193 ALA B N 1
ATOM 4762 C CA . ALA B 1 193 ? 23.844 0.174 13.859 1 98.75 193 ALA B CA 1
ATOM 4763 C C . ALA B 1 193 ? 24.984 1.159 13.656 1 98.75 193 ALA B C 1
ATOM 4765 O O . ALA B 1 193 ? 25.344 1.9 14.57 1 98.75 193 ALA B O 1
ATOM 4766 N N . GLN B 1 194 ? 25.578 1.091 12.5 1 98.88 194 GLN B N 1
ATOM 4767 C CA . GLN B 1 194 ? 26.438 2.135 11.961 1 98.88 194 GLN B CA 1
ATOM 4768 C C . GLN B 1 194 ? 25.656 3.068 11.039 1 98.88 194 GLN B C 1
A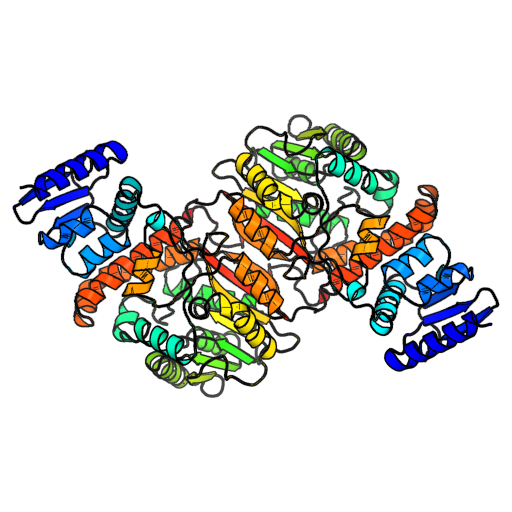TOM 4770 O O . GLN B 1 194 ? 25.062 2.623 10.055 1 98.88 194 GLN B O 1
ATOM 4775 N N . CYS B 1 195 ? 25.766 4.371 11.352 1 98.88 195 CYS B N 1
ATOM 4776 C CA . CYS B 1 195 ? 24.781 5.227 10.695 1 98.88 195 CYS B CA 1
ATOM 4777 C C . CYS B 1 195 ? 25.469 6.355 9.93 1 98.88 195 CYS B C 1
ATOM 4779 O O . CYS B 1 195 ? 26.5 6.879 10.375 1 98.88 195 CYS B O 1
ATOM 4781 N N . LEU B 1 196 ? 24.891 6.668 8.781 1 98.94 196 LEU B N 1
ATOM 4782 C CA . LEU B 1 196 ? 25.109 7.922 8.062 1 98.94 196 LEU B CA 1
ATOM 4783 C C . LEU B 1 196 ? 23.812 8.711 7.941 1 98.94 196 LEU B C 1
ATOM 4785 O O . LEU B 1 196 ? 22.812 8.203 7.41 1 98.94 196 LEU B O 1
ATOM 4789 N N . GLY B 1 197 ? 23.797 9.898 8.523 1 98.88 197 GLY B N 1
ATOM 4790 C CA . GLY B 1 197 ? 22.703 10.828 8.305 1 98.88 197 GLY B CA 1
ATOM 4791 C C . GLY B 1 197 ? 23.078 11.984 7.398 1 98.88 197 GLY B C 1
ATOM 4792 O O . GLY B 1 197 ? 24.156 12.562 7.531 1 98.88 197 GLY B O 1
ATOM 4793 N N . VAL B 1 198 ? 22.156 12.32 6.465 1 98.69 198 VAL B N 1
ATOM 4794 C CA . VAL B 1 198 ? 22.453 13.445 5.578 1 98.69 198 VAL B CA 1
ATOM 4795 C C . VAL B 1 198 ? 21.328 14.477 5.648 1 98.69 198 VAL B C 1
ATOM 4797 O O . VAL B 1 198 ? 20.156 14.117 5.77 1 98.69 198 VAL B O 1
ATOM 4800 N N . THR B 1 199 ? 21.656 15.703 5.605 1 97.12 199 THR B N 1
ATOM 4801 C CA . THR B 1 199 ? 20.734 16.828 5.59 1 97.12 199 THR B CA 1
ATOM 4802 C C . THR B 1 199 ? 21.266 17.969 4.719 1 97.12 199 THR B C 1
ATOM 4804 O O . THR B 1 199 ? 22.438 17.953 4.328 1 97.12 199 THR B O 1
ATOM 4807 N N . LEU B 1 200 ? 20.375 18.875 4.344 1 94.62 200 LEU B N 1
ATOM 4808 C CA . LEU B 1 200 ? 20.781 20.031 3.555 1 94.62 200 LEU B CA 1
ATOM 4809 C C . LEU B 1 200 ? 20.703 21.312 4.383 1 94.62 200 LEU B C 1
ATOM 4811 O O . LEU B 1 200 ? 21 22.406 3.887 1 94.62 200 LEU B O 1
ATOM 4815 N N . SER B 1 201 ? 20.281 21.188 5.637 1 94.31 201 SER B N 1
ATOM 4816 C CA . SER B 1 201 ? 20.188 22.312 6.555 1 94.31 201 SER B CA 1
ATOM 4817 C C . SER B 1 201 ? 21.422 22.422 7.445 1 94.31 201 SER B C 1
ATOM 4819 O O . SER B 1 201 ? 21.75 21.469 8.164 1 94.31 201 SER B O 1
ATOM 4821 N N . GLN B 1 202 ? 22.031 23.609 7.453 1 95.25 202 GLN B N 1
ATOM 4822 C CA . GLN B 1 202 ? 23.219 23.844 8.289 1 95.25 202 GLN B CA 1
ATOM 4823 C C . GLN B 1 202 ? 22.875 23.719 9.766 1 95.25 202 GLN B C 1
ATOM 4825 O O . GLN B 1 202 ? 23.625 23.141 10.547 1 95.25 202 GLN B O 1
ATOM 4830 N N . ASN B 1 203 ? 21.703 24.281 10.125 1 95.75 203 ASN B N 1
ATOM 4831 C CA . ASN B 1 203 ? 21.281 24.219 11.516 1 95.75 203 ASN B CA 1
ATOM 4832 C C . ASN B 1 203 ? 21.078 22.781 11.977 1 95.75 203 ASN B C 1
ATOM 4834 O O . ASN B 1 203 ? 21.469 22.422 13.086 1 95.75 203 ASN B O 1
ATOM 4838 N N . GLN B 1 204 ? 20.484 21.969 11.133 1 97.12 204 GLN B N 1
ATOM 4839 C CA . GLN B 1 204 ? 20.281 20.547 11.445 1 97.12 204 GLN B CA 1
ATOM 4840 C C . GLN B 1 204 ? 21.609 19.812 11.547 1 97.12 204 GLN B C 1
ATOM 4842 O O . GLN B 1 204 ? 21.828 19.047 12.484 1 97.12 204 GLN B O 1
ATOM 4847 N N . PHE B 1 205 ? 22.469 20.094 10.625 1 97.94 205 PHE B N 1
ATOM 4848 C CA . PHE B 1 205 ? 23.781 19.469 10.594 1 97.94 205 PHE B CA 1
ATOM 4849 C C . PHE B 1 205 ? 24.547 19.75 11.883 1 97.94 205 PHE B C 1
ATOM 4851 O O . PHE B 1 205 ? 25.062 18.828 12.523 1 97.94 205 PHE B O 1
ATOM 4858 N N . ASP B 1 206 ? 24.578 21 12.266 1 98.12 206 ASP B N 1
ATOM 4859 C CA . ASP B 1 206 ? 25.344 21.422 13.438 1 98.12 206 ASP B CA 1
ATOM 4860 C C . ASP B 1 206 ? 24.828 20.766 14.711 1 98.12 206 ASP B C 1
ATOM 4862 O O . ASP B 1 206 ? 25.594 20.203 15.484 1 98.12 206 ASP B O 1
ATOM 4866 N N . LEU B 1 207 ? 23.562 20.844 14.852 1 98.19 207 LEU B N 1
ATOM 4867 C CA . LEU B 1 207 ? 23 20.312 16.094 1 98.19 207 LEU B CA 1
ATOM 4868 C C . LEU B 1 207 ? 23.078 18.797 16.125 1 98.19 207 LEU B C 1
ATOM 4870 O O . LEU B 1 207 ? 23.359 18.203 17.172 1 98.19 207 LEU B O 1
ATOM 4874 N N . ALA B 1 208 ? 22.797 18.141 15.031 1 98.69 208 ALA B N 1
ATOM 4875 C CA . ALA B 1 208 ? 22.906 16.688 14.984 1 98.69 208 ALA B CA 1
ATOM 4876 C C . ALA B 1 208 ? 24.312 16.219 15.297 1 98.69 208 ALA B C 1
ATOM 4878 O O . ALA B 1 208 ? 24.516 15.258 16.047 1 98.69 208 ALA B O 1
ATOM 4879 N N . THR B 1 209 ? 25.25 16.891 14.703 1 98.81 209 THR B N 1
ATOM 4880 C CA . THR B 1 209 ? 26.656 16.562 14.945 1 98.81 209 THR B CA 1
ATOM 4881 C C . THR B 1 209 ? 27 16.75 16.422 1 98.81 209 THR B C 1
ATOM 4883 O O . THR B 1 209 ? 27.672 15.906 17.016 1 98.81 209 THR B O 1
ATOM 4886 N N . ALA B 1 210 ? 26.547 17.828 16.969 1 98.75 210 ALA B N 1
ATOM 4887 C CA . ALA B 1 210 ? 26.781 18.094 18.391 1 98.75 210 ALA B CA 1
ATOM 4888 C C . ALA B 1 210 ? 26.172 17.016 19.266 1 98.75 210 ALA B C 1
ATOM 4890 O O . ALA B 1 210 ? 26.766 16.594 20.266 1 98.75 210 ALA B O 1
ATOM 4891 N N . ARG B 1 211 ? 25.031 16.562 18.922 1 98.75 211 ARG B N 1
ATOM 4892 C CA . ARG B 1 211 ? 24.328 15.531 19.688 1 98.75 211 ARG B CA 1
ATOM 4893 C C . ARG B 1 211 ? 25.078 14.203 19.609 1 98.75 211 ARG B C 1
ATOM 4895 O O . ARG B 1 211 ? 25.156 13.477 20.609 1 98.75 211 ARG B O 1
ATOM 4902 N N . VAL B 1 212 ? 25.547 13.914 18.453 1 98.88 212 VAL B N 1
ATOM 4903 C CA . VAL B 1 212 ? 26.328 12.688 18.266 1 98.88 212 VAL B CA 1
ATOM 4904 C C . VAL B 1 212 ? 27.562 12.719 19.141 1 98.88 212 VAL B C 1
ATOM 4906 O O . VAL B 1 212 ? 27.875 11.734 19.828 1 98.88 212 VAL B O 1
ATOM 4909 N N . LYS B 1 213 ? 28.25 13.836 19.141 1 98.75 213 LYS B N 1
ATOM 4910 C CA . LYS B 1 213 ? 29.438 14.008 19.969 1 98.75 213 LYS B CA 1
ATOM 4911 C C . LYS B 1 213 ? 29.094 13.891 21.453 1 98.75 213 LYS B C 1
ATOM 4913 O O . LYS B 1 213 ? 29.797 13.203 22.203 1 98.75 213 LYS B O 1
ATOM 4918 N N . ALA B 1 214 ? 28.078 14.555 21.828 1 98.69 214 ALA B N 1
ATOM 4919 C CA . ALA B 1 214 ? 27.656 14.547 23.219 1 98.69 214 ALA B CA 1
ATOM 4920 C C . ALA B 1 214 ? 27.312 13.133 23.688 1 98.69 214 ALA B C 1
ATOM 4922 O O . ALA B 1 214 ? 27.547 12.773 24.844 1 98.69 214 ALA B O 1
ATOM 4923 N N . ALA B 1 215 ? 26.859 12.305 22.75 1 98.5 215 ALA B N 1
ATOM 4924 C CA . ALA B 1 215 ? 26.469 10.938 23.078 1 98.5 215 ALA B CA 1
ATOM 4925 C C . ALA B 1 215 ? 27.656 9.984 23 1 98.5 215 ALA B C 1
ATOM 4927 O O . ALA B 1 215 ? 27.547 8.812 23.359 1 98.5 215 ALA B O 1
ATOM 4928 N N . GLY B 1 216 ? 28.766 10.445 22.5 1 98.56 216 GLY B N 1
ATOM 4929 C CA . GLY B 1 216 ? 29.953 9.617 22.344 1 98.56 216 GLY B CA 1
ATOM 4930 C C . GLY B 1 216 ? 29.828 8.602 21.219 1 98.56 216 GLY B C 1
ATOM 4931 O O . GLY B 1 216 ? 30.344 7.484 21.328 1 98.56 216 GLY B O 1
ATOM 4932 N N . LEU B 1 217 ? 29.125 8.961 20.203 1 98.75 217 LEU B N 1
ATOM 4933 C CA . LEU B 1 217 ? 28.812 7.988 19.172 1 98.75 217 LEU B CA 1
ATOM 4934 C C . LEU B 1 217 ? 29.484 8.383 17.844 1 98.75 217 LEU B C 1
ATOM 4936 O O . LEU B 1 217 ? 29.016 7.996 16.781 1 98.75 217 LEU B O 1
ATOM 4940 N N . GLU B 1 218 ? 30.547 9.109 17.922 1 98.5 218 GLU B N 1
ATOM 4941 C CA . GLU B 1 218 ? 31.234 9.578 16.719 1 98.5 218 GLU B CA 1
ATOM 4942 C C . GLU B 1 218 ? 31.828 8.414 15.93 1 98.5 218 GLU B C 1
ATOM 4944 O O . GLU B 1 218 ? 32.094 8.547 14.734 1 98.5 218 GLU B O 1
ATOM 4949 N N . ASP B 1 219 ? 32.031 7.336 16.562 1 98.25 219 ASP B N 1
ATOM 4950 C CA . ASP B 1 219 ? 32.562 6.164 15.898 1 98.25 219 ASP B CA 1
ATOM 4951 C C . ASP B 1 219 ? 31.484 5.379 15.164 1 98.25 219 ASP B C 1
ATOM 4953 O O . ASP B 1 219 ? 31.781 4.523 14.328 1 98.25 219 ASP B O 1
ATOM 4957 N N . ARG B 1 220 ? 30.219 5.668 15.406 1 98.56 220 ARG B N 1
ATOM 4958 C CA . ARG B 1 220 ? 29.125 4.887 14.859 1 98.56 220 ARG B CA 1
ATOM 4959 C C . ARG B 1 220 ? 28.25 5.742 13.945 1 98.56 220 ARG B C 1
ATOM 4961 O O . ARG B 1 220 ? 27.531 5.215 13.094 1 98.56 220 ARG B O 1
ATOM 4968 N N . ILE B 1 221 ? 28.266 7.02 14.172 1 98.94 221 ILE B N 1
ATOM 4969 C CA . ILE B 1 221 ? 27.375 7.895 13.422 1 98.94 221 ILE B CA 1
ATOM 4970 C C . ILE B 1 221 ? 28.188 8.992 12.727 1 98.94 221 ILE B C 1
ATOM 4972 O O . ILE B 1 221 ? 28.984 9.68 13.367 1 98.94 221 ILE B O 1
ATOM 4976 N N . GLU B 1 222 ? 27.953 9.117 11.492 1 98.88 222 GLU B N 1
ATOM 4977 C CA . GLU B 1 222 ? 28.422 10.266 10.727 1 98.88 222 GLU B CA 1
ATOM 4978 C C . GLU B 1 222 ? 27.266 11.117 10.227 1 98.88 222 GLU B C 1
ATOM 4980 O O . GLU B 1 222 ? 26.234 10.578 9.789 1 98.88 222 GLU B O 1
ATOM 4985 N N . ILE B 1 223 ? 27.375 12.406 10.422 1 98.88 223 ILE B N 1
ATOM 4986 C CA . ILE B 1 223 ? 26.422 13.352 9.859 1 98.88 223 ILE B CA 1
ATOM 4987 C C . ILE B 1 223 ? 27.078 14.156 8.742 1 98.88 223 ILE B C 1
ATOM 4989 O O . ILE B 1 223 ? 28.188 14.664 8.914 1 98.88 223 ILE B O 1
ATOM 4993 N N . ARG B 1 224 ? 26.344 14.273 7.598 1 98.81 224 ARG B N 1
ATOM 4994 C CA . ARG B 1 224 ? 26.891 15.047 6.484 1 98.81 224 ARG B CA 1
ATOM 4995 C C . ARG B 1 224 ? 25.906 16.094 6 1 98.81 224 ARG B C 1
ATOM 4997 O O . ARG B 1 224 ? 24.688 15.836 5.969 1 98.81 224 ARG B O 1
ATOM 5004 N N . LEU B 1 225 ? 26.422 17.297 5.715 1 97.69 225 LEU B N 1
ATOM 5005 C CA . LEU B 1 225 ? 25.688 18.266 4.926 1 97.69 225 LEU B CA 1
ATOM 5006 C C . LEU B 1 225 ? 25.828 17.984 3.434 1 97.69 225 LEU B C 1
ATOM 5008 O O . LEU B 1 225 ? 26.703 18.547 2.77 1 97.69 225 LEU B O 1
ATOM 5012 N N . GLN B 1 226 ? 24.906 17.141 2.949 1 96.94 226 GLN B N 1
ATOM 5013 C CA . GLN B 1 226 ? 25.094 16.594 1.607 1 96.94 226 GLN B CA 1
ATOM 5014 C C . GLN B 1 226 ? 23.781 16.141 1.013 1 96.94 226 GLN B C 1
ATOM 5016 O O . GLN B 1 226 ? 22.922 15.586 1.724 1 96.94 226 GLN B O 1
ATOM 5021 N N . ASP B 1 227 ? 23.672 16.359 -0.3 1 96.38 227 ASP B N 1
ATOM 5022 C CA . ASP B 1 227 ? 22.516 15.867 -1.048 1 96.38 227 ASP B CA 1
ATOM 5023 C C . ASP B 1 227 ? 22.594 14.352 -1.231 1 96.38 227 ASP B C 1
ATOM 5025 O O . ASP B 1 227 ? 23.656 13.805 -1.521 1 96.38 227 ASP B O 1
ATOM 5029 N N . TYR B 1 228 ? 21.422 13.68 -1.059 1 95.94 228 TYR B N 1
ATOM 5030 C CA . TYR B 1 228 ? 21.391 12.227 -1.151 1 95.94 228 TYR B CA 1
ATOM 5031 C C . TYR B 1 228 ? 21.844 11.75 -2.529 1 95.94 228 TYR B C 1
ATOM 5033 O O . TYR B 1 228 ? 22.359 10.641 -2.674 1 95.94 228 TYR B O 1
ATOM 5041 N N . ARG B 1 229 ? 21.672 12.539 -3.58 1 96.5 229 ARG B N 1
ATOM 5042 C CA . ARG B 1 229 ? 22.016 12.211 -4.961 1 96.5 229 ARG B CA 1
ATOM 5043 C C . ARG B 1 229 ? 23.516 12.102 -5.148 1 96.5 229 ARG B C 1
ATOM 5045 O O . ARG B 1 229 ? 24 11.586 -6.164 1 96.5 229 ARG B O 1
ATOM 5052 N N . GLU B 1 230 ? 24.297 12.461 -4.125 1 97.12 230 GLU B N 1
ATOM 5053 C CA . GLU B 1 230 ? 25.75 12.477 -4.234 1 97.12 230 GLU B CA 1
ATOM 5054 C C . GLU B 1 230 ? 26.391 11.445 -3.305 1 97.12 230 GLU B C 1
ATOM 5056 O O . GLU B 1 230 ? 27.609 11.375 -3.201 1 97.12 230 GLU B O 1
ATOM 5061 N N . ILE B 1 231 ? 25.594 10.758 -2.695 1 97.44 231 ILE B N 1
ATOM 5062 C CA . ILE B 1 231 ? 26.094 9.766 -1.751 1 97.44 231 ILE B CA 1
ATOM 5063 C C . ILE B 1 231 ? 26.594 8.531 -2.51 1 97.44 231 ILE B C 1
ATOM 5065 O O . ILE B 1 231 ? 25.969 8.109 -3.486 1 97.44 231 ILE B O 1
ATOM 5069 N N . ASP B 1 232 ? 27.672 8.008 -2 1 96.88 232 ASP B N 1
ATOM 5070 C CA . ASP B 1 232 ? 28.203 6.762 -2.543 1 96.88 232 ASP B CA 1
ATOM 5071 C C . ASP B 1 232 ? 28.172 5.648 -1.501 1 96.88 232 ASP B C 1
ATOM 5073 O O . ASP B 1 232 ? 27.938 5.906 -0.316 1 96.88 232 ASP B O 1
ATOM 5077 N N . GLY B 1 233 ? 28.328 4.41 -2.035 1 96.5 233 GLY B N 1
ATOM 5078 C CA . GLY B 1 233 ? 28.391 3.256 -1.152 1 96.5 233 GLY B CA 1
ATOM 5079 C C . GLY B 1 233 ? 27.125 2.42 -1.179 1 96.5 233 GLY B C 1
ATOM 5080 O O . GLY B 1 233 ? 26.297 2.561 -2.084 1 96.5 233 GLY B O 1
ATOM 5081 N N . GLN B 1 234 ? 27.156 1.403 -0.244 1 97.56 234 GLN B N 1
ATOM 5082 C CA . GLN B 1 234 ? 26.016 0.498 -0.068 1 97.56 234 GLN B CA 1
ATOM 5083 C C . GLN B 1 234 ? 25.594 0.431 1.396 1 97.56 234 GLN B C 1
ATOM 5085 O O . GLN B 1 234 ? 26.438 0.485 2.297 1 97.56 234 GLN B O 1
ATOM 5090 N N . PHE B 1 235 ? 24.375 0.358 1.561 1 98.88 235 PHE B N 1
ATOM 5091 C CA . PHE B 1 235 ? 23.797 0.319 2.895 1 98.88 235 PHE B CA 1
ATOM 5092 C C . PHE B 1 235 ? 22.844 -0.87 3.039 1 98.88 235 PHE B C 1
ATOM 5094 O O . PHE B 1 235 ? 22.141 -1.229 2.092 1 98.88 235 PHE B O 1
ATOM 5101 N N . ASP B 1 236 ? 22.844 -1.456 4.234 1 98.94 236 ASP B N 1
ATOM 5102 C CA . ASP B 1 236 ? 21.938 -2.562 4.523 1 98.94 236 ASP B CA 1
ATOM 5103 C C . ASP B 1 236 ? 20.484 -2.07 4.664 1 98.94 236 ASP B C 1
ATOM 5105 O O . ASP B 1 236 ? 19.547 -2.789 4.324 1 98.94 236 ASP B O 1
ATOM 5109 N N . ARG B 1 237 ? 20.391 -0.906 5.242 1 98.94 237 ARG B N 1
ATOM 5110 C CA . ARG B 1 237 ? 19.094 -0.292 5.477 1 98.94 237 ARG B CA 1
ATOM 5111 C C . ARG B 1 237 ? 19.109 1.188 5.105 1 98.94 237 ARG B C 1
ATOM 5113 O O . ARG B 1 237 ? 20.125 1.868 5.293 1 98.94 237 ARG B O 1
ATOM 5120 N N . ILE B 1 238 ? 17.969 1.688 4.582 1 98.94 238 ILE B N 1
ATOM 5121 C CA . ILE B 1 238 ? 17.828 3.102 4.258 1 98.94 238 ILE B CA 1
ATOM 5122 C C . ILE B 1 238 ? 16.484 3.615 4.777 1 98.94 238 ILE B C 1
ATOM 5124 O O . ILE B 1 238 ? 15.445 2.969 4.586 1 98.94 238 ILE B O 1
ATOM 5128 N N . THR B 1 239 ? 16.531 4.699 5.488 1 98.94 239 THR B N 1
ATOM 5129 C CA . THR B 1 239 ? 15.312 5.395 5.898 1 98.94 239 THR B CA 1
ATOM 5130 C C . THR B 1 239 ? 15.25 6.789 5.273 1 98.94 239 THR B C 1
ATOM 5132 O O . THR B 1 239 ? 16.281 7.438 5.086 1 98.94 239 THR B O 1
ATOM 5135 N N . SER B 1 240 ? 14.086 7.188 4.922 1 98.81 240 SER B N 1
ATOM 5136 C CA . SER B 1 240 ? 13.75 8.539 4.484 1 98.81 240 SER B CA 1
ATOM 5137 C C . SER B 1 240 ? 12.43 9.008 5.094 1 98.81 240 SER B C 1
ATOM 5139 O O . SER B 1 240 ? 11.359 8.578 4.664 1 98.81 240 SER B O 1
ATOM 5141 N N . VAL B 1 241 ? 12.539 9.891 6.031 1 98.56 241 VAL B N 1
ATOM 5142 C CA . VAL B 1 241 ? 11.367 10.32 6.785 1 98.56 241 VAL B CA 1
ATOM 5143 C C . VAL B 1 241 ? 11.133 11.812 6.578 1 98.56 241 VAL B C 1
ATOM 5145 O O . VAL B 1 241 ? 11.914 12.641 7.043 1 98.56 241 VAL B O 1
ATOM 5148 N N . GLY B 1 242 ? 10.078 12.156 5.902 1 96 242 GLY B N 1
ATOM 5149 C CA . GLY B 1 242 ? 9.719 13.547 5.707 1 96 242 GLY B CA 1
ATOM 5150 C C . GLY B 1 242 ? 10.555 14.242 4.645 1 96 242 GLY B C 1
ATOM 5151 O O . GLY B 1 242 ? 10.648 15.469 4.625 1 96 242 GLY B O 1
ATOM 5152 N N . MET B 1 243 ? 11.242 13.531 3.916 1 92.62 243 MET B N 1
ATOM 5153 C CA . MET B 1 243 ? 12.102 14.07 2.861 1 92.62 243 MET B CA 1
ATOM 5154 C C . MET B 1 243 ? 11.414 13.961 1.502 1 92.62 243 MET B C 1
ATOM 5156 O O . MET B 1 243 ? 11.672 14.781 0.612 1 92.62 243 MET B O 1
ATOM 5160 N N . PHE B 1 244 ? 10.523 13.031 1.401 1 89.06 244 PHE B N 1
ATOM 5161 C CA . PHE B 1 244 ? 9.805 12.602 0.208 1 89.06 244 PHE B CA 1
ATOM 5162 C C . PHE B 1 244 ? 9.07 13.773 -0.43 1 89.06 244 PHE B C 1
ATOM 5164 O O . PHE B 1 244 ? 9.016 13.883 -1.656 1 89.06 244 PHE B O 1
ATOM 5171 N N . GLU B 1 245 ? 8.609 14.695 0.271 1 88.62 245 GLU B N 1
ATOM 5172 C CA . GLU B 1 245 ? 7.801 15.844 -0.138 1 88.62 245 GLU B CA 1
ATOM 5173 C C . GLU B 1 245 ? 8.625 16.844 -0.945 1 88.62 245 GLU B C 1
ATOM 5175 O O . GLU B 1 245 ? 8.07 17.656 -1.687 1 88.62 245 GLU B O 1
ATOM 5180 N N . HIS B 1 246 ? 9.898 16.734 -0.858 1 88.94 246 HIS B N 1
ATOM 5181 C CA . HIS B 1 246 ? 10.797 17.719 -1.472 1 88.94 246 HIS B CA 1
ATOM 5182 C C . HIS B 1 246 ? 11.32 17.219 -2.811 1 88.94 246 HIS B C 1
ATOM 5184 O O . HIS B 1 246 ? 12.039 17.938 -3.508 1 88.94 246 HIS B O 1
ATOM 5190 N N . VAL B 1 247 ? 11.016 16.062 -3.172 1 90.38 247 VAL B N 1
ATOM 5191 C CA . VAL B 1 247 ? 11.609 15.422 -4.34 1 90.38 247 VAL B CA 1
ATOM 5192 C C . VAL B 1 247 ? 10.945 15.938 -5.613 1 90.38 247 VAL B C 1
ATOM 5194 O O . VAL B 1 247 ? 11.617 16.156 -6.629 1 90.38 247 VAL B O 1
ATOM 5197 N N . GLY B 1 248 ? 9.672 16.203 -5.508 1 90.62 248 GLY B N 1
ATOM 5198 C CA . GLY B 1 248 ? 8.898 16.5 -6.695 1 90.62 248 GLY B CA 1
ATOM 5199 C C . GLY B 1 248 ? 8.398 15.273 -7.426 1 90.62 248 GLY B C 1
ATOM 5200 O O . GLY B 1 248 ? 9.141 14.297 -7.574 1 90.62 248 GLY B O 1
ATOM 5201 N N . ARG B 1 249 ? 7.258 15.312 -7.977 1 91.75 249 ARG B N 1
ATOM 5202 C CA . ARG B 1 249 ? 6.57 14.172 -8.57 1 91.75 249 ARG B CA 1
ATOM 5203 C C . ARG B 1 249 ? 7.34 13.641 -9.773 1 91.75 249 ARG B C 1
ATOM 5205 O O . ARG B 1 249 ? 7.496 12.422 -9.93 1 91.75 249 ARG B O 1
ATOM 5212 N N . LYS B 1 250 ? 7.863 14.508 -10.586 1 91.44 250 LYS B N 1
ATOM 5213 C CA . LYS B 1 250 ? 8.555 14.117 -11.812 1 91.44 250 LYS B CA 1
ATOM 5214 C C . LYS B 1 250 ? 9.852 13.375 -11.5 1 91.44 250 LYS B C 1
ATOM 5216 O O . LYS B 1 250 ? 10.305 12.555 -12.297 1 91.44 250 LYS B O 1
ATOM 5221 N N . ASN B 1 251 ? 10.383 13.617 -10.344 1 94.62 251 ASN B N 1
ATOM 5222 C CA . ASN B 1 251 ? 11.695 13.086 -10 1 94.62 251 ASN B CA 1
ATOM 5223 C C . ASN B 1 251 ? 11.578 11.82 -9.148 1 94.62 251 ASN B C 1
ATOM 5225 O O . ASN B 1 251 ? 12.586 11.219 -8.781 1 94.62 251 ASN B O 1
ATOM 5229 N N . LEU B 1 252 ? 10.422 11.391 -8.906 1 96.06 252 LEU B N 1
ATOM 5230 C CA . LEU B 1 252 ? 10.211 10.289 -7.969 1 96.06 252 LEU B CA 1
ATOM 5231 C C . LEU B 1 252 ? 10.883 9.016 -8.469 1 96.06 252 LEU B C 1
ATOM 5233 O O . LEU B 1 252 ? 11.523 8.305 -7.703 1 96.06 252 LEU B O 1
ATOM 5237 N N . PRO B 1 253 ? 10.758 8.648 -9.789 1 96.56 253 PRO B N 1
ATOM 5238 C CA . PRO B 1 253 ? 11.453 7.438 -10.242 1 96.56 253 PRO B CA 1
ATOM 5239 C C . PRO B 1 253 ? 12.961 7.516 -10.031 1 96.56 253 PRO B C 1
ATOM 5241 O O . PRO B 1 253 ? 13.586 6.523 -9.641 1 96.56 253 PRO B O 1
ATOM 5244 N N . LEU B 1 254 ? 13.531 8.672 -10.25 1 96.69 254 LEU B N 1
ATOM 5245 C CA . LEU B 1 254 ? 14.961 8.852 -10.031 1 96.69 254 LEU B CA 1
ATOM 5246 C C . LEU B 1 254 ? 15.305 8.742 -8.555 1 96.69 254 LEU B C 1
ATOM 5248 O O . LEU B 1 254 ? 16.344 8.18 -8.188 1 96.69 254 LEU B O 1
ATOM 5252 N N . TYR B 1 255 ? 14.492 9.328 -7.742 1 97.81 255 TYR B N 1
ATOM 5253 C CA . TYR B 1 255 ? 14.664 9.25 -6.297 1 97.81 255 TYR B CA 1
ATOM 5254 C C . TYR B 1 255 ? 14.711 7.801 -5.828 1 97.81 255 TYR B C 1
ATOM 5256 O O . TYR B 1 255 ? 15.633 7.395 -5.125 1 97.81 255 TYR B O 1
ATOM 5264 N N . PHE B 1 256 ? 13.805 6.98 -6.285 1 98.69 256 PHE B N 1
ATOM 5265 C CA . PHE B 1 256 ? 13.742 5.59 -5.855 1 98.69 256 PHE B CA 1
ATOM 5266 C C . PHE B 1 256 ? 14.844 4.766 -6.512 1 98.69 256 PHE B C 1
ATOM 5268 O O . PHE B 1 256 ? 15.352 3.816 -5.914 1 98.69 256 PHE B O 1
ATOM 5275 N N . SER B 1 257 ? 15.234 5.113 -7.715 1 98.5 257 SER B N 1
ATOM 5276 C CA . SER B 1 257 ? 16.375 4.461 -8.344 1 98.5 257 SER B CA 1
ATOM 5277 C C . SER B 1 257 ? 17.656 4.691 -7.547 1 98.5 257 SER B C 1
ATOM 5279 O O . SER B 1 257 ? 18.484 3.793 -7.434 1 98.5 257 SER B O 1
ATOM 5281 N N . ARG B 1 258 ? 17.75 5.918 -7.031 1 98.31 258 ARG B N 1
ATOM 5282 C CA . ARG B 1 258 ? 18.906 6.219 -6.199 1 98.31 258 ARG B CA 1
ATOM 5283 C C . ARG B 1 258 ? 18.906 5.371 -4.934 1 98.31 258 ARG B C 1
ATOM 5285 O O . ARG B 1 258 ? 19.953 4.855 -4.523 1 98.31 258 ARG B O 1
ATOM 5292 N N . ILE B 1 259 ? 17.828 5.273 -4.316 1 98.75 259 ILE B N 1
ATOM 5293 C CA . ILE B 1 259 ? 17.703 4.402 -3.152 1 98.75 259 ILE B CA 1
ATOM 5294 C C . ILE B 1 259 ? 18.094 2.977 -3.529 1 98.75 259 ILE B C 1
ATOM 5296 O O . ILE B 1 259 ? 18.859 2.328 -2.812 1 98.75 259 ILE B O 1
ATOM 5300 N N . HIS B 1 260 ? 17.562 2.496 -4.625 1 98.75 260 HIS B N 1
ATOM 5301 C CA . HIS B 1 260 ? 17.906 1.172 -5.133 1 98.75 260 HIS B CA 1
ATOM 5302 C C . HIS B 1 260 ? 19.406 0.996 -5.25 1 98.75 260 HIS B C 1
ATOM 5304 O O . HIS B 1 260 ? 19.969 -0.003 -4.777 1 98.75 260 HIS B O 1
ATOM 5310 N N . ASP B 1 261 ? 20.062 1.969 -5.832 1 98.62 261 ASP B N 1
ATOM 5311 C CA . ASP B 1 261 ? 21.484 1.876 -6.098 1 98.62 261 ASP B CA 1
ATOM 5312 C C . ASP B 1 261 ? 22.281 1.862 -4.793 1 98.62 261 ASP B C 1
ATOM 5314 O O . ASP B 1 261 ? 23.359 1.25 -4.723 1 98.62 261 ASP B O 1
ATOM 5318 N N . LEU B 1 262 ? 21.766 2.52 -3.84 1 98.81 262 LEU B N 1
ATOM 5319 C CA . LEU B 1 262 ? 22.469 2.643 -2.568 1 98.81 262 LEU B CA 1
ATOM 5320 C C . LEU B 1 262 ? 22.188 1.444 -1.669 1 98.81 262 LEU B C 1
ATOM 5322 O O . LEU B 1 262 ? 22.875 1.223 -0.677 1 98.81 262 LEU B O 1
ATOM 5326 N N . LEU B 1 263 ? 21.219 0.712 -1.965 1 98.69 263 LEU B N 1
ATOM 5327 C CA . LEU B 1 263 ? 20.797 -0.419 -1.145 1 98.69 263 LEU B CA 1
ATOM 5328 C C . LEU B 1 263 ? 21.625 -1.659 -1.468 1 98.69 263 LEU B C 1
ATOM 5330 O O . LEU B 1 263 ? 21.859 -1.966 -2.639 1 98.69 263 LEU B O 1
ATOM 5334 N N . ALA B 1 264 ? 22.062 -2.352 -0.417 1 98.5 264 ALA B N 1
ATOM 5335 C CA . ALA B 1 264 ? 22.641 -3.678 -0.617 1 98.5 264 ALA B CA 1
ATOM 5336 C C . ALA B 1 264 ? 21.625 -4.637 -1.227 1 98.5 264 ALA B C 1
ATOM 5338 O O . ALA B 1 264 ? 20.422 -4.363 -1.214 1 98.5 264 ALA B O 1
ATOM 5339 N N . ASP B 1 265 ? 22.078 -5.742 -1.746 1 97.06 265 ASP B N 1
ATOM 5340 C CA . ASP B 1 265 ? 21.203 -6.664 -2.463 1 97.06 265 ASP B CA 1
ATOM 5341 C C . ASP B 1 265 ? 20.109 -7.207 -1.548 1 97.06 265 ASP B C 1
ATOM 5343 O O . ASP B 1 265 ? 18.953 -7.355 -1.966 1 97.06 265 ASP B O 1
ATOM 5347 N N . ASP B 1 266 ? 20.422 -7.406 -0.349 1 96.44 266 ASP B N 1
ATOM 5348 C CA . ASP B 1 266 ? 19.438 -7.91 0.598 1 96.44 266 ASP B CA 1
ATOM 5349 C C . ASP B 1 266 ? 18.922 -6.793 1.51 1 96.44 266 ASP B C 1
ATOM 5351 O O . ASP B 1 266 ? 18.406 -7.059 2.596 1 96.44 266 ASP B O 1
ATOM 5355 N N . GLY B 1 267 ? 19.172 -5.562 1.113 1 98.62 267 GLY B N 1
ATOM 5356 C CA . GLY B 1 267 ? 18.797 -4.418 1.929 1 98.62 267 GLY B CA 1
ATOM 5357 C C . GLY B 1 267 ? 17.312 -4.148 1.946 1 98.62 267 GLY B C 1
ATOM 5358 O O . GLY B 1 267 ? 16.562 -4.715 1.145 1 98.62 267 GLY B O 1
ATOM 5359 N N . ILE B 1 268 ? 16.875 -3.398 2.943 1 98.88 268 ILE B N 1
ATOM 5360 C CA . ILE B 1 268 ? 15.492 -2.955 3.082 1 98.88 268 ILE B CA 1
ATOM 5361 C C . ILE B 1 268 ? 15.453 -1.442 3.293 1 98.88 268 ILE B C 1
ATOM 5363 O O . ILE B 1 268 ? 16.281 -0.889 4.016 1 98.88 268 ILE B O 1
ATOM 5367 N N . ALA B 1 269 ? 14.539 -0.787 2.617 1 98.88 269 ALA B N 1
ATOM 5368 C CA . ALA B 1 269 ? 14.359 0.656 2.754 1 98.88 269 ALA B CA 1
ATOM 5369 C C . ALA B 1 269 ? 12.945 0.991 3.221 1 98.88 269 ALA B C 1
ATOM 5371 O O . ALA B 1 269 ? 12.031 0.179 3.074 1 98.88 269 ALA B O 1
ATOM 5372 N N . MET B 1 270 ? 12.797 2.105 3.811 1 98.75 270 MET B N 1
ATOM 5373 C CA . MET B 1 270 ? 11.492 2.613 4.219 1 98.75 270 MET B CA 1
ATOM 5374 C C . MET B 1 270 ? 11.352 4.094 3.879 1 98.75 270 MET B C 1
ATOM 5376 O O . MET B 1 270 ? 12.188 4.906 4.273 1 98.75 270 MET B O 1
ATOM 5380 N N . ASN B 1 271 ? 10.352 4.43 3.098 1 98.81 271 ASN B N 1
ATOM 5381 C CA . ASN B 1 271 ? 9.977 5.812 2.807 1 98.81 271 ASN B CA 1
ATOM 5382 C C 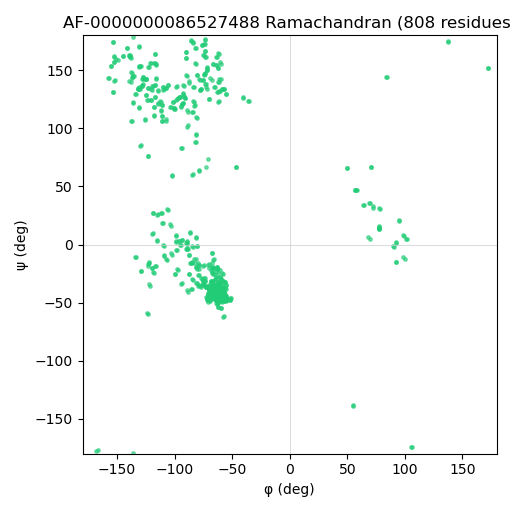. ASN B 1 271 ? 8.734 6.23 3.59 1 98.81 271 ASN B C 1
ATOM 5384 O O . ASN B 1 271 ? 7.691 5.586 3.498 1 98.81 271 ASN B O 1
ATOM 5388 N N . HIS B 1 272 ? 8.883 7.176 4.383 1 98.69 272 HIS B N 1
ATOM 5389 C CA . HIS B 1 272 ? 7.832 7.777 5.191 1 98.69 272 HIS B CA 1
ATOM 5390 C C . HIS B 1 272 ? 7.508 9.188 4.707 1 98.69 272 HIS B C 1
ATOM 5392 O O . HIS B 1 272 ? 8.281 10.117 4.934 1 98.69 272 HIS B O 1
ATOM 5398 N N . GLY B 1 273 ? 6.285 9.328 4.008 1 98 273 GLY B N 1
ATOM 5399 C CA . GLY B 1 273 ? 6.027 10.625 3.4 1 98 273 GLY B CA 1
ATOM 5400 C C . GLY B 1 273 ? 4.547 10.93 3.26 1 98 273 GLY B C 1
ATOM 5401 O O . GLY B 1 273 ? 3.719 10.016 3.234 1 98 273 GLY B O 1
ATOM 5402 N N . ILE B 1 274 ? 4.262 12.227 3.18 1 97.81 274 ILE B N 1
ATOM 5403 C CA . ILE B 1 274 ? 2.908 12.734 3.01 1 97.81 274 ILE B CA 1
ATOM 5404 C C . ILE B 1 274 ? 2.449 12.516 1.57 1 97.81 274 ILE B C 1
ATOM 5406 O O . ILE B 1 274 ? 3.236 12.672 0.632 1 97.81 274 ILE B O 1
ATOM 5410 N N . THR B 1 275 ? 1.207 12.164 1.418 1 97.62 275 THR B N 1
ATOM 5411 C CA . THR B 1 275 ? 0.649 11.914 0.093 1 97.62 275 THR B CA 1
ATOM 5412 C C . THR B 1 275 ? -0.646 12.703 -0.103 1 97.62 275 THR B C 1
ATOM 5414 O O . THR B 1 275 ? -1.314 13.062 0.869 1 97.62 275 THR B O 1
ATOM 5417 N N . SER B 1 276 ? -0.941 12.992 -1.354 1 96.12 276 SER B N 1
ATOM 5418 C CA . SER B 1 276 ? -2.24 13.531 -1.745 1 96.12 276 SER B CA 1
ATOM 5419 C C . SER B 1 276 ? -3.328 12.469 -1.652 1 96.12 276 SER B C 1
ATOM 5421 O O . SER B 1 276 ? -3.057 11.281 -1.827 1 96.12 276 SER B O 1
ATOM 5423 N N . THR B 1 277 ? -4.527 12.93 -1.379 1 96.62 277 THR B N 1
ATOM 5424 C CA . THR B 1 277 ? -5.66 12.008 -1.404 1 96.62 277 THR B CA 1
ATOM 5425 C C . THR B 1 277 ? -6.414 12.117 -2.725 1 96.62 277 THR B C 1
ATOM 5427 O O . THR B 1 277 ? -7.512 11.57 -2.865 1 96.62 277 THR B O 1
ATOM 5430 N N . ASP B 1 278 ? -5.859 12.859 -3.629 1 94.69 278 ASP B N 1
ATOM 5431 C CA . ASP B 1 278 ? -6.348 12.938 -5.004 1 94.69 278 ASP B CA 1
ATOM 5432 C C . ASP B 1 278 ? -5.648 11.914 -5.891 1 94.69 278 ASP B C 1
ATOM 5434 O O . ASP B 1 278 ? -4.418 11.914 -6.004 1 94.69 278 ASP B O 1
ATOM 5438 N N . ALA B 1 279 ? -6.457 11.109 -6.59 1 94.25 279 ALA B N 1
ATOM 5439 C CA . ALA B 1 279 ? -5.91 10.055 -7.43 1 94.25 279 ALA B CA 1
ATOM 5440 C C . ALA B 1 279 ? -4.957 10.617 -8.477 1 94.25 279 ALA B C 1
ATOM 5442 O O . ALA B 1 279 ? -4.027 9.938 -8.922 1 94.25 279 ALA B O 1
ATOM 5443 N N . GLU B 1 280 ? -5.113 11.852 -8.844 1 92.12 280 GLU B N 1
ATOM 5444 C CA . GLU B 1 280 ? -4.27 12.492 -9.844 1 92.12 280 GLU B CA 1
ATOM 5445 C C . GLU B 1 280 ? -3.135 13.273 -9.195 1 92.12 280 GLU B C 1
ATOM 5447 O O . GLU B 1 280 ? -2.393 13.984 -9.875 1 92.12 280 GLU B O 1
ATOM 5452 N N . SER B 1 281 ? -3.047 13.219 -7.906 1 92.38 281 SER B N 1
ATOM 5453 C CA . SER B 1 281 ? -1.993 13.867 -7.137 1 92.38 281 SER B CA 1
ATOM 5454 C C . SER B 1 281 ? -2.145 15.383 -7.168 1 92.38 281 SER B C 1
ATOM 5456 O O . SER B 1 281 ? -1.151 16.109 -7.211 1 92.38 281 SER B O 1
ATOM 5458 N N . GLY B 1 282 ? -3.348 15.797 -7.172 1 87.94 282 GLY B N 1
ATOM 5459 C CA . GLY B 1 282 ? -3.621 17.219 -7.059 1 87.94 282 GLY B CA 1
ATOM 5460 C C . GLY B 1 282 ? -3.41 17.766 -5.656 1 87.94 282 GLY B C 1
ATOM 5461 O O . GLY B 1 282 ? -3.365 17 -4.691 1 87.94 282 GLY B O 1
ATOM 5462 N N . GLU B 1 283 ? -3.309 19.078 -5.59 1 83.25 283 GLU B N 1
ATOM 5463 C CA . GLU B 1 283 ? -3.131 19.75 -4.301 1 83.25 283 GLU B CA 1
ATOM 5464 C C . GLU B 1 283 ? -4.43 19.75 -3.498 1 83.25 283 GLU B C 1
ATOM 5466 O O . GLU B 1 283 ? -5.492 19.422 -4.023 1 83.25 283 GLU B O 1
ATOM 5471 N N . THR B 1 284 ? -4.215 20.094 -2.244 1 85.12 284 THR B N 1
ATOM 5472 C CA . THR B 1 284 ? -5.391 20.172 -1.388 1 85.12 284 THR B CA 1
ATOM 5473 C C . THR B 1 284 ? -6.391 21.188 -1.924 1 85.12 284 THR B C 1
ATOM 5475 O O . THR B 1 284 ? -6 22.219 -2.467 1 85.12 284 THR B O 1
ATOM 5478 N N . ALA B 1 285 ? -7.598 20.984 -1.566 1 80.44 285 ALA B N 1
ATOM 5479 C CA . ALA B 1 285 ? -8.68 21.797 -2.109 1 80.44 285 ALA B CA 1
ATOM 5480 C C . ALA B 1 285 ? -8.789 23.125 -1.366 1 80.44 285 ALA B C 1
ATOM 5482 O O . ALA B 1 285 ? -8.016 23.406 -0.451 1 80.44 285 ALA B O 1
ATOM 5483 N N . LEU B 1 286 ? -9.602 24.031 -1.94 1 85.62 286 LEU B N 1
ATOM 5484 C CA . LEU B 1 286 ? -10.07 25.281 -1.343 1 85.62 286 LEU B CA 1
ATOM 5485 C C . LEU B 1 286 ? -8.922 26.266 -1.181 1 85.62 286 LEU B C 1
ATOM 5487 O O . LEU B 1 286 ? -9.031 27.234 -0.419 1 85.62 286 LEU B O 1
ATOM 5491 N N . GLY B 1 287 ? -7.723 25.875 -1.73 1 80.38 287 GLY B N 1
ATOM 5492 C CA . GLY B 1 287 ? -6.602 26.797 -1.699 1 80.38 287 GLY B CA 1
ATOM 5493 C C . GLY B 1 287 ? -5.605 26.484 -0.597 1 80.38 287 GLY B C 1
ATOM 5494 O O . GLY B 1 287 ? -4.656 27.25 -0.386 1 80.38 287 GLY B O 1
ATOM 5495 N N . GLY B 1 288 ? -5.812 25.453 0.063 1 84.38 288 GLY B N 1
ATOM 5496 C CA . GLY B 1 288 ? -4.871 25.062 1.1 1 84.38 288 GLY B CA 1
ATOM 5497 C C . GLY B 1 288 ? -3.467 24.828 0.574 1 84.38 288 GLY B C 1
ATOM 5498 O O . GLY B 1 288 ? -2.492 25.297 1.163 1 84.38 288 GLY B O 1
ATOM 5499 N N . GLY B 1 289 ? -3.396 24.141 -0.513 1 85.88 289 GLY B N 1
ATOM 5500 C CA . GLY B 1 289 ? -2.107 23.906 -1.144 1 85.88 289 GLY B CA 1
ATOM 5501 C C . GLY B 1 289 ? -1.406 25.188 -1.559 1 85.88 289 GLY B C 1
ATOM 5502 O O . GLY B 1 289 ? -0.187 25.312 -1.423 1 85.88 289 GLY B O 1
ATOM 5503 N N . GLU B 1 290 ? -2.139 26.141 -2.002 1 84.44 290 GLU B N 1
ATOM 5504 C CA . GLU B 1 290 ? -1.588 27.438 -2.41 1 84.44 290 GLU B CA 1
ATOM 5505 C C . GLU B 1 290 ? -0.969 28.172 -1.224 1 84.44 290 GLU B C 1
ATOM 5507 O O . GLU B 1 290 ? 0.098 28.766 -1.35 1 84.44 290 GLU B O 1
ATOM 5512 N N . PHE B 1 291 ? -1.659 28.156 -0.178 1 88.5 291 PHE B N 1
ATOM 5513 C CA . PHE B 1 291 ? -1.15 28.797 1.028 1 88.5 291 PHE B CA 1
ATOM 5514 C C . PHE B 1 291 ? 0.18 28.188 1.448 1 88.5 291 PHE B C 1
ATOM 5516 O O . PHE B 1 291 ? 1.131 28.906 1.759 1 88.5 291 PHE B O 1
ATOM 5523 N N . ILE B 1 292 ? 0.233 26.859 1.472 1 88.69 292 ILE B N 1
ATOM 5524 C CA . ILE B 1 292 ? 1.429 26.141 1.906 1 88.69 292 ILE B CA 1
ATOM 5525 C C . ILE B 1 292 ? 2.588 26.453 0.961 1 88.69 292 ILE B C 1
ATOM 5527 O O . ILE B 1 292 ? 3.711 26.703 1.406 1 88.69 292 ILE B O 1
ATOM 5531 N N . ASP B 1 293 ? 2.326 26.469 -0.268 1 86.5 293 ASP B N 1
ATOM 5532 C CA . ASP B 1 293 ? 3.352 26.75 -1.269 1 86.5 293 ASP B CA 1
ATOM 5533 C C . ASP B 1 293 ? 3.893 28.172 -1.115 1 86.5 293 ASP B C 1
ATOM 5535 O O . ASP B 1 293 ? 5.102 28.391 -1.221 1 86.5 293 ASP B O 1
ATOM 5539 N N . ARG B 1 294 ? 3.072 29.078 -0.826 1 85.69 294 ARG B N 1
ATOM 5540 C CA . ARG B 1 294 ? 3.432 30.5 -0.778 1 85.69 294 ARG B CA 1
ATOM 5541 C C . ARG B 1 294 ? 4.188 30.828 0.505 1 85.69 294 ARG B C 1
ATOM 5543 O O . ARG B 1 294 ? 5.156 31.578 0.482 1 85.69 294 ARG B O 1
ATOM 5550 N N . TYR B 1 295 ? 3.803 30.188 1.581 1 87.75 295 TYR B N 1
ATOM 5551 C CA . TYR B 1 295 ? 4.246 30.734 2.855 1 87.75 295 TYR B CA 1
ATOM 5552 C C . TYR B 1 295 ? 5.086 29.734 3.627 1 87.75 295 TYR B C 1
ATOM 5554 O O . TYR B 1 295 ? 5.824 30.094 4.543 1 87.75 295 TYR B O 1
ATOM 5562 N N . VAL B 1 296 ? 4.973 28.453 3.291 1 87.81 296 VAL B N 1
ATOM 5563 C CA . VAL B 1 296 ? 5.516 27.469 4.219 1 87.81 296 VAL B CA 1
ATOM 5564 C C . VAL B 1 296 ? 6.539 26.578 3.504 1 87.81 296 VAL B C 1
ATOM 5566 O O . VAL B 1 296 ? 7.688 26.484 3.936 1 87.81 296 VAL B O 1
ATOM 5569 N N . PHE B 1 297 ? 6.082 25.922 2.486 1 85.81 297 PHE B N 1
ATOM 5570 C CA . PHE B 1 297 ? 6.914 24.969 1.761 1 85.81 297 PHE B CA 1
ATOM 5571 C C . PHE B 1 297 ? 6.859 25.234 0.261 1 85.81 297 PHE B C 1
ATOM 5573 O O . PHE B 1 297 ? 6.152 24.547 -0.473 1 85.81 297 PHE B O 1
ATOM 5580 N N . PRO B 1 298 ? 7.703 26.141 -0.132 1 84.12 298 PRO B N 1
ATOM 5581 C CA . PRO B 1 298 ? 7.727 26.391 -1.575 1 84.12 298 PRO B CA 1
ATOM 5582 C C . PRO B 1 298 ? 8.117 25.156 -2.379 1 84.12 298 PRO B C 1
ATOM 5584 O O . PRO B 1 298 ? 8.984 24.375 -1.951 1 84.12 298 PRO B O 1
ATOM 5587 N N . ASP B 1 299 ? 7.371 24.844 -3.416 1 81 299 ASP B N 1
ATOM 5588 C CA . ASP B 1 299 ? 7.672 23.812 -4.406 1 81 299 ASP B CA 1
ATOM 5589 C C . ASP B 1 299 ? 7.371 22.422 -3.857 1 81 299 ASP B C 1
ATOM 5591 O O . ASP B 1 299 ? 7.875 21.422 -4.375 1 81 299 ASP B O 1
ATOM 5595 N N . GLY B 1 300 ? 6.648 22.406 -2.811 1 83.81 300 GLY B N 1
ATOM 5596 C CA . GLY B 1 300 ? 6.242 21.109 -2.307 1 83.81 300 GLY B CA 1
ATOM 5597 C C . GLY B 1 300 ? 5.195 20.422 -3.174 1 83.81 300 GLY B C 1
ATOM 5598 O O . GLY B 1 300 ? 4.301 21.094 -3.703 1 83.81 300 GLY B O 1
ATOM 5599 N N . GLU B 1 301 ? 5.383 19.141 -3.457 1 88.75 301 GLU B N 1
ATOM 5600 C CA . GLU B 1 301 ? 4.414 18.328 -4.191 1 88.75 301 GLU B CA 1
ATOM 5601 C C . GLU B 1 301 ? 4.129 17.016 -3.473 1 88.75 301 GLU B C 1
ATOM 5603 O O . GLU B 1 301 ? 5.051 16.344 -3.002 1 88.75 301 GLU B O 1
ATOM 5608 N N . LEU B 1 302 ? 2.881 16.734 -3.393 1 93.75 302 LEU B N 1
ATOM 5609 C CA . LEU B 1 302 ? 2.482 15.508 -2.713 1 93.75 302 LEU B CA 1
ATOM 5610 C C . LEU B 1 302 ? 1.922 14.5 -3.705 1 93.75 302 LEU B C 1
ATOM 5612 O O . LEU B 1 302 ? 0.824 14.688 -4.234 1 93.75 302 LEU B O 1
ATOM 5616 N N . PRO B 1 303 ? 2.619 13.445 -3.945 1 96.38 303 PRO B N 1
ATOM 5617 C CA . PRO B 1 303 ? 2.062 12.391 -4.793 1 96.38 303 PRO B CA 1
ATOM 5618 C C . PRO B 1 303 ? 0.997 11.562 -4.074 1 96.38 303 PRO B C 1
ATOM 5620 O O . PRO B 1 303 ? 1.062 11.383 -2.857 1 96.38 303 PRO B O 1
ATOM 5623 N N . HIS B 1 304 ? 0.008 11.125 -4.883 1 97.56 304 HIS B N 1
ATOM 5624 C CA . HIS B 1 304 ? -0.831 10.055 -4.348 1 97.56 304 HIS B CA 1
ATOM 5625 C C . HIS B 1 304 ? -0.018 8.797 -4.086 1 97.56 304 HIS B C 1
ATOM 5627 O O . HIS B 1 304 ? 1 8.562 -4.742 1 97.56 304 HIS B O 1
ATOM 5633 N N . ILE B 1 305 ? -0.427 8.008 -3.16 1 98.69 305 ILE B N 1
ATOM 5634 C CA . ILE B 1 305 ? 0.269 6.781 -2.789 1 98.69 305 ILE B CA 1
ATOM 5635 C C . ILE B 1 305 ? 0.445 5.895 -4.02 1 98.69 305 ILE B C 1
ATOM 5637 O O . ILE B 1 305 ? 1.453 5.195 -4.152 1 98.69 305 ILE B O 1
ATOM 5641 N N . SER B 1 306 ? -0.486 5.867 -4.949 1 98.5 306 SER B N 1
ATOM 5642 C CA . SER B 1 306 ? -0.362 5.105 -6.188 1 98.5 306 SER B CA 1
ATOM 5643 C C . SER B 1 306 ? 0.863 5.543 -6.984 1 98.5 306 SER B C 1
ATOM 5645 O O . SER B 1 306 ? 1.626 4.703 -7.469 1 98.5 306 SER B O 1
ATOM 5647 N N . LEU B 1 307 ? 1.061 6.785 -7.086 1 97.88 307 LEU B N 1
ATOM 5648 C CA . LEU B 1 307 ? 2.203 7.305 -7.832 1 97.88 307 LEU B CA 1
ATOM 5649 C C . LEU B 1 307 ? 3.514 6.945 -7.141 1 97.88 307 LEU B C 1
ATOM 5651 O O . LEU B 1 307 ? 4.508 6.648 -7.801 1 97.88 307 LEU B O 1
ATOM 5655 N N . ALA B 1 308 ? 3.51 7.055 -5.871 1 98.5 308 ALA B N 1
ATOM 5656 C CA . ALA B 1 308 ? 4.703 6.672 -5.117 1 98.5 308 ALA B CA 1
ATOM 5657 C C . ALA B 1 308 ? 5.078 5.219 -5.387 1 98.5 308 ALA B C 1
ATOM 5659 O O . ALA B 1 308 ? 6.246 4.906 -5.633 1 98.5 308 ALA B O 1
ATOM 5660 N N . LEU B 1 309 ? 4.113 4.359 -5.359 1 98.75 309 LEU B N 1
ATOM 5661 C CA . LEU B 1 309 ? 4.379 2.936 -5.547 1 98.75 309 LEU B CA 1
ATOM 5662 C C . LEU B 1 309 ? 4.781 2.641 -6.988 1 98.75 309 LEU B C 1
ATOM 5664 O O . LEU B 1 309 ? 5.637 1.787 -7.234 1 98.75 309 LEU B O 1
ATOM 5668 N N . GLU B 1 310 ? 4.152 3.291 -7.891 1 98.5 310 GLU B N 1
ATOM 5669 C CA . GLU B 1 310 ? 4.562 3.17 -9.289 1 98.5 310 GLU B CA 1
ATOM 5670 C C . GLU B 1 310 ? 6.016 3.592 -9.469 1 98.5 310 GLU B C 1
ATOM 5672 O O . GLU B 1 310 ? 6.789 2.898 -10.133 1 98.5 310 GLU B O 1
ATOM 5677 N N . ALA B 1 311 ? 6.316 4.719 -8.906 1 98.44 311 ALA B N 1
ATOM 5678 C CA . ALA B 1 311 ? 7.668 5.258 -9.031 1 98.44 311 ALA B CA 1
ATOM 5679 C C . ALA B 1 311 ? 8.688 4.332 -8.375 1 98.44 311 ALA B C 1
ATOM 5681 O O . ALA B 1 311 ? 9.797 4.152 -8.891 1 98.44 311 ALA B O 1
ATOM 5682 N N . ALA B 1 312 ? 8.359 3.799 -7.227 1 98.75 312 ALA B N 1
ATOM 5683 C CA . ALA B 1 312 ? 9.258 2.848 -6.57 1 98.75 312 ALA B CA 1
ATOM 5684 C C . ALA B 1 312 ? 9.547 1.655 -7.477 1 98.75 312 ALA B C 1
ATOM 5686 O O . ALA B 1 312 ? 10.703 1.249 -7.625 1 98.75 312 ALA B O 1
ATOM 5687 N N . GLN B 1 313 ? 8.5 1.136 -8.047 1 98.5 313 GLN B N 1
ATOM 5688 C CA . GLN B 1 313 ? 8.664 0.009 -8.953 1 98.5 313 GLN B CA 1
ATOM 5689 C C . GLN B 1 313 ? 9.547 0.389 -10.141 1 98.5 313 GLN B C 1
ATOM 5691 O O . GLN B 1 313 ? 10.43 -0.373 -10.531 1 98.5 313 GLN B O 1
ATOM 5696 N N . ARG B 1 314 ? 9.344 1.525 -10.711 1 97.88 314 ARG B N 1
ATOM 5697 C CA . ARG B 1 314 ? 10.156 2.006 -11.82 1 97.88 314 ARG B CA 1
ATOM 5698 C C . ARG B 1 314 ? 11.609 2.176 -11.406 1 97.88 314 ARG B C 1
ATOM 5700 O O . ARG B 1 314 ? 12.523 1.968 -12.211 1 97.88 314 ARG B O 1
ATOM 5707 N N . GLY B 1 315 ? 11.719 2.51 -10.18 1 98.31 315 GLY B N 1
ATOM 5708 C CA . GLY B 1 315 ? 13.062 2.678 -9.641 1 98.31 315 GLY B CA 1
ATOM 5709 C C . GLY B 1 315 ? 13.719 1.363 -9.273 1 98.31 315 GLY B C 1
ATOM 5710 O O . GLY B 1 315 ? 14.859 1.349 -8.805 1 98.31 315 GLY B O 1
ATOM 5711 N N . GLY B 1 316 ? 13.055 0.291 -9.43 1 98.38 316 GLY B N 1
ATOM 5712 C CA . GLY B 1 316 ? 13.641 -1.021 -9.195 1 98.38 316 GLY B CA 1
ATOM 5713 C C . GLY B 1 316 ? 13.375 -1.546 -7.793 1 98.38 316 GLY B C 1
ATOM 5714 O O . GLY B 1 316 ? 14.102 -2.412 -7.305 1 98.38 316 GLY B O 1
ATOM 5715 N N . LEU B 1 317 ? 12.352 -1.006 -7.16 1 98.75 317 LEU B N 1
ATOM 5716 C CA . LEU B 1 317 ? 12.047 -1.427 -5.793 1 98.75 317 LEU B CA 1
ATOM 5717 C C . LEU B 1 317 ? 10.68 -2.09 -5.719 1 98.75 317 LEU B C 1
ATOM 5719 O O . LEU B 1 317 ? 9.727 -1.639 -6.367 1 98.75 317 LEU B O 1
ATOM 5723 N N . GLU B 1 318 ? 10.578 -3.17 -4.988 1 98.44 318 GLU B N 1
ATOM 5724 C CA . GLU B 1 318 ? 9.328 -3.834 -4.641 1 98.44 318 GLU B CA 1
ATOM 5725 C C . GLU B 1 318 ? 8.805 -3.348 -3.293 1 98.44 318 GLU B C 1
ATOM 5727 O O . GLU B 1 318 ? 9.484 -3.465 -2.275 1 98.44 318 GLU B O 1
ATOM 5732 N N . ALA B 1 319 ? 7.582 -2.789 -3.301 1 98.69 319 ALA B N 1
ATOM 5733 C CA . ALA B 1 319 ? 6.934 -2.471 -2.029 1 98.69 319 ALA B CA 1
ATOM 5734 C C . ALA B 1 319 ? 6.363 -3.727 -1.376 1 98.69 319 ALA B C 1
ATOM 5736 O O . ALA B 1 319 ? 5.629 -4.484 -2.014 1 98.69 319 ALA B O 1
ATOM 5737 N N . ILE B 1 320 ? 6.605 -3.916 -0.052 1 98.25 320 ILE B N 1
ATOM 5738 C CA . ILE B 1 320 ? 6.18 -5.168 0.564 1 98.25 320 ILE B CA 1
ATOM 5739 C C . ILE B 1 320 ? 5.23 -4.875 1.723 1 98.25 320 ILE B C 1
ATOM 5741 O O . ILE B 1 320 ? 4.547 -5.777 2.215 1 98.25 320 ILE B O 1
ATOM 5745 N N . ASP B 1 321 ? 5.203 -3.66 2.166 1 98.62 321 ASP B N 1
ATOM 5746 C CA . ASP B 1 321 ? 4.316 -3.215 3.234 1 98.62 321 ASP B CA 1
ATOM 5747 C C . ASP B 1 321 ? 4.012 -1.723 3.109 1 98.62 321 ASP B C 1
ATOM 5749 O O . ASP B 1 321 ? 4.922 -0.917 2.896 1 98.62 321 ASP B O 1
ATOM 5753 N N . VAL B 1 322 ? 2.721 -1.352 3.186 1 98.88 322 VAL B N 1
ATOM 5754 C CA . VAL B 1 322 ? 2.285 0.04 3.131 1 98.88 322 VAL B CA 1
ATOM 5755 C C . VAL B 1 322 ? 1.312 0.323 4.273 1 98.88 322 VAL B C 1
ATOM 5757 O O . VAL B 1 322 ? 0.229 -0.264 4.332 1 98.88 322 VAL B O 1
ATOM 5760 N N . GLU B 1 323 ? 1.695 1.239 5.152 1 98.62 323 GLU B N 1
ATOM 5761 C CA . GLU B 1 323 ? 0.896 1.56 6.332 1 98.62 323 GLU B CA 1
ATOM 5762 C C . GLU B 1 323 ? 0.492 3.031 6.34 1 98.62 323 GLU B C 1
ATOM 5764 O O . GLU B 1 323 ? 1.348 3.916 6.27 1 98.62 323 GLU B O 1
ATOM 5769 N N . SER B 1 324 ? -0.787 3.275 6.426 1 98.69 324 SER B N 1
ATOM 5770 C CA . SER B 1 324 ? -1.248 4.645 6.621 1 98.69 324 SER B CA 1
ATOM 5771 C C . SER B 1 324 ? -1.084 5.086 8.07 1 98.69 324 SER B C 1
ATOM 5773 O O . SER B 1 324 ? -1.461 4.355 8.992 1 98.69 324 SER B O 1
ATOM 5775 N N . LEU B 1 325 ? -0.542 6.242 8.234 1 98.75 325 LEU B N 1
ATOM 5776 C CA . LEU B 1 325 ? -0.397 6.805 9.57 1 98.75 325 LEU B CA 1
ATOM 5777 C C . LEU B 1 325 ? -1.169 8.117 9.695 1 98.75 325 LEU B C 1
ATOM 5779 O O . LEU B 1 325 ? -0.79 8.992 10.477 1 98.75 325 LEU B O 1
ATOM 5783 N N . ARG B 1 326 ? -2.199 8.242 8.922 1 98.56 326 ARG B N 1
ATOM 5784 C CA . ARG B 1 326 ? -2.957 9.484 8.844 1 98.56 326 ARG B CA 1
ATOM 5785 C C . ARG B 1 326 ? -3.439 9.914 10.227 1 98.56 326 ARG B C 1
ATOM 5787 O O . ARG B 1 326 ? -3.291 11.078 10.609 1 98.56 326 ARG B O 1
ATOM 5794 N N . ARG B 1 327 ? -3.957 9.008 11.039 1 98.75 327 ARG B N 1
ATOM 5795 C CA . ARG B 1 327 ? -4.449 9.336 12.375 1 98.75 327 ARG B CA 1
ATOM 5796 C C . ARG B 1 327 ? -3.324 9.852 13.266 1 98.75 327 ARG B C 1
ATOM 5798 O O . ARG B 1 327 ? -3.533 10.75 14.086 1 98.75 327 ARG B O 1
ATOM 5805 N N . HIS B 1 328 ? -2.201 9.281 13.125 1 98.88 328 HIS B N 1
ATOM 5806 C CA . HIS B 1 328 ? -1.046 9.641 13.945 1 98.88 328 HIS B CA 1
ATOM 5807 C C . HIS B 1 328 ? -0.569 11.055 13.641 1 98.88 328 HIS B C 1
ATOM 5809 O O . HIS B 1 328 ? -0.23 11.812 14.555 1 98.88 328 HIS B O 1
ATOM 5815 N N . TYR B 1 329 ? -0.568 11.367 12.367 1 98.81 329 TYR B N 1
ATOM 5816 C CA . TYR B 1 329 ? -0.063 12.695 12.039 1 98.81 329 TYR B CA 1
ATOM 5817 C C . TYR B 1 329 ? -1.082 13.773 12.398 1 98.81 329 TYR B C 1
ATOM 5819 O O . TYR B 1 329 ? -0.713 14.875 12.805 1 98.81 329 TYR B O 1
ATOM 5827 N N . ALA B 1 330 ? -2.359 13.453 12.258 1 98.75 330 ALA B N 1
ATOM 5828 C CA . ALA B 1 330 ? -3.377 14.367 12.773 1 98.75 330 ALA B CA 1
ATOM 5829 C C . ALA B 1 330 ? -3.152 14.656 14.25 1 98.75 330 ALA B C 1
ATOM 5831 O O . ALA B 1 330 ? -3.137 15.82 14.664 1 98.75 330 ALA B O 1
ATOM 5832 N N . ARG B 1 331 ? -2.918 13.648 14.984 1 98.81 331 ARG B N 1
ATOM 5833 C CA . ARG B 1 331 ? -2.705 13.789 16.422 1 98.81 331 ARG B CA 1
ATOM 5834 C C . ARG B 1 331 ? -1.401 14.531 16.703 1 98.81 331 ARG B C 1
ATOM 5836 O O . ARG B 1 331 ? -1.347 15.375 17.609 1 98.81 331 ARG B O 1
ATOM 5843 N N . THR B 1 332 ? -0.359 14.18 15.977 1 98.88 332 THR B N 1
ATOM 5844 C CA . THR B 1 332 ? 0.918 14.867 16.125 1 98.88 332 THR B CA 1
ATOM 5845 C C . THR B 1 332 ? 0.747 16.375 15.93 1 98.88 332 THR B C 1
ATOM 5847 O O . THR B 1 332 ? 1.211 17.172 16.75 1 98.88 332 THR B O 1
ATOM 5850 N N . LEU B 1 333 ? 0.063 16.734 14.891 1 98.75 333 LEU B N 1
ATOM 5851 C CA . LEU B 1 333 ? -0.137 18.141 14.531 1 98.75 333 LEU B CA 1
ATOM 5852 C C . LEU B 1 333 ? -1.038 18.828 15.539 1 98.75 333 LEU B C 1
ATOM 5854 O O . LEU B 1 333 ? -0.843 20.016 15.844 1 98.75 333 LEU B O 1
ATOM 5858 N N . ASP B 1 334 ? -1.985 18.141 16.094 1 98.31 334 ASP B N 1
ATOM 5859 C CA . ASP B 1 334 ? -2.799 18.703 17.172 1 98.31 334 ASP B CA 1
ATOM 5860 C C . ASP B 1 334 ? -1.937 19.078 18.375 1 98.31 334 ASP B C 1
ATOM 5862 O O . ASP B 1 334 ? -2.084 20.172 18.922 1 98.31 334 ASP B O 1
ATOM 5866 N N . ILE B 1 335 ? -1.081 18.203 18.719 1 98.69 335 ILE B N 1
ATOM 5867 C CA . ILE B 1 335 ? -0.216 18.453 19.859 1 98.69 335 ILE B CA 1
ATOM 5868 C C . ILE B 1 335 ? 0.741 19.609 19.547 1 98.69 335 ILE B C 1
ATOM 5870 O O . ILE B 1 335 ? 0.957 20.484 20.391 1 98.69 335 ILE B O 1
ATOM 5874 N N . TRP B 1 336 ? 1.35 19.609 18.344 1 98.69 336 TRP B N 1
ATOM 5875 C CA . TRP B 1 336 ? 2.227 20.703 17.938 1 98.69 336 TRP B CA 1
ATOM 5876 C C . TRP B 1 336 ? 1.492 22.031 18 1 98.69 336 TRP B C 1
ATOM 5878 O O . TRP B 1 336 ? 2.055 23.047 18.438 1 98.69 336 TRP B O 1
ATOM 5888 N N . THR B 1 337 ? 0.25 22.047 17.547 1 98 337 THR B N 1
ATOM 5889 C CA . THR B 1 337 ? -0.576 23.234 17.578 1 98 337 THR B CA 1
ATOM 5890 C C . THR B 1 337 ? -0.778 23.719 19.016 1 98 337 THR B C 1
ATOM 5892 O O . THR B 1 337 ? -0.623 24.906 19.297 1 98 337 THR B O 1
ATOM 5895 N N . GLU B 1 338 ? -1.085 22.844 19.859 1 97.94 338 GLU B N 1
ATOM 5896 C CA . GLU B 1 338 ? -1.299 23.172 21.266 1 97.94 338 GLU B CA 1
ATOM 5897 C C . GLU B 1 338 ? -0.015 23.688 21.906 1 97.94 338 GLU B C 1
ATOM 5899 O O . GLU B 1 338 ? -0.037 24.672 22.656 1 97.94 338 GLU B O 1
ATOM 5904 N N . ASN B 1 339 ? 1.021 23 21.688 1 98.44 339 ASN B N 1
ATOM 5905 C CA . ASN B 1 339 ? 2.312 23.422 22.219 1 98.44 339 ASN B CA 1
ATOM 5906 C C . ASN B 1 339 ? 2.689 24.828 21.719 1 98.44 339 ASN B C 1
ATOM 5908 O O . ASN B 1 339 ? 3.158 25.656 22.5 1 98.44 339 ASN B O 1
ATOM 5912 N N . PHE B 1 340 ? 2.488 25.031 20.422 1 97.81 340 PHE B N 1
ATOM 5913 C CA . PHE B 1 340 ? 2.822 26.312 19.812 1 97.81 340 PHE B CA 1
ATOM 5914 C C . PHE B 1 340 ? 2.016 27.438 20.453 1 97.81 340 PHE B C 1
ATOM 5916 O O . PHE B 1 340 ? 2.566 28.5 20.797 1 97.81 340 PHE B O 1
ATOM 5923 N N . GLU B 1 341 ? 0.744 27.188 20.672 1 96.75 341 GLU B N 1
ATOM 5924 C CA . GLU B 1 341 ? -0.125 28.172 21.297 1 96.75 341 GLU B CA 1
ATOM 5925 C C . GLU B 1 341 ? 0.285 28.438 22.734 1 96.75 341 GLU B C 1
ATOM 5927 O O . GLU B 1 341 ? 0.27 29.594 23.188 1 96.75 341 GLU B O 1
ATOM 5932 N N . ALA B 1 342 ? 0.645 27.422 23.391 1 97.56 342 ALA B N 1
ATOM 5933 C CA . ALA B 1 342 ? 1.031 27.531 24.797 1 97.56 342 ALA B CA 1
ATOM 5934 C C . ALA B 1 342 ? 2.314 28.344 24.953 1 97.56 342 ALA B C 1
ATOM 5936 O O . ALA B 1 342 ? 2.557 28.953 26 1 97.56 342 ALA B O 1
ATOM 5937 N N . LYS B 1 343 ? 3.084 28.359 23.938 1 98 343 LYS B N 1
ATOM 5938 C CA . LYS B 1 343 ? 4.355 29.078 23.953 1 98 343 LYS B CA 1
ATOM 5939 C C . LYS B 1 343 ? 4.328 30.281 23.031 1 98 343 LYS B C 1
ATOM 5941 O O . LYS B 1 343 ? 5.363 30.688 22.5 1 98 343 LYS B O 1
ATOM 5946 N N . ALA B 1 344 ? 3.213 30.828 22.812 1 96.75 344 ALA B N 1
ATOM 5947 C CA . ALA B 1 344 ? 3.006 31.906 21.828 1 96.75 344 ALA B CA 1
ATOM 5948 C C . ALA B 1 344 ? 3.881 33.125 22.156 1 96.75 344 ALA B C 1
ATOM 5950 O O . ALA B 1 344 ? 4.477 33.719 21.266 1 96.75 344 ALA B O 1
ATOM 5951 N N . ASP B 1 345 ? 3.969 33.5 23.406 1 97.5 345 ASP B N 1
ATOM 5952 C CA . ASP B 1 345 ? 4.75 34.656 23.797 1 97.5 345 ASP B CA 1
ATOM 5953 C C . ASP B 1 345 ? 6.23 34.469 23.469 1 97.5 345 ASP B C 1
ATOM 5955 O O . ASP B 1 345 ? 6.879 35.375 22.938 1 97.5 345 ASP B O 1
ATOM 5959 N N . ALA B 1 346 ? 6.715 33.312 23.797 1 98 346 ALA B N 1
ATOM 5960 C CA . ALA B 1 346 ? 8.109 33 23.484 1 98 346 ALA B CA 1
ATOM 5961 C C . ALA B 1 346 ? 8.344 32.969 21.984 1 98 346 ALA B C 1
ATOM 5963 O O . ALA B 1 346 ? 9.367 33.469 21.484 1 98 346 ALA B O 1
ATOM 5964 N N . ALA B 1 347 ? 7.43 32.406 21.25 1 97.25 347 ALA B N 1
ATOM 5965 C CA . ALA B 1 347 ? 7.543 32.312 19.797 1 97.25 347 ALA B CA 1
ATOM 5966 C C . ALA B 1 347 ? 7.582 33.688 19.156 1 97.25 347 ALA B C 1
ATOM 5968 O O . ALA B 1 347 ? 8.352 33.938 18.234 1 97.25 347 ALA B O 1
ATOM 5969 N N . ARG B 1 348 ? 6.812 34.625 19.688 1 96.56 348 ARG B N 1
ATOM 5970 C CA . ARG B 1 348 ? 6.719 35.969 19.156 1 96.56 348 ARG B CA 1
ATOM 5971 C C . ARG B 1 348 ? 8.016 36.719 19.359 1 96.56 348 ARG B C 1
ATOM 5973 O O . ARG B 1 348 ? 8.281 37.719 18.672 1 96.56 348 ARG B O 1
ATOM 5980 N N . GLN B 1 349 ? 8.789 36.281 20.297 1 97.38 349 GLN B N 1
ATOM 5981 C CA . GLN B 1 349 ? 10.086 36.938 20.531 1 97.38 349 GLN B CA 1
ATOM 5982 C C . GLN B 1 349 ? 11.141 36.438 19.547 1 97.38 349 GLN B C 1
ATOM 5984 O O . GLN B 1 349 ? 12.156 37.094 19.328 1 97.38 349 GLN B O 1
ATOM 5989 N N . LEU B 1 350 ? 10.891 35.312 18.969 1 95.88 350 LEU B N 1
ATOM 5990 C CA . LEU B 1 350 ? 11.898 34.656 18.141 1 95.88 350 LEU B CA 1
ATOM 5991 C C . LEU B 1 350 ? 11.664 34.969 16.672 1 95.88 350 LEU B C 1
ATOM 5993 O O . LEU B 1 350 ? 12.586 34.875 15.852 1 95.88 350 LEU B O 1
ATOM 5997 N N . VAL B 1 351 ? 10.438 35.344 16.312 1 95.19 351 VAL B N 1
ATOM 5998 C CA . VAL B 1 351 ? 10.117 35.625 14.914 1 95.19 351 VAL B CA 1
ATOM 5999 C C . VAL B 1 351 ? 9.234 36.844 14.82 1 95.19 351 VAL B C 1
ATOM 6001 O O . VAL B 1 351 ? 8.656 37.281 15.82 1 95.19 351 VAL B O 1
ATOM 6004 N N . ASP B 1 352 ? 9.172 37.406 13.617 1 94.38 352 ASP B N 1
ATOM 6005 C CA . ASP B 1 352 ? 8.281 38.562 13.43 1 94.38 352 ASP B CA 1
ATOM 6006 C C . ASP B 1 352 ? 6.82 38.094 13.406 1 94.38 352 ASP B C 1
ATOM 6008 O O . ASP B 1 352 ? 6.527 36.906 13.391 1 94.38 352 ASP B O 1
ATOM 6012 N N . ASP B 1 353 ? 5.961 39 13.391 1 94.75 353 ASP B N 1
ATOM 6013 C CA . ASP B 1 353 ? 4.535 38.719 13.539 1 94.75 353 ASP B CA 1
ATOM 6014 C C . ASP B 1 353 ? 4 37.906 12.359 1 94.75 353 ASP B C 1
ATOM 6016 O O . ASP B 1 353 ? 3.17 37.031 12.531 1 94.75 353 ASP B O 1
ATOM 6020 N N . GLU B 1 354 ? 4.348 38.25 11.188 1 94.25 354 GLU B N 1
ATOM 6021 C CA . GLU B 1 354 ? 3.906 37.5 10 1 94.25 354 GLU B CA 1
ATOM 6022 C C . GLU B 1 354 ? 4.273 36.031 10.094 1 94.25 354 GLU B C 1
ATOM 6024 O O . GLU B 1 354 ? 3.438 35.156 9.844 1 94.25 354 GLU B O 1
ATOM 6029 N N . LYS B 1 355 ? 5.484 35.812 10.43 1 95.19 355 LYS B N 1
ATOM 6030 C CA . LYS B 1 355 ? 5.941 34.406 10.547 1 95.19 355 LYS B CA 1
ATOM 6031 C C . LYS B 1 355 ? 5.199 33.688 11.656 1 95.19 355 LYS B C 1
ATOM 6033 O O . LYS B 1 355 ? 4.855 32.5 11.508 1 95.19 355 LYS B O 1
ATOM 6038 N N . PHE B 1 356 ? 5.031 34.375 12.766 1 96.19 356 PHE B N 1
ATOM 6039 C CA . PHE B 1 356 ? 4.258 33.75 13.844 1 96.19 356 PHE B CA 1
ATOM 6040 C C . PHE B 1 356 ? 2.873 33.344 13.359 1 96.19 356 PHE B C 1
ATOM 6042 O O . PHE B 1 356 ? 2.428 32.219 13.609 1 96.19 356 PHE B O 1
ATOM 6049 N N . ARG B 1 357 ? 2.186 34.219 12.609 1 95.56 357 ARG B N 1
ATOM 6050 C CA . ARG B 1 357 ? 0.834 34 12.109 1 95.56 357 ARG B CA 1
ATOM 6051 C C . ARG B 1 357 ? 0.812 32.844 11.109 1 95.56 357 ARG B C 1
ATOM 6053 O O . ARG B 1 357 ? -0.124 32.062 11.094 1 95.56 357 ARG B O 1
ATOM 6060 N N . ILE B 1 358 ? 1.802 32.781 10.297 1 95.5 358 ILE B N 1
ATOM 6061 C CA . ILE B 1 358 ? 1.912 31.734 9.305 1 95.5 358 ILE B CA 1
ATOM 6062 C C . ILE B 1 358 ? 1.942 30.375 10 1 95.5 358 ILE B C 1
ATOM 6064 O O . ILE B 1 358 ? 1.122 29.5 9.711 1 95.5 358 ILE B O 1
ATOM 6068 N N . TRP B 1 359 ? 2.832 30.188 10.914 1 96.81 359 TRP B N 1
ATOM 6069 C CA . TRP B 1 359 ? 3.039 28.906 11.555 1 96.81 359 TRP B CA 1
ATOM 6070 C C . TRP B 1 359 ? 1.825 28.5 12.391 1 96.81 359 TRP B C 1
ATOM 6072 O O . TRP B 1 359 ? 1.482 27.328 12.477 1 96.81 359 TRP B O 1
ATOM 6082 N N . ARG B 1 360 ? 1.196 29.516 12.984 1 96.44 360 ARG B N 1
ATOM 6083 C CA . ARG B 1 360 ? 0.009 29.281 13.797 1 96.44 360 ARG B CA 1
ATOM 6084 C C . ARG B 1 360 ? -1.096 28.609 12.984 1 96.44 360 ARG B C 1
ATOM 6086 O O . ARG B 1 360 ? -1.624 27.578 13.375 1 96.44 360 ARG B O 1
ATOM 6093 N N . VAL B 1 361 ? -1.353 29.109 11.812 1 95.56 361 VAL B N 1
ATOM 6094 C CA . VAL B 1 361 ? -2.463 28.578 11.031 1 95.56 361 VAL B CA 1
ATOM 6095 C C . VAL B 1 361 ? -1.989 27.391 10.211 1 95.56 361 VAL B C 1
ATOM 6097 O O . VAL B 1 361 ? -2.779 26.5 9.891 1 95.56 361 VAL B O 1
ATOM 6100 N N . TYR B 1 362 ? -0.698 27.375 9.93 1 95.94 362 TYR B N 1
ATOM 6101 C CA . TYR B 1 362 ? -0.126 26.25 9.203 1 95.94 362 TYR B CA 1
ATOM 6102 C C . TYR B 1 362 ? -0.286 24.953 10 1 95.94 362 TYR B C 1
ATOM 6104 O O . TYR B 1 362 ? -0.816 23.969 9.484 1 95.94 362 TYR B O 1
ATOM 6112 N N . LEU B 1 363 ? 0.149 24.906 11.211 1 97.38 363 LEU B N 1
ATOM 6113 C CA . LEU B 1 363 ? 0.083 23.703 12.047 1 97.38 363 LEU B CA 1
ATOM 6114 C C . LEU B 1 363 ? -1.362 23.25 12.234 1 97.38 363 LEU B C 1
ATOM 6116 O O . LEU B 1 363 ? -1.686 22.078 12.023 1 97.38 363 LEU B O 1
ATOM 6120 N N . ALA B 1 364 ? -2.197 24.188 12.562 1 97.19 364 ALA B N 1
ATOM 6121 C CA . ALA B 1 364 ? -3.6 23.859 12.812 1 97.19 364 ALA B CA 1
ATOM 6122 C C . ALA B 1 364 ? -4.301 23.422 11.531 1 97.19 364 ALA B C 1
ATOM 6124 O O . ALA B 1 364 ? -5.137 22.516 11.555 1 97.19 364 ALA B O 1
ATOM 6125 N N . GLY B 1 365 ? -4.02 24.141 10.477 1 96.75 365 GLY B N 1
ATOM 6126 C CA . GLY B 1 365 ? -4.59 23.75 9.195 1 96.75 365 GLY B CA 1
ATOM 6127 C C . GLY B 1 365 ? -4.188 22.359 8.75 1 96.75 365 GLY B C 1
ATOM 6128 O O . GLY B 1 365 ? -5.008 21.625 8.211 1 96.75 365 GLY B O 1
ATOM 6129 N N . CYS B 1 366 ? -2.932 22.016 8.969 1 97.31 366 CYS B N 1
ATOM 6130 C CA . CYS B 1 366 ? -2.467 20.672 8.609 1 97.31 366 CYS B CA 1
ATOM 6131 C C . CYS B 1 366 ? -3.143 19.609 9.477 1 97.31 366 CYS B C 1
ATOM 6133 O O . CYS B 1 366 ? -3.473 18.531 8.992 1 97.31 366 CYS B O 1
ATOM 6135 N N . ALA B 1 367 ? -3.305 19.922 10.75 1 97.94 367 ALA B N 1
ATOM 6136 C CA . ALA B 1 367 ? -4.043 19 11.617 1 97.94 367 ALA B CA 1
ATOM 6137 C C . ALA B 1 367 ? -5.426 18.703 11.039 1 97.94 367 ALA B C 1
ATOM 6139 O O . ALA B 1 367 ? -5.836 17.547 10.969 1 97.94 367 ALA B O 1
ATOM 6140 N N . TYR B 1 368 ? -6.113 19.719 10.641 1 97.38 368 TYR B N 1
ATOM 6141 C CA . TYR B 1 368 ? -7.43 19.578 10.031 1 97.38 368 TYR B CA 1
ATOM 6142 C C . TYR B 1 368 ? -7.355 18.734 8.766 1 97.38 368 TYR B C 1
ATOM 6144 O O . TYR B 1 368 ? -8.195 17.859 8.539 1 97.38 368 TYR B O 1
ATOM 6152 N N . ALA B 1 369 ? -6.387 19.031 7.91 1 97.06 369 ALA B N 1
ATOM 6153 C CA . ALA B 1 369 ? -6.262 18.359 6.617 1 97.06 369 ALA B CA 1
ATOM 6154 C C . ALA B 1 369 ? -6.078 16.859 6.785 1 97.06 369 ALA B C 1
ATOM 6156 O O . ALA B 1 369 ? -6.707 16.062 6.082 1 97.06 369 ALA B O 1
ATOM 6157 N N . PHE B 1 370 ? -5.242 16.453 7.719 1 98.19 370 PHE B N 1
ATOM 6158 C CA . PHE B 1 370 ? -5.043 15.023 7.969 1 98.19 370 PHE B CA 1
ATOM 6159 C C . PHE B 1 370 ? -6.281 14.406 8.602 1 98.19 370 PHE B C 1
ATOM 6161 O O . PHE B 1 370 ? -6.656 13.281 8.273 1 98.19 370 PHE B O 1
ATOM 6168 N N . GLU B 1 371 ? -6.898 15.078 9.492 1 98.12 371 GLU B N 1
ATOM 6169 C CA . GLU B 1 371 ? -8.094 14.57 10.156 1 98.12 371 GLU B CA 1
ATOM 6170 C C . GLU B 1 371 ? -9.211 14.312 9.156 1 98.12 371 GLU B C 1
ATOM 6172 O O . GLU B 1 371 ? -9.961 13.336 9.289 1 98.12 371 GLU B O 1
ATOM 6177 N N . HIS B 1 372 ? -9.266 15.109 8.141 1 96.94 372 HIS B N 1
ATOM 6178 C CA . HIS B 1 372 ? -10.438 15.078 7.266 1 96.94 372 HIS B CA 1
ATOM 6179 C C . HIS B 1 372 ? -10.086 14.5 5.898 1 96.94 372 HIS B C 1
ATOM 6181 O O . HIS B 1 372 ? -10.781 14.758 4.914 1 96.94 372 HIS B O 1
ATOM 6187 N N . ASP B 1 373 ? -9.008 13.805 5.777 1 97.12 373 ASP B N 1
ATOM 6188 C CA . ASP B 1 373 ? -8.633 13.055 4.582 1 97.12 373 ASP B CA 1
ATOM 6189 C C . ASP B 1 373 ? -8.406 13.992 3.396 1 97.12 373 ASP B C 1
ATOM 6191 O O . ASP B 1 373 ? -8.75 13.656 2.262 1 97.12 373 ASP B O 1
ATOM 6195 N N . ASP B 1 374 ? -7.863 15.234 3.664 1 95.62 374 ASP B N 1
ATOM 6196 C CA . ASP B 1 374 ? -7.41 16.125 2.6 1 95.62 374 ASP B CA 1
ATOM 6197 C C . ASP B 1 374 ? -6.012 15.742 2.119 1 95.62 374 ASP B C 1
ATOM 6199 O O . ASP B 1 374 ? -5.664 15.961 0.957 1 95.62 374 ASP B O 1
ATOM 6203 N N . VAL B 1 375 ? -5.223 15.258 3.002 1 96.88 375 VAL B N 1
ATOM 6204 C CA . VAL B 1 375 ? -3.902 14.688 2.756 1 96.88 375 VAL B CA 1
ATOM 6205 C C . VAL B 1 375 ? -3.717 13.43 3.596 1 96.88 375 VAL B C 1
ATOM 6207 O O . VAL B 1 375 ? -4.492 13.164 4.516 1 96.88 375 VAL B O 1
ATOM 6210 N N . SER B 1 376 ? -2.785 12.648 3.201 1 98.06 376 SER B N 1
ATOM 6211 C CA . SER B 1 376 ? -2.473 11.414 3.914 1 98.06 376 SER B CA 1
ATOM 6212 C C . SER B 1 376 ? -0.967 11.227 4.062 1 98.06 376 SER B C 1
ATOM 6214 O O . SER B 1 376 ? -0.192 12.148 3.791 1 98.06 376 SER B O 1
ATOM 6216 N N . ILE B 1 377 ? -0.59 10.172 4.699 1 98.69 377 ILE B N 1
ATOM 6217 C CA . ILE B 1 377 ? 0.815 9.844 4.914 1 98.69 377 ILE B CA 1
ATOM 6218 C C . ILE B 1 377 ? 0.982 8.328 5.027 1 98.69 377 ILE B C 1
ATOM 6220 O O . ILE B 1 377 ? 0.147 7.652 5.629 1 98.69 377 ILE B O 1
ATOM 6224 N N . PHE B 1 378 ? 2.066 7.824 4.453 1 98.88 378 PHE B N 1
ATOM 6225 C CA . PHE B 1 378 ? 2.289 6.383 4.441 1 98.88 378 PHE B CA 1
ATOM 6226 C C . PHE B 1 378 ? 3.742 6.059 4.77 1 98.88 378 PHE B C 1
ATOM 6228 O O . PHE B 1 378 ? 4.648 6.805 4.402 1 98.88 378 PHE B O 1
ATOM 6235 N N . GLN B 1 379 ? 3.916 4.973 5.492 1 98.88 379 GLN B N 1
ATOM 6236 C CA . GLN B 1 379 ? 5.188 4.258 5.508 1 98.88 379 GLN B CA 1
ATOM 6237 C C . GLN B 1 379 ? 5.207 3.152 4.453 1 98.88 379 GLN B C 1
ATOM 6239 O O . GLN B 1 379 ? 4.34 2.275 4.449 1 98.88 379 GLN B O 1
ATOM 6244 N N . ILE B 1 380 ? 6.148 3.227 3.562 1 98.88 380 ILE B N 1
ATOM 6245 C CA . ILE B 1 380 ? 6.332 2.223 2.52 1 98.88 380 ILE B CA 1
ATOM 6246 C C . ILE B 1 380 ? 7.633 1.459 2.764 1 98.88 380 ILE B C 1
ATOM 6248 O O . ILE B 1 380 ? 8.719 2.043 2.732 1 98.88 380 ILE B O 1
ATOM 6252 N N . VAL B 1 381 ? 7.527 0.179 3.037 1 98.94 381 VAL B N 1
ATOM 6253 C CA . VAL B 1 381 ? 8.719 -0.664 3.133 1 98.94 381 VAL B CA 1
ATOM 6254 C C . VAL B 1 381 ? 9.008 -1.306 1.778 1 98.94 381 VAL B C 1
ATOM 6256 O O . VAL B 1 381 ? 8.117 -1.893 1.16 1 98.94 381 VAL B O 1
ATOM 6259 N N . CYS B 1 382 ? 10.211 -1.189 1.353 1 98.5 382 CYS B N 1
ATOM 6260 C CA . CYS B 1 382 ? 10.547 -1.73 0.04 1 98.5 382 CYS B CA 1
ATOM 6261 C C . CYS B 1 382 ? 11.906 -2.41 0.062 1 98.5 382 CYS B C 1
ATOM 6263 O O . CYS B 1 382 ? 12.703 -2.184 0.975 1 98.5 382 CYS B O 1
ATOM 6265 N N . ARG B 1 383 ? 12.164 -3.189 -0.885 1 98.75 383 ARG B N 1
ATOM 6266 C CA . ARG B 1 383 ? 13.43 -3.85 -1.169 1 98.75 383 ARG B CA 1
ATOM 6267 C C . ARG B 1 383 ? 13.703 -3.895 -2.67 1 98.75 383 ARG B C 1
ATOM 6269 O O . ARG B 1 383 ? 12.867 -3.473 -3.469 1 98.75 383 ARG B O 1
ATOM 6276 N N . LYS B 1 384 ? 14.922 -4.277 -2.988 1 98.69 384 LYS B N 1
ATOM 6277 C CA . LYS B 1 384 ? 15.188 -4.414 -4.418 1 98.69 384 LYS B CA 1
ATOM 6278 C C . LYS B 1 384 ? 14.242 -5.43 -5.055 1 98.69 384 LYS B C 1
ATOM 6280 O O . LYS B 1 384 ? 14.008 -6.504 -4.496 1 98.69 384 LYS B O 1
ATOM 6285 N N . ALA B 1 385 ? 13.664 -5.098 -6.184 1 98.06 385 ALA B N 1
ATOM 6286 C CA . ALA B 1 385 ? 12.766 -5.977 -6.926 1 98.06 385 ALA B CA 1
ATOM 6287 C C . ALA B 1 385 ? 13.508 -7.195 -7.469 1 98.06 385 ALA B C 1
ATOM 6289 O O . ALA B 1 385 ? 14.734 -7.176 -7.594 1 98.06 385 ALA B O 1
ATOM 6290 N N . GLY B 1 386 ? 12.758 -8.25 -7.68 1 96.56 386 GLY B N 1
ATOM 6291 C CA . GLY B 1 386 ? 13.328 -9.422 -8.32 1 96.56 386 GLY B CA 1
ATOM 6292 C C . GLY B 1 386 ? 13.867 -10.445 -7.336 1 96.56 386 GLY B C 1
ATOM 6293 O O . GLY B 1 386 ? 14.32 -11.516 -7.73 1 96.56 386 GLY B O 1
ATOM 6294 N N . GLN B 1 387 ? 13.719 -10.133 -6.039 1 97.19 387 GLN B N 1
ATOM 6295 C CA . GLN B 1 387 ? 14.242 -11.047 -5.027 1 97.19 387 GLN B CA 1
ATOM 6296 C C . GLN B 1 387 ? 13.266 -12.195 -4.773 1 97.19 387 GLN B C 1
ATOM 6298 O O . GLN B 1 387 ? 12.055 -12.047 -4.973 1 97.19 387 GLN B O 1
ATOM 6303 N N . SER B 1 388 ? 13.797 -13.297 -4.301 1 97.94 388 SER B N 1
ATOM 6304 C CA . SER B 1 388 ? 12.992 -14.461 -3.957 1 97.94 388 SER B CA 1
ATOM 6305 C C . SER B 1 388 ? 11.992 -14.133 -2.85 1 97.94 388 SER B C 1
ATOM 6307 O O . SER B 1 388 ? 12.328 -13.422 -1.897 1 97.94 388 SER B O 1
ATOM 6309 N N . ALA B 1 389 ? 10.789 -14.664 -2.99 1 98.12 389 ALA B N 1
ATOM 6310 C CA . ALA B 1 389 ? 9.773 -14.477 -1.963 1 98.12 389 ALA B CA 1
ATOM 6311 C C . ALA B 1 389 ? 10.203 -15.109 -0.642 1 98.12 389 ALA B C 1
ATOM 6313 O O . ALA B 1 389 ? 9.711 -14.727 0.424 1 98.12 389 ALA B O 1
ATOM 6314 N N . LYS B 1 390 ? 11.125 -16 -0.647 1 97.44 390 LYS B N 1
ATOM 6315 C CA . LYS B 1 390 ? 11.547 -16.75 0.535 1 97.44 390 LYS B CA 1
ATOM 6316 C C . LYS B 1 390 ? 12.242 -15.844 1.539 1 97.44 390 LYS B C 1
ATOM 6318 O O . LYS B 1 390 ? 12.367 -16.188 2.717 1 97.44 390 LYS B O 1
ATOM 6323 N N . THR B 1 391 ? 12.711 -14.727 1.072 1 97 391 THR B N 1
ATOM 6324 C CA . THR B 1 391 ? 13.438 -13.828 1.961 1 97 391 THR B CA 1
ATOM 6325 C C . THR B 1 391 ? 12.484 -12.852 2.641 1 97 391 THR B C 1
ATOM 6327 O O . THR B 1 391 ? 12.898 -12.062 3.496 1 97 391 THR B O 1
ATOM 6330 N N . LEU B 1 392 ? 11.203 -12.883 2.301 1 97.88 392 LEU B N 1
ATOM 6331 C CA . LEU B 1 392 ? 10.203 -12.047 2.955 1 97.88 392 LEU B CA 1
ATOM 6332 C C . LEU B 1 392 ? 9.766 -12.664 4.281 1 97.88 392 LEU B C 1
ATOM 6334 O O . LEU B 1 392 ? 9.734 -13.891 4.422 1 97.88 392 LEU B O 1
ATOM 6338 N N . PRO B 1 393 ? 9.469 -11.852 5.262 1 96.75 393 PRO B N 1
ATOM 6339 C CA . PRO B 1 393 ? 8.945 -12.414 6.508 1 96.75 393 PRO B CA 1
ATOM 6340 C C . PRO B 1 393 ? 7.598 -13.109 6.324 1 96.75 393 PRO B C 1
ATOM 6342 O O . PRO B 1 393 ? 6.824 -12.742 5.438 1 96.75 393 PRO B O 1
ATOM 6345 N N . TRP B 1 394 ? 7.289 -14.047 7.172 1 97.06 394 TRP B N 1
ATOM 6346 C CA . TRP B 1 394 ? 6.039 -14.797 7.102 1 97.06 394 TRP B CA 1
ATOM 6347 C C . TRP B 1 394 ? 4.863 -13.945 7.562 1 97.06 394 TRP B C 1
ATOM 6349 O O . TRP B 1 394 ? 3.73 -14.141 7.109 1 97.06 394 TRP B O 1
ATOM 6359 N N . SER B 1 395 ? 5.133 -13.055 8.477 1 95.88 395 SER B N 1
ATOM 6360 C CA . SER B 1 395 ? 4.051 -12.211 8.977 1 95.88 395 SER B CA 1
ATOM 6361 C C . SER B 1 395 ? 4.578 -10.867 9.477 1 95.88 395 SER B C 1
ATOM 6363 O O . SER B 1 395 ? 5.777 -10.719 9.719 1 95.88 395 SER B O 1
ATOM 6365 N N . ARG B 1 396 ? 3.703 -9.914 9.609 1 96.75 396 ARG B N 1
ATOM 6366 C CA . ARG B 1 396 ? 4.051 -8.594 10.125 1 96.75 396 ARG B CA 1
ATOM 6367 C C . ARG B 1 396 ? 4.094 -8.594 11.648 1 96.75 396 ARG B C 1
ATOM 6369 O O . ARG B 1 396 ? 4.266 -7.543 12.266 1 96.75 396 ARG B O 1
ATOM 6376 N N . ARG B 1 397 ? 3.955 -9.742 12.258 1 94.19 397 ARG B N 1
ATOM 6377 C CA . ARG B 1 397 ? 3.975 -9.852 13.711 1 94.19 397 ARG B CA 1
ATOM 6378 C C . ARG B 1 397 ? 5.281 -9.312 14.281 1 94.19 397 ARG B C 1
ATOM 6380 O O . ARG B 1 397 ? 5.301 -8.742 15.375 1 94.19 397 ARG B O 1
ATOM 6387 N N . TYR B 1 398 ? 6.359 -9.445 13.531 1 94.56 398 TYR B N 1
ATOM 6388 C CA . TYR B 1 398 ? 7.672 -9.016 14.008 1 94.56 398 TYR B CA 1
ATOM 6389 C C . TYR B 1 398 ? 7.691 -7.52 14.273 1 94.56 398 TYR B C 1
ATOM 6391 O O . TYR B 1 398 ? 8.508 -7.035 15.062 1 94.56 398 TYR B O 1
ATOM 6399 N N . MET B 1 399 ? 6.805 -6.797 13.688 1 96.06 399 MET B N 1
ATOM 6400 C CA . MET B 1 399 ? 6.754 -5.344 13.852 1 96.06 399 MET B CA 1
ATOM 6401 C C . MET B 1 399 ? 6.195 -4.969 15.219 1 96.06 399 MET B C 1
ATOM 6403 O O . MET B 1 399 ? 6.352 -3.83 15.664 1 96.06 399 MET B O 1
ATOM 6407 N N . TYR B 1 400 ? 5.523 -5.938 15.852 1 92.94 400 TYR B N 1
ATOM 6408 C CA . TYR B 1 400 ? 4.77 -5.594 17.047 1 92.94 400 TYR B CA 1
ATOM 6409 C C . TYR B 1 400 ? 5.223 -6.434 18.234 1 92.94 400 TYR B C 1
ATOM 6411 O O . TYR B 1 400 ? 4.824 -6.172 19.375 1 92.94 400 TYR B O 1
ATOM 6419 N N . GLU B 1 401 ? 5.914 -7.562 17.984 1 81.75 401 GLU B N 1
ATOM 6420 C CA . GLU B 1 401 ? 6.355 -8.43 19.078 1 81.75 401 GLU B CA 1
ATOM 6421 C C . GLU B 1 401 ? 7.723 -8 19.594 1 81.75 401 GLU B C 1
ATOM 6423 O O . GLU B 1 401 ? 8.555 -7.512 18.844 1 81.75 401 GLU B O 1
ATOM 6428 N N . HIS B 1 402 ? 7.84 -7.348 20.672 1 62 402 HIS B N 1
ATOM 6429 C CA . HIS B 1 402 ? 9.031 -6.84 21.344 1 62 402 HIS B CA 1
ATOM 6430 C C . HIS B 1 402 ? 10.109 -7.91 21.422 1 62 402 HIS B C 1
ATOM 6432 O O . HIS B 1 402 ? 9.961 -8.898 22.141 1 62 402 HIS B O 1
ATOM 6438 N N . ALA B 1 403 ? 10.766 -8.438 20.375 1 44.72 403 ALA B N 1
ATOM 6439 C CA . ALA B 1 403 ? 11.938 -9.219 20.781 1 44.72 403 ALA B CA 1
ATOM 6440 C C . ALA B 1 403 ? 13.07 -8.312 21.25 1 44.72 403 ALA B C 1
ATOM 6442 O O . ALA B 1 403 ? 13.617 -7.535 20.469 1 44.72 403 ALA B O 1
ATOM 6443 N N . LEU B 1 404 ? 13.055 -7.562 22.312 1 39.16 404 LEU B N 1
ATOM 6444 C CA . LEU B 1 404 ? 14.375 -7.02 22.625 1 39.16 404 LEU B CA 1
ATOM 6445 C C . LEU B 1 404 ? 15.461 -8.07 22.406 1 39.16 404 LEU B C 1
ATOM 6447 O O . LEU B 1 404 ? 15.242 -9.258 22.672 1 39.16 404 LEU B O 1
ATOM 6451 N N . PRO B 1 405 ? 16.484 -7.609 21.562 1 37.38 405 PRO B N 1
ATOM 6452 C CA . PRO B 1 405 ? 17.594 -8.562 21.531 1 37.38 405 PRO B CA 1
ATOM 6453 C C . PRO B 1 405 ? 17.844 -9.234 22.875 1 37.38 405 PRO B C 1
ATOM 6455 O O . PRO B 1 405 ? 17.734 -8.586 23.922 1 37.38 405 PRO B O 1
ATOM 6458 N N . ARG B 1 406 ? 17.797 -10.656 22.891 1 26.16 406 ARG B N 1
ATOM 6459 C CA . ARG B 1 406 ? 18.438 -11.297 24.031 1 26.16 406 ARG B CA 1
ATOM 6460 C C . ARG B 1 406 ? 19.859 -10.789 24.219 1 26.16 406 ARG B C 1
ATOM 6462 O O . ARG B 1 406 ? 20.578 -10.578 23.25 1 26.16 406 ARG B O 1
#